Protein AF-0000000075321676 (afdb_homodimer)

InterPro domains:
  IPR012665 Trehalose synthase [TIGR02455] (1-686)
  IPR017853 Glycoside hydrolase superfamily [SSF51445] (53-553)

Sequence (1376 aa):
MTTPDKQYVDWLIEQSMLNAARQRAKLYSGQGRLWQRPFAQARPRDASAIASVWFTAYPASIIPREGGTVLEALGDEALWHALSEIGIQGIHNGPLKTSGGLQGRQRTPSIDGNFDRISFGIDPDLGTDAQLLSLSRIAAAHNAVLIDDVIPSHTGKGADFRLAEMAYEDYPGLYHMVEIREEDWHLLPDIPAGRDAVNLMPDVVDVLKDKHYIVGQLQRVIFFEPGVKETDWSATAIVQGVDGKARRWVYLHYFKEGQPSLNWLDPSFAAQQMIIGDALHAIDVMGARVLRLDANGFLGVERKAEGNAWSESHPLSITGNQLIGGAIRKAGGFSFQELNLTLDDIAAMSHGGADLSYDFISRPAYQHALLTGTTEFLRLMLRQVHAFGIDPASLIHALQNHDELTLELVHFWTLHAHDTYHYQGQTFPGNILREHIREEMYERLAGEHAPYNLKFVTNGVSCTTASIITAALGIRDLDAITEADIQQIQHIHLLLVMFNAMQPGVFALSGWDLVGALPLPADQVQHLMQDGDTRWIHRGAYDLVDLDPEAEFSAGNMPRPRSLYGSLISQLQRPDSFASQLKKILAVRRAYDIAASKQILIPDVQHPGLLIMVHELPAGKGTQITALNFSSESVVETLHLAGIAPGPVVDIINERVEGDLTEEGEFTITLDAYEGLALRVVSAVPAFMTTPDKQYVDWLIEQSMLNAARQRAKLYSGQGRLWQRPFAQARPRDASAIASVWFTAYPASIIPREGGTVLEALGDEALWHALSEIGIQGIHNGPLKTSGGLQGRQRTPSIDGNFDRISFGIDPDLGTDAQLLSLSRIAAAHNAVLIDDVIPSHTGKGADFRLAEMAYEDYPGLYHMVEIREEDWHLLPDIPAGRDAVNLMPDVVDVLKDKHYIVGQLQRVIFFEPGVKETDWSATAIVQGVDGKARRWVYLHYFKEGQPSLNWLDPSFAAQQMIIGDALHAIDVMGARVLRLDANGFLGVERKAEGNAWSESHPLSITGNQLIGGAIRKAGGFSFQELNLTLDDIAAMSHGGADLSYDFISRPAYQHALLTGTTEFLRLMLRQVHAFGIDPASLIHALQNHDELTLELVHFWTLHAHDTYHYQGQTFPGNILREHIREEMYERLAGEHAPYNLKFVTNGVSCTTASIITAALGIRDLDAITEADIQQIQHIHLLLVMFNAMQPGVFALSGWDLVGALPLPADQVQHLMQDGDTRWIHRGAYDLVDLDPEAEFSAGNMPRPRSLYGSLISQLQRPDSFASQLKKILAVRRAYDIAASKQILIPDVQHPGLLIMVHELPAGKGTQITALNFSSESVVETLHLAGIAPGPVVDIINERVEGDLTEEGEFTITLDAYEGLALRVVSAVPAF

Radius of gyration: 34.72 Å; Cα contacts (8 Å, |Δi|>4): 3315; chains: 2; bounding box: 84×102×81 Å

Solvent-accessible surface area (backbone atoms only — not comparable to full-atom values): 68217 Å² total; per-residue (Å²): 124,74,51,59,57,67,67,56,53,52,51,31,50,71,49,12,42,51,51,52,18,58,60,52,27,39,75,53,36,27,44,23,71,63,37,70,31,55,28,63,65,45,45,25,60,65,49,30,68,67,36,33,28,34,38,40,46,54,56,48,17,31,36,26,35,87,92,52,33,43,34,52,44,75,42,29,65,68,48,52,50,50,39,43,67,37,54,42,16,25,38,32,50,44,66,56,36,24,36,10,27,52,59,86,95,39,77,36,75,49,89,62,85,30,72,16,37,35,40,87,46,57,20,72,87,40,37,47,66,68,39,46,49,49,27,48,51,53,33,45,75,60,65,22,44,39,28,38,72,40,56,64,20,38,27,16,39,15,33,51,48,53,38,18,62,21,58,41,73,54,38,21,20,30,31,44,35,24,64,54,56,76,92,54,48,84,70,51,77,81,59,56,90,93,52,74,56,40,57,38,52,63,71,50,39,50,51,38,26,76,70,47,44,41,48,46,52,54,79,66,56,54,83,61,34,90,94,65,28,71,41,44,38,31,33,42,49,84,30,58,11,67,85,46,47,77,38,34,39,38,33,34,18,64,62,52,86,58,25,45,22,34,20,70,82,33,61,67,42,44,31,56,25,26,45,48,28,50,50,48,42,39,37,75,72,57,56,28,45,33,32,36,33,37,52,46,56,53,37,28,74,33,28,48,98,67,77,49,15,48,27,80,81,29,62,50,14,42,45,51,34,28,54,49,27,22,53,37,24,21,73,70,31,40,32,27,29,55,60,86,53,32,61,66,49,52,36,53,35,33,64,19,8,26,24,29,27,50,42,67,62,48,50,51,25,51,52,46,11,45,59,69,27,37,29,62,64,28,51,51,38,55,49,47,38,52,74,56,68,42,56,58,32,29,26,30,34,54,55,57,51,79,56,52,50,58,55,55,57,44,36,22,62,55,92,33,21,77,40,81,41,82,55,94,92,36,79,30,39,19,42,56,47,44,50,52,53,40,51,53,44,48,56,44,52,16,55,88,42,12,59,74,23,40,63,28,78,81,43,26,34,16,42,26,62,50,44,52,46,34,21,50,71,62,47,56,56,78,86,68,64,46,72,68,50,51,53,50,48,46,46,44,51,49,36,53,46,46,62,34,47,70,34,30,8,24,24,32,41,21,63,50,61,66,22,35,25,40,42,32,64,60,79,81,48,43,85,70,29,75,87,52,50,38,40,63,29,40,44,38,19,51,51,59,59,60,55,40,79,81,58,58,48,15,78,56,65,18,50,51,38,62,53,72,57,49,31,54,63,63,18,68,74,30,76,83,27,66,54,33,46,46,22,51,52,43,49,43,31,59,74,55,38,31,37,65,23,42,81,75,47,70,66,89,68,84,58,55,21,48,44,48,44,30,27,41,32,51,96,78,70,34,41,35,36,39,39,37,28,39,20,90,52,65,46,76,48,74,42,76,44,76,95,48,73,38,26,50,26,29,30,64,74,78,71,40,77,69,48,55,34,34,90,81,14,38,37,68,46,77,38,50,51,38,30,64,48,47,32,32,34,52,52,78,75,72,85,128,123,74,50,58,55,67,69,57,53,53,51,32,50,72,48,13,41,51,52,53,18,58,61,51,27,39,74,52,36,27,44,23,70,62,37,69,30,54,29,64,65,44,46,25,60,64,49,30,70,67,36,34,26,35,37,40,46,54,57,48,17,31,36,25,35,88,90,50,33,43,35,53,44,77,43,28,66,69,48,51,51,50,39,43,67,38,55,42,17,26,39,31,49,44,63,56,34,25,35,11,27,51,58,84,92,40,77,38,75,48,89,61,84,30,73,17,37,35,40,89,48,58,21,71,86,41,37,50,66,68,39,44,50,48,26,47,50,53,35,44,75,57,65,21,43,39,28,38,69,40,56,63,20,38,28,16,40,16,32,51,47,52,39,16,63,20,57,41,73,52,37,21,21,28,31,44,33,24,63,54,55,77,92,54,49,83,70,52,75,80,59,57,89,92,51,74,54,40,59,39,52,64,69,48,39,49,52,39,26,76,71,45,45,42,48,44,53,54,79,67,54,56,82,62,33,91,94,64,29,70,41,43,37,32,34,43,48,85,31,58,12,67,84,45,47,77,37,35,39,40,34,33,17,64,61,52,85,60,26,44,22,34,20,69,82,32,62,67,44,44,30,56,25,27,46,45,28,49,50,48,42,39,39,76,71,58,56,27,43,33,32,36,33,38,51,45,54,53,38,28,75,34,29,49,98,66,78,49,14,49,28,80,81,29,63,50,13,42,44,51,35,28,53,48,28,20,52,37,24,22,72,70,30,40,32,27,29,55,61,85,53,32,61,68,48,53,37,54,35,34,66,17,8,26,24,29,28,49,44,70,62,48,50,51,25,53,51,46,12,46,61,68,27,38,29,63,63,28,51,52,39,55,49,47,38,53,73,55,69,43,57,56,32,28,25,31,34,55,56,57,50,78,56,51,50,57,54,55,59,42,38,23,63,56,94,34,20,78,41,83,42,82,54,95,92,37,78,31,39,20,42,54,46,43,50,52,53,41,51,54,43,48,53,45,52,14,56,89,42,12,60,74,23,39,64,27,79,82,42,26,35,16,42,25,62,48,44,51,46,34,21,49,72,62,49,56,55,77,87,69,63,45,73,68,48,49,52,51,48,46,46,45,51,50,35,54,46,48,64,34,47,72,32,32,9,25,24,32,39,21,64,50,60,66,22,34,25,38,41,30,63,59,80,81,50,44,85,70,27,73,87,53,49,40,37,63,30,38,44,39,17,51,52,60,57,58,56,41,80,81,58,58,48,14,79,56,65,19,49,52,38,62,54,74,56,49,30,53,66,62,18,67,73,32,77,86,27,65,53,33,46,47,21,50,54,43,50,44,32,59,75,54,38,31,36,66,21,44,81,75,48,69,66,89,68,84,57,55,20,47,44,48,42,32,27,41,32,50,96,78,70,36,40,37,37,39,41,38,29,39,20,89,54,65,47,76,50,72,42,76,43,75,94,49,73,38,27,50,26,29,29,62,76,78,71,40,76,71,48,54,34,35,88,81,13,39,36,69,46,75,39,51,50,38,30,63,47,47,32,32,34,54,52,80,74,72,87,125

Nearest PDB structures (foldseek):
  4tvu-assembly1_B  TM=8.192E-01  e=1.068E-26  Deinococcus radiodurans R1 = ATCC 13939 = DSM 20539
  8z2q-assembly4_F  TM=8.084E-01  e=9.519E-27  Deinococcus radiodurans R1 = ATCC 13939 = DSM 20539
  8z2r-assembly2_F  TM=8.116E-01  e=3.565E-26  Deinococcus radiodurans R1 = ATCC 13939 = DSM 20539
  8z2u-assembly1_C  TM=8.048E-01  e=1.596E-26  Deinococcus radiodurans R1 = ATCC 13939 = DSM 20539
  8z2s-assembly4_D  TM=8.119E-01  e=1.587E-25  Deinococcus radiodurans R1 = ATCC 13939 = DSM 20539

pLDDT: mean 95.0, std 6.37, range [27.36, 98.88]

Structure (mmCIF, N/CA/C/O backbone):
data_AF-0000000075321676-model_v1
#
loop_
_entity.id
_entity.type
_entity.pdbx_description
1 polymer 'Trehalose synthase'
#
loop_
_atom_site.group_PDB
_atom_site.id
_atom_site.type_symbol
_atom_site.label_atom_id
_atom_site.label_alt_id
_atom_site.label_comp_id
_atom_site.label_asym_id
_atom_site.label_entity_id
_atom_site.label_seq_id
_atom_site.pdbx_PDB_ins_code
_atom_site.Cartn_x
_atom_site.Cartn_y
_atom_site.Cartn_z
_atom_site.occupancy
_atom_site.B_iso_or_equiv
_atom_site.auth_seq_id
_atom_site.auth_comp_id
_atom_site.auth_asym_id
_atom_site.auth_atom_id
_atom_site.pdbx_PDB_model_num
ATOM 1 N N . MET A 1 1 ? -23.312 7.574 -37.938 1 44.06 1 MET A N 1
ATOM 2 C CA . MET A 1 1 ? -22.906 6.441 -37.125 1 44.06 1 MET A CA 1
ATOM 3 C C . MET A 1 1 ? -23.797 6.332 -35.875 1 44.06 1 MET A C 1
ATOM 5 O O . MET A 1 1 ? -23.938 7.293 -35.125 1 44.06 1 MET A O 1
ATOM 9 N N . THR A 1 2 ? -24.734 5.449 -35.812 1 64.38 2 THR A N 1
ATOM 10 C CA . THR A 1 2 ? -25.906 5.352 -34.938 1 64.38 2 THR A CA 1
ATOM 11 C C . THR A 1 2 ? -25.5 4.863 -33.562 1 64.38 2 THR A C 1
ATOM 13 O O . THR A 1 2 ? -24.5 4.16 -33.406 1 64.38 2 THR A O 1
ATOM 16 N N . THR A 1 3 ? -25.938 5.547 -32.469 1 74.38 3 THR A N 1
ATOM 17 C CA . THR A 1 3 ? -25.828 5.156 -31.078 1 74.38 3 THR A CA 1
ATOM 18 C C . THR A 1 3 ? -26.078 3.66 -30.906 1 74.38 3 THR A C 1
ATOM 20 O O . THR A 1 3 ? -27 3.111 -31.516 1 74.38 3 THR A O 1
ATOM 23 N N . PRO A 1 4 ? -25.094 3.006 -30.266 1 84 4 PRO A N 1
ATOM 24 C CA . PRO A 1 4 ? -25.328 1.577 -30.031 1 84 4 PRO A CA 1
ATOM 25 C C . PRO A 1 4 ? -26.703 1.285 -29.453 1 84 4 PRO A C 1
ATOM 27 O O . PRO A 1 4 ? -27.25 2.096 -28.703 1 84 4 PRO A O 1
ATOM 30 N N . ASP A 1 5 ? -27.219 0.165 -29.828 1 90.38 5 ASP A N 1
ATOM 31 C CA . ASP A 1 5 ? -28.531 -0.299 -29.391 1 90.38 5 ASP A CA 1
ATOM 32 C C . ASP A 1 5 ? -28.562 -0.449 -27.859 1 90.38 5 ASP A C 1
ATOM 34 O O . ASP A 1 5 ? -27.688 -1.075 -27.266 1 90.38 5 ASP A O 1
ATOM 38 N N . LYS A 1 6 ? -29.531 0.147 -27.266 1 92.88 6 LYS A N 1
ATOM 39 C CA . LYS A 1 6 ? -29.688 0.126 -25.812 1 92.88 6 LYS A CA 1
ATOM 40 C C . LYS A 1 6 ? -29.781 -1.305 -25.281 1 92.88 6 LYS A C 1
ATOM 42 O O . LYS A 1 6 ? -29.266 -1.613 -24.203 1 92.88 6 LYS A O 1
ATOM 47 N N . GLN A 1 7 ? -30.422 -2.145 -26 1 95.62 7 GLN A N 1
ATOM 48 C CA . GLN A 1 7 ? -30.547 -3.541 -25.594 1 95.62 7 GLN A CA 1
ATOM 49 C C . GLN A 1 7 ? -29.188 -4.238 -25.578 1 95.62 7 GLN A C 1
ATOM 51 O O . GLN A 1 7 ? -28.938 -5.102 -24.734 1 95.62 7 GLN A O 1
ATOM 56 N N . TYR A 1 8 ? -28.391 -3.908 -26.516 1 96.69 8 TYR A N 1
ATOM 57 C CA . TYR A 1 8 ? -27.047 -4.469 -26.578 1 96.69 8 TYR A CA 1
ATOM 58 C C . TYR A 1 8 ? -26.219 -3.996 -25.391 1 96.69 8 TYR A C 1
ATOM 60 O O . TYR A 1 8 ? -25.516 -4.797 -24.766 1 96.69 8 TYR A O 1
ATOM 68 N N . VAL A 1 9 ? -26.266 -2.717 -25.094 1 97.56 9 VAL A N 1
ATOM 69 C CA . VAL A 1 9 ? -25.531 -2.156 -23.984 1 97.56 9 VAL A CA 1
ATOM 70 C C . VAL A 1 9 ? -25.984 -2.803 -22.672 1 97.56 9 VAL A C 1
ATOM 72 O O . VAL A 1 9 ? -25.172 -3.168 -21.828 1 97.56 9 VAL A O 1
ATOM 75 N N . ASP A 1 10 ? -27.297 -2.967 -22.531 1 97.75 10 ASP A N 1
ATOM 76 C CA . ASP A 1 10 ? -27.844 -3.617 -21.344 1 97.75 10 ASP A CA 1
ATOM 77 C C . ASP A 1 10 ? -27.328 -5.055 -21.219 1 97.75 10 ASP A C 1
ATOM 79 O O . ASP A 1 10 ? -27.047 -5.523 -20.109 1 97.75 10 ASP A O 1
ATOM 83 N N . TRP A 1 11 ? -27.328 -5.703 -22.328 1 97.94 11 TRP A N 1
ATOM 84 C CA . TRP A 1 11 ? -26.812 -7.066 -22.344 1 97.94 11 TRP A CA 1
ATOM 85 C C . TRP A 1 11 ? -25.344 -7.098 -21.906 1 97.94 11 TRP A C 1
ATOM 87 O O . TRP A 1 11 ? -24.953 -7.965 -21.125 1 97.94 11 TRP A O 1
ATOM 97 N N . LEU A 1 12 ? -24.5 -6.184 -22.391 1 98.25 12 LEU A N 1
ATOM 98 C CA . LEU A 1 12 ? -23.094 -6.094 -22 1 98.25 12 LEU A CA 1
ATOM 99 C C . LEU A 1 12 ? -22.969 -5.859 -20.5 1 98.25 12 LEU A C 1
ATOM 101 O O . LEU A 1 12 ? -22.109 -6.461 -19.844 1 98.25 12 LEU A O 1
ATOM 105 N N . ILE A 1 13 ? -23.812 -4.977 -19.984 1 98.19 13 ILE A N 1
ATOM 106 C CA . ILE A 1 13 ? -23.781 -4.676 -18.562 1 98.19 13 ILE A CA 1
ATOM 107 C C . ILE A 1 13 ? -24.062 -5.945 -17.766 1 98.19 13 ILE A C 1
ATOM 109 O O . ILE A 1 13 ? -23.375 -6.227 -16.766 1 98.19 13 ILE A O 1
ATOM 113 N N . GLU A 1 14 ? -24.953 -6.73 -18.203 1 97.5 14 GLU A N 1
ATOM 114 C CA . GLU A 1 14 ? -25.328 -7.969 -17.516 1 97.5 14 GLU A CA 1
ATOM 115 C C . GLU A 1 14 ? -24.172 -8.977 -17.547 1 97.5 14 GLU A C 1
ATOM 117 O O . GLU A 1 14 ? -24.016 -9.773 -16.625 1 97.5 14 GLU A O 1
ATOM 122 N N . GLN A 1 15 ? -23.391 -8.891 -18.609 1 97.19 15 GLN A N 1
ATOM 123 C CA . GLN A 1 15 ? -22.281 -9.828 -18.766 1 97.19 15 GLN A CA 1
ATOM 124 C C . GLN A 1 15 ? -21.016 -9.32 -18.078 1 97.19 15 GLN A C 1
ATOM 126 O O . GLN A 1 15 ? -20.047 -10.062 -17.906 1 97.19 15 GLN A O 1
ATOM 131 N N . SER A 1 16 ? -21.062 -8.109 -17.625 1 97.94 16 SER A N 1
ATOM 132 C CA . SER A 1 16 ? -19.875 -7.418 -17.109 1 97.94 16 SER A CA 1
ATOM 133 C C . SER A 1 16 ? -19.438 -7.992 -15.766 1 97.94 16 SER A C 1
ATOM 135 O O . SER A 1 16 ? -20.266 -8.211 -14.883 1 97.94 16 SER A O 1
ATOM 137 N N . MET A 1 17 ? -18.094 -8.219 -15.641 1 98.44 17 MET A N 1
ATOM 138 C CA . MET A 1 17 ? -17.516 -8.664 -14.375 1 98.44 17 MET A CA 1
ATOM 139 C C . MET A 1 17 ? -17.609 -7.566 -13.32 1 98.44 17 MET A C 1
ATOM 141 O O . MET A 1 17 ? -17.891 -7.844 -12.156 1 98.44 17 MET A O 1
ATOM 145 N N . LEU A 1 18 ? -17.359 -6.32 -13.734 1 98.5 18 LEU A N 1
ATOM 146 C CA . LEU A 1 18 ? -17.422 -5.195 -12.812 1 98.5 18 LEU A CA 1
ATOM 147 C C . LEU A 1 18 ? -18.812 -5.07 -12.203 1 98.5 18 LEU A C 1
ATOM 149 O O . LEU A 1 18 ? -18.953 -4.875 -10.992 1 98.5 18 LEU A O 1
ATOM 153 N N . ASN A 1 19 ? -19.844 -5.156 -13.07 1 98.12 19 ASN A N 1
ATOM 154 C CA . ASN A 1 19 ? -21.203 -5.109 -12.555 1 98.12 19 ASN A CA 1
ATOM 155 C C . ASN A 1 19 ? -21.469 -6.246 -11.57 1 98.12 19 ASN A C 1
ATOM 157 O O . ASN A 1 19 ? -22.094 -6.035 -10.531 1 98.12 19 ASN A O 1
ATOM 161 N N . ALA A 1 20 ? -21.031 -7.457 -11.93 1 97.62 20 ALA A N 1
ATOM 162 C CA . ALA A 1 20 ? -21.203 -8.602 -11.031 1 97.62 20 ALA A CA 1
ATOM 163 C C . ALA A 1 20 ? -20.516 -8.352 -9.695 1 97.62 20 ALA A C 1
ATOM 165 O O . ALA A 1 20 ? -21.062 -8.664 -8.641 1 97.62 20 ALA A O 1
ATOM 166 N N . ALA A 1 21 ? -19.328 -7.832 -9.734 1 97.75 21 ALA A N 1
ATOM 167 C CA . ALA A 1 21 ? -18.578 -7.531 -8.523 1 97.75 21 ALA A CA 1
ATOM 168 C C . ALA A 1 21 ? -19.312 -6.516 -7.656 1 97.75 21 ALA A C 1
ATOM 170 O O . ALA A 1 21 ? -19.375 -6.664 -6.434 1 97.75 21 ALA A O 1
ATOM 171 N N . ARG A 1 22 ? -19.844 -5.469 -8.289 1 97.12 22 ARG A N 1
ATOM 172 C CA . ARG A 1 22 ? -20.547 -4.418 -7.566 1 97.12 22 ARG A CA 1
ATOM 173 C C . ARG A 1 22 ? -21.812 -4.969 -6.898 1 97.12 22 ARG A C 1
ATOM 175 O O . ARG A 1 22 ? -22.125 -4.609 -5.762 1 97.12 22 ARG A O 1
ATOM 182 N N . GLN A 1 23 ? -22.484 -5.852 -7.562 1 95.94 23 GLN A N 1
ATOM 183 C CA . GLN A 1 23 ? -23.688 -6.469 -6.988 1 95.94 23 GLN A CA 1
ATOM 184 C C . GLN A 1 23 ? -23.328 -7.352 -5.797 1 95.94 23 GLN A C 1
ATOM 186 O O . GLN A 1 23 ? -24.016 -7.336 -4.777 1 95.94 23 GLN A O 1
ATOM 191 N N . ARG A 1 24 ? -22.281 -7.996 -5.926 1 93.94 24 ARG A N 1
ATOM 192 C CA . ARG A 1 24 ? -21.891 -8.914 -4.863 1 93.94 24 ARG A CA 1
ATOM 193 C C . ARG A 1 24 ? -21.344 -8.156 -3.656 1 93.94 24 ARG A C 1
ATOM 195 O O . ARG A 1 24 ? -21.484 -8.602 -2.518 1 93.94 24 ARG A O 1
ATOM 202 N N . ALA A 1 25 ? -20.688 -7.059 -3.906 1 94.06 25 ALA A N 1
ATOM 203 C CA . ALA A 1 25 ? -20.125 -6.25 -2.828 1 94.06 25 ALA A CA 1
ATOM 204 C C . ALA A 1 25 ? -21.188 -5.891 -1.796 1 94.06 25 ALA A C 1
ATOM 206 O O . ALA A 1 25 ? -20.906 -5.812 -0.599 1 94.06 25 ALA A O 1
ATOM 207 N N . LYS A 1 26 ? -22.406 -5.758 -2.221 1 93.69 26 LYS A N 1
ATOM 208 C CA . LYS A 1 26 ? -23.516 -5.371 -1.355 1 93.69 26 LYS A CA 1
ATOM 209 C C . LYS A 1 26 ? -23.797 -6.441 -0.303 1 93.69 26 LYS A C 1
ATOM 211 O O . LYS A 1 26 ? -24.328 -6.145 0.768 1 93.69 26 LYS A O 1
ATOM 216 N N . LEU A 1 27 ? -23.344 -7.629 -0.611 1 92 27 LEU A N 1
ATOM 217 C CA . LEU A 1 27 ? -23.609 -8.742 0.291 1 92 27 LEU A CA 1
ATOM 218 C C . LEU A 1 27 ? -22.672 -8.703 1.491 1 92 27 LEU A C 1
ATOM 220 O O . LEU A 1 27 ? -22.938 -9.336 2.516 1 92 27 LEU A O 1
ATOM 224 N N . TYR A 1 28 ? -21.641 -7.941 1.372 1 92.75 28 TYR A N 1
ATOM 225 C CA . TYR A 1 28 ? -20.625 -7.934 2.42 1 92.75 28 TYR A CA 1
ATOM 226 C C . TYR A 1 28 ? -20.734 -6.68 3.275 1 92.75 28 TYR A C 1
ATOM 228 O O . TYR A 1 28 ? -20.281 -6.66 4.426 1 92.75 28 TYR A O 1
ATOM 236 N N . SER A 1 29 ? -21.344 -5.613 2.779 1 90.44 29 SER A N 1
ATOM 237 C CA . SER A 1 29 ? -21.406 -4.312 3.438 1 90.44 29 SER A CA 1
ATOM 238 C C . SER A 1 29 ? -22.25 -4.379 4.715 1 90.44 29 SER A C 1
ATOM 240 O O . SER A 1 29 ? -23.375 -4.887 4.703 1 90.44 29 SER A O 1
ATOM 242 N N . GLY A 1 30 ? -21.609 -3.881 5.82 1 91.44 30 GLY A N 1
ATOM 243 C CA . GLY A 1 30 ? -22.328 -3.809 7.086 1 91.44 30 GLY A CA 1
ATOM 244 C C . GLY A 1 30 ? -22.391 -5.141 7.812 1 91.44 30 GLY A C 1
ATOM 245 O O . GLY A 1 30 ? -23.156 -5.293 8.766 1 91.44 30 GLY A O 1
ATOM 246 N N . GLN A 1 31 ? -21.625 -6.074 7.316 1 91.38 31 GLN A N 1
ATOM 247 C CA . GLN A 1 31 ? -21.641 -7.402 7.918 1 91.38 31 GLN A CA 1
ATOM 248 C C . GLN A 1 31 ? -20.344 -7.668 8.688 1 91.38 31 GLN A C 1
ATOM 250 O O . GLN A 1 31 ? -19.281 -7.156 8.328 1 91.38 31 GLN A O 1
ATOM 255 N N . GLY A 1 32 ? -20.484 -8.477 9.727 1 90.94 32 GLY A N 1
ATOM 256 C CA . GLY A 1 32 ? -19.344 -8.773 10.57 1 90.94 32 GLY A CA 1
ATOM 257 C C . GLY A 1 32 ? -18.375 -9.766 9.945 1 90.94 32 GLY A C 1
ATOM 258 O O . GLY A 1 32 ? -17.25 -9.922 10.414 1 90.94 32 GLY A O 1
ATOM 259 N N . ARG A 1 33 ? -18.703 -10.344 8.867 1 88.12 33 ARG A N 1
ATOM 260 C CA . ARG A 1 33 ? -17.969 -11.438 8.234 1 88.12 33 ARG A CA 1
ATOM 261 C C . ARG A 1 33 ? -16.531 -11.016 7.934 1 88.12 33 ARG A C 1
ATOM 263 O O . ARG A 1 33 ? -15.617 -11.836 8.008 1 88.12 33 ARG A O 1
ATOM 270 N N . LEU A 1 34 ? -16.297 -9.773 7.633 1 82.81 34 LEU A N 1
ATOM 271 C CA . LEU A 1 34 ? -14.977 -9.344 7.195 1 82.81 34 LEU A CA 1
ATOM 272 C C . LEU A 1 34 ? -14.148 -8.844 8.383 1 82.81 34 LEU A C 1
ATOM 274 O O . LEU A 1 34 ? -13.023 -8.383 8.203 1 82.81 34 LEU A O 1
ATOM 278 N N . TRP A 1 35 ? -14.633 -9.102 9.609 1 88.31 35 TRP A N 1
ATOM 279 C CA . TRP A 1 35 ? -13.938 -8.609 10.797 1 88.31 35 TRP A CA 1
ATOM 280 C C . TRP A 1 35 ? -13.461 -9.758 11.672 1 88.31 35 TRP A C 1
ATOM 282 O O . TRP A 1 35 ? -13.055 -9.555 12.812 1 88.31 35 TRP A O 1
ATOM 292 N N . GLN A 1 36 ? -13.477 -10.898 11.125 1 91.19 36 GLN A N 1
ATOM 293 C CA . GLN A 1 36 ? -13.289 -12.094 11.945 1 91.19 36 GLN A CA 1
ATOM 294 C C . GLN A 1 36 ? -11.836 -12.555 11.93 1 91.19 36 GLN A C 1
ATOM 296 O O . GLN A 1 36 ? -11.414 -13.328 12.789 1 91.19 36 GLN A O 1
ATOM 301 N N . ARG A 1 37 ? -11.078 -12 10.992 1 93.19 37 ARG A N 1
ATOM 302 C CA . ARG A 1 37 ? -9.742 -12.562 10.805 1 93.19 37 ARG A CA 1
ATOM 303 C C . ARG A 1 37 ? -8.695 -11.461 10.68 1 93.19 37 ARG A C 1
ATOM 305 O O . ARG A 1 37 ? -8.977 -10.391 10.125 1 93.19 37 ARG A O 1
ATOM 312 N N . PRO A 1 38 ? -7.457 -11.742 11.234 1 94.44 38 PRO A N 1
ATOM 313 C CA . PRO A 1 38 ? -6.355 -10.836 10.883 1 94.44 38 PRO A CA 1
ATOM 314 C C . PRO A 1 38 ? -6.035 -10.852 9.391 1 94.44 38 PRO A C 1
ATOM 316 O O . PRO A 1 38 ? -6.215 -11.875 8.727 1 94.44 38 PRO A O 1
ATOM 319 N N . PHE A 1 39 ? -5.543 -9.719 8.891 1 96.38 39 PHE A N 1
ATOM 320 C CA . PHE A 1 39 ? -5.395 -9.719 7.441 1 96.38 39 PHE A CA 1
ATOM 321 C C . PHE A 1 39 ? -4.152 -8.945 7.023 1 96.38 39 PHE A C 1
ATOM 323 O O . PHE A 1 39 ? -3.734 -9.016 5.867 1 96.38 39 PHE A O 1
ATOM 330 N N . ALA A 1 40 ? -3.48 -8.211 7.848 1 95.12 40 ALA A N 1
ATOM 331 C CA . ALA A 1 40 ? -2.438 -7.266 7.453 1 95.12 40 ALA A CA 1
ATOM 332 C C . ALA A 1 40 ? -1.159 -7.996 7.055 1 95.12 40 ALA A C 1
ATOM 334 O O . ALA A 1 40 ? -0.483 -7.605 6.102 1 95.12 40 ALA A O 1
ATOM 335 N N . GLN A 1 41 ? -0.831 -9.07 7.781 1 95 41 GLN A N 1
ATOM 336 C CA . GLN A 1 41 ? 0.439 -9.758 7.578 1 95 41 GLN A CA 1
ATOM 337 C C . GLN A 1 41 ? 0.24 -11.062 6.809 1 95 41 GLN A C 1
ATOM 339 O O . GLN A 1 41 ? -0.74 -11.781 7.027 1 95 41 GLN A O 1
ATOM 344 N N . ALA A 1 42 ? 1.183 -11.312 5.91 1 96.69 42 ALA A N 1
ATOM 345 C CA . ALA A 1 42 ? 1.174 -12.602 5.219 1 96.69 42 ALA A CA 1
ATOM 346 C C . ALA A 1 42 ? 1.439 -13.75 6.188 1 96.69 42 ALA A C 1
ATOM 348 O O . ALA A 1 42 ? 2.115 -13.57 7.203 1 96.69 42 ALA A O 1
ATOM 349 N N . ARG A 1 43 ? 0.916 -14.953 5.887 1 95.88 43 ARG A N 1
ATOM 350 C CA . ARG A 1 43 ? 1.014 -16.109 6.77 1 95.88 43 ARG A CA 1
ATOM 351 C C . ARG A 1 43 ? 1.376 -17.359 5.984 1 95.88 43 ARG A C 1
ATOM 353 O O . ARG A 1 43 ? 0.557 -18.281 5.852 1 95.88 43 ARG A O 1
ATOM 360 N N . PRO A 1 44 ? 2.615 -17.438 5.637 1 97.38 44 PRO A N 1
ATOM 361 C CA . PRO A 1 44 ? 3.021 -18.547 4.773 1 97.38 44 PRO A CA 1
ATOM 362 C C . PRO A 1 44 ? 2.807 -19.922 5.426 1 97.38 44 PRO A C 1
ATOM 364 O O . PRO A 1 44 ? 2.293 -20.828 4.785 1 97.38 44 PRO A O 1
ATOM 367 N N . ARG A 1 45 ? 3.143 -20.109 6.707 1 97.31 45 ARG A N 1
ATOM 368 C CA . ARG A 1 45 ? 3.037 -21.422 7.348 1 97.31 45 ARG A CA 1
ATOM 369 C C . ARG A 1 45 ? 1.581 -21.766 7.641 1 97.31 45 ARG A C 1
ATOM 371 O O . ARG A 1 45 ? 1.21 -22.953 7.648 1 97.31 45 ARG A O 1
ATOM 378 N N . ASP A 1 46 ? 0.718 -20.766 7.809 1 96.38 46 ASP A N 1
ATOM 379 C CA . ASP A 1 46 ? -0.711 -21.047 7.902 1 96.38 46 ASP A CA 1
ATOM 380 C C . ASP A 1 46 ? -1.259 -21.547 6.562 1 96.38 46 ASP A C 1
ATOM 382 O O . ASP A 1 46 ? -2.107 -22.438 6.527 1 96.38 46 ASP A O 1
ATOM 386 N N . ALA A 1 47 ? -0.795 -20.953 5.52 1 97.5 47 ALA A N 1
ATOM 387 C CA . ALA A 1 47 ? -1.229 -21.359 4.184 1 97.5 47 ALA A CA 1
ATOM 388 C C . ALA A 1 47 ? -0.797 -22.797 3.879 1 97.5 47 ALA A C 1
ATOM 390 O O . ALA A 1 47 ? -1.601 -23.609 3.41 1 97.5 47 ALA A O 1
ATOM 391 N N . SER A 1 48 ? 0.509 -23.109 4.16 1 97.38 48 SER A N 1
ATOM 392 C CA . SER A 1 48 ? 1.007 -24.453 3.854 1 97.38 48 SER A CA 1
ATOM 393 C C . SER A 1 48 ? 0.423 -25.484 4.805 1 97.38 48 SER A C 1
ATOM 395 O O . SER A 1 48 ? 0.375 -26.672 4.477 1 97.38 48 SER A O 1
ATOM 397 N N . ALA A 1 49 ? -0.027 -25.062 5.984 1 96.81 49 ALA A N 1
ATOM 398 C CA . ALA A 1 49 ? -0.645 -25.984 6.938 1 96.81 49 ALA A CA 1
ATOM 399 C C . ALA A 1 49 ? -1.973 -26.516 6.402 1 96.81 49 ALA A C 1
ATOM 401 O O . ALA A 1 49 ? -2.381 -27.625 6.73 1 96.81 49 ALA A O 1
ATOM 402 N N . ILE A 1 50 ? -2.545 -25.734 5.512 1 96.31 50 ILE A N 1
ATOM 403 C CA . ILE A 1 50 ? -3.801 -26.172 4.906 1 96.31 50 ILE A CA 1
ATOM 404 C C . ILE A 1 50 ? -3.521 -27.219 3.828 1 96.31 50 ILE A C 1
ATOM 406 O O . ILE A 1 50 ? -4.238 -28.219 3.725 1 96.31 50 ILE A O 1
ATOM 410 N N . ALA A 1 51 ? -2.555 -26.969 3.051 1 97.62 51 ALA A N 1
ATOM 411 C CA . ALA A 1 51 ? -2.121 -27.875 1.987 1 97.62 51 ALA A CA 1
ATOM 412 C C . ALA A 1 51 ? -0.661 -27.625 1.621 1 97.62 51 ALA A C 1
ATOM 414 O O . ALA A 1 51 ? -0.302 -26.531 1.177 1 97.62 51 ALA A O 1
ATOM 415 N N . SER A 1 52 ? 0.129 -28.609 1.791 1 98.06 52 SER A N 1
ATOM 416 C CA . SER A 1 52 ? 1.551 -28.406 1.529 1 98.06 52 SER A CA 1
ATOM 417 C C . SER A 1 52 ? 1.988 -29.156 0.268 1 98.06 52 SER A C 1
ATOM 419 O O . SER A 1 52 ? 3.104 -28.953 -0.217 1 98.06 52 SER A O 1
ATOM 421 N N . VAL A 1 53 ? 1.142 -30.031 -0.261 1 98.81 53 VAL A N 1
ATOM 422 C CA . VAL A 1 53 ? 1.43 -30.75 -1.492 1 98.81 53 VAL A CA 1
ATOM 423 C C . VAL A 1 53 ? 0.3 -30.531 -2.496 1 98.81 53 VAL A C 1
ATOM 425 O O . VAL A 1 53 ? -0.853 -30.875 -2.229 1 98.81 53 VAL A O 1
ATOM 428 N N . TRP A 1 54 ? 0.692 -29.969 -3.676 1 98.75 54 TRP A N 1
ATOM 429 C CA . TRP A 1 54 ? -0.328 -29.578 -4.641 1 98.75 54 TRP A CA 1
ATOM 430 C C . TRP A 1 54 ? -0.176 -30.359 -5.941 1 98.75 54 TRP A C 1
ATOM 432 O O . TRP A 1 54 ? 0.941 -30.688 -6.355 1 98.75 54 TRP A O 1
ATOM 442 N N . PHE A 1 55 ? -1.327 -30.734 -6.453 1 98.06 55 PHE A N 1
ATOM 443 C CA . PHE A 1 55 ? -1.436 -31.141 -7.852 1 98.06 55 PHE A CA 1
ATOM 444 C C . PHE A 1 55 ? -1.854 -29.969 -8.727 1 98.06 55 PHE A C 1
ATOM 446 O O . PHE A 1 55 ? -2.865 -29.312 -8.453 1 98.06 55 PHE A O 1
ATOM 453 N N . THR A 1 56 ? -1.035 -29.641 -9.75 1 97.5 56 THR A N 1
ATOM 454 C CA . THR A 1 56 ? -1.359 -28.547 -10.656 1 97.5 56 THR A CA 1
ATOM 455 C C . THR A 1 56 ? -1.907 -29.078 -11.977 1 97.5 56 THR A C 1
ATOM 457 O O . THR A 1 56 ? -1.172 -29.688 -12.758 1 97.5 56 THR A O 1
ATOM 460 N N . ALA A 1 57 ? -3.115 -28.797 -12.234 1 95.88 57 ALA A N 1
ATOM 461 C CA . ALA A 1 57 ? -3.775 -29.234 -13.461 1 95.88 57 ALA A CA 1
ATOM 462 C C . ALA A 1 57 ? -3.762 -28.125 -14.516 1 95.88 57 ALA A C 1
ATOM 464 O O . ALA A 1 57 ? -3.58 -26.953 -14.195 1 95.88 57 ALA A O 1
ATOM 465 N N . TYR A 1 58 ? -3.832 -28.516 -15.727 1 94.69 58 TYR A N 1
ATOM 466 C CA . TYR A 1 58 ? -4.066 -27.641 -16.859 1 94.69 58 TYR A CA 1
ATOM 467 C C . TYR A 1 58 ? -5.277 -28.109 -17.672 1 94.69 58 TYR A C 1
ATOM 469 O O . TYR A 1 58 ? -5.207 -29.109 -18.391 1 94.69 58 TYR A O 1
ATOM 477 N N . PRO A 1 59 ? -6.316 -27.375 -17.594 1 93.62 59 PRO A N 1
ATOM 478 C CA . PRO A 1 59 ? -7.605 -27.859 -18.109 1 93.62 59 PRO A CA 1
ATOM 479 C C . PRO A 1 59 ? -7.551 -28.266 -19.578 1 93.62 59 PRO A C 1
ATOM 481 O O . PRO A 1 59 ? -8.102 -29.312 -19.953 1 93.62 59 PRO A O 1
ATOM 484 N N . ALA A 1 60 ? -6.883 -27.609 -20.359 1 91.31 60 ALA A N 1
ATOM 485 C CA . ALA A 1 60 ? -6.867 -27.875 -21.781 1 91.31 60 ALA A CA 1
ATOM 486 C C . ALA A 1 60 ? -6.188 -29.219 -22.078 1 91.31 60 ALA A C 1
ATOM 488 O O . ALA A 1 60 ? -6.375 -29.781 -23.156 1 91.31 60 ALA A O 1
ATOM 489 N N . SER A 1 61 ? -5.426 -29.75 -21.125 1 95.62 61 SER A N 1
ATOM 490 C CA . SER A 1 61 ? -4.641 -30.953 -21.359 1 95.62 61 SER A CA 1
ATOM 491 C C . SER A 1 61 ? -5.348 -32.188 -20.812 1 95.62 61 SER A C 1
ATOM 493 O O . SER A 1 61 ? -4.891 -33.312 -21.016 1 95.62 61 SER A O 1
ATOM 495 N N . ILE A 1 62 ? -6.504 -32.062 -20.25 1 96.94 62 ILE A N 1
ATOM 496 C CA . ILE A 1 62 ? -7.164 -33.125 -19.547 1 96.94 62 ILE A CA 1
ATOM 497 C C . ILE A 1 62 ? -7.969 -33.969 -20.531 1 96.94 62 ILE A C 1
ATOM 499 O O . ILE A 1 62 ? -8.719 -33.438 -21.344 1 96.94 62 ILE A O 1
ATOM 503 N N . ILE A 1 63 ? -7.832 -35.25 -20.422 1 97.62 63 ILE A N 1
ATOM 504 C CA . ILE A 1 63 ? -8.648 -36.219 -21.188 1 97.62 63 ILE A CA 1
ATOM 505 C C . ILE A 1 63 ? -9.797 -36.688 -20.312 1 97.62 63 ILE A C 1
ATOM 507 O O . ILE A 1 63 ? -9.586 -37.469 -19.359 1 97.62 63 ILE A O 1
ATOM 511 N N . PRO A 1 64 ? -10.961 -36.25 -20.609 1 97.5 64 PRO A N 1
ATOM 512 C CA . PRO A 1 64 ? -12.117 -36.75 -19.875 1 97.5 64 PRO A CA 1
ATOM 513 C C . PRO A 1 64 ? -12.648 -38.062 -20.453 1 97.5 64 PRO A C 1
ATOM 515 O O . PRO A 1 64 ? -12.148 -38.531 -21.484 1 97.5 64 PRO A O 1
ATOM 518 N N . ARG A 1 65 ? -13.633 -38.688 -19.734 1 96.69 65 ARG A N 1
ATOM 519 C CA . ARG A 1 65 ? -14.359 -39.812 -20.328 1 96.69 65 ARG A CA 1
ATOM 520 C C . ARG A 1 65 ? -15.07 -39.375 -21.609 1 96.69 65 ARG A C 1
ATOM 522 O O . ARG A 1 65 ? -15.32 -38.219 -21.828 1 96.69 65 ARG A O 1
ATOM 529 N N . GLU A 1 66 ? -15.32 -40.438 -22.406 1 94.06 66 GLU A N 1
ATOM 530 C CA . GLU A 1 66 ? -16.062 -40.125 -23.625 1 94.06 66 GLU A CA 1
ATOM 531 C C . GLU A 1 66 ? -17.375 -39.406 -23.312 1 94.06 66 GLU A C 1
ATOM 533 O O . GLU A 1 66 ? -18.188 -39.906 -22.531 1 94.06 66 GLU A O 1
ATOM 538 N N . GLY A 1 67 ? -17.469 -38.25 -23.844 1 92.06 67 GLY A N 1
ATOM 539 C CA . GLY A 1 67 ? -18.672 -37.469 -23.625 1 92.06 67 GLY A CA 1
ATOM 540 C C . GLY A 1 67 ? -18.641 -36.688 -22.328 1 92.06 67 GLY A C 1
ATOM 541 O O . GLY A 1 67 ? -19.578 -35.938 -22.031 1 92.06 67 GLY A O 1
ATOM 542 N N . GLY A 1 68 ? -17.609 -36.844 -21.594 1 95.44 68 GLY A N 1
ATOM 543 C CA . GLY A 1 68 ? -17.516 -36.156 -20.312 1 95.44 68 GLY A CA 1
ATOM 544 C C . GLY A 1 68 ? -16.844 -34.812 -20.422 1 95.44 68 GLY A C 1
ATOM 545 O O . GLY A 1 68 ? -16.422 -34.406 -21.5 1 95.44 68 GLY A O 1
ATOM 546 N N . THR A 1 69 ? -16.828 -34.062 -19.266 1 97.06 69 THR A N 1
ATOM 547 C CA . THR A 1 69 ? -16.219 -32.719 -19.219 1 97.06 69 THR A CA 1
ATOM 548 C C . THR A 1 69 ? -14.914 -32.75 -18.422 1 97.06 69 THR A C 1
ATOM 550 O O . THR A 1 69 ? -14.617 -33.75 -17.75 1 97.06 69 THR A O 1
ATOM 553 N N . VAL A 1 70 ? -14.18 -31.703 -18.562 1 96.94 70 VAL A N 1
ATOM 554 C CA . VAL A 1 70 ? -12.922 -31.547 -17.828 1 96.94 70 VAL A CA 1
ATOM 555 C C . VAL A 1 70 ? -13.188 -31.562 -16.328 1 96.94 70 VAL A C 1
ATOM 557 O O . VAL A 1 70 ? -12.477 -32.219 -15.57 1 96.94 70 VAL A O 1
ATOM 560 N N . LEU A 1 71 ? -14.242 -30.875 -15.867 1 97.25 71 LEU A N 1
ATOM 561 C CA . LEU A 1 71 ? -14.539 -30.781 -14.438 1 97.25 71 LEU A CA 1
ATOM 562 C C . LEU A 1 71 ? -14.969 -32.125 -13.883 1 97.25 71 LEU A C 1
ATOM 564 O O . LEU A 1 71 ? -14.68 -32.469 -12.734 1 97.25 71 LEU A O 1
ATOM 568 N N . GLU A 1 72 ? -15.641 -32.906 -14.703 1 97.06 72 GLU A N 1
ATOM 569 C CA . GLU A 1 72 ? -15.984 -34.25 -14.281 1 97.06 72 GLU A CA 1
ATOM 570 C C . GLU A 1 72 ? -14.734 -35.125 -14.125 1 97.06 72 GLU A C 1
ATOM 572 O O . GLU A 1 72 ? -14.641 -35.906 -13.203 1 97.06 72 GLU A O 1
ATOM 577 N N . ALA A 1 73 ? -13.875 -34.938 -15.062 1 97.69 73 ALA A N 1
ATOM 578 C CA . ALA A 1 73 ? -12.633 -35.719 -15 1 97.69 73 ALA A CA 1
ATOM 579 C C . ALA A 1 73 ? -11.828 -35.344 -13.75 1 97.69 73 ALA A C 1
ATOM 581 O O . ALA A 1 73 ? -11.289 -36.219 -13.078 1 97.69 73 ALA A O 1
ATOM 582 N N . LEU A 1 74 ? -11.742 -34.062 -13.43 1 97.19 74 LEU A N 1
ATOM 583 C CA . LEU A 1 74 ? -10.984 -33.594 -12.273 1 97.19 74 LEU A CA 1
ATOM 584 C C . LEU A 1 74 ? -11.656 -34 -10.969 1 97.19 74 LEU A C 1
ATOM 586 O O . LEU A 1 74 ? -11 -34.094 -9.93 1 97.19 74 LEU A O 1
ATOM 590 N N . GLY A 1 75 ? -12.961 -34.25 -11.039 1 97.06 75 GLY A N 1
ATOM 591 C CA . GLY A 1 75 ? -13.703 -34.688 -9.867 1 97.06 75 GLY A CA 1
ATOM 592 C C . GLY A 1 75 ? -13.906 -36.188 -9.812 1 97.06 75 GLY A C 1
ATOM 593 O O . GLY A 1 75 ? -14.688 -36.688 -9 1 97.06 75 GLY A O 1
ATOM 594 N N . ASP A 1 76 ? -13.234 -36.906 -10.633 1 97.25 76 ASP A N 1
ATOM 595 C CA . ASP A 1 76 ? -13.398 -38.344 -10.727 1 97.25 76 ASP A CA 1
ATOM 596 C C . ASP A 1 76 ? -12.93 -39.031 -9.453 1 97.25 76 ASP A C 1
ATOM 598 O O . ASP A 1 76 ? -11.891 -38.688 -8.898 1 97.25 76 ASP A O 1
ATOM 602 N N . GLU A 1 77 ? -13.617 -40.031 -9.016 1 96.5 77 GLU A N 1
ATOM 603 C CA . GLU A 1 77 ? -13.336 -40.719 -7.758 1 96.5 77 GLU A CA 1
ATOM 604 C C . GLU A 1 77 ? -12.016 -41.469 -7.828 1 96.5 77 GLU A C 1
ATOM 606 O O . GLU A 1 77 ? -11.266 -41.531 -6.848 1 96.5 77 GLU A O 1
ATOM 611 N N . ALA A 1 78 ? -11.781 -42.094 -8.922 1 97.06 78 ALA A N 1
ATOM 612 C CA . ALA A 1 78 ? -10.531 -42.844 -9.07 1 97.06 78 ALA A CA 1
ATOM 613 C C . ALA A 1 78 ? -9.328 -41.906 -9 1 97.06 78 ALA A C 1
ATOM 615 O O . ALA A 1 78 ? -8.289 -42.25 -8.438 1 97.06 78 ALA A O 1
ATOM 616 N N . LEU A 1 79 ? -9.508 -40.812 -9.609 1 97.94 79 LEU A N 1
ATOM 617 C CA . LEU A 1 79 ? -8.43 -39.812 -9.555 1 97.94 79 LEU A CA 1
ATOM 618 C C . LEU A 1 79 ? -8.156 -39.375 -8.117 1 97.94 79 LEU A C 1
ATOM 620 O O . LEU A 1 79 ? -7.008 -39.375 -7.676 1 97.94 79 LEU A O 1
ATOM 624 N N . TRP A 1 80 ? -9.195 -39.062 -7.367 1 97.69 80 TRP A N 1
ATOM 625 C CA . TRP A 1 80 ? -9.023 -38.531 -6.02 1 97.69 80 TRP A CA 1
ATOM 626 C C . TRP A 1 80 ? -8.531 -39.625 -5.066 1 97.69 80 TRP A C 1
ATOM 628 O O . TRP A 1 80 ? -7.785 -39.344 -4.129 1 97.69 80 TRP A O 1
ATOM 638 N N . HIS A 1 81 ? -8.883 -40.875 -5.324 1 97.44 81 HIS A N 1
ATOM 639 C CA . HIS A 1 81 ? -8.289 -41.969 -4.562 1 97.44 81 HIS A CA 1
ATOM 640 C C . HIS A 1 81 ? -6.785 -42.062 -4.785 1 97.44 81 HIS A C 1
ATOM 642 O O . HIS A 1 81 ? -6.02 -42.219 -3.834 1 97.44 81 HIS A O 1
ATOM 648 N N . ALA A 1 82 ? -6.453 -41.938 -6.023 1 98.38 82 ALA A N 1
ATOM 649 C CA . ALA A 1 82 ? -5.035 -42 -6.363 1 98.38 82 ALA A CA 1
ATOM 650 C C . ALA A 1 82 ? -4.281 -40.812 -5.762 1 98.38 82 ALA A C 1
ATOM 652 O O . ALA A 1 82 ? -3.207 -40.969 -5.18 1 98.38 82 ALA A O 1
ATOM 653 N N . LEU A 1 83 ? -4.824 -39.594 -5.941 1 98.44 83 LEU A N 1
ATOM 654 C CA . LEU A 1 83 ? -4.184 -38.406 -5.434 1 98.44 83 LEU A CA 1
ATOM 655 C C . LEU A 1 83 ? -4.047 -38.469 -3.916 1 98.44 83 LEU A C 1
ATOM 657 O O . LEU A 1 83 ? -3 -38.094 -3.371 1 98.44 83 LEU A O 1
ATOM 661 N N . SER A 1 84 ? -5.066 -38.938 -3.291 1 97.62 84 SER A N 1
ATOM 662 C CA . SER A 1 84 ? -5.039 -39.062 -1.837 1 97.62 84 SER A CA 1
ATOM 663 C C . SER A 1 84 ? -3.992 -40.062 -1.39 1 97.62 84 SER A C 1
ATOM 665 O O . SER A 1 84 ? -3.275 -39.844 -0.413 1 97.62 84 SER A O 1
ATOM 667 N N . GLU A 1 85 ? -3.986 -41.125 -2.094 1 97.88 85 GLU A N 1
ATOM 668 C CA . GLU A 1 85 ? -3.004 -42.156 -1.773 1 97.88 85 GLU A CA 1
ATOM 669 C C . GLU A 1 85 ? -1.58 -41.625 -1.9 1 97.88 85 GLU A C 1
ATOM 671 O O . GLU A 1 85 ? -0.713 -41.969 -1.089 1 97.88 85 GLU A O 1
ATOM 676 N N . ILE A 1 86 ? -1.328 -40.844 -2.826 1 98.31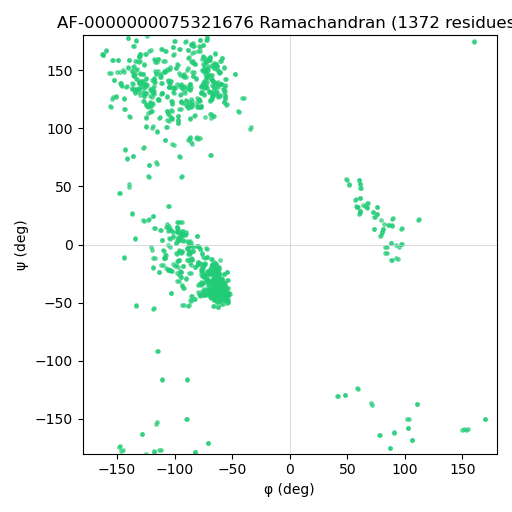 86 ILE A N 1
ATOM 677 C CA . ILE A 1 86 ? -0.01 -40.281 -3.08 1 98.31 86 ILE A CA 1
ATOM 678 C C . ILE A 1 86 ? 0.317 -39.25 -2.008 1 98.31 86 ILE A C 1
ATOM 680 O O . ILE A 1 86 ? 1.486 -39.031 -1.677 1 98.31 86 ILE A O 1
ATOM 684 N N . GLY A 1 87 ? -0.688 -38.562 -1.486 1 98.19 87 GLY A N 1
ATOM 685 C CA . GLY A 1 87 ? -0.491 -37.594 -0.432 1 98.19 87 GLY A CA 1
ATOM 686 C C . GLY A 1 87 ? -0.751 -36.156 -0.886 1 98.19 87 GLY A C 1
ATOM 687 O O . GLY A 1 87 ? -0.28 -35.219 -0.261 1 98.19 87 GLY A O 1
ATOM 688 N N . ILE A 1 88 ? -1.501 -35.969 -1.94 1 98.19 88 ILE A N 1
ATOM 689 C CA . ILE A 1 88 ? -1.837 -34.656 -2.459 1 98.19 88 ILE A CA 1
ATOM 690 C C . ILE A 1 88 ? -2.924 -34.031 -1.593 1 98.19 88 ILE A C 1
ATOM 692 O O . ILE A 1 88 ? -3.908 -34.688 -1.245 1 98.19 88 ILE A O 1
ATOM 696 N N . GLN A 1 89 ? -2.74 -32.719 -1.271 1 98.19 89 GLN A N 1
ATOM 697 C CA . GLN A 1 89 ? -3.639 -32.062 -0.339 1 98.19 89 GLN A CA 1
ATOM 698 C C . GLN A 1 89 ? -4.332 -30.859 -1.003 1 98.19 89 GLN A C 1
ATOM 700 O O . GLN A 1 89 ? -5.16 -30.188 -0.38 1 98.19 89 GLN A O 1
ATOM 705 N N . GLY A 1 90 ? -4.02 -30.562 -2.207 1 97.75 90 GLY A N 1
ATOM 706 C CA . GLY A 1 90 ? -4.625 -29.453 -2.93 1 97.75 90 GLY A CA 1
ATOM 707 C C . GLY A 1 90 ? -4.551 -29.609 -4.438 1 97.75 90 GLY A C 1
ATOM 708 O O . GLY A 1 90 ? -3.576 -30.156 -4.961 1 97.75 90 GLY A O 1
ATOM 709 N N . ILE A 1 91 ? -5.516 -29.125 -5.109 1 97.75 91 ILE A N 1
ATOM 710 C CA . ILE A 1 91 ? -5.52 -29.125 -6.566 1 97.75 91 ILE A CA 1
ATOM 711 C C . ILE A 1 91 ? -5.605 -27.703 -7.094 1 97.75 91 ILE A C 1
ATOM 713 O O . ILE A 1 91 ? -6.559 -26.984 -6.793 1 97.75 91 ILE A O 1
ATOM 717 N N . HIS A 1 92 ? -4.613 -27.297 -7.738 1 97.38 92 HIS A N 1
ATOM 718 C CA . HIS A 1 92 ? -4.672 -26.047 -8.516 1 97.38 92 HIS A CA 1
ATOM 719 C C . HIS A 1 92 ? -5.207 -26.312 -9.914 1 97.38 92 HIS A C 1
ATOM 721 O O . HIS A 1 92 ? -4.48 -26.797 -10.789 1 97.38 92 HIS A O 1
ATOM 727 N N . ASN A 1 93 ? -6.387 -25.891 -10.18 1 92.94 93 ASN A N 1
ATOM 728 C CA . ASN A 1 93 ? -7.137 -26.297 -11.367 1 92.94 93 ASN A CA 1
ATOM 729 C C . ASN A 1 93 ? -6.684 -25.516 -12.602 1 92.94 93 ASN A C 1
ATOM 731 O O . ASN A 1 93 ? -6.961 -25.922 -13.727 1 92.94 93 ASN A O 1
ATOM 735 N N . GLY A 1 94 ? -5.957 -24.422 -12.398 1 89.81 94 GLY A N 1
ATOM 736 C CA . GLY A 1 94 ? -5.734 -23.516 -13.523 1 89.81 94 GLY A CA 1
ATOM 737 C C . GLY A 1 94 ? -6.93 -22.641 -13.82 1 89.81 94 GLY A C 1
ATOM 738 O O . GLY A 1 94 ? -7.828 -22.5 -12.992 1 89.81 94 GLY A O 1
ATOM 739 N N . PRO A 1 95 ? -6.93 -22.047 -15.016 1 90.75 95 PRO A N 1
ATOM 740 C CA . PRO A 1 95 ? -8.023 -21.109 -15.312 1 90.75 95 PRO A CA 1
ATOM 741 C C . PRO A 1 95 ? -9.305 -21.828 -15.734 1 90.75 95 PRO A C 1
ATOM 743 O O . PRO A 1 95 ? -9.336 -22.5 -16.766 1 90.75 95 PRO A O 1
ATOM 746 N N . LEU A 1 96 ? -10.352 -21.672 -15.047 1 93.69 96 LEU A N 1
ATOM 747 C CA . LEU A 1 96 ? -11.602 -22.391 -15.289 1 93.69 96 LEU A CA 1
ATOM 748 C C . LEU A 1 96 ? -12.68 -21.438 -15.797 1 93.69 96 LEU A C 1
ATOM 750 O O . LEU A 1 96 ? -13.695 -21.875 -16.344 1 93.69 96 LEU A O 1
ATOM 754 N N . LYS A 1 97 ? -12.477 -20.156 -15.609 1 95.06 97 LYS A N 1
ATOM 755 C CA . LYS A 1 97 ? -13.523 -19.188 -15.914 1 95.06 97 LYS A CA 1
ATOM 756 C C . LYS A 1 97 ? -13.508 -18.797 -17.391 1 95.06 97 LYS A C 1
ATOM 758 O O . LYS A 1 97 ? -12.477 -18.922 -18.062 1 95.06 97 LYS A O 1
ATOM 763 N N . THR A 1 98 ? -14.68 -18.328 -17.844 1 96 98 THR A N 1
ATOM 764 C CA . THR A 1 98 ? -14.82 -17.953 -19.25 1 96 98 THR A CA 1
ATOM 765 C C . THR A 1 98 ? -13.805 -16.891 -19.625 1 96 98 THR A C 1
ATOM 767 O O . THR A 1 98 ? -13.641 -15.898 -18.906 1 96 98 THR A O 1
ATOM 770 N N . SER A 1 99 ? -13.141 -17.125 -20.812 1 95.5 99 SER A N 1
ATOM 771 C CA . SER A 1 99 ? -12.078 -16.234 -21.266 1 95.5 99 SER A CA 1
ATOM 772 C C . SER A 1 99 ? -12.211 -15.93 -22.75 1 95.5 99 SER A C 1
ATOM 774 O O . SER A 1 99 ? -13.047 -16.516 -23.438 1 95.5 99 SER A O 1
ATOM 776 N N . GLY A 1 100 ? -11.438 -15 -23.25 1 95.88 100 GLY A N 1
ATOM 777 C CA . GLY A 1 100 ? -11.484 -14.555 -24.625 1 95.88 100 GLY A CA 1
ATOM 778 C C . GLY A 1 100 ? -12.023 -13.148 -24.781 1 95.88 100 GLY A C 1
ATOM 779 O O . GLY A 1 100 ? -11.578 -12.227 -24.094 1 95.88 100 GLY A O 1
ATOM 780 N N . GLY A 1 101 ? -12.883 -12.984 -25.797 1 96.19 101 GLY A N 1
ATOM 781 C CA . GLY A 1 101 ? -13.484 -11.695 -26.062 1 96.19 101 GLY A CA 1
ATOM 782 C C . GLY A 1 101 ? -14.891 -11.805 -26.625 1 96.19 101 GLY A C 1
ATOM 783 O O . GLY A 1 101 ? -15.523 -12.859 -26.547 1 96.19 101 GLY A O 1
ATOM 784 N N . LEU A 1 102 ? -15.375 -10.609 -27 1 96.5 102 LEU A N 1
ATOM 785 C CA . LEU A 1 102 ? -16.703 -10.547 -27.609 1 96.5 102 LEU A CA 1
ATOM 786 C C . LEU A 1 102 ? -16.656 -9.797 -28.938 1 96.5 102 LEU A C 1
ATOM 788 O O . LEU A 1 102 ? -15.977 -8.773 -29.047 1 96.5 102 LEU A O 1
ATOM 792 N N . GLN A 1 103 ? -17.234 -10.367 -29.969 1 94.38 103 GLN A N 1
ATOM 793 C CA . GLN A 1 103 ? -17.625 -9.695 -31.203 1 94.38 103 GLN A CA 1
ATOM 794 C C . GLN A 1 103 ? -19.141 -9.68 -31.359 1 94.38 103 GLN A C 1
ATOM 796 O O . GLN A 1 103 ? -19.75 -10.688 -31.719 1 94.38 103 GLN A O 1
ATOM 801 N N . GLY A 1 104 ? -19.609 -8.477 -31.188 1 92.88 104 GLY A N 1
ATOM 802 C CA . GLY A 1 104 ? -21.047 -8.469 -30.969 1 92.88 104 GLY A CA 1
ATOM 803 C C . GLY A 1 104 ? -21.469 -9.273 -29.75 1 92.88 104 GLY A C 1
ATOM 804 O O . GLY A 1 104 ? -20.953 -9.055 -28.656 1 92.88 104 GLY A O 1
ATOM 805 N N . ARG A 1 105 ? -22.375 -10.25 -29.938 1 95.5 105 ARG A N 1
ATOM 806 C CA . ARG A 1 105 ? -22.812 -11.109 -28.844 1 95.5 105 ARG A CA 1
ATOM 807 C C . ARG A 1 105 ? -22.125 -12.461 -28.891 1 95.5 105 ARG A C 1
ATOM 809 O O . ARG A 1 105 ? -22.438 -13.359 -28.109 1 95.5 105 ARG A O 1
ATOM 816 N N . GLN A 1 106 ? -21.156 -12.555 -29.797 1 95.31 106 GLN A N 1
ATOM 817 C CA . GLN A 1 106 ? -20.469 -13.828 -29.984 1 95.31 106 GLN A CA 1
ATOM 818 C C . GLN A 1 106 ? -19.125 -13.852 -29.281 1 95.31 106 GLN A C 1
ATOM 820 O O . GLN A 1 106 ? -18.328 -12.906 -29.406 1 95.31 106 GLN A O 1
ATOM 825 N N . ARG A 1 107 ? -18.906 -14.93 -28.625 1 94.88 107 ARG A N 1
ATOM 826 C CA . ARG A 1 107 ? -17.641 -15.109 -27.938 1 94.88 107 ARG A CA 1
ATOM 827 C C . ARG A 1 107 ? -16.516 -15.406 -28.922 1 94.88 107 ARG A C 1
ATOM 829 O O . ARG A 1 107 ? -16.719 -16.125 -29.906 1 94.88 107 ARG A O 1
ATOM 836 N N . THR A 1 108 ? -15.359 -14.82 -28.641 1 93.19 108 THR A N 1
ATOM 837 C CA . THR A 1 108 ? -14.156 -15.156 -29.391 1 93.19 108 THR A CA 1
ATOM 838 C C . THR A 1 108 ? -13.211 -16 -28.531 1 93.19 108 THR A C 1
ATOM 840 O O . THR A 1 108 ? -13.234 -15.906 -27.297 1 93.19 108 THR A O 1
ATOM 843 N N . PRO A 1 109 ? -12.406 -16.859 -29.109 1 88.38 109 PRO A N 1
ATOM 844 C CA . PRO A 1 109 ? -11.562 -17.797 -28.344 1 88.38 109 PRO A CA 1
ATOM 845 C C . PRO A 1 109 ? -10.5 -17.078 -27.516 1 88.38 109 PRO A C 1
ATOM 847 O O . PRO A 1 109 ? -10.109 -15.961 -27.844 1 88.38 109 PRO A O 1
ATOM 850 N N . SER A 1 110 ? -10.094 -17.781 -26.484 1 90.62 110 SER A N 1
ATOM 851 C CA . SER A 1 110 ? -8.977 -17.297 -25.672 1 90.62 110 SER A CA 1
ATOM 852 C C . SER A 1 110 ? -7.699 -17.188 -26.5 1 90.62 110 SER A C 1
ATOM 854 O O . SER A 1 110 ? -7.465 -18 -27.406 1 90.62 110 SER A O 1
ATOM 856 N N . ILE A 1 111 ? -6.852 -16.25 -26.188 1 84.19 111 ILE A N 1
ATOM 857 C CA . ILE A 1 111 ? -5.633 -16.031 -26.938 1 84.19 111 ILE A CA 1
ATOM 858 C C . ILE A 1 111 ? -4.418 -16.453 -26.125 1 84.19 111 ILE A C 1
ATOM 860 O O . ILE A 1 111 ? -3.285 -16.406 -26.609 1 84.19 111 ILE A O 1
ATOM 864 N N . ASP A 1 112 ? -4.586 -16.828 -24.906 1 84 112 ASP A N 1
ATOM 865 C CA . ASP A 1 112 ? -3.463 -17.141 -24.031 1 84 112 ASP A CA 1
ATOM 866 C C . ASP A 1 112 ? -3.842 -18.234 -23.016 1 84 112 ASP A C 1
ATOM 868 O O . ASP A 1 112 ? -3.535 -18.125 -21.828 1 84 112 ASP A O 1
ATOM 872 N N . GLY A 1 113 ? -4.477 -19.219 -23.453 1 80.56 113 GLY A N 1
ATOM 873 C CA . GLY A 1 113 ? -4.754 -20.391 -22.641 1 80.56 113 GLY A CA 1
ATOM 874 C C . GLY A 1 113 ? -5.715 -20.109 -21.5 1 80.56 113 GLY A C 1
ATOM 875 O O . GLY A 1 113 ? -5.508 -20.578 -20.375 1 80.56 113 GLY A O 1
ATOM 876 N N . ASN A 1 114 ? -6.672 -19.203 -21.609 1 86.06 114 ASN A N 1
ATOM 877 C CA . ASN A 1 114 ? -7.77 -18.891 -20.703 1 86.06 114 ASN A CA 1
ATOM 878 C C . ASN A 1 114 ? -7.344 -17.906 -19.625 1 86.06 114 ASN A C 1
ATOM 880 O O . ASN A 1 114 ? -8.047 -17.734 -18.625 1 86.06 114 ASN A O 1
ATOM 884 N N . PHE A 1 115 ? -6.219 -17.219 -19.844 1 90.38 115 PHE A N 1
ATOM 885 C CA . PHE A 1 115 ? -5.785 -16.219 -18.891 1 90.38 115 PHE A CA 1
ATOM 886 C C . PHE A 1 115 ? -6.219 -14.82 -19.344 1 90.38 115 PHE A C 1
ATOM 888 O O . PHE A 1 115 ? -5.605 -13.82 -18.969 1 90.38 115 PHE A O 1
ATOM 895 N N . ASP A 1 116 ? -7.176 -14.688 -20.203 1 95.56 116 ASP A N 1
ATOM 896 C CA . ASP A 1 116 ? -7.883 -13.477 -20.609 1 95.56 116 ASP A CA 1
ATOM 897 C C . ASP A 1 116 ? -9.359 -13.562 -20.234 1 95.56 116 ASP A C 1
ATOM 899 O O . ASP A 1 116 ? -10.234 -13.484 -21.109 1 95.56 116 ASP A O 1
ATOM 903 N N . ARG A 1 117 ? -9.539 -13.484 -19 1 96.12 117 ARG A N 1
ATOM 904 C CA . ARG A 1 117 ? -10.836 -13.742 -18.375 1 96.12 117 ARG A CA 1
ATOM 905 C C . ARG A 1 117 ? -11.852 -12.664 -18.75 1 96.12 117 ARG A C 1
ATOM 907 O O . ARG A 1 117 ? -11.523 -11.477 -18.766 1 96.12 117 ARG A O 1
ATOM 914 N N . ILE A 1 118 ? -13.195 -13.109 -18.984 1 98 118 ILE A N 1
ATOM 915 C CA . ILE A 1 118 ? -14.219 -12.125 -19.328 1 98 118 ILE A CA 1
ATOM 916 C C . ILE A 1 118 ? -15.477 -12.391 -18.516 1 98 118 ILE A C 1
ATOM 918 O O . ILE A 1 118 ? -16.516 -11.758 -18.719 1 98 118 ILE A O 1
ATOM 922 N N . SER A 1 119 ? -15.367 -13.383 -17.562 1 96.62 119 SER A N 1
ATOM 923 C CA . SER A 1 119 ? -16.516 -13.711 -16.703 1 96.62 119 SER A CA 1
ATOM 924 C C . SER A 1 119 ? -16.062 -14.32 -15.391 1 96.62 119 SER A C 1
ATOM 926 O O . SER A 1 119 ? -14.961 -14.875 -15.297 1 96.62 119 SER A O 1
ATOM 928 N N . PHE A 1 120 ? -16.984 -14.227 -14.375 1 95 120 PHE A N 1
ATOM 929 C CA . PHE A 1 120 ? -16.75 -14.945 -13.125 1 95 120 PHE A CA 1
ATOM 930 C C . PHE A 1 120 ? -17.234 -16.391 -13.227 1 95 120 PHE A C 1
ATOM 932 O O . PHE A 1 120 ? -16.922 -17.219 -12.375 1 95 120 PHE A O 1
ATOM 939 N N . GLY A 1 121 ? -17.984 -16.672 -14.234 1 93.75 121 GLY A N 1
ATOM 940 C CA . GLY A 1 121 ? -18.562 -18 -14.391 1 93.75 121 GLY A CA 1
ATOM 941 C C . GLY A 1 121 ? -17.609 -18.984 -15.031 1 93.75 121 GLY A C 1
ATOM 942 O O . GLY A 1 121 ? -16.672 -18.594 -15.719 1 93.75 121 GLY A O 1
ATOM 943 N N . ILE A 1 122 ? -17.969 -20.219 -14.922 1 94.81 122 ILE A N 1
ATOM 944 C CA . ILE A 1 122 ? -17.172 -21.297 -15.469 1 94.81 122 ILE A CA 1
ATOM 945 C C . ILE A 1 122 ? -17.297 -21.328 -17 1 94.81 122 ILE A C 1
ATOM 947 O O . ILE A 1 122 ? -18.375 -21.094 -17.531 1 94.81 122 ILE A O 1
ATOM 951 N N . ASP A 1 123 ? -16.188 -21.5 -17.641 1 94.44 123 ASP A N 1
ATOM 952 C CA . ASP A 1 123 ? -16.234 -21.734 -19.078 1 94.44 123 ASP A CA 1
ATOM 953 C C . ASP A 1 123 ? -17.094 -22.953 -19.422 1 94.44 123 ASP A C 1
ATOM 955 O O . ASP A 1 123 ? -16.797 -24.062 -18.984 1 94.44 123 ASP A O 1
ATOM 959 N N . PRO A 1 124 ? -18.078 -22.734 -20.219 1 93.44 124 PRO A N 1
ATOM 960 C CA . PRO A 1 124 ? -19 -23.844 -20.516 1 93.44 124 PRO A CA 1
ATOM 961 C C . PRO A 1 124 ? -18.312 -25 -21.25 1 93.44 124 PRO A C 1
ATOM 963 O O . PRO A 1 124 ? -18.812 -26.125 -21.234 1 93.44 124 PRO A O 1
ATOM 966 N N . ASP A 1 125 ? -17.234 -24.734 -21.844 1 92.12 125 ASP A N 1
ATOM 967 C CA . ASP A 1 125 ? -16.484 -25.781 -22.531 1 92.12 125 ASP A CA 1
ATOM 968 C C . ASP A 1 125 ? -15.781 -26.703 -21.547 1 92.12 125 ASP A C 1
ATOM 970 O O . ASP A 1 125 ? -15.359 -27.797 -21.906 1 92.12 125 ASP A O 1
ATOM 974 N N . LEU A 1 126 ? -15.656 -26.25 -20.328 1 94.62 126 LEU A N 1
ATOM 975 C CA . LEU A 1 126 ? -14.914 -27.016 -19.328 1 94.62 126 LEU A CA 1
ATOM 976 C C . LEU A 1 126 ? -15.867 -27.734 -18.391 1 94.62 126 LEU A C 1
ATOM 978 O O . LEU A 1 126 ? -15.469 -28.672 -17.688 1 94.62 126 LEU A O 1
ATOM 982 N N . GLY A 1 127 ? -17.016 -27.266 -18.297 1 95.81 127 GLY A N 1
ATOM 983 C CA . GLY A 1 127 ? -18.016 -27.859 -17.422 1 95.81 127 GLY A CA 1
ATOM 984 C C . GLY A 1 127 ? -19.016 -26.875 -16.875 1 95.81 127 GLY A C 1
ATOM 985 O O . GLY A 1 127 ? -19.312 -25.859 -17.531 1 95.81 127 GLY A O 1
ATOM 986 N N . THR A 1 128 ? -19.672 -27.266 -15.773 1 95.38 128 THR A N 1
ATOM 987 C CA . THR A 1 128 ? -20.719 -26.453 -15.188 1 95.38 128 THR A CA 1
ATOM 988 C C . THR A 1 128 ? -20.375 -26.078 -13.75 1 95.38 128 THR A C 1
ATOM 990 O O . THR A 1 128 ? -19.484 -26.672 -13.148 1 95.38 128 THR A O 1
ATOM 993 N N . ASP A 1 129 ? -21.156 -25.141 -13.289 1 91.5 129 ASP A N 1
ATOM 994 C CA . ASP A 1 129 ? -21 -24.719 -11.898 1 91.5 129 ASP A CA 1
ATOM 995 C C . ASP A 1 129 ? -21.281 -25.891 -10.945 1 91.5 129 ASP A C 1
ATOM 997 O O . ASP A 1 129 ? -20.609 -26.047 -9.93 1 91.5 129 ASP A O 1
ATOM 1001 N N . ALA A 1 130 ? -22.25 -26.625 -11.281 1 94 130 ALA A N 1
ATOM 1002 C CA . ALA A 1 130 ? -22.594 -27.781 -10.461 1 94 130 ALA A CA 1
ATOM 1003 C C . ALA A 1 130 ? -21.438 -28.781 -10.391 1 94 130 ALA A C 1
ATOM 1005 O O . ALA A 1 130 ? -21.188 -29.375 -9.352 1 94 130 ALA A O 1
ATOM 1006 N N . GLN A 1 131 ? -20.812 -28.969 -11.5 1 95.75 131 GLN A N 1
ATOM 1007 C CA . GLN A 1 131 ? -19.672 -29.875 -11.555 1 95.75 131 GLN A CA 1
ATOM 1008 C C . GLN A 1 131 ? -18.5 -29.344 -10.727 1 95.75 131 GLN A C 1
ATOM 1010 O O . GLN A 1 131 ? -17.766 -30.125 -10.109 1 95.75 131 GLN A O 1
ATOM 1015 N N . LEU A 1 132 ? -18.344 -28.062 -10.75 1 95.19 132 LEU A N 1
ATOM 1016 C CA . LEU A 1 132 ? -17.297 -27.469 -9.906 1 95.19 132 LEU A CA 1
ATOM 1017 C C . LEU A 1 132 ? -17.609 -27.688 -8.43 1 95.19 132 LEU A C 1
ATOM 1019 O O . LEU A 1 132 ? -16.703 -27.984 -7.648 1 95.19 132 LEU A O 1
ATOM 1023 N N . LEU A 1 133 ? -18.797 -27.5 -8.07 1 92.75 133 LEU A N 1
ATOM 1024 C CA . LEU A 1 133 ? -19.188 -27.734 -6.684 1 92.75 133 LEU A CA 1
ATOM 1025 C C . LEU A 1 133 ? -18.969 -29.188 -6.297 1 92.75 133 LEU A C 1
ATOM 1027 O O . LEU A 1 133 ? -18.547 -29.484 -5.176 1 92.75 133 LEU A O 1
ATOM 1031 N N . SER A 1 134 ? -19.281 -30.016 -7.203 1 95.12 134 SER A N 1
ATOM 1032 C CA . SER A 1 134 ? -19.016 -31.438 -6.973 1 95.12 134 SER A CA 1
ATOM 1033 C C . SER A 1 134 ? -17.531 -31.703 -6.773 1 95.12 134 SER A C 1
ATOM 1035 O O . SER A 1 134 ? -17.156 -32.5 -5.922 1 95.12 134 SER A O 1
ATOM 1037 N N . LEU A 1 135 ? -16.766 -31.109 -7.598 1 96.12 135 LEU A N 1
ATOM 1038 C CA . LEU A 1 135 ? -15.32 -31.234 -7.453 1 96.12 135 LEU A CA 1
ATOM 1039 C C . LEU A 1 135 ? -14.867 -30.75 -6.074 1 96.12 135 LEU A C 1
ATOM 1041 O O . LEU A 1 135 ? -14.047 -31.406 -5.43 1 96.12 135 LEU A O 1
ATOM 1045 N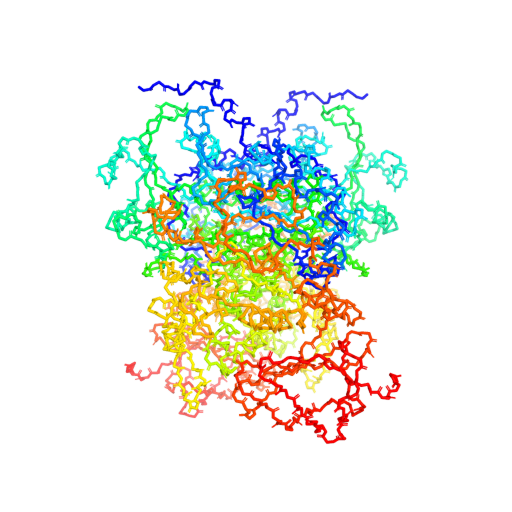 N . SER A 1 136 ? -15.398 -29.672 -5.652 1 93.75 136 SER A N 1
ATOM 1046 C CA . SER A 1 136 ? -15.062 -29.125 -4.34 1 93.75 136 SER A CA 1
ATOM 1047 C C . SER A 1 136 ? -15.43 -30.094 -3.223 1 93.75 136 SER A C 1
ATOM 1049 O O . SER A 1 136 ? -14.68 -30.25 -2.262 1 93.75 136 SER A O 1
ATOM 1051 N N . ARG A 1 137 ? -16.516 -30.719 -3.303 1 94.62 137 ARG A N 1
ATOM 1052 C CA . ARG A 1 137 ? -16.984 -31.672 -2.303 1 94.62 137 ARG A CA 1
ATOM 1053 C C . ARG A 1 137 ? -16.094 -32.906 -2.262 1 94.62 137 ARG A C 1
ATOM 1055 O O . ARG A 1 137 ? -15.75 -33.406 -1.183 1 94.62 137 ARG A O 1
ATOM 1062 N N . ILE A 1 138 ? -15.773 -33.406 -3.393 1 96.12 138 ILE A N 1
ATOM 1063 C CA . ILE A 1 138 ? -14.945 -34.594 -3.457 1 96.12 138 ILE A CA 1
ATOM 1064 C C . ILE A 1 138 ? -13.562 -34.281 -2.891 1 96.12 138 ILE A C 1
ATOM 1066 O O . ILE A 1 138 ? -12.984 -35.125 -2.176 1 96.12 138 ILE A O 1
ATOM 1070 N N . ALA A 1 139 ? -13.023 -33.125 -3.301 1 96.06 139 ALA A N 1
ATOM 1071 C CA . ALA A 1 139 ? -11.734 -32.75 -2.74 1 96.06 139 ALA A CA 1
ATOM 1072 C C . ALA A 1 139 ? -11.789 -32.688 -1.216 1 96.06 139 ALA A C 1
ATOM 1074 O O . ALA A 1 139 ? -10.898 -33.188 -0.536 1 96.06 139 ALA A O 1
ATOM 1075 N N . ALA A 1 140 ?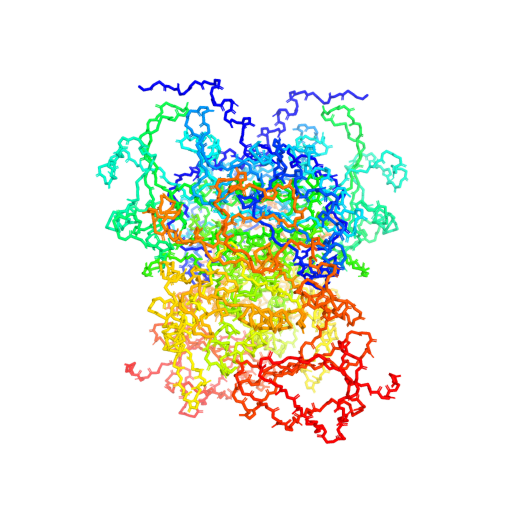 -12.875 -32.125 -0.677 1 94.88 140 ALA A N 1
ATOM 1076 C CA . ALA A 1 140 ? -13.039 -32 0.768 1 94.88 140 ALA A CA 1
ATOM 1077 C C . ALA A 1 140 ? -13.141 -33.375 1.427 1 94.88 140 ALA A C 1
ATOM 1079 O O . ALA A 1 140 ? -12.617 -33.594 2.521 1 94.88 140 ALA A O 1
ATOM 1080 N N . ALA A 1 141 ? -13.805 -34.219 0.796 1 96.44 141 ALA A N 1
ATOM 1081 C CA . ALA A 1 141 ? -13.961 -35.594 1.306 1 96.44 141 ALA A CA 1
ATOM 1082 C C . ALA A 1 141 ? -12.609 -36.281 1.424 1 96.44 141 ALA A C 1
ATOM 1084 O O . ALA A 1 141 ? -12.43 -37.188 2.254 1 96.44 141 ALA A O 1
ATOM 1085 N N . HIS A 1 142 ? -11.711 -35.875 0.667 1 96.81 142 HIS A N 1
ATOM 1086 C CA . HIS A 1 142 ? -10.367 -36.438 0.703 1 96.81 142 HIS A CA 1
ATOM 1087 C C . HIS A 1 142 ? -9.406 -35.531 1.452 1 96.81 142 HIS A C 1
ATOM 1089 O O . HIS A 1 142 ? -8.188 -35.625 1.299 1 96.81 142 HIS A O 1
ATOM 1095 N N . ASN A 1 143 ? -9.953 -34.5 2.146 1 95.44 143 ASN A N 1
ATOM 1096 C CA . ASN A 1 143 ? -9.195 -33.562 2.965 1 95.44 143 ASN A CA 1
ATOM 1097 C C . ASN A 1 143 ? -8.25 -32.719 2.115 1 95.44 143 ASN A C 1
ATOM 1099 O O . ASN A 1 143 ? -7.109 -32.469 2.506 1 95.44 143 ASN A O 1
ATOM 1103 N N . ALA A 1 144 ? -8.695 -32.438 0.922 1 97.56 144 ALA A N 1
ATOM 1104 C CA . ALA A 1 144 ? -7.934 -31.578 0.02 1 97.56 144 ALA A CA 1
ATOM 1105 C C . ALA A 1 144 ? -8.68 -30.281 -0.262 1 97.56 144 ALA A C 1
ATOM 1107 O O . ALA A 1 144 ? -9.891 -30.203 -0.063 1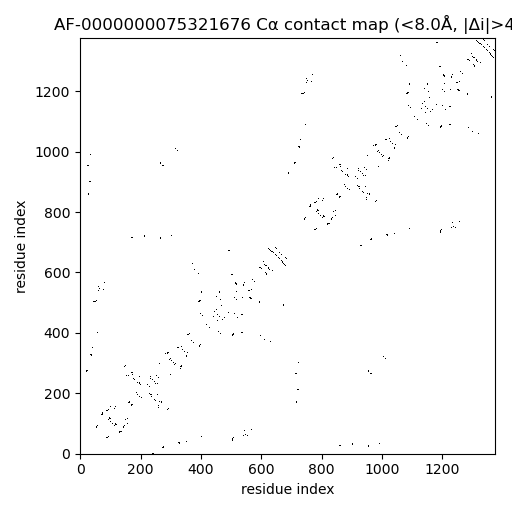 97.56 144 ALA A O 1
ATOM 1108 N N . VAL A 1 145 ? -7.926 -29.281 -0.703 1 97.38 145 VAL A N 1
ATOM 1109 C CA . VAL A 1 145 ? -8.547 -27.984 -0.95 1 97.38 145 VAL A CA 1
ATOM 1110 C C . VAL A 1 145 ? -8.43 -27.625 -2.43 1 97.38 145 VAL A C 1
ATOM 1112 O O . VAL A 1 145 ? -7.566 -28.156 -3.135 1 97.38 145 VAL A O 1
ATOM 1115 N N . LEU A 1 146 ? -9.312 -26.719 -2.834 1 97.25 146 LEU A N 1
ATOM 1116 C CA . LEU A 1 146 ? -9.266 -26.172 -4.188 1 97.25 146 LEU A CA 1
ATOM 1117 C C . LEU A 1 146 ? -8.453 -24.875 -4.23 1 97.25 146 LEU A C 1
ATOM 1119 O O . LEU A 1 146 ? -8.578 -24.047 -3.336 1 97.25 146 LEU A O 1
ATOM 1123 N N . ILE A 1 147 ? -7.629 -24.812 -5.207 1 97.69 147 ILE A N 1
ATOM 1124 C CA . ILE A 1 147 ? -6.836 -23.625 -5.488 1 97.69 147 ILE A CA 1
ATOM 1125 C C . ILE A 1 147 ? -7.262 -23.016 -6.824 1 97.69 147 ILE A C 1
ATOM 1127 O O . ILE A 1 147 ? -7.316 -23.719 -7.84 1 97.69 147 ILE A O 1
ATOM 1131 N N . ASP A 1 148 ? -7.633 -21.703 -6.82 1 95.75 148 ASP A N 1
ATOM 1132 C CA . ASP A 1 148 ? -8.133 -21.016 -8.016 1 95.75 148 ASP A CA 1
ATOM 1133 C C . ASP A 1 148 ? -7.219 -19.859 -8.406 1 95.75 148 ASP A C 1
ATOM 1135 O O . ASP A 1 148 ? -6.164 -19.656 -7.805 1 95.75 148 ASP A O 1
ATOM 1139 N N . ASP A 1 149 ? -7.668 -19.188 -9.461 1 95.44 149 ASP A N 1
ATOM 1140 C CA . ASP A 1 149 ? -6.852 -18.109 -10.016 1 95.44 149 ASP A CA 1
ATOM 1141 C C . ASP A 1 149 ? -7.574 -16.781 -9.922 1 95.44 149 ASP A C 1
ATOM 1143 O O . ASP A 1 149 ? -8.789 -16.703 -10.094 1 95.44 149 ASP A O 1
ATOM 1147 N N . VAL A 1 150 ? -6.797 -15.75 -9.648 1 96.31 150 VAL A N 1
ATOM 1148 C CA . VAL A 1 150 ? -7.168 -14.352 -9.828 1 96.31 150 VAL A CA 1
ATOM 1149 C C . VAL A 1 150 ? -6.121 -13.648 -10.68 1 96.31 150 VAL A C 1
ATOM 1151 O O . VAL A 1 150 ? -4.922 -13.883 -10.531 1 96.31 150 VAL A O 1
ATOM 1154 N N . ILE A 1 151 ? -6.598 -12.875 -11.633 1 97 151 ILE A N 1
ATOM 1155 C CA . ILE A 1 151 ? -5.695 -12.164 -12.531 1 97 151 ILE A CA 1
ATOM 1156 C C . ILE A 1 151 ? -5.84 -10.664 -12.328 1 97 151 ILE A C 1
ATOM 1158 O O . ILE A 1 151 ? -6.664 -10.016 -12.984 1 97 151 ILE A O 1
ATOM 1162 N N . PRO A 1 152 ? -4.992 -10.07 -11.562 1 97.38 152 PRO A N 1
ATOM 1163 C CA . PRO A 1 152 ? -5.156 -8.672 -11.172 1 97.38 152 PRO A CA 1
ATOM 1164 C C . PRO A 1 152 ? -4.789 -7.699 -12.289 1 97.38 152 PRO A C 1
ATOM 1166 O O . PRO A 1 152 ? -5.23 -6.547 -12.281 1 97.38 152 PRO A O 1
ATOM 1169 N N . SER A 1 153 ? -4.051 -8.086 -13.266 1 97.06 153 SER A N 1
ATOM 1170 C CA . SER A 1 153 ? -3.373 -7.137 -14.141 1 97.06 153 SER A CA 1
ATOM 1171 C C . SER A 1 153 ? -4.199 -6.852 -15.391 1 97.06 153 SER A C 1
ATOM 1173 O O . SER A 1 153 ? -4.031 -5.809 -16.031 1 97.06 153 SER A O 1
ATOM 1175 N N . HIS A 1 154 ? -5.023 -7.84 -15.812 1 97.88 154 HIS A N 1
ATOM 1176 C CA . HIS A 1 154 ? -5.672 -7.672 -17.109 1 97.88 154 HIS A CA 1
ATOM 1177 C C . HIS A 1 154 ? -6.91 -8.555 -17.219 1 97.88 154 HIS A C 1
ATOM 1179 O O . HIS A 1 154 ? -7.129 -9.43 -16.375 1 97.88 154 HIS A O 1
ATOM 1185 N N . THR A 1 155 ? -7.676 -8.32 -18.172 1 98.12 155 THR A N 1
ATOM 1186 C CA . THR A 1 155 ? -8.828 -9.141 -18.547 1 98.12 155 THR A CA 1
ATOM 1187 C C . THR A 1 155 ? -8.727 -9.562 -20 1 98.12 155 THR A C 1
ATOM 1189 O O . THR A 1 155 ? -7.703 -9.336 -20.656 1 98.12 155 THR A O 1
ATOM 1192 N N . GLY A 1 156 ? -9.719 -10.305 -20.438 1 98.06 156 GLY A N 1
ATOM 1193 C CA . GLY A 1 156 ? -9.977 -10.398 -21.859 1 98.06 156 GLY A CA 1
ATOM 1194 C C . GLY A 1 156 ? -10.797 -9.242 -22.406 1 98.06 156 GLY A C 1
ATOM 1195 O O . GLY A 1 156 ? -11.117 -8.305 -21.656 1 98.06 156 GLY A O 1
ATOM 1196 N N . LYS A 1 157 ? -11.078 -9.328 -23.719 1 98.06 157 LYS A N 1
ATOM 1197 C CA . LYS A 1 157 ? -11.844 -8.258 -24.359 1 98.06 157 LYS A CA 1
ATOM 1198 C C . LYS A 1 157 ? -13.336 -8.602 -24.391 1 98.06 157 LYS A C 1
ATOM 1200 O O . LYS A 1 157 ? -13.945 -8.617 -25.469 1 98.06 157 LYS A O 1
ATOM 1205 N N . GLY A 1 158 ? -13.82 -8.805 -23.188 1 98.31 158 GLY A N 1
ATOM 1206 C CA . GLY A 1 158 ? -15.234 -9.133 -23.016 1 98.31 158 GLY A CA 1
ATOM 1207 C C . GLY A 1 158 ? -16.109 -7.906 -22.844 1 98.31 158 GLY A C 1
ATOM 1208 O O . GLY A 1 158 ? -15.836 -6.855 -23.438 1 98.31 158 GLY A O 1
ATOM 1209 N N . ALA A 1 159 ? -17.172 -8.039 -22.125 1 98.69 159 ALA A N 1
ATOM 1210 C CA . ALA A 1 159 ? -18.188 -7 -21.938 1 98.69 159 ALA A CA 1
ATOM 1211 C C . ALA A 1 159 ? -17.578 -5.75 -21.312 1 98.69 159 ALA A C 1
ATOM 1213 O O . ALA A 1 159 ? -17.922 -4.629 -21.703 1 98.69 159 ALA A O 1
ATOM 1214 N N . ASP A 1 160 ? -16.734 -5.934 -20.359 1 98.81 160 ASP A N 1
ATOM 1215 C CA . ASP A 1 160 ? -16.141 -4.797 -19.672 1 98.81 160 ASP A CA 1
ATOM 1216 C C . ASP A 1 160 ? -15.336 -3.93 -20.641 1 98.81 160 ASP A C 1
ATOM 1218 O O . ASP A 1 160 ? -15.445 -2.703 -20.625 1 98.81 160 ASP A O 1
ATOM 1222 N N . PHE A 1 161 ? -14.516 -4.504 -21.469 1 98.62 161 PHE A N 1
ATOM 1223 C CA . PHE A 1 161 ? -13.719 -3.746 -22.422 1 98.62 161 PHE A CA 1
ATOM 1224 C C . PHE A 1 161 ? -14.602 -3.092 -23.484 1 98.62 161 PHE A C 1
ATOM 1226 O O . PHE A 1 161 ? -14.359 -1.953 -23.891 1 98.62 161 PHE A O 1
ATOM 1233 N N . ARG A 1 162 ? -15.625 -3.869 -23.922 1 98.44 162 ARG A N 1
ATOM 1234 C CA . ARG A 1 162 ? -16.547 -3.307 -24.906 1 98.44 162 ARG A CA 1
ATOM 1235 C C . ARG A 1 162 ? -17.266 -2.08 -24.359 1 98.44 162 ARG A C 1
ATOM 1237 O O . ARG A 1 162 ? -17.391 -1.067 -25.047 1 98.44 162 ARG A O 1
ATOM 1244 N N . LEU A 1 163 ? -17.719 -2.191 -23.125 1 98.5 163 LEU A N 1
ATOM 1245 C CA . LEU A 1 163 ? -18.344 -1.047 -22.469 1 98.5 163 LEU A CA 1
ATOM 1246 C C . LEU A 1 163 ? -17.359 0.115 -22.344 1 98.5 163 LEU A C 1
ATOM 1248 O O . LEU A 1 163 ? -17.734 1.271 -22.562 1 98.5 163 LEU A O 1
ATOM 1252 N N . ALA A 1 164 ? -16.141 -0.15 -22.031 1 98.44 164 ALA A N 1
ATOM 1253 C CA . ALA A 1 164 ? -15.109 0.879 -21.906 1 98.44 164 ALA A CA 1
ATOM 1254 C C . ALA A 1 164 ? -14.891 1.592 -23.25 1 98.44 164 ALA A C 1
ATOM 1256 O O . ALA A 1 164 ? -14.82 2.822 -23.297 1 98.44 164 ALA A O 1
ATOM 1257 N N . GLU A 1 165 ? -14.789 0.814 -24.328 1 97.19 165 GLU A N 1
ATOM 1258 C CA . GLU A 1 165 ? -14.547 1.398 -25.641 1 97.19 165 GLU A CA 1
ATOM 1259 C C . GLU A 1 165 ? -15.711 2.281 -26.078 1 97.19 165 GLU A C 1
ATOM 1261 O O . GLU A 1 165 ? -15.523 3.258 -26.797 1 97.19 165 GLU A O 1
ATOM 1266 N N . MET A 1 166 ? -16.875 1.959 -25.562 1 97.69 166 MET A N 1
ATOM 1267 C CA . MET A 1 166 ? -18.062 2.73 -25.906 1 97.69 166 MET A CA 1
ATOM 1268 C C . MET A 1 166 ? -18.234 3.916 -24.969 1 97.69 166 MET A C 1
ATOM 1270 O O . MET A 1 166 ? -19.234 4.633 -25.047 1 97.69 166 MET A O 1
ATOM 1274 N N . ALA A 1 167 ? -17.297 4.082 -24.047 1 97.06 167 ALA A N 1
ATOM 1275 C CA . ALA A 1 167 ? -17.297 5.18 -23.078 1 97.06 167 ALA A CA 1
ATOM 1276 C C . ALA A 1 167 ? -18.547 5.137 -22.188 1 97.06 167 ALA A C 1
ATOM 1278 O O . ALA A 1 167 ? -19.156 6.168 -21.938 1 97.06 167 ALA A O 1
ATOM 1279 N N . TYR A 1 168 ? -18.891 3.965 -21.828 1 97.12 168 TYR A N 1
ATOM 1280 C CA . TYR A 1 168 ? -20.047 3.834 -20.922 1 97.12 168 TYR A CA 1
ATOM 1281 C C . TYR A 1 168 ? -19.641 4.137 -19.484 1 97.12 168 TYR A C 1
ATOM 1283 O O . TYR A 1 168 ? -18.828 3.418 -18.891 1 97.12 168 TYR A O 1
ATOM 1291 N N . GLU A 1 169 ? -20.219 5.152 -18.891 1 95.44 169 GLU A N 1
ATOM 1292 C CA . GLU A 1 169 ? -20.016 5.52 -17.5 1 95.44 169 GLU A CA 1
ATOM 1293 C C . GLU A 1 169 ? -18.531 5.547 -17.141 1 95.44 169 GLU A C 1
ATOM 1295 O O . GLU A 1 169 ? -17.734 6.18 -17.844 1 95.44 169 GLU A O 1
ATOM 1300 N N . ASP A 1 170 ? -18.156 4.883 -16.078 1 94.19 170 ASP A N 1
ATOM 1301 C CA . ASP A 1 170 ? -16.766 4.961 -15.625 1 94.19 170 ASP A CA 1
ATOM 1302 C C . ASP A 1 170 ? -15.961 3.754 -16.109 1 94.19 170 ASP A C 1
ATOM 1304 O O . ASP A 1 170 ? -14.844 3.518 -15.648 1 94.19 170 ASP A O 1
ATOM 1308 N N . TYR A 1 171 ? -16.453 2.947 -17.094 1 97.81 171 TYR A N 1
ATOM 1309 C CA . TYR A 1 171 ? -15.805 1.725 -17.562 1 97.81 171 TYR A CA 1
ATOM 1310 C C . TYR A 1 171 ? -14.453 2.029 -18.203 1 97.81 171 TYR A C 1
ATOM 1312 O O . TYR A 1 171 ? -13.516 1.241 -18.094 1 97.81 171 TYR A O 1
ATOM 1320 N N . PRO A 1 172 ? -14.312 3.168 -18.906 1 97.25 172 PRO A N 1
ATOM 1321 C CA . PRO A 1 172 ? -12.969 3.459 -19.406 1 97.25 172 PRO A CA 1
ATOM 1322 C C . PRO A 1 172 ? -11.922 3.518 -18.297 1 97.25 172 PRO A C 1
ATOM 1324 O O . PRO A 1 172 ? -10.742 3.223 -18.531 1 97.25 172 PRO A O 1
ATOM 1327 N N . GLY A 1 173 ? -12.344 3.811 -17.094 1 96.56 173 GLY A N 1
ATOM 1328 C CA . GLY A 1 173 ? -11.445 3.9 -15.953 1 96.56 173 GLY A CA 1
ATOM 1329 C C . GLY A 1 173 ? -10.922 2.551 -15.492 1 96.56 173 GLY A C 1
ATOM 1330 O O . GLY A 1 173 ? -9.953 2.477 -14.734 1 96.56 173 GLY A O 1
ATOM 1331 N N . LEU A 1 174 ? -11.5 1.497 -16.016 1 97.81 174 LEU A N 1
ATOM 1332 C CA . LEU A 1 174 ? -11.109 0.13 -15.688 1 97.81 174 LEU A CA 1
ATOM 1333 C C . LEU A 1 174 ? -9.734 -0.19 -16.266 1 97.81 174 LEU A C 1
ATOM 1335 O O . LEU A 1 174 ? -9.008 -1.026 -15.719 1 97.81 174 LEU A O 1
ATOM 1339 N N . TYR A 1 175 ? -9.383 0.507 -17.312 1 98.06 175 TYR A N 1
ATOM 1340 C CA . TYR A 1 175 ? -8.195 0.114 -18.062 1 98.06 175 TYR A CA 1
ATOM 1341 C C . TYR A 1 175 ? -7.23 1.283 -18.219 1 98.06 175 TYR A C 1
ATOM 1343 O O . TYR A 1 175 ? -7.633 2.445 -18.125 1 98.06 175 TYR A O 1
ATOM 1351 N N . HIS A 1 176 ? -5.953 0.957 -18.391 1 97.25 176 HIS A N 1
ATOM 1352 C CA . HIS A 1 176 ? -5.004 1.933 -18.922 1 97.25 176 HIS A CA 1
ATOM 1353 C C . HIS A 1 176 ? -5.297 2.254 -20.375 1 97.25 176 HIS A C 1
ATOM 1355 O O . HIS A 1 176 ? -4.586 1.794 -21.281 1 97.25 176 HIS A O 1
ATOM 1361 N N . MET A 1 177 ? -6.289 3.037 -20.594 1 97.31 177 MET A N 1
ATOM 1362 C CA . MET A 1 177 ? -6.695 3.408 -21.938 1 97.31 177 MET A CA 1
ATOM 1363 C C . MET A 1 177 ? -6.984 4.902 -22.031 1 97.31 177 MET A C 1
ATOM 1365 O O . MET A 1 177 ? -7.445 5.512 -21.062 1 97.31 177 MET A O 1
ATOM 1369 N N . VAL A 1 178 ? -6.703 5.48 -23.141 1 97.62 178 VAL A N 1
ATOM 1370 C CA . VAL A 1 178 ? -6.875 6.914 -23.344 1 97.62 178 VAL A CA 1
ATOM 1371 C C . VAL A 1 178 ? -7.543 7.172 -24.688 1 97.62 178 VAL A C 1
ATOM 1373 O O . VAL A 1 178 ? -7.16 6.582 -25.703 1 97.62 178 VAL A O 1
ATOM 1376 N N . GLU A 1 179 ? -8.531 8.023 -24.672 1 97.62 179 GLU A N 1
ATOM 1377 C CA . GLU A 1 179 ? -9.164 8.469 -25.906 1 97.62 179 GLU A CA 1
ATOM 1378 C C . GLU A 1 179 ? -8.266 9.453 -26.656 1 97.62 179 GLU A C 1
ATOM 1380 O O . GLU A 1 179 ? -7.762 10.414 -26.062 1 97.62 179 GLU A O 1
ATOM 1385 N N . ILE A 1 180 ? -8.078 9.164 -27.891 1 98 180 ILE A N 1
ATOM 1386 C CA . ILE A 1 180 ? -7.27 10.055 -28.719 1 98 180 ILE A CA 1
ATOM 1387 C C . ILE A 1 180 ? -8.18 11.031 -29.453 1 98 180 ILE A C 1
ATOM 1389 O O . ILE A 1 180 ? -9.188 10.633 -30.047 1 98 180 ILE A O 1
ATOM 1393 N N . ARG A 1 181 ? -7.855 12.266 -29.547 1 96.81 181 ARG A N 1
ATOM 1394 C CA . ARG A 1 181 ? -8.648 13.289 -30.219 1 96.81 181 ARG A CA 1
ATOM 1395 C C . ARG A 1 181 ? -8.672 13.055 -31.734 1 96.81 181 ARG A C 1
ATOM 1397 O O . ARG A 1 181 ? -7.676 12.633 -32.312 1 96.81 181 ARG A O 1
ATOM 1404 N N . GLU A 1 182 ? -9.781 13.383 -32.281 1 96.88 182 GLU A N 1
ATOM 1405 C CA . GLU A 1 182 ? -9.977 13.133 -33.719 1 96.88 182 GLU A CA 1
ATOM 1406 C C . GLU A 1 182 ? -8.883 13.797 -34.531 1 96.88 182 GLU A C 1
ATOM 1408 O O . GLU A 1 182 ? -8.43 13.234 -35.531 1 96.88 182 GLU A O 1
ATOM 1413 N N . GLU A 1 183 ? -8.445 14.906 -34.125 1 97.5 183 GLU A N 1
ATOM 1414 C CA . GLU A 1 183 ? -7.418 15.648 -34.844 1 97.5 183 GLU A CA 1
ATOM 1415 C C . GLU A 1 183 ? -6.098 14.891 -34.875 1 97.5 183 GLU A C 1
ATOM 1417 O O . GLU A 1 183 ? -5.238 15.148 -35.719 1 97.5 183 GLU A O 1
ATOM 1422 N N . ASP A 1 184 ? -5.941 13.891 -34 1 98.06 184 ASP A N 1
ATOM 1423 C CA . ASP A 1 184 ? -4.688 13.148 -33.906 1 98.06 184 ASP A CA 1
ATOM 1424 C C . ASP A 1 184 ? -4.859 11.711 -34.375 1 98.06 184 ASP A C 1
ATOM 1426 O O . ASP A 1 184 ? -3.943 10.891 -34.25 1 98.06 184 ASP A O 1
ATOM 1430 N N . TRP A 1 185 ? -6 11.383 -35.031 1 97.75 185 TRP A N 1
ATOM 1431 C CA . TRP A 1 185 ? -6.258 10.031 -35.531 1 97.75 185 TRP A CA 1
ATOM 1432 C C . TRP A 1 185 ? -5.266 9.641 -36.594 1 97.75 185 TRP A C 1
ATOM 1434 O O . TRP A 1 185 ? -5 8.453 -36.812 1 97.75 185 TRP A O 1
ATOM 1444 N N . HIS A 1 186 ? -4.766 10.625 -37.281 1 97.19 186 HIS A N 1
ATOM 1445 C CA . HIS A 1 186 ? -3.828 10.352 -38.375 1 97.19 186 HIS A CA 1
ATOM 1446 C C . HIS A 1 186 ? -2.539 9.734 -37.844 1 97.19 186 HIS A C 1
ATOM 1448 O O . HIS A 1 186 ? -1.778 9.133 -38.594 1 97.19 186 HIS A O 1
ATOM 1454 N N . LEU A 1 187 ? -2.277 9.852 -36.531 1 97.62 187 LEU A N 1
ATOM 1455 C CA . LEU A 1 187 ? -1.094 9.266 -35.906 1 97.62 187 LEU A CA 1
ATOM 1456 C C . LEU A 1 187 ? -1.271 7.762 -35.719 1 97.62 187 LEU A C 1
ATOM 1458 O O . LEU A 1 187 ? -0.29 7.035 -35.531 1 97.62 187 LEU A O 1
ATOM 1462 N N . LEU A 1 188 ? -2.514 7.297 -35.688 1 98 188 LEU A N 1
ATOM 1463 C CA . LEU A 1 188 ? -2.822 5.91 -35.375 1 98 188 LEU A CA 1
ATOM 1464 C C . LEU A 1 188 ? -2.893 5.062 -36.625 1 98 188 LEU A C 1
ATOM 1466 O O . LEU A 1 188 ? -3.338 5.535 -37.688 1 98 188 LEU A O 1
ATOM 1470 N N . PRO A 1 189 ? -2.5 3.838 -36.5 1 96.12 189 PRO A N 1
ATOM 1471 C CA . PRO A 1 189 ? -2.582 2.963 -37.688 1 96.12 189 PRO A CA 1
ATOM 1472 C C . PRO A 1 189 ? -4.016 2.562 -38 1 96.12 189 PRO A C 1
ATOM 1474 O O . PRO A 1 189 ? -4.875 2.531 -37.125 1 96.12 189 PRO A O 1
ATOM 1477 N N . ASP A 1 190 ? -4.133 2.188 -39.312 1 93.81 190 ASP A N 1
ATOM 1478 C CA . ASP A 1 190 ? -5.391 1.567 -39.719 1 93.81 190 ASP A CA 1
ATOM 1479 C C . ASP A 1 190 ? -5.496 0.14 -39.188 1 93.81 190 ASP A C 1
ATOM 1481 O O . ASP A 1 190 ? -4.484 -0.556 -39.062 1 93.81 190 ASP A O 1
ATOM 1485 N N . ILE A 1 191 ? -6.703 -0.174 -38.906 1 93.69 191 ILE A N 1
ATOM 1486 C CA . ILE A 1 191 ? -6.938 -1.531 -38.438 1 93.69 191 ILE A CA 1
ATOM 1487 C C . ILE A 1 191 ? -7.332 -2.434 -39.594 1 93.69 191 ILE A C 1
ATOM 1489 O O . ILE A 1 191 ? -8.383 -2.23 -40.219 1 93.69 191 ILE A O 1
ATOM 1493 N N . PRO A 1 192 ? -6.504 -3.383 -39.844 1 91.38 192 PRO A N 1
ATOM 1494 C CA . PRO A 1 192 ? -6.863 -4.293 -40.938 1 91.38 192 PRO A CA 1
ATOM 1495 C C . PRO A 1 192 ? -8.195 -5.004 -40.719 1 91.38 192 PRO A C 1
ATOM 1497 O O . PRO A 1 192 ? -8.609 -5.18 -39.562 1 91.38 192 PRO A O 1
ATOM 1500 N N . ALA A 1 193 ? -8.766 -5.504 -41.812 1 88.56 193 ALA A N 1
ATOM 1501 C CA . ALA A 1 193 ? -10.039 -6.223 -41.719 1 88.56 193 ALA A CA 1
ATOM 1502 C C . ALA A 1 193 ? -9.898 -7.488 -40.875 1 88.56 193 ALA A C 1
ATOM 1504 O O . ALA A 1 193 ? -8.938 -8.242 -41.031 1 88.56 193 ALA A O 1
ATOM 1505 N N . GLY A 1 194 ? -10.805 -7.59 -40 1 84.06 194 GLY A N 1
ATOM 1506 C CA . GLY A 1 194 ? -10.805 -8.789 -39.188 1 84.06 194 GLY A CA 1
ATOM 1507 C C . GLY A 1 194 ? -10.047 -8.617 -37.875 1 84.06 194 GLY A C 1
ATOM 1508 O O . GLY A 1 194 ? -10.148 -9.461 -36.969 1 84.06 194 GLY A O 1
ATOM 1509 N N . ARG A 1 195 ? -9.336 -7.527 -37.844 1 88.81 195 ARG A N 1
ATOM 1510 C CA . ARG A 1 195 ? -8.586 -7.289 -36.594 1 88.81 195 ARG A CA 1
ATOM 1511 C C . ARG A 1 195 ? -9.328 -6.324 -35.688 1 88.81 195 ARG A C 1
ATOM 1513 O O . ARG A 1 195 ? -10.109 -5.488 -36.156 1 88.8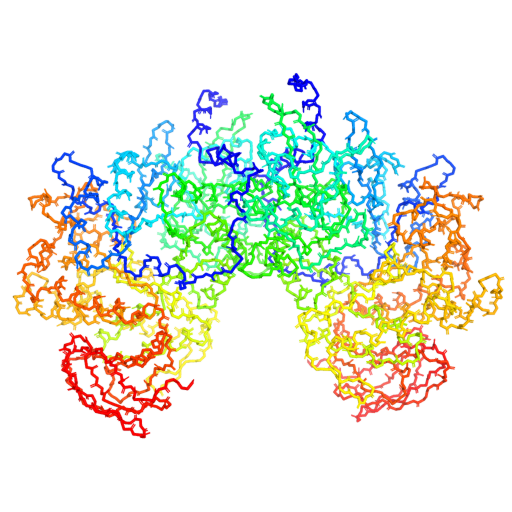1 195 ARG A O 1
ATOM 1520 N N . ASP A 1 196 ? -9.039 -6.547 -34.438 1 90.94 196 ASP A N 1
ATOM 1521 C CA . ASP A 1 196 ? -9.695 -5.766 -33.375 1 90.94 196 ASP A CA 1
ATOM 1522 C C . ASP A 1 196 ? -8.82 -4.602 -32.938 1 90.94 196 ASP A C 1
ATOM 1524 O O . ASP A 1 196 ? -9.32 -3.619 -32.375 1 90.94 196 ASP A O 1
ATOM 1528 N N . ALA A 1 197 ? -7.551 -4.711 -33.094 1 94.94 197 ALA A N 1
ATOM 1529 C CA . ALA A 1 197 ? -6.559 -3.723 -32.656 1 94.94 197 ALA A CA 1
ATOM 1530 C C . ALA A 1 197 ? -5.223 -3.953 -33.375 1 94.94 197 ALA A C 1
ATOM 1532 O O . ALA A 1 197 ? -5.004 -5.004 -33.969 1 94.94 197 ALA A O 1
ATOM 1533 N N . VAL A 1 198 ? -4.387 -2.957 -33.312 1 95.88 198 VAL A N 1
ATOM 1534 C CA . VAL A 1 198 ? -3.061 -3.039 -33.938 1 95.88 198 VAL A CA 1
ATOM 1535 C C . VAL A 1 198 ? -2.023 -2.439 -32.969 1 95.88 198 VAL A C 1
ATOM 1537 O O . VAL A 1 198 ? -2.268 -1.404 -32.344 1 95.88 198 VAL A O 1
ATOM 1540 N N . ASN A 1 199 ? -0.905 -3.162 -32.812 1 96.5 199 ASN A N 1
ATOM 1541 C CA . ASN A 1 199 ? 0.186 -2.684 -31.953 1 96.5 199 ASN A CA 1
ATOM 1542 C C . ASN A 1 199 ? 0.811 -1.41 -32.531 1 96.5 199 ASN A C 1
ATOM 1544 O O . ASN A 1 199 ? 0.976 -1.278 -33.75 1 96.5 199 ASN A O 1
ATOM 1548 N N . LEU A 1 200 ? 1.121 -0.495 -31.703 1 97.69 200 LEU A N 1
ATOM 1549 C CA . LEU A 1 200 ? 1.74 0.758 -32.125 1 97.69 200 LEU A CA 1
ATOM 1550 C C . LEU A 1 200 ? 3.25 0.598 -32.25 1 97.69 200 LEU A C 1
ATOM 1552 O O . LEU A 1 200 ? 3.871 -0.16 -31.5 1 97.69 200 LEU A O 1
ATOM 1556 N N . MET A 1 201 ? 3.785 1.362 -33.188 1 96.44 201 MET A N 1
ATOM 1557 C CA . MET A 1 201 ? 5.234 1.421 -33.344 1 96.44 201 MET A CA 1
ATOM 1558 C C . MET A 1 201 ? 5.848 2.391 -32.344 1 96.44 201 MET A C 1
ATOM 1560 O O . MET A 1 201 ? 5.188 3.33 -31.906 1 96.44 201 MET A O 1
ATOM 1564 N N . PRO A 1 202 ? 7.121 2.199 -32 1 96.56 202 PRO A N 1
ATOM 1565 C CA . PRO A 1 202 ? 7.777 3.027 -30.984 1 96.56 202 PRO A CA 1
ATOM 1566 C C . PRO A 1 202 ? 7.691 4.52 -31.297 1 96.56 202 PRO A C 1
ATOM 1568 O O . PRO A 1 202 ? 7.48 5.332 -30.391 1 96.56 202 PRO A O 1
ATOM 1571 N N . ASP A 1 203 ? 7.836 4.906 -32.531 1 96.62 203 ASP A N 1
ATOM 1572 C CA . ASP A 1 203 ? 7.816 6.32 -32.906 1 96.62 203 ASP A CA 1
ATOM 1573 C C . ASP A 1 203 ? 6.453 6.945 -32.594 1 96.62 203 ASP A C 1
ATOM 1575 O O . ASP A 1 203 ? 6.371 8.102 -32.188 1 96.62 203 ASP A O 1
ATOM 1579 N N . VAL A 1 204 ? 5.422 6.18 -32.844 1 97.75 204 VAL A N 1
ATOM 1580 C CA . VAL A 1 204 ? 4.07 6.664 -32.562 1 97.75 204 VAL A CA 1
ATOM 1581 C C . VAL A 1 204 ? 3.869 6.828 -31.062 1 97.75 204 VAL A C 1
ATOM 1583 O O . VAL A 1 204 ? 3.281 7.816 -30.609 1 97.75 204 VAL A O 1
ATOM 1586 N N . VAL A 1 205 ? 4.32 5.875 -30.281 1 97.88 205 VAL A N 1
ATOM 1587 C CA . VAL A 1 205 ? 4.199 5.93 -28.828 1 97.88 205 VAL A CA 1
ATOM 1588 C C . VAL A 1 205 ? 4.91 7.172 -28.281 1 97.88 205 VAL A C 1
ATOM 1590 O O . VAL A 1 205 ? 4.406 7.844 -27.391 1 97.88 205 VAL A O 1
ATOM 1593 N N . ASP A 1 206 ? 6.043 7.508 -28.859 1 97.06 206 ASP A N 1
ATOM 1594 C CA . ASP A 1 206 ? 6.797 8.688 -28.438 1 97.06 206 ASP A CA 1
ATOM 1595 C C . ASP A 1 206 ? 6.016 9.969 -28.719 1 97.06 206 ASP A C 1
ATOM 1597 O O . ASP A 1 206 ? 6 10.883 -27.891 1 97.06 206 ASP A O 1
ATOM 1601 N N . VAL A 1 207 ? 5.398 10.055 -29.875 1 97.94 207 VAL A N 1
ATOM 1602 C CA . VAL A 1 207 ? 4.617 11.234 -30.234 1 97.94 207 VAL A CA 1
ATOM 1603 C C . VAL A 1 207 ? 3.426 11.375 -29.297 1 97.94 207 VAL A C 1
ATOM 1605 O O . VAL A 1 207 ? 3.104 12.484 -28.859 1 97.94 207 VAL A O 1
ATOM 1608 N N . LEU A 1 208 ? 2.738 10.281 -29 1 97.5 208 LEU A N 1
ATOM 1609 C CA . LEU A 1 208 ? 1.582 10.32 -28.109 1 97.5 208 LEU A CA 1
ATOM 1610 C C . LEU A 1 208 ? 1.993 10.727 -26.703 1 97.5 208 LEU A C 1
ATOM 1612 O O . LEU A 1 208 ? 1.235 11.398 -26 1 97.5 208 LEU A O 1
ATOM 1616 N N . LYS A 1 209 ? 3.152 10.258 -26.234 1 96.31 209 LYS A N 1
ATOM 1617 C CA . LYS A 1 209 ? 3.695 10.695 -24.953 1 96.31 209 LYS A CA 1
ATOM 1618 C C . LYS A 1 209 ? 3.922 12.203 -24.938 1 96.31 209 LYS A C 1
ATOM 1620 O O . LYS A 1 209 ? 3.527 12.883 -23.984 1 96.31 209 LYS A O 1
ATOM 1625 N N . ASP A 1 210 ? 4.527 12.773 -25.984 1 95 210 ASP A N 1
ATOM 1626 C CA . ASP A 1 210 ? 4.84 14.195 -26.094 1 95 210 ASP A CA 1
ATOM 1627 C C . ASP A 1 210 ? 3.564 15.039 -26.094 1 95 210 ASP A C 1
ATOM 1629 O O . ASP A 1 210 ? 3.559 16.156 -25.578 1 95 210 ASP A O 1
ATOM 1633 N N . LYS A 1 211 ? 2.551 14.414 -26.672 1 95.94 211 LYS A N 1
ATOM 1634 C CA . LYS A 1 211 ? 1.271 15.117 -26.719 1 95.94 211 LYS A CA 1
ATOM 1635 C C . LYS A 1 211 ? 0.486 14.914 -25.422 1 95.94 211 LYS A C 1
ATOM 1637 O O . LYS A 1 211 ? -0.662 15.352 -25.312 1 95.94 211 LYS A O 1
ATOM 1642 N N . HIS A 1 212 ? 0.996 14.148 -24.438 1 93.44 212 HIS A N 1
ATOM 1643 C CA . HIS A 1 212 ? 0.495 13.984 -23.078 1 93.44 212 HIS A CA 1
ATOM 1644 C C . HIS A 1 212 ? -0.74 13.086 -23.062 1 93.44 212 HIS A C 1
ATOM 1646 O O . HIS A 1 212 ? -1.666 13.328 -22.281 1 93.44 212 HIS A O 1
ATOM 1652 N N . TYR A 1 213 ? -0.744 12.125 -24.016 1 96.25 213 TYR A N 1
ATOM 1653 C CA . TYR A 1 213 ? -1.821 11.141 -24 1 96.25 213 TYR A CA 1
ATOM 1654 C C . TYR A 1 213 ? -1.484 9.977 -23.078 1 96.25 213 TYR A C 1
ATOM 1656 O O . TYR A 1 213 ? -2.309 9.57 -22.25 1 96.25 213 TYR A O 1
ATOM 1664 N N . ILE A 1 214 ? -0.275 9.422 -23.234 1 96.69 214 ILE A N 1
ATOM 1665 C CA . ILE A 1 214 ? 0.104 8.211 -22.5 1 96.69 214 ILE A CA 1
ATOM 1666 C C . ILE A 1 214 ? 1.492 8.391 -21.891 1 96.69 214 ILE A C 1
ATOM 1668 O O . ILE A 1 214 ? 2.164 9.398 -22.141 1 96.69 214 ILE A O 1
ATOM 1672 N N . VAL A 1 215 ? 1.99 7.441 -21.109 1 96.5 215 VAL A N 1
ATOM 1673 C CA . VAL A 1 215 ? 3.213 7.57 -20.312 1 96.5 215 VAL A CA 1
ATOM 1674 C C . VAL A 1 215 ? 4.426 7.293 -21.203 1 96.5 215 VAL A C 1
ATOM 1676 O O . VAL A 1 215 ? 5.555 7.637 -20.844 1 96.5 215 VAL A O 1
ATOM 1679 N N . GLY A 1 216 ? 4.25 6.605 -22.391 1 96.25 216 GLY A N 1
ATOM 1680 C CA . GLY A 1 216 ? 5.359 6.293 -23.281 1 96.25 216 GLY A CA 1
ATOM 1681 C C . GLY A 1 216 ? 5.762 4.832 -23.25 1 96.25 216 GLY A C 1
ATOM 1682 O O . GLY A 1 216 ? 4.996 3.982 -22.781 1 96.25 216 GLY A O 1
ATOM 1683 N N . GLN A 1 217 ? 6.898 4.512 -23.828 1 96.44 217 GLN A N 1
ATOM 1684 C CA . GLN A 1 217 ? 7.418 3.15 -23.891 1 96.44 217 GLN A CA 1
ATOM 1685 C C . GLN A 1 217 ? 7.832 2.662 -22.5 1 96.44 217 GLN A C 1
ATOM 1687 O O . GLN A 1 217 ? 8.375 3.432 -21.703 1 96.44 217 GLN A O 1
ATOM 1692 N N . LEU A 1 218 ? 7.57 1.425 -22.281 1 94.12 218 LEU A N 1
ATOM 1693 C CA . LEU A 1 218 ? 7.938 0.839 -21 1 94.12 218 LEU A CA 1
ATOM 1694 C C . LEU A 1 218 ? 9.375 0.344 -21.016 1 94.12 218 LEU A C 1
ATOM 1696 O O . LEU A 1 218 ? 10.023 0.335 -22.062 1 94.12 218 LEU A O 1
ATOM 1700 N N . GLN A 1 219 ? 9.852 -0.052 -19.859 1 84.81 219 GLN A N 1
ATOM 1701 C CA . GLN A 1 219 ? 11.227 -0.507 -19.672 1 84.81 219 GLN A CA 1
ATOM 1702 C C . GLN A 1 219 ? 11.508 -1.746 -20.516 1 84.81 219 GLN A C 1
ATOM 1704 O O . GLN A 1 219 ? 12.625 -1.928 -21 1 84.81 219 GLN A O 1
ATOM 1709 N N . ARG A 1 220 ? 10.547 -2.529 -20.531 1 83.31 220 ARG A N 1
ATOM 1710 C CA . ARG A 1 220 ? 10.672 -3.766 -21.281 1 83.31 220 ARG A CA 1
ATOM 1711 C C . ARG A 1 220 ? 9.352 -4.148 -21.938 1 83.31 220 ARG A C 1
ATOM 1713 O O . ARG A 1 220 ? 8.281 -3.805 -21.438 1 83.31 220 ARG A O 1
ATOM 1720 N N . VAL A 1 221 ? 9.484 -4.793 -23.094 1 88.25 221 VAL A N 1
ATOM 1721 C CA . VAL A 1 221 ? 8.328 -5.32 -23.812 1 88.25 221 VAL A CA 1
ATOM 1722 C C . VAL A 1 221 ? 8.266 -6.84 -23.656 1 88.25 221 VAL A C 1
ATOM 1724 O O . VAL A 1 221 ? 9.047 -7.566 -24.281 1 88.25 221 VAL A O 1
ATOM 1727 N N . ILE A 1 222 ? 7.352 -7.27 -22.875 1 83.81 222 ILE A N 1
ATOM 1728 C CA . ILE A 1 222 ? 7.145 -8.703 -22.703 1 83.81 222 ILE A CA 1
ATOM 1729 C C . ILE A 1 222 ? 6.559 -9.305 -23.969 1 83.81 222 ILE A C 1
ATOM 1731 O O . ILE A 1 222 ? 5.625 -8.75 -24.562 1 83.81 222 ILE A O 1
ATOM 1735 N N . PHE A 1 223 ? 7.105 -10.406 -24.453 1 81.44 223 PHE A N 1
ATOM 1736 C CA . PHE A 1 223 ? 6.727 -11.094 -25.688 1 81.44 223 PHE A CA 1
ATOM 1737 C C . PHE A 1 223 ? 7.059 -10.25 -26.906 1 81.44 223 PHE A C 1
ATOM 1739 O O . PHE A 1 223 ? 6.266 -10.172 -27.844 1 81.44 223 PHE A O 1
ATOM 1746 N N . PHE A 1 224 ? 8.125 -9.539 -26.859 1 85.69 224 PHE A N 1
ATOM 1747 C CA . PHE A 1 224 ? 8.578 -8.727 -27.984 1 85.69 224 PHE A CA 1
ATOM 1748 C C . PHE A 1 224 ? 8.75 -9.586 -29.234 1 85.69 224 PHE A C 1
ATOM 1750 O O . PHE A 1 224 ? 9.406 -10.625 -29.188 1 85.69 224 PHE A O 1
ATOM 1757 N N . GLU A 1 225 ? 8.172 -9.188 -30.281 1 82 225 GLU A N 1
ATOM 1758 C CA . GLU A 1 225 ? 8.297 -9.781 -31.609 1 82 225 GLU A CA 1
ATOM 1759 C C . GLU A 1 225 ? 8.281 -8.719 -32.688 1 82 225 GLU A C 1
ATOM 1761 O O . GLU A 1 225 ? 7.27 -8.039 -32.906 1 82 225 GLU A O 1
ATOM 1766 N N . PRO A 1 226 ? 9.445 -8.656 -33.406 1 84.5 226 PRO A N 1
ATOM 1767 C CA . PRO A 1 226 ? 9.5 -7.617 -34.438 1 84.5 226 PRO A CA 1
ATOM 1768 C C . PRO A 1 226 ? 8.359 -7.719 -35.469 1 84.5 226 PRO A C 1
ATOM 1770 O O . PRO A 1 226 ? 8.086 -8.805 -35.969 1 84.5 226 PRO A O 1
ATOM 1773 N N . GLY A 1 227 ? 7.766 -6.68 -35.688 1 82.25 227 GLY A N 1
ATOM 1774 C CA . GLY A 1 227 ? 6.699 -6.613 -36.688 1 82.25 227 GLY A CA 1
ATOM 1775 C C . GLY A 1 227 ? 5.355 -7.055 -36.125 1 82.25 227 GLY A C 1
ATOM 1776 O O . GLY A 1 227 ? 4.328 -6.895 -36.812 1 82.25 227 GLY A O 1
ATOM 1777 N N . VAL A 1 228 ? 5.324 -7.566 -34.938 1 82.88 228 VAL A N 1
ATOM 1778 C CA . VAL A 1 228 ? 4.09 -8.055 -34.344 1 82.88 228 VAL A CA 1
ATOM 1779 C C . VAL A 1 228 ? 3.777 -7.242 -33.062 1 82.88 228 VAL A C 1
ATOM 1781 O O . VAL A 1 228 ? 2.727 -6.605 -33 1 82.88 228 VAL A O 1
ATOM 1784 N N . LYS A 1 229 ? 4.645 -7.176 -32.156 1 90.81 229 LYS A N 1
ATOM 1785 C CA . LYS A 1 229 ? 4.551 -6.398 -30.938 1 90.81 229 LYS A CA 1
ATOM 1786 C C . LYS A 1 229 ? 5.875 -5.723 -30.609 1 90.81 229 LYS A C 1
ATOM 1788 O O . LYS A 1 229 ? 6.816 -6.375 -30.156 1 90.81 229 LYS A O 1
ATOM 1793 N N . GLU A 1 230 ? 5.855 -4.484 -30.75 1 92.94 230 GLU A N 1
ATOM 1794 C CA . GLU A 1 230 ? 7.105 -3.758 -30.547 1 92.94 230 GLU A CA 1
ATOM 1795 C C . GLU A 1 230 ? 6.996 -2.781 -29.375 1 92.94 230 GLU A C 1
ATOM 1797 O O . GLU A 1 230 ? 8.008 -2.238 -28.922 1 92.94 230 GLU A O 1
ATOM 1802 N N . THR A 1 231 ? 5.828 -2.584 -28.938 1 95.94 231 THR A N 1
ATOM 1803 C CA . THR A 1 231 ? 5.547 -1.807 -27.734 1 95.94 231 THR A CA 1
ATOM 1804 C C . THR A 1 231 ? 4.434 -2.457 -26.922 1 95.94 231 THR A C 1
ATOM 1806 O O . THR A 1 231 ? 3.871 -3.477 -27.328 1 95.94 231 THR A O 1
ATOM 1809 N N . ASP A 1 232 ? 4.145 -1.87 -25.812 1 96.69 232 ASP A N 1
ATOM 1810 C CA . ASP A 1 232 ? 3.096 -2.418 -24.953 1 96.69 232 ASP A CA 1
ATOM 1811 C C . ASP A 1 232 ? 1.768 -1.7 -25.188 1 96.69 232 ASP A C 1
ATOM 1813 O O . ASP A 1 232 ? 0.846 -1.816 -24.375 1 96.69 232 ASP A O 1
ATOM 1817 N N . TRP A 1 233 ? 1.686 -0.917 -26.281 1 97.88 233 TRP A N 1
ATOM 1818 C CA . TRP A 1 233 ? 0.491 -0.128 -26.562 1 97.88 233 TRP A CA 1
ATOM 1819 C C . TRP A 1 233 ? -0.147 -0.557 -27.875 1 97.88 233 TRP A C 1
ATOM 1821 O O . TRP A 1 233 ? 0.555 -0.838 -28.859 1 97.88 233 TRP A O 1
ATOM 1831 N N . SER A 1 234 ? -1.451 -0.581 -27.938 1 98.12 234 SER A N 1
ATOM 1832 C CA . SER A 1 234 ? -2.205 -0.855 -29.156 1 98.12 234 SER A CA 1
ATOM 1833 C C . SER A 1 234 ? -3.342 0.144 -29.328 1 98.12 234 SER A C 1
ATOM 1835 O O . SER A 1 234 ? -3.764 0.795 -28.375 1 98.12 234 SER A O 1
ATOM 1837 N N . ALA A 1 235 ? -3.781 0.292 -30.547 1 98.31 235 ALA A N 1
ATOM 1838 C CA . ALA A 1 235 ? -4.879 1.192 -30.891 1 98.31 235 ALA A CA 1
ATOM 1839 C C . ALA A 1 235 ? -6.105 0.411 -31.344 1 98.31 235 ALA A C 1
ATOM 1841 O O . ALA A 1 235 ? -5.984 -0.598 -32.062 1 98.31 235 ALA A O 1
ATOM 1842 N N . THR A 1 236 ? -7.215 0.897 -31 1 97.62 236 THR A N 1
ATOM 1843 C CA . THR A 1 236 ? -8.469 0.291 -31.438 1 97.62 236 THR A CA 1
ATOM 1844 C C . THR A 1 236 ? -8.914 0.873 -32.781 1 97.62 236 THR A C 1
ATOM 1846 O O . THR A 1 236 ? -8.367 1.881 -33.219 1 97.62 236 THR A O 1
ATOM 1849 N N . ALA A 1 237 ? -9.922 0.196 -33.406 1 95.69 237 ALA A N 1
ATOM 1850 C CA . ALA A 1 237 ? -10.648 0.794 -34.531 1 95.69 237 ALA A CA 1
ATOM 1851 C C . ALA A 1 237 ? -11.562 1.915 -34.062 1 95.69 237 ALA A C 1
ATOM 1853 O O . ALA A 1 237 ? -11.578 2.256 -32.875 1 95.69 237 ALA A O 1
ATOM 1854 N N . ILE A 1 238 ? -12.234 2.559 -35.031 1 95.62 238 ILE A N 1
ATOM 1855 C CA . ILE A 1 238 ? -13.234 3.551 -34.656 1 95.62 238 ILE A CA 1
ATOM 1856 C C . ILE A 1 238 ? -14.414 2.863 -33.969 1 95.62 238 ILE A C 1
ATOM 1858 O O . ILE A 1 238 ? -14.961 1.891 -34.5 1 95.62 238 ILE A O 1
ATOM 1862 N N . VAL A 1 239 ? -14.719 3.318 -32.812 1 95.5 239 VAL A N 1
ATOM 1863 C CA . VAL A 1 239 ? -15.82 2.77 -32.031 1 95.5 239 VAL A CA 1
ATOM 1864 C C . VAL A 1 239 ? -16.875 3.854 -31.781 1 95.5 239 VAL A C 1
ATOM 1866 O O . VAL A 1 239 ? -16.531 4.98 -31.422 1 95.5 239 VAL A O 1
ATOM 1869 N N . GLN A 1 240 ? -18.094 3.529 -31.953 1 95.75 240 GLN A N 1
ATOM 1870 C CA . GLN A 1 240 ? -19.172 4.461 -31.656 1 95.75 240 GLN A CA 1
ATOM 1871 C C . GLN A 1 240 ? -19.547 4.398 -30.172 1 95.75 240 GLN A C 1
ATOM 1873 O O . GLN A 1 240 ? -19.922 3.338 -29.672 1 95.75 240 GLN A O 1
ATOM 1878 N N . GLY A 1 241 ? -19.484 5.48 -29.516 1 96.44 241 GLY A N 1
ATOM 1879 C CA . GLY A 1 241 ? -19.812 5.539 -28.109 1 96.44 241 GLY A CA 1
ATOM 1880 C C . GLY A 1 241 ? -21.297 5.535 -27.828 1 96.44 241 GLY A C 1
ATOM 1881 O O . GLY A 1 241 ? -22.109 5.766 -28.734 1 96.44 241 GLY A O 1
ATOM 1882 N N . VAL A 1 242 ? -21.656 5.312 -26.578 1 96.62 242 VAL A N 1
ATOM 1883 C CA . VAL A 1 242 ? -23.047 5.316 -26.172 1 96.62 242 VAL A CA 1
ATOM 1884 C C . VAL A 1 242 ? -23.609 6.734 -26.266 1 96.62 242 VAL A C 1
ATOM 1886 O O . VAL A 1 242 ? -24.828 6.922 -26.328 1 96.62 242 VAL A O 1
ATOM 1889 N N . ASP A 1 243 ? -22.766 7.66 -26.281 1 93.88 243 ASP A N 1
ATOM 1890 C CA . ASP A 1 243 ? -23.156 9.062 -26.406 1 93.88 243 ASP A CA 1
ATOM 1891 C C . ASP A 1 243 ? -23.234 9.477 -27.875 1 93.88 243 ASP A C 1
ATOM 1893 O O . ASP A 1 243 ? -23.484 10.648 -28.188 1 93.88 243 ASP A O 1
ATOM 1897 N N . GLY A 1 244 ? -22.922 8.648 -28.812 1 94.38 244 GLY A N 1
ATOM 1898 C CA . GLY A 1 244 ? -22.984 8.93 -30.25 1 94.38 244 GLY A CA 1
ATOM 1899 C C . GLY A 1 244 ? -21.688 9.445 -30.828 1 94.38 244 GLY A C 1
ATOM 1900 O O . GLY A 1 244 ? -21.578 9.641 -32.031 1 94.38 244 GLY A O 1
ATOM 1901 N N . LYS A 1 245 ? -20.75 9.578 -30.031 1 95.69 245 LYS A N 1
ATOM 1902 C CA . LYS A 1 245 ? -19.469 10.094 -30.5 1 95.69 245 LYS A CA 1
ATOM 1903 C C . LYS A 1 245 ? -18.562 8.961 -30.969 1 95.69 245 LYS A C 1
ATOM 1905 O O . LYS A 1 245 ? -18.469 7.918 -30.328 1 95.69 245 LYS A O 1
ATOM 1910 N N . ALA A 1 246 ? -17.938 9.18 -32.125 1 96.62 246 ALA A N 1
ATOM 1911 C CA . ALA A 1 246 ? -16.922 8.25 -32.625 1 96.62 246 ALA A CA 1
ATOM 1912 C C . ALA A 1 246 ? -15.602 8.438 -31.859 1 96.62 246 ALA A C 1
ATOM 1914 O O . ALA A 1 246 ? -15.195 9.57 -31.578 1 96.62 246 ALA A O 1
ATOM 1915 N N . ARG A 1 247 ? -14.969 7.25 -31.516 1 96.75 247 ARG A N 1
ATOM 1916 C CA . ARG A 1 247 ? -13.758 7.32 -30.719 1 96.75 247 ARG A CA 1
ATOM 1917 C C . ARG A 1 247 ? -12.727 6.305 -31.188 1 96.75 247 ARG A C 1
ATOM 1919 O O . ARG A 1 247 ? -13.078 5.27 -31.75 1 96.75 247 ARG A O 1
ATOM 1926 N N . ARG A 1 248 ? -11.516 6.645 -30.969 1 97.75 248 ARG A N 1
ATOM 1927 C CA . ARG A 1 248 ? -10.398 5.699 -31.016 1 97.75 248 ARG A CA 1
ATOM 1928 C C . ARG A 1 248 ? -9.602 5.73 -29.719 1 97.75 248 ARG A C 1
ATOM 1930 O O . ARG A 1 248 ? -9.422 6.793 -29.109 1 97.75 248 ARG A O 1
ATOM 1937 N N . TRP A 1 249 ? -9.258 4.555 -29.312 1 98.19 249 TRP A N 1
ATOM 1938 C CA . TRP A 1 249 ? -8.555 4.418 -28.047 1 98.19 249 TRP A CA 1
ATOM 1939 C C . TRP A 1 249 ? -7.152 3.857 -28.25 1 98.19 249 TRP A C 1
ATOM 1941 O O . TRP A 1 249 ? -6.914 3.104 -29.203 1 98.19 249 TRP A O 1
ATOM 1951 N N . VAL A 1 250 ? -6.254 4.266 -27.438 1 98.38 250 VAL A N 1
ATOM 1952 C CA . VAL A 1 250 ? -4.977 3.596 -27.219 1 98.38 250 VAL A CA 1
ATOM 1953 C C . VAL A 1 250 ? -4.938 2.982 -25.828 1 98.38 250 VAL A C 1
ATOM 1955 O O . VAL A 1 250 ? -5.328 3.629 -24.844 1 98.38 250 VAL A O 1
ATOM 1958 N N . TYR A 1 251 ? -4.574 1.721 -25.688 1 98.31 251 TYR A N 1
ATOM 1959 C CA . TYR A 1 251 ? -4.605 1.063 -24.391 1 98.31 251 TYR A CA 1
ATOM 1960 C C . TYR A 1 251 ? -3.346 0.237 -24.172 1 98.31 251 TYR A C 1
ATOM 1962 O O . TYR A 1 251 ? -2.691 -0.181 -25.125 1 98.31 251 TYR A O 1
ATOM 1970 N N . LEU A 1 252 ? -2.988 0.057 -22.938 1 97.81 252 LEU A N 1
ATOM 1971 C CA . LEU A 1 252 ? -1.809 -0.682 -22.5 1 97.81 252 LEU A CA 1
ATOM 1972 C C . LEU A 1 252 ? -2.115 -2.17 -22.375 1 97.81 252 LEU A C 1
ATOM 1974 O O . LEU A 1 252 ? -3.195 -2.549 -21.906 1 97.81 252 LEU A O 1
ATOM 1978 N N . HIS A 1 253 ? -1.227 -3.021 -22.812 1 96.88 253 HIS A N 1
ATOM 1979 C CA . HIS A 1 253 ? -1.229 -4.453 -22.531 1 96.88 253 HIS A CA 1
ATOM 1980 C C . HIS A 1 253 ? 0.192 -4.984 -22.375 1 96.88 253 HIS A C 1
ATOM 1982 O O . HIS A 1 253 ? 1.005 -4.891 -23.297 1 96.88 253 HIS A O 1
ATOM 1988 N N . TYR A 1 254 ? 0.494 -5.625 -21.297 1 93.56 254 TYR A N 1
ATOM 1989 C CA . TYR A 1 254 ? 1.835 -6.125 -21.016 1 93.56 254 TYR A CA 1
ATOM 1990 C C . TYR A 1 254 ? 2.123 -7.387 -21.812 1 93.56 254 TYR A C 1
ATOM 1992 O O . TYR A 1 254 ? 3.256 -7.613 -22.25 1 93.56 254 TYR A O 1
ATOM 2000 N N . PHE A 1 255 ? 1.084 -8.133 -22.031 1 90.94 255 PHE A N 1
ATOM 2001 C CA . PHE A 1 255 ? 1.23 -9.406 -22.719 1 90.94 255 PHE A CA 1
ATOM 2002 C C . PHE A 1 255 ? 0.599 -9.359 -24.109 1 90.94 255 PHE A C 1
ATOM 2004 O O . PHE A 1 255 ? 1.006 -8.562 -24.953 1 90.94 255 PHE A O 1
ATOM 2011 N N . LYS A 1 256 ? -0.396 -10.102 -24.359 1 89.62 256 LYS A N 1
ATOM 2012 C CA . LYS A 1 256 ? -1.005 -10.086 -25.688 1 89.62 256 LYS A CA 1
ATOM 2013 C C . LYS A 1 256 ? -2.039 -8.969 -25.812 1 89.62 256 LYS A C 1
ATOM 2015 O O . LYS A 1 256 ? -2.572 -8.5 -24.797 1 89.62 256 LYS A O 1
ATOM 2020 N N . GLU A 1 257 ? -2.324 -8.555 -27.062 1 91.81 257 GLU A N 1
ATOM 2021 C CA . GLU A 1 257 ? -3.197 -7.406 -27.297 1 91.81 257 GLU A CA 1
ATOM 2022 C C . GLU A 1 257 ? -4.613 -7.68 -26.797 1 91.81 257 GLU A C 1
ATOM 2024 O O . GLU A 1 257 ? -5.375 -6.75 -26.531 1 91.81 257 GLU A O 1
ATOM 2029 N N . GLY A 1 258 ? -4.973 -8.953 -26.688 1 94.38 258 GLY A N 1
ATOM 2030 C CA . GLY A 1 258 ? -6.281 -9.32 -26.172 1 94.38 258 GLY A CA 1
ATOM 2031 C C . GLY A 1 258 ? -6.363 -9.281 -24.656 1 94.38 258 GLY A C 1
ATOM 2032 O O . GLY A 1 258 ? -7.398 -9.625 -24.078 1 94.38 258 GLY A O 1
ATOM 2033 N N . GLN A 1 259 ? -5.309 -8.781 -23.969 1 96.75 259 GLN A N 1
ATOM 2034 C CA . GLN A 1 259 ? -5.234 -8.711 -22.516 1 96.75 259 GLN A CA 1
ATOM 2035 C C . GLN A 1 259 ? -5.012 -7.27 -22.047 1 96.75 259 GLN A C 1
ATOM 2037 O O . GLN A 1 259 ? -3.98 -6.961 -21.453 1 96.75 259 GLN A O 1
ATOM 2042 N N . PRO A 1 260 ? -6.074 -6.414 -22.25 1 98.06 260 PRO A N 1
ATOM 2043 C CA . PRO A 1 260 ? -5.91 -5.027 -21.812 1 98.06 260 PRO A CA 1
ATOM 2044 C C . PRO A 1 260 ? -5.629 -4.906 -20.312 1 98.06 260 PRO A C 1
ATOM 2046 O O . PRO A 1 260 ? -6.246 -5.605 -19.516 1 98.06 260 PRO A O 1
ATOM 2049 N N . SER A 1 261 ? -4.695 -4.016 -19.984 1 97.94 261 SER A N 1
ATOM 2050 C CA . SER A 1 261 ? -4.211 -3.881 -18.609 1 97.94 261 SER A CA 1
ATOM 2051 C C . SER A 1 261 ? -5.156 -3.033 -17.781 1 97.94 261 SER A C 1
ATOM 2053 O O . SER A 1 261 ? -5.688 -2.027 -18.25 1 97.94 261 SER A O 1
ATOM 2055 N N . LEU A 1 262 ? -5.324 -3.387 -16.547 1 98.25 262 LEU A N 1
ATOM 2056 C CA . LEU A 1 262 ? -6.211 -2.707 -15.602 1 98.25 262 LEU A CA 1
ATOM 2057 C C . LEU A 1 262 ? -5.512 -1.516 -14.961 1 98.25 262 LEU A C 1
ATOM 2059 O O . LEU A 1 262 ? -4.297 -1.544 -14.75 1 98.25 262 LEU A O 1
ATOM 2063 N N . ASN A 1 263 ? -6.309 -0.482 -14.719 1 97.5 263 ASN A N 1
ATOM 2064 C CA . ASN A 1 263 ? -5.836 0.751 -14.102 1 97.5 263 ASN A CA 1
ATOM 2065 C C . ASN A 1 263 ? -6.109 0.767 -12.602 1 97.5 263 ASN A C 1
ATOM 2067 O O . ASN A 1 263 ? -7.242 1.009 -12.172 1 97.5 263 ASN A O 1
ATOM 2071 N N . TRP A 1 264 ? -5.059 0.682 -11.781 1 97.31 264 TRP A N 1
ATOM 2072 C CA . TRP A 1 264 ? -5.207 0.457 -10.344 1 97.31 264 TRP A CA 1
ATOM 2073 C C . TRP A 1 264 ? -5.184 1.777 -9.586 1 97.31 264 TRP A C 1
ATOM 2075 O O . TRP A 1 264 ? -5.156 1.788 -8.352 1 97.31 264 TRP A O 1
ATOM 2085 N N . LEU A 1 265 ? -5.125 2.863 -10.242 1 96.06 265 LEU A N 1
ATOM 2086 C CA . LEU A 1 265 ? -5.262 4.137 -9.547 1 96.06 265 LEU A CA 1
ATOM 2087 C C . LEU A 1 265 ? -6.117 5.109 -10.352 1 96.06 265 LEU A C 1
ATOM 2089 O O . LEU A 1 265 ? -5.707 6.246 -10.594 1 96.06 265 LEU A O 1
ATOM 2093 N N . ASP A 1 266 ? -7.23 4.676 -10.781 1 96.69 266 ASP A N 1
ATOM 2094 C CA . ASP A 1 266 ? -8.328 5.488 -11.297 1 96.69 266 ASP A CA 1
ATOM 2095 C C . ASP A 1 266 ? -9.281 5.895 -10.18 1 96.69 266 ASP A C 1
ATOM 2097 O O . ASP A 1 266 ? -9.539 5.113 -9.266 1 96.69 266 ASP A O 1
ATOM 2101 N N . PRO A 1 267 ? -9.836 7.086 -10.227 1 96.5 267 PRO A N 1
ATOM 2102 C CA . PRO A 1 267 ? -10.711 7.531 -9.133 1 96.5 267 PRO A CA 1
ATOM 2103 C C . PRO A 1 267 ? -11.945 6.652 -8.977 1 96.5 267 PRO A C 1
ATOM 2105 O O . PRO A 1 267 ? -12.586 6.672 -7.918 1 96.5 267 PRO A O 1
ATOM 2108 N N . SER A 1 268 ? -12.32 5.883 -9.984 1 96.56 268 SER A N 1
ATOM 2109 C CA . SER A 1 268 ? -13.484 5.008 -9.898 1 96.56 268 SER A CA 1
ATOM 2110 C C . SER A 1 268 ? -13.188 3.777 -9.047 1 96.56 268 SER A C 1
ATOM 2112 O O . SER A 1 268 ? -14.109 3.117 -8.562 1 96.56 268 SER A O 1
ATOM 2114 N N . PHE A 1 269 ? -11.906 3.35 -8.984 1 97.31 269 PHE A N 1
ATOM 2115 C CA . PHE A 1 269 ? -11.453 2.143 -8.297 1 97.31 269 PHE A CA 1
ATOM 2116 C C . PHE A 1 269 ? -12.141 0.908 -8.867 1 97.31 269 PHE A C 1
ATOM 2118 O O . PHE A 1 269 ? -12.43 -0.04 -8.133 1 97.31 269 PHE A O 1
ATOM 2125 N N . ALA A 1 270 ? -12.422 1.003 -10.156 1 97.69 270 ALA A N 1
ATOM 2126 C CA . ALA A 1 270 ? -13.133 -0.083 -10.82 1 97.69 270 ALA A CA 1
ATOM 2127 C C . ALA A 1 270 ? -12.297 -1.355 -10.852 1 97.69 270 ALA A C 1
ATOM 2129 O O . ALA A 1 270 ? -12.812 -2.457 -10.664 1 97.69 270 ALA A O 1
ATOM 2130 N N . ALA A 1 271 ? -11 -1.236 -11.078 1 97.94 271 ALA A N 1
ATOM 2131 C CA . ALA A 1 271 ? -10.125 -2.4 -11.148 1 97.94 271 ALA A CA 1
ATOM 2132 C C . ALA A 1 271 ? -10.094 -3.148 -9.82 1 97.94 271 ALA A C 1
ATOM 2134 O O . ALA A 1 271 ? -10.203 -4.375 -9.789 1 97.94 271 ALA A O 1
ATOM 2135 N N . GLN A 1 272 ? -9.945 -2.398 -8.695 1 97.88 272 GLN A N 1
ATOM 2136 C CA . GLN A 1 272 ? -9.906 -2.994 -7.363 1 97.88 272 GLN A CA 1
ATOM 2137 C C . GLN A 1 272 ? -11.219 -3.703 -7.043 1 97.88 272 GLN A C 1
ATOM 2139 O O . GLN A 1 272 ? -11.219 -4.816 -6.512 1 97.88 272 GLN A O 1
ATOM 2144 N N . GLN A 1 273 ? -12.336 -3 -7.41 1 97.88 273 GLN A N 1
ATOM 2145 C CA . GLN A 1 273 ? -13.641 -3.6 -7.176 1 97.88 273 GLN A CA 1
ATOM 2146 C C . GLN A 1 273 ? -13.789 -4.922 -7.926 1 97.88 273 GLN A C 1
ATOM 2148 O O . GLN A 1 273 ? -14.227 -5.918 -7.355 1 97.88 273 GLN A O 1
ATOM 2153 N N . MET A 1 274 ? -13.375 -4.918 -9.156 1 98.38 274 MET A N 1
ATOM 2154 C CA . MET A 1 274 ? -13.531 -6.098 -10 1 98.38 274 MET A CA 1
ATOM 2155 C C . MET A 1 274 ? -12.664 -7.246 -9.5 1 98.38 274 MET A C 1
ATOM 2157 O O . MET A 1 274 ? -13.133 -8.375 -9.375 1 98.38 274 MET A O 1
ATOM 2161 N N . ILE A 1 275 ? -11.43 -7.027 -9.18 1 98.25 275 ILE A N 1
ATOM 2162 C CA . ILE A 1 275 ? -10.469 -8.07 -8.836 1 98.25 275 ILE A CA 1
ATOM 2163 C C . ILE A 1 275 ? -10.789 -8.625 -7.449 1 98.25 275 ILE A C 1
ATOM 2165 O O . ILE A 1 275 ? -10.742 -9.836 -7.23 1 98.25 275 ILE A O 1
ATOM 2169 N N . ILE A 1 276 ? -11.102 -7.758 -6.477 1 97.75 276 ILE A N 1
ATOM 2170 C CA . ILE A 1 276 ? -11.461 -8.234 -5.145 1 97.75 276 ILE A CA 1
ATOM 2171 C C . ILE A 1 276 ? -12.805 -8.961 -5.203 1 97.75 276 ILE A C 1
ATOM 2173 O O . ILE A 1 276 ? -13.008 -9.961 -4.516 1 97.75 276 ILE A O 1
ATOM 2177 N N . GLY A 1 277 ? -13.758 -8.422 -6.055 1 97.62 277 GLY A N 1
ATOM 2178 C CA . GLY A 1 277 ? -14.984 -9.164 -6.293 1 97.62 277 GLY A CA 1
ATOM 2179 C C . GLY A 1 277 ? -14.742 -10.562 -6.832 1 97.62 277 GLY A C 1
ATOM 2180 O O . GLY A 1 277 ? -15.406 -11.516 -6.426 1 97.62 277 GLY A O 1
ATOM 2181 N N . ASP A 1 278 ? -13.82 -10.672 -7.742 1 97.56 278 ASP A N 1
ATOM 2182 C CA . ASP A 1 278 ? -13.438 -11.969 -8.297 1 97.56 278 ASP A CA 1
ATOM 2183 C C . ASP A 1 278 ? -12.891 -12.898 -7.211 1 97.56 278 ASP A C 1
ATOM 2185 O O . ASP A 1 278 ? -13.258 -14.07 -7.145 1 97.56 278 ASP A O 1
ATOM 2189 N N . ALA A 1 279 ? -12.016 -12.391 -6.383 1 97.44 279 ALA A N 1
ATOM 2190 C CA . ALA A 1 279 ? -11.438 -13.172 -5.293 1 97.44 279 ALA A CA 1
ATOM 2191 C C . ALA A 1 279 ? -12.516 -13.672 -4.34 1 97.44 279 ALA A C 1
ATOM 2193 O O . ALA A 1 279 ? -12.516 -14.844 -3.945 1 97.44 279 ALA A O 1
ATOM 2194 N N . LEU A 1 280 ? -13.445 -12.773 -3.988 1 96.88 280 LEU A N 1
ATOM 2195 C CA . LEU A 1 280 ? -14.516 -13.148 -3.076 1 96.88 280 LEU A CA 1
ATOM 2196 C C . LEU A 1 280 ? -15.438 -14.188 -3.717 1 96.88 280 LEU A C 1
ATOM 2198 O O . LEU A 1 280 ? -15.914 -15.102 -3.039 1 96.88 280 LEU A O 1
ATOM 2202 N N . HIS A 1 281 ? -15.672 -14.016 -5.023 1 96.38 281 HIS A N 1
ATOM 2203 C CA . HIS A 1 281 ? -16.438 -15.016 -5.742 1 96.38 281 HIS A CA 1
ATOM 2204 C C . HIS A 1 281 ? -15.758 -16.375 -5.699 1 96.38 281 HIS A C 1
ATOM 2206 O O . HIS A 1 281 ? -16.406 -17.406 -5.469 1 96.38 281 HIS A O 1
ATOM 2212 N N . ALA A 1 282 ? -14.492 -16.438 -5.918 1 95.88 282 ALA A N 1
ATOM 2213 C CA . ALA A 1 282 ? -13.727 -17.688 -5.91 1 95.88 282 ALA A CA 1
ATOM 2214 C C . ALA A 1 282 ? -13.789 -18.359 -4.543 1 95.88 282 ALA A C 1
ATOM 2216 O O . ALA A 1 282 ? -13.898 -19.578 -4.453 1 95.88 282 ALA A O 1
ATOM 2217 N N . ILE A 1 283 ? -13.766 -17.594 -3.471 1 95.62 283 ILE A N 1
ATOM 2218 C CA . ILE A 1 283 ? -13.719 -18.141 -2.121 1 95.62 283 ILE A CA 1
ATOM 2219 C C . ILE A 1 283 ? -15.125 -18.516 -1.668 1 95.62 283 ILE A C 1
ATOM 2221 O O . ILE A 1 283 ? -15.367 -19.656 -1.259 1 95.62 283 ILE A O 1
ATOM 2225 N N . ASP A 1 284 ? -16.094 -17.656 -1.861 1 94 284 ASP A N 1
ATOM 2226 C CA . ASP A 1 284 ? -17.406 -17.812 -1.236 1 94 284 ASP A CA 1
ATOM 2227 C C . ASP A 1 284 ? -18.344 -18.625 -2.127 1 94 284 ASP A C 1
ATOM 2229 O O . ASP A 1 284 ? -19.266 -19.281 -1.635 1 94 284 ASP A O 1
ATOM 2233 N N . VAL A 1 285 ? -18.125 -18.531 -3.441 1 92.75 285 VAL A N 1
ATOM 2234 C CA . VAL A 1 285 ? -19.047 -19.203 -4.352 1 92.75 285 VAL A CA 1
ATOM 2235 C C . VAL A 1 285 ? -18.422 -20.484 -4.883 1 92.75 285 VAL A C 1
ATOM 2237 O O . VAL A 1 285 ? -19.047 -21.547 -4.875 1 92.75 285 VAL A O 1
ATOM 2240 N N . MET A 1 286 ? -17.141 -20.422 -5.223 1 92.69 286 MET A N 1
ATOM 2241 C CA . MET A 1 286 ? -16.5 -21.562 -5.859 1 92.69 286 MET A CA 1
ATOM 2242 C C . MET A 1 286 ? -15.844 -22.469 -4.82 1 92.69 286 MET A C 1
ATOM 2244 O O . MET A 1 286 ? -15.5 -23.609 -5.117 1 92.69 286 MET A O 1
ATOM 2248 N N . GLY A 1 287 ? -15.609 -21.984 -3.652 1 93.19 287 GLY A N 1
ATOM 2249 C CA . GLY A 1 287 ? -15.117 -22.828 -2.566 1 93.19 287 GLY A CA 1
ATOM 2250 C C . GLY A 1 287 ? -13.602 -22.922 -2.523 1 93.19 287 GLY A C 1
ATOM 2251 O O . GLY A 1 287 ? -13.055 -23.797 -1.844 1 93.19 287 GLY A O 1
ATOM 2252 N N . ALA A 1 288 ? -12.906 -22.047 -3.191 1 96.12 288 ALA A N 1
ATOM 2253 C CA . ALA A 1 288 ? -11.445 -22.062 -3.178 1 96.12 288 ALA A CA 1
ATOM 2254 C C . ALA A 1 288 ? -10.906 -21.625 -1.822 1 96.12 288 ALA A C 1
ATOM 2256 O O . ALA A 1 288 ? -11.508 -20.766 -1.156 1 96.12 288 ALA A O 1
ATOM 2257 N N . ARG A 1 289 ? -9.734 -22.156 -1.469 1 97.19 289 ARG A N 1
ATOM 2258 C CA . ARG A 1 289 ? -9.102 -21.781 -0.21 1 97.19 289 ARG A CA 1
ATOM 2259 C C . ARG A 1 289 ? -7.809 -21.016 -0.457 1 97.19 289 ARG A C 1
ATOM 2261 O O . ARG A 1 289 ? -7.32 -20.312 0.427 1 97.19 289 ARG A O 1
ATOM 2268 N N . VAL A 1 290 ? -7.211 -21.188 -1.564 1 98.12 290 VAL A N 1
ATOM 2269 C CA . VAL A 1 290 ? -6.004 -20.484 -1.974 1 98.12 290 VAL A CA 1
ATOM 2270 C C . VAL A 1 290 ? -6.188 -19.922 -3.379 1 98.12 290 VAL A C 1
ATOM 2272 O O . VAL A 1 290 ? -6.836 -20.531 -4.227 1 98.12 290 VAL A O 1
ATOM 2275 N N . LEU A 1 291 ? -5.691 -18.719 -3.586 1 98 291 LEU A N 1
ATOM 2276 C CA . LEU A 1 291 ? -5.844 -18.062 -4.883 1 98 291 LEU A CA 1
ATOM 2277 C C . LEU A 1 291 ? -4.484 -17.656 -5.449 1 98 291 LEU A C 1
ATOM 2279 O O . LEU A 1 291 ? -3.67 -17.047 -4.746 1 98 291 LEU A O 1
ATOM 2283 N N . ARG A 1 292 ? -4.23 -17.984 -6.648 1 97.81 292 ARG A N 1
ATOM 2284 C CA . ARG A 1 292 ? -3.059 -17.5 -7.371 1 97.81 292 ARG A CA 1
ATOM 2285 C C . ARG A 1 292 ? -3.254 -16.062 -7.836 1 97.81 292 ARG A C 1
ATOM 2287 O O . ARG A 1 292 ? -4.312 -15.711 -8.367 1 97.81 292 ARG A O 1
ATOM 2294 N N . LEU A 1 293 ? -2.312 -15.242 -7.598 1 97 293 LEU A N 1
ATOM 2295 C CA . LEU A 1 293 ? -2.244 -13.906 -8.188 1 97 293 LEU A CA 1
ATOM 2296 C C . LEU A 1 293 ? -1.34 -13.906 -9.414 1 97 293 LEU A C 1
ATOM 2298 O O . LEU A 1 293 ? -0.116 -13.82 -9.289 1 97 293 LEU A O 1
ATOM 2302 N N . ASP A 1 294 ? -1.956 -13.867 -10.516 1 94.12 294 ASP A N 1
ATOM 2303 C CA . ASP A 1 294 ? -1.222 -13.883 -11.773 1 94.12 294 ASP A CA 1
ATOM 2304 C C . ASP A 1 294 ? -0.917 -12.461 -12.25 1 94.12 294 ASP A C 1
ATOM 2306 O O . ASP A 1 294 ? -1.763 -11.57 -12.141 1 94.12 294 ASP A O 1
ATOM 2310 N N . ALA A 1 295 ? 0.284 -12.18 -12.711 1 93 295 ALA A N 1
ATOM 2311 C CA . ALA A 1 295 ? 0.718 -10.914 -13.297 1 93 295 ALA A CA 1
ATOM 2312 C C . ALA A 1 295 ? 0.529 -9.766 -12.312 1 93 295 ALA A C 1
ATOM 2314 O O . ALA A 1 295 ? 0.264 -8.633 -12.719 1 93 295 ALA A O 1
ATOM 2315 N N . ASN A 1 296 ? 0.661 -10.008 -11.016 1 95.19 296 ASN A N 1
ATOM 2316 C CA . ASN A 1 296 ? 0.389 -9.031 -9.969 1 95.19 296 ASN A CA 1
ATOM 2317 C C . ASN A 1 296 ? 1.529 -8.031 -9.82 1 95.19 296 ASN A C 1
ATOM 2319 O O . ASN A 1 296 ? 1.419 -7.062 -9.07 1 95.19 296 ASN A O 1
ATOM 2323 N N . GLY A 1 297 ? 2.607 -8.211 -10.57 1 93.62 297 GLY A N 1
ATOM 2324 C CA . GLY A 1 297 ? 3.725 -7.281 -10.516 1 93.62 297 GLY A CA 1
ATOM 2325 C C . GLY A 1 297 ? 3.574 -6.109 -11.469 1 93.62 297 GLY A C 1
ATOM 2326 O O . GLY A 1 297 ? 4.387 -5.18 -11.453 1 93.62 297 GLY A O 1
ATOM 2327 N N . PHE A 1 298 ? 2.516 -6.047 -12.211 1 93.81 298 PHE A N 1
ATOM 2328 C CA . PHE A 1 298 ? 2.338 -5.043 -13.258 1 93.81 298 PHE A CA 1
ATOM 2329 C C . PHE A 1 298 ? 1.06 -4.246 -13.031 1 93.81 298 PHE A C 1
ATOM 2331 O O . PHE A 1 298 ? 0.194 -4.188 -13.906 1 93.81 298 PHE A O 1
ATOM 2338 N N . LEU A 1 299 ? 0.967 -3.588 -11.859 1 96.31 299 LEU A N 1
ATOM 2339 C CA . LEU A 1 299 ? -0.269 -2.896 -11.516 1 96.31 299 LEU A CA 1
ATOM 2340 C C . LEU A 1 299 ? -0.087 -1.384 -11.602 1 96.31 299 LEU A C 1
ATOM 2342 O O . LEU A 1 299 ? -1.064 -0.634 -11.555 1 96.31 299 LEU A O 1
ATOM 2346 N N . GLY A 1 300 ? 1.142 -0.943 -11.727 1 94.81 300 GLY A N 1
ATOM 2347 C CA . GLY A 1 300 ? 1.392 0.489 -11.773 1 94.81 300 GLY A CA 1
ATOM 2348 C C . GLY A 1 300 ? 2.264 0.903 -12.938 1 94.81 300 GLY A C 1
ATOM 2349 O O . GLY A 1 300 ? 3.152 0.155 -13.352 1 94.81 300 GLY A O 1
ATOM 2350 N N . VAL A 1 301 ? 2 2.084 -13.461 1 95.5 301 VAL A N 1
ATOM 2351 C CA . VAL A 1 301 ? 2.811 2.676 -14.516 1 95.5 301 VAL A CA 1
ATOM 2352 C C . VAL A 1 301 ? 2.859 4.191 -14.344 1 95.5 301 VAL A C 1
ATOM 2354 O O . VAL A 1 301 ? 1.864 4.812 -13.961 1 95.5 301 VAL A O 1
ATOM 2357 N N . GLU A 1 302 ? 4.004 4.773 -14.5 1 95.31 302 GLU A N 1
ATOM 2358 C CA . GLU A 1 302 ? 4.07 6.23 -14.453 1 95.31 302 GLU A CA 1
ATOM 2359 C C . GLU A 1 302 ? 5.188 6.758 -15.352 1 95.31 302 GLU A C 1
ATOM 2361 O O . GLU A 1 302 ? 6.117 6.023 -15.695 1 95.31 302 GLU A O 1
ATOM 2366 N N . ARG A 1 303 ? 5.047 7.969 -15.695 1 93.75 303 ARG A N 1
ATOM 2367 C CA . ARG A 1 303 ? 6.066 8.664 -16.469 1 93.75 303 ARG A CA 1
ATOM 2368 C C . ARG A 1 303 ? 7.293 8.969 -15.609 1 93.75 303 ARG A C 1
ATOM 2370 O O . ARG A 1 303 ? 7.172 9.188 -14.406 1 93.75 303 ARG A O 1
ATOM 2377 N N . LYS A 1 304 ? 8.461 8.898 -16.219 1 89.69 304 LYS A N 1
ATOM 2378 C CA . LYS A 1 304 ? 9.703 9.359 -15.602 1 89.69 304 LYS A CA 1
ATOM 2379 C C . LYS A 1 304 ? 10.203 10.641 -16.266 1 89.69 304 LYS A C 1
ATOM 2381 O O . LYS A 1 304 ? 9.82 10.961 -17.391 1 89.69 304 LYS A O 1
ATOM 2386 N N . ALA A 1 305 ? 11.008 11.344 -15.492 1 81.88 305 ALA A N 1
ATOM 2387 C CA . ALA A 1 305 ? 11.594 12.562 -16.047 1 81.88 305 ALA A CA 1
ATOM 2388 C C . ALA A 1 305 ? 12.477 12.25 -17.25 1 81.88 305 ALA A C 1
ATOM 2390 O O . ALA A 1 305 ? 12.438 12.969 -18.25 1 81.88 305 ALA A O 1
ATOM 2391 N N . GLU A 1 306 ? 13.156 11.117 -17.109 1 85.5 306 GLU A N 1
ATOM 2392 C CA . GLU A 1 306 ? 14.023 10.703 -18.203 1 85.5 306 GLU A CA 1
ATOM 2393 C C . GLU A 1 306 ? 13.883 9.211 -18.484 1 85.5 306 GLU A C 1
ATOM 2395 O O . GLU A 1 306 ? 13.656 8.422 -17.562 1 85.5 306 GLU A O 1
ATOM 2400 N N . GLY A 1 307 ? 13.867 8.922 -19.766 1 87.94 307 GLY A N 1
ATOM 2401 C CA . GLY A 1 307 ? 13.883 7.523 -20.156 1 87.94 307 GLY A CA 1
ATOM 2402 C C . GLY A 1 307 ? 12.492 6.93 -20.297 1 87.94 307 GLY A C 1
ATOM 2403 O O . GLY A 1 307 ? 11.523 7.66 -20.516 1 87.94 307 GLY A O 1
ATOM 2404 N N . ASN A 1 308 ? 12.422 5.629 -20.281 1 92.88 308 ASN A N 1
ATOM 2405 C CA . ASN A 1 308 ? 11.188 4.875 -20.453 1 92.88 308 ASN A CA 1
ATOM 2406 C C . ASN A 1 308 ? 10.312 4.93 -19.203 1 92.88 308 ASN A C 1
ATOM 2408 O O . ASN A 1 308 ? 10.82 5.176 -18.109 1 92.88 308 ASN A O 1
ATOM 2412 N N . ALA A 1 309 ? 9.023 4.754 -19.406 1 95.31 309 ALA A N 1
ATOM 2413 C CA . ALA A 1 309 ? 8.07 4.738 -18.297 1 95.31 309 ALA A CA 1
ATOM 2414 C C . ALA A 1 309 ? 8.383 3.617 -17.312 1 95.31 309 ALA A C 1
ATOM 2416 O O . ALA A 1 309 ? 8.945 2.59 -17.703 1 95.31 309 ALA A O 1
ATOM 2417 N N . TRP A 1 310 ? 8.062 3.895 -16.047 1 93.44 310 TRP A N 1
ATOM 2418 C CA . TRP A 1 310 ? 8.344 2.977 -14.953 1 93.44 310 TRP A CA 1
ATOM 2419 C C . TRP A 1 310 ? 7.141 2.084 -14.664 1 93.44 310 TRP A C 1
ATOM 2421 O O . TRP A 1 310 ? 6.043 2.58 -14.391 1 93.44 310 TRP A O 1
ATOM 2431 N N . SER A 1 311 ? 7.301 0.73 -14.734 1 92.44 311 SER A N 1
ATOM 2432 C CA . SER A 1 311 ? 6.23 -0.201 -14.391 1 92.44 311 SER A CA 1
ATOM 2433 C C . SER A 1 311 ? 6.734 -1.314 -13.484 1 92.44 311 SER A C 1
ATOM 2435 O O . SER A 1 311 ? 6.199 -1.521 -12.391 1 92.44 311 SER A O 1
ATOM 2437 N N . GLU A 1 312 ? 7.812 -2.018 -13.852 1 87.69 312 GLU A N 1
ATOM 2438 C CA . GLU A 1 312 ? 8.367 -3.105 -13.055 1 87.69 312 GLU A CA 1
ATOM 2439 C C . GLU A 1 312 ? 8.883 -2.598 -11.711 1 87.69 312 GLU A C 1
ATOM 2441 O O . GLU A 1 312 ? 9.586 -1.587 -11.648 1 87.69 312 GLU A O 1
ATOM 2446 N N . SER A 1 313 ? 8.516 -3.207 -10.695 1 87.69 313 SER A N 1
ATOM 2447 C CA . SER A 1 313 ? 8.914 -2.865 -9.328 1 87.69 313 SER A CA 1
ATOM 2448 C C . SER A 1 313 ? 8.219 -1.593 -8.859 1 87.69 313 SER A C 1
ATOM 2450 O O . SER A 1 313 ? 8.68 -0.944 -7.914 1 87.69 313 SER A O 1
ATOM 2452 N N . HIS A 1 314 ? 7.215 -1.184 -9.609 1 93.19 314 HIS A N 1
ATOM 2453 C CA . HIS A 1 314 ? 6.488 0.023 -9.227 1 93.19 314 HIS A CA 1
ATOM 2454 C C . HIS A 1 314 ? 5.801 -0.153 -7.875 1 93.19 314 HIS A C 1
ATOM 2456 O O . HIS A 1 314 ? 5.156 -1.174 -7.633 1 93.19 314 HIS A O 1
ATOM 2462 N N . PRO A 1 315 ? 5.781 0.826 -6.965 1 94.5 315 PRO A N 1
ATOM 2463 C CA . PRO A 1 315 ? 5.207 0.716 -5.625 1 94.5 315 PRO A CA 1
ATOM 2464 C C . PRO A 1 315 ? 3.705 0.435 -5.645 1 94.5 315 PRO A C 1
ATOM 2466 O O . PRO A 1 315 ? 3.174 -0.173 -4.711 1 94.5 315 PRO A O 1
ATOM 2469 N N . LEU A 1 316 ? 3.035 0.824 -6.68 1 96.44 316 LEU A N 1
ATOM 2470 C CA . LEU A 1 316 ? 1.598 0.588 -6.754 1 96.44 316 LEU A CA 1
ATOM 2471 C C . LEU A 1 316 ? 1.294 -0.906 -6.797 1 96.44 316 LEU A C 1
ATOM 2473 O O . LEU A 1 316 ? 0.247 -1.345 -6.316 1 96.44 316 LEU A O 1
ATOM 2477 N N . SER A 1 317 ? 2.225 -1.688 -7.34 1 96.12 317 SER A N 1
ATOM 2478 C CA . SER A 1 317 ? 2.033 -3.135 -7.324 1 96.12 317 SER A CA 1
ATOM 2479 C C . SER A 1 317 ? 2.08 -3.686 -5.902 1 96.12 317 SER A C 1
ATOM 2481 O O . SER A 1 317 ? 1.334 -4.605 -5.562 1 96.12 317 SER A O 1
ATOM 2483 N N . ILE A 1 318 ? 2.969 -3.158 -5.098 1 95 318 ILE A N 1
ATOM 2484 C CA . ILE A 1 318 ? 3.047 -3.568 -3.699 1 95 318 ILE A CA 1
ATOM 2485 C C . ILE A 1 318 ? 1.745 -3.219 -2.984 1 95 318 ILE A C 1
ATOM 2487 O O . ILE A 1 318 ? 1.156 -4.062 -2.305 1 95 318 ILE A O 1
ATOM 2491 N N . THR A 1 319 ? 1.31 -2.004 -3.211 1 96.12 319 THR A N 1
ATOM 2492 C CA . THR A 1 319 ? 0.081 -1.525 -2.588 1 96.12 319 THR A CA 1
ATOM 2493 C C . THR A 1 319 ? -1.113 -2.365 -3.031 1 96.12 319 THR A C 1
ATOM 2495 O O . THR A 1 319 ? -1.93 -2.777 -2.205 1 96.12 319 THR A O 1
ATOM 2498 N N . GLY A 1 320 ? -1.22 -2.564 -4.312 1 96.81 320 GLY A N 1
ATOM 2499 C CA . GLY A 1 320 ? -2.303 -3.383 -4.836 1 96.81 320 GLY A CA 1
ATOM 2500 C C . GLY A 1 320 ? -2.303 -4.797 -4.281 1 96.81 320 GLY A C 1
ATOM 2501 O O . GLY A 1 320 ? -3.357 -5.328 -3.93 1 96.81 320 GLY A O 1
ATOM 2502 N N . ASN A 1 321 ? -1.18 -5.383 -4.211 1 96.81 321 ASN A N 1
ATOM 2503 C CA . ASN A 1 321 ? -1.066 -6.746 -3.703 1 96.81 321 ASN A CA 1
ATOM 2504 C C . ASN A 1 321 ? -1.455 -6.828 -2.23 1 96.81 321 ASN A C 1
ATOM 2506 O O . ASN A 1 321 ? -1.995 -7.84 -1.781 1 96.81 321 ASN A O 1
ATOM 2510 N N . GLN A 1 322 ? -1.125 -5.801 -1.451 1 97.06 322 GLN A N 1
ATOM 2511 C CA . GLN A 1 322 ? -1.504 -5.781 -0.042 1 97.06 322 GLN A CA 1
ATOM 2512 C C . GLN A 1 322 ? -3.02 -5.691 0.119 1 97.06 322 GLN A C 1
ATOM 2514 O O . GLN A 1 322 ? -3.592 -6.316 1.013 1 97.06 322 GLN A O 1
ATOM 2519 N N . LEU A 1 323 ? -3.666 -4.953 -0.732 1 97.5 323 LEU A N 1
ATOM 2520 C CA . LEU A 1 323 ? -5.121 -4.871 -0.711 1 97.5 323 LEU A CA 1
ATOM 2521 C C . LEU A 1 323 ? -5.746 -6.215 -1.069 1 97.5 323 LEU A C 1
ATOM 2523 O O . LEU A 1 323 ? -6.668 -6.676 -0.389 1 97.5 323 LEU A O 1
ATOM 2527 N N . ILE A 1 324 ? -5.23 -6.848 -2.109 1 97.81 324 ILE A N 1
ATOM 2528 C CA . ILE A 1 324 ? -5.777 -8.117 -2.572 1 97.81 324 ILE A CA 1
ATOM 2529 C C . ILE A 1 324 ? -5.543 -9.195 -1.514 1 97.81 324 ILE A C 1
ATOM 2531 O O . ILE A 1 324 ? -6.48 -9.891 -1.112 1 97.81 324 ILE A O 1
ATOM 2535 N N . GLY A 1 325 ? -4.25 -9.32 -1.088 1 97.69 325 GLY A N 1
ATOM 2536 C CA . GLY A 1 325 ? -3.926 -10.312 -0.073 1 97.69 325 GLY A CA 1
ATOM 2537 C C . GLY A 1 325 ? -4.723 -10.133 1.205 1 97.69 325 GLY A C 1
ATOM 2538 O O . GLY A 1 325 ? -5.195 -11.117 1.787 1 97.69 325 GLY A O 1
ATOM 2539 N N . GLY A 1 326 ? -4.859 -8.852 1.673 1 97.19 326 GLY A N 1
ATOM 2540 C CA . GLY A 1 326 ? -5.648 -8.57 2.861 1 97.19 326 GLY A CA 1
ATOM 2541 C C . GLY A 1 326 ? -7.102 -8.984 2.721 1 97.19 326 GLY A C 1
ATOM 2542 O O . GLY A 1 326 ? -7.672 -9.586 3.629 1 97.19 326 GLY A O 1
ATOM 2543 N N . ALA A 1 327 ? -7.738 -8.641 1.576 1 97.25 327 ALA A N 1
ATOM 2544 C CA . ALA A 1 327 ? -9.133 -8.992 1.339 1 97.25 327 ALA A CA 1
ATOM 2545 C C . ALA A 1 327 ? -9.328 -10.5 1.329 1 97.25 327 ALA A C 1
ATOM 2547 O O . ALA A 1 327 ? -10.32 -11.016 1.851 1 97.25 327 ALA A O 1
ATOM 2548 N N . ILE A 1 328 ? -8.406 -11.203 0.742 1 97.62 328 ILE A N 1
ATOM 2549 C CA . ILE A 1 328 ? -8.477 -12.656 0.66 1 97.62 328 ILE A CA 1
ATOM 2550 C C . ILE A 1 328 ? -8.375 -13.258 2.061 1 97.62 328 ILE A C 1
ATOM 2552 O O . ILE A 1 328 ? -9.148 -14.148 2.414 1 97.62 328 ILE A O 1
ATOM 2556 N N . ARG A 1 329 ? -7.473 -12.789 2.912 1 97.06 329 ARG A N 1
ATOM 2557 C CA . ARG A 1 329 ? -7.34 -13.281 4.277 1 97.06 329 ARG A CA 1
ATOM 2558 C C . ARG A 1 329 ? -8.586 -12.961 5.098 1 97.06 329 ARG A C 1
ATOM 2560 O O . ARG A 1 329 ? -9.039 -13.781 5.898 1 97.06 329 ARG A O 1
ATOM 2567 N N . LYS A 1 330 ? -9.156 -11.734 4.859 1 95.38 330 LYS A N 1
ATOM 2568 C CA . LYS A 1 330 ? -10.406 -11.398 5.531 1 95.38 330 LYS A CA 1
ATOM 2569 C C . LYS A 1 330 ? -11.492 -12.414 5.203 1 95.38 330 LYS A C 1
ATOM 2571 O O . LYS A 1 330 ? -12.344 -12.719 6.047 1 95.38 330 LYS A O 1
ATOM 2576 N N . ALA A 1 331 ? -11.453 -12.922 3.984 1 95.44 331 ALA A N 1
ATOM 2577 C CA . ALA A 1 331 ? -12.477 -13.844 3.518 1 95.44 331 ALA A CA 1
ATOM 2578 C C . ALA A 1 331 ? -12.172 -15.273 3.955 1 95.44 331 ALA A C 1
ATOM 2580 O O . ALA A 1 331 ? -12.969 -16.188 3.723 1 95.44 331 ALA A O 1
ATOM 2581 N N . GLY A 1 332 ? -11.023 -15.508 4.562 1 95.19 332 GLY A N 1
ATOM 2582 C CA . GLY A 1 332 ? -10.695 -16.812 5.105 1 95.19 332 GLY A CA 1
ATOM 2583 C C . GLY A 1 332 ? -9.836 -17.641 4.168 1 95.19 332 GLY A C 1
ATOM 2584 O O . GLY A 1 332 ? -9.711 -18.859 4.348 1 95.19 332 GLY A O 1
ATOM 2585 N N . GLY A 1 333 ? -9.242 -16.984 3.111 1 96.94 333 GLY A N 1
ATOM 2586 C CA . GLY A 1 333 ? -8.359 -17.688 2.188 1 96.94 333 GLY A CA 1
ATOM 2587 C C . GLY A 1 333 ? -6.918 -17.219 2.275 1 96.94 333 GLY A C 1
ATOM 2588 O O . GLY A 1 333 ? -6.566 -16.422 3.152 1 96.94 333 GLY A O 1
ATOM 2589 N N . PHE A 1 334 ? -6.051 -17.75 1.44 1 98.31 334 PHE A N 1
ATOM 2590 C CA . PHE A 1 334 ? -4.66 -17.344 1.266 1 98.31 334 PHE A CA 1
ATOM 2591 C C . PHE A 1 334 ? -4.336 -17.141 -0.209 1 98.31 334 PHE A C 1
ATOM 2593 O O . PHE A 1 334 ? -5.125 -17.516 -1.081 1 98.31 334 PHE A O 1
ATOM 2600 N N . SER A 1 335 ? -3.299 -16.453 -0.46 1 98.5 335 SER A N 1
ATOM 2601 C CA . SER A 1 335 ? -2.928 -16.203 -1.85 1 98.5 335 SER A CA 1
ATOM 2602 C C . SER A 1 335 ? -1.457 -16.531 -2.094 1 98.5 335 SER A C 1
ATOM 2604 O O . SER A 1 335 ? -0.669 -16.609 -1.149 1 98.5 335 SER A O 1
ATOM 2606 N N . PHE A 1 336 ? -1.118 -16.781 -3.316 1 98.12 336 PHE A N 1
ATOM 2607 C CA . PHE A 1 336 ? 0.276 -16.906 -3.725 1 98.12 336 PHE A CA 1
ATOM 2608 C C . PHE A 1 336 ? 0.519 -16.188 -5.047 1 98.12 336 PHE A C 1
ATOM 2610 O O . PHE A 1 336 ? -0.397 -16.047 -5.859 1 98.12 336 PHE A O 1
ATOM 2617 N N . GLN A 1 337 ? 1.718 -15.695 -5.195 1 97.19 337 GLN A N 1
ATOM 2618 C CA . GLN A 1 337 ? 2.039 -14.906 -6.379 1 97.19 337 GLN A CA 1
ATOM 2619 C C . GLN A 1 337 ? 2.9 -15.703 -7.355 1 97.19 337 GLN A C 1
ATOM 2621 O O . GLN A 1 337 ? 3.744 -16.5 -6.941 1 97.19 337 GLN A O 1
ATOM 2626 N N . GLU A 1 338 ? 2.615 -15.508 -8.586 1 93.5 338 GLU A N 1
ATOM 2627 C CA . GLU A 1 338 ? 3.512 -15.898 -9.664 1 93.5 338 GLU A CA 1
ATOM 2628 C C . GLU A 1 338 ? 4.27 -14.688 -10.211 1 93.5 338 GLU A C 1
ATOM 2630 O O . GLU A 1 338 ? 3.85 -14.078 -11.203 1 93.5 338 GLU A O 1
ATOM 2635 N N . LEU A 1 339 ? 5.32 -14.422 -9.594 1 89.94 339 LEU A N 1
ATOM 2636 C CA . LEU A 1 339 ? 6.055 -13.18 -9.797 1 89.94 339 LEU A CA 1
ATOM 2637 C C . LEU A 1 339 ? 7.508 -13.461 -10.164 1 89.94 339 LEU A C 1
ATOM 2639 O O . LEU A 1 339 ? 8.336 -13.734 -9.289 1 89.94 339 LEU A O 1
ATOM 2643 N N . ASN A 1 340 ? 7.797 -13.344 -11.406 1 90 340 ASN A N 1
ATOM 2644 C CA . ASN A 1 340 ? 9.172 -13.484 -11.859 1 90 340 ASN A CA 1
ATOM 2645 C C . ASN A 1 340 ? 9.859 -12.125 -11.992 1 90 340 ASN A C 1
ATOM 2647 O O . ASN A 1 340 ? 10.031 -11.617 -13.094 1 90 340 ASN A O 1
ATOM 2651 N N . LEU A 1 341 ? 10.227 -11.57 -10.867 1 89.75 341 LEU A N 1
ATOM 2652 C CA . LEU A 1 341 ? 10.953 -10.305 -10.758 1 89.75 341 LEU A CA 1
ATOM 2653 C C . LEU A 1 341 ? 12.188 -10.469 -9.875 1 89.75 341 LEU A C 1
ATOM 2655 O O . LEU A 1 341 ? 12.758 -11.555 -9.781 1 89.75 341 LEU A O 1
ATOM 2659 N N . THR A 1 342 ? 12.742 -9.367 -9.406 1 93.31 342 THR A N 1
ATOM 2660 C CA . THR A 1 342 ? 13.93 -9.445 -8.555 1 93.31 342 THR A CA 1
ATOM 2661 C C . THR A 1 342 ? 13.57 -10.031 -7.188 1 93.31 342 THR A C 1
ATOM 2663 O O . THR A 1 342 ? 12.406 -10.039 -6.793 1 93.31 342 THR A O 1
ATOM 2666 N N . LEU A 1 343 ? 14.609 -10.523 -6.527 1 96.12 343 LEU A N 1
ATOM 2667 C CA . LEU A 1 343 ? 14.391 -11.055 -5.184 1 96.12 343 LEU A CA 1
ATOM 2668 C C . LEU A 1 343 ? 13.883 -9.969 -4.246 1 96.12 343 LEU A C 1
ATOM 2670 O O . LEU A 1 343 ? 13.102 -10.25 -3.336 1 96.12 343 LEU A O 1
ATOM 2674 N N . ASP A 1 344 ? 14.273 -8.703 -4.516 1 94.44 344 ASP A N 1
ATOM 2675 C CA . ASP A 1 344 ? 13.734 -7.555 -3.797 1 94.44 344 ASP A CA 1
ATOM 2676 C C . ASP A 1 344 ? 12.219 -7.473 -3.936 1 94.44 344 ASP A C 1
ATOM 2678 O O . ASP A 1 344 ? 11.508 -7.293 -2.945 1 94.44 344 ASP A O 1
ATOM 2682 N N . ASP A 1 345 ? 11.797 -7.617 -5.094 1 93.69 345 ASP A N 1
ATOM 2683 C CA . ASP A 1 345 ? 10.375 -7.496 -5.398 1 93.69 345 ASP A CA 1
ATOM 2684 C C . ASP A 1 345 ? 9.586 -8.641 -4.77 1 93.69 345 ASP A C 1
ATOM 2686 O O . ASP A 1 345 ? 8.484 -8.43 -4.258 1 93.69 345 ASP A O 1
ATOM 2690 N N . ILE A 1 346 ? 10.141 -9.82 -4.875 1 94.88 346 ILE A N 1
ATOM 2691 C CA . ILE A 1 346 ? 9.477 -10.977 -4.289 1 94.88 346 ILE A CA 1
ATOM 2692 C C . ILE A 1 346 ? 9.312 -10.773 -2.783 1 94.88 346 ILE A C 1
ATOM 2694 O O . ILE A 1 346 ? 8.234 -11 -2.23 1 94.88 346 ILE A O 1
ATOM 2698 N N . ALA A 1 347 ? 10.406 -10.312 -2.172 1 95.06 347 ALA A N 1
ATOM 2699 C CA . ALA A 1 347 ? 10.367 -10.055 -0.736 1 95.06 347 ALA A CA 1
ATOM 2700 C C . ALA A 1 347 ? 9.367 -8.953 -0.401 1 95.06 347 ALA A C 1
ATOM 2702 O O . ALA A 1 347 ? 8.562 -9.102 0.52 1 95.06 347 ALA A O 1
ATOM 2703 N N . ALA A 1 348 ? 9.398 -7.914 -1.143 1 93.12 348 ALA A N 1
ATOM 2704 C CA . ALA A 1 348 ? 8.547 -6.758 -0.875 1 93.12 348 ALA A CA 1
ATOM 2705 C C . ALA A 1 348 ? 7.074 -7.113 -1.061 1 93.12 348 ALA A C 1
ATOM 2707 O O . ALA A 1 348 ? 6.23 -6.723 -0.25 1 93.12 348 ALA A O 1
ATOM 2708 N N . MET A 1 349 ? 6.723 -7.84 -2.078 1 93.38 349 MET A N 1
ATOM 2709 C CA . MET A 1 349 ? 5.34 -8.172 -2.408 1 93.38 349 MET A CA 1
ATOM 2710 C C . MET A 1 349 ? 4.789 -9.227 -1.452 1 93.38 349 MET A C 1
ATOM 2712 O O . MET A 1 349 ? 3.574 -9.391 -1.337 1 93.38 349 MET A O 1
ATOM 2716 N N . SER A 1 350 ? 5.715 -9.883 -0.779 1 92.62 350 SER A N 1
ATOM 2717 C CA . SER A 1 350 ? 5.293 -10.875 0.202 1 92.62 350 SER A CA 1
ATOM 2718 C C . SER A 1 350 ? 5.016 -10.234 1.557 1 92.62 350 SER A C 1
ATOM 2720 O O . SER A 1 350 ? 4.375 -10.844 2.418 1 92.62 350 SER A O 1
ATOM 2722 N N . HIS A 1 351 ? 5.527 -9.039 1.728 1 90.5 351 HIS A N 1
ATOM 2723 C CA . HIS A 1 351 ? 5.281 -8.344 2.986 1 90.5 351 HIS A CA 1
ATOM 2724 C C . HIS A 1 351 ? 3.885 -7.742 3.02 1 90.5 351 HIS A C 1
ATOM 2726 O O . HIS A 1 351 ? 3.699 -6.574 2.66 1 90.5 351 HIS A O 1
ATOM 2732 N N . GLY A 1 352 ? 2.996 -8.555 3.553 1 91.94 352 GLY A N 1
ATOM 2733 C CA . GLY A 1 352 ? 1.618 -8.102 3.664 1 91.94 352 GLY A CA 1
ATOM 2734 C C . GLY A 1 352 ? 0.793 -8.398 2.424 1 91.94 352 GLY A C 1
ATOM 2735 O O . GLY A 1 352 ? -0.435 -8.289 2.449 1 91.94 352 GLY A O 1
ATOM 2736 N N . GLY A 1 353 ? 1.443 -8.75 1.349 1 95.75 353 GLY A N 1
ATOM 2737 C CA . GLY A 1 353 ? 0.763 -9.117 0.118 1 95.75 353 GLY A CA 1
ATOM 2738 C C . GLY A 1 353 ? 0.444 -10.602 0.035 1 95.75 353 GLY A C 1
ATOM 2739 O O . GLY A 1 353 ? -0.277 -11.133 0.881 1 95.75 353 GLY A O 1
ATOM 2740 N N . ALA A 1 354 ? 1.019 -11.273 -0.926 1 97.62 354 ALA A N 1
ATOM 2741 C CA . ALA A 1 354 ? 0.756 -12.695 -1.107 1 97.62 354 ALA A CA 1
ATOM 2742 C C . ALA A 1 354 ? 1.382 -13.516 0.017 1 97.62 354 ALA A C 1
ATOM 2744 O O . ALA A 1 354 ? 2.482 -13.211 0.48 1 97.62 354 ALA A O 1
ATOM 2745 N N . ASP A 1 355 ? 0.744 -14.602 0.421 1 98.25 355 ASP A N 1
ATOM 2746 C CA . ASP A 1 355 ? 1.234 -15.461 1.489 1 98.25 355 ASP A CA 1
ATOM 2747 C C . ASP A 1 355 ? 2.371 -16.359 0.995 1 98.25 355 ASP A C 1
ATOM 2749 O O . ASP A 1 355 ? 3.277 -16.703 1.758 1 98.25 355 ASP A O 1
ATOM 2753 N N . LEU A 1 356 ? 2.236 -16.734 -0.228 1 98.31 356 LEU A N 1
ATOM 2754 C CA . LEU A 1 356 ? 3.207 -17.625 -0.855 1 98.31 356 LEU A CA 1
ATOM 2755 C C . LEU A 1 356 ? 3.666 -17.062 -2.199 1 98.31 356 LEU A C 1
ATOM 2757 O O . LEU A 1 356 ? 3.047 -16.141 -2.738 1 98.31 356 LEU A O 1
ATOM 2761 N N . SER A 1 357 ? 4.766 -17.609 -2.684 1 97.88 357 SER A N 1
ATOM 2762 C CA . SER A 1 357 ? 5.301 -17.234 -3.99 1 97.88 357 SER A CA 1
ATOM 2763 C C . SER A 1 357 ? 5.863 -18.453 -4.723 1 97.88 357 SER A C 1
ATOM 2765 O O . SER A 1 357 ? 6.531 -19.297 -4.121 1 97.88 357 SER A O 1
ATOM 2767 N N . TYR A 1 358 ? 5.547 -18.516 -5.996 1 97.25 358 TYR A N 1
ATOM 2768 C CA . TYR A 1 358 ? 6.254 -19.516 -6.805 1 97.25 358 TYR A CA 1
ATOM 2769 C C . TYR A 1 358 ? 7.762 -19.312 -6.711 1 97.25 358 TYR A C 1
ATOM 2771 O O . TYR A 1 358 ? 8.25 -18.172 -6.707 1 97.25 358 TYR A O 1
ATOM 2779 N N . ASP A 1 359 ? 8.469 -20.375 -6.684 1 97.06 359 ASP A N 1
ATOM 2780 C CA . ASP A 1 359 ? 9.922 -20.312 -6.551 1 97.06 359 ASP A CA 1
ATOM 2781 C C . ASP A 1 359 ? 10.586 -20.125 -7.91 1 97.06 359 ASP A C 1
ATOM 2783 O O . ASP A 1 359 ? 11.055 -21.078 -8.523 1 97.06 359 ASP A O 1
ATOM 2787 N N . PHE A 1 360 ? 10.719 -18.891 -8.281 1 95 360 PHE A N 1
ATOM 2788 C CA . PHE A 1 360 ? 11.438 -18.547 -9.5 1 95 360 PHE A CA 1
ATOM 2789 C C . PHE A 1 360 ? 12.93 -18.406 -9.227 1 95 360 PHE A C 1
ATOM 2791 O O . PHE A 1 360 ? 13.703 -18.094 -10.133 1 95 360 PHE A O 1
ATOM 2798 N N . ILE A 1 361 ? 13.297 -18.656 -8.039 1 95.44 361 ILE A N 1
ATOM 2799 C CA . ILE A 1 361 ? 14.664 -18.375 -7.613 1 95.44 361 ILE A CA 1
ATOM 2800 C C . ILE A 1 361 ? 15.516 -19.625 -7.793 1 95.44 361 ILE A C 1
ATOM 2802 O O . ILE A 1 361 ? 16.531 -19.594 -8.484 1 95.44 361 ILE A O 1
ATOM 2806 N N . SER A 1 362 ? 15.055 -20.719 -7.254 1 96 362 SER A N 1
ATOM 2807 C CA . SER A 1 362 ? 15.898 -21.906 -7.258 1 96 362 SER A CA 1
ATOM 2808 C C . SER A 1 362 ? 15.547 -22.828 -8.422 1 96 362 SER A C 1
ATOM 2810 O O . SER A 1 362 ? 16.312 -23.734 -8.75 1 96 362 SER A O 1
ATOM 2812 N N . ARG A 1 363 ? 14.453 -22.625 -9.047 1 96.38 363 ARG A N 1
ATOM 2813 C CA . ARG A 1 363 ? 14 -23.547 -10.078 1 96.38 363 ARG A CA 1
ATOM 2814 C C . ARG A 1 363 ? 14.992 -23.594 -11.234 1 96.38 363 ARG A C 1
ATOM 2816 O O . ARG A 1 363 ? 15.477 -24.672 -11.602 1 96.38 363 ARG A O 1
ATOM 2823 N N . PRO A 1 364 ? 15.352 -22.422 -11.844 1 96.38 364 PRO A N 1
ATOM 2824 C CA . PRO A 1 364 ? 16.359 -22.531 -12.906 1 96.38 364 PRO A CA 1
ATOM 2825 C C . PRO A 1 364 ? 17.703 -23.047 -12.398 1 96.38 364 PRO A C 1
ATOM 2827 O O . PRO A 1 364 ? 18.438 -23.703 -13.148 1 96.38 364 PRO A O 1
ATOM 2830 N N . ALA A 1 365 ? 17.969 -22.859 -11.148 1 98.25 365 ALA A N 1
ATOM 2831 C CA . ALA A 1 365 ? 19.266 -23.203 -10.586 1 98.25 365 ALA A CA 1
ATOM 2832 C C . ALA A 1 365 ? 19.422 -24.719 -10.422 1 98.25 365 ALA A C 1
ATOM 2834 O O . ALA A 1 365 ? 20.484 -25.266 -10.664 1 98.25 365 ALA A O 1
ATOM 2835 N N . TYR A 1 366 ? 18.391 -25.375 -9.93 1 98.5 366 TYR A N 1
ATOM 2836 C CA . TYR A 1 366 ? 18.562 -26.812 -9.766 1 98.5 366 TYR A CA 1
ATOM 2837 C C . TYR A 1 366 ? 18.531 -27.516 -11.109 1 98.5 366 TYR A C 1
ATOM 2839 O O . TYR A 1 366 ? 19.125 -28.594 -11.273 1 98.5 366 TYR A O 1
ATOM 2847 N N . GLN A 1 367 ? 17.859 -26.953 -12.094 1 98.19 367 GLN A N 1
ATOM 2848 C CA . GLN A 1 367 ? 17.906 -27.516 -13.445 1 98.19 367 GLN A CA 1
ATOM 2849 C C . GLN A 1 367 ? 19.281 -27.328 -14.07 1 98.19 367 GLN A C 1
ATOM 2851 O O . GLN A 1 367 ? 19.781 -28.203 -14.766 1 98.19 367 GLN A O 1
ATOM 2856 N N . HIS A 1 368 ? 19.812 -26.109 -13.836 1 98.44 368 HIS A N 1
ATOM 2857 C CA . HIS A 1 368 ? 21.188 -25.891 -14.242 1 98.44 368 HIS A CA 1
ATOM 2858 C C . HIS A 1 368 ? 22.125 -26.922 -13.609 1 98.44 368 HIS A C 1
ATOM 2860 O O . HIS A 1 368 ? 23.031 -27.438 -14.273 1 98.44 368 HIS A O 1
ATOM 2866 N N . ALA A 1 369 ? 21.922 -27.203 -12.328 1 98.69 369 ALA A N 1
ATOM 2867 C CA . ALA A 1 369 ? 22.734 -28.203 -11.617 1 98.69 369 ALA A CA 1
ATOM 2868 C C . ALA A 1 369 ? 22.641 -29.562 -12.281 1 98.69 369 ALA A C 1
ATOM 2870 O O . ALA A 1 369 ? 23.641 -30.266 -12.43 1 98.69 369 ALA A O 1
ATOM 2871 N N . LEU A 1 370 ? 21.469 -29.938 -12.648 1 98.5 370 LEU A N 1
ATOM 2872 C CA . LEU A 1 370 ? 21.266 -31.234 -13.289 1 98.5 370 LEU A CA 1
ATOM 2873 C C . LEU A 1 370 ? 21.984 -31.281 -14.633 1 98.5 370 LEU A C 1
ATOM 2875 O O . LEU A 1 370 ? 22.641 -32.281 -14.945 1 98.5 370 LEU A O 1
ATOM 2879 N N . LEU A 1 371 ? 21.891 -30.266 -15.398 1 97.88 371 LEU A N 1
ATOM 2880 C CA . LEU A 1 371 ? 22.406 -30.25 -16.75 1 97.88 371 LEU A CA 1
ATOM 2881 C C . LEU A 1 371 ? 23.938 -30.172 -16.75 1 97.88 371 LEU A C 1
ATOM 2883 O O . LEU A 1 371 ? 24.594 -30.688 -17.656 1 97.88 371 LEU A O 1
ATOM 2887 N N . THR A 1 372 ? 24.531 -29.547 -15.719 1 97.12 372 THR A N 1
ATOM 2888 C CA . THR A 1 372 ? 25.969 -29.297 -15.719 1 97.12 372 THR A CA 1
ATOM 2889 C C . THR A 1 372 ? 26.672 -30.25 -14.75 1 97.12 372 THR A C 1
ATOM 2891 O O . THR A 1 372 ? 27.891 -30.422 -14.828 1 97.12 372 THR A O 1
ATOM 2894 N N . GLY A 1 373 ? 25.938 -30.766 -13.805 1 97.25 373 GLY A N 1
ATOM 2895 C CA . GLY A 1 373 ? 26.531 -31.609 -12.789 1 97.25 373 GLY A CA 1
ATOM 2896 C C . GLY A 1 373 ? 27.203 -30.828 -11.672 1 97.25 373 GLY A C 1
ATOM 2897 O O . GLY A 1 373 ? 27.953 -31.391 -10.875 1 97.25 373 GLY A O 1
ATOM 2898 N N . THR A 1 374 ? 26.922 -29.5 -11.617 1 97.38 374 THR A N 1
ATOM 2899 C CA . THR A 1 374 ? 27.484 -28.656 -10.578 1 97.38 374 THR A CA 1
ATOM 2900 C C . THR A 1 374 ? 26.391 -27.891 -9.844 1 97.38 374 THR A C 1
ATOM 2902 O O . THR A 1 374 ? 25.469 -27.359 -10.469 1 97.38 374 THR A O 1
ATOM 2905 N N . THR A 1 375 ? 26.516 -27.828 -8.492 1 98.44 375 THR A N 1
ATOM 2906 C CA . THR A 1 375 ? 25.453 -27.219 -7.684 1 98.44 375 THR A CA 1
ATOM 2907 C C . THR A 1 375 ? 25.875 -25.844 -7.195 1 98.44 375 THR A C 1
ATOM 2909 O O . THR A 1 375 ? 25.219 -25.25 -6.328 1 98.44 375 THR A O 1
ATOM 2912 N N . GLU A 1 376 ? 26.922 -25.281 -7.703 1 98 376 GLU A N 1
ATOM 2913 C CA . GLU A 1 376 ? 27.438 -24.016 -7.199 1 98 376 GLU A CA 1
ATOM 2914 C C . GLU A 1 376 ? 26.438 -22.891 -7.398 1 98 376 GLU A C 1
ATOM 2916 O O . GLU A 1 376 ? 26.188 -22.094 -6.484 1 98 376 GLU A O 1
ATOM 2921 N N . PHE A 1 377 ? 25.922 -22.781 -8.586 1 98.25 377 PHE A N 1
ATOM 2922 C CA . PHE A 1 377 ? 24.922 -21.734 -8.836 1 98.25 377 PHE A CA 1
ATOM 2923 C C . PHE A 1 377 ? 23.688 -21.953 -7.977 1 98.25 377 PHE A C 1
ATOM 2925 O O . PHE A 1 377 ? 23.078 -21 -7.5 1 98.25 377 PHE A O 1
ATOM 2932 N N . LEU A 1 378 ? 23.328 -23.172 -7.816 1 98.56 378 LEU A N 1
ATOM 2933 C CA . LEU A 1 378 ? 22.172 -23.5 -6.977 1 98.56 378 LEU A CA 1
ATOM 2934 C C . LEU A 1 378 ? 22.406 -23.047 -5.539 1 98.56 378 LEU A C 1
ATOM 2936 O O . LEU A 1 378 ? 21.531 -22.438 -4.922 1 98.56 378 LEU A O 1
ATOM 2940 N N . ARG A 1 379 ? 23.562 -23.297 -4.965 1 98.31 379 ARG A N 1
ATOM 2941 C CA . ARG A 1 379 ? 23.891 -22.828 -3.623 1 98.31 379 ARG A CA 1
ATOM 2942 C C . ARG A 1 379 ? 23.875 -21.312 -3.553 1 98.31 379 ARG A C 1
ATOM 2944 O O . ARG A 1 379 ? 23.422 -20.734 -2.557 1 98.31 379 ARG A O 1
ATOM 2951 N N . LEU A 1 380 ? 24.406 -20.734 -4.602 1 98.06 380 LEU A N 1
ATOM 2952 C CA . LEU A 1 380 ? 24.375 -19.281 -4.664 1 98.06 380 LEU A CA 1
ATOM 2953 C C . LEU A 1 380 ? 22.953 -18.75 -4.562 1 98.06 380 LEU A C 1
ATOM 2955 O O . LEU A 1 380 ? 22.672 -17.859 -3.768 1 98.06 380 LEU A O 1
ATOM 2959 N N . MET A 1 381 ? 22.047 -19.312 -5.32 1 98.25 381 MET A N 1
ATOM 2960 C CA . MET A 1 381 ? 20.656 -18.844 -5.359 1 98.25 381 MET A CA 1
ATOM 2961 C C . MET A 1 381 ? 19.953 -19.125 -4.043 1 98.25 381 MET A C 1
ATOM 2963 O O . MET A 1 381 ? 19.172 -18.297 -3.564 1 98.25 381 MET A O 1
ATOM 2967 N N . LEU A 1 382 ? 20.172 -20.297 -3.463 1 98.38 382 LEU A N 1
ATOM 2968 C CA . LEU A 1 382 ? 19.578 -20.625 -2.172 1 98.38 382 LEU A CA 1
ATOM 2969 C C . LEU A 1 382 ? 20.016 -19.625 -1.103 1 98.38 382 LEU A C 1
ATOM 2971 O O . LEU A 1 382 ? 19.219 -19.219 -0.262 1 98.38 382 LEU A O 1
ATOM 2975 N N . ARG A 1 383 ? 21.25 -19.25 -1.149 1 97.81 383 ARG A N 1
ATOM 2976 C CA . ARG A 1 383 ? 21.766 -18.297 -0.182 1 97.81 383 ARG A CA 1
ATOM 2977 C C . ARG A 1 383 ? 21.203 -16.906 -0.428 1 97.81 383 ARG A C 1
ATOM 2979 O O . ARG A 1 383 ? 20.984 -16.141 0.515 1 97.81 383 ARG A O 1
ATOM 2986 N N . GLN A 1 384 ? 20.984 -16.578 -1.729 1 97 384 GLN A N 1
ATOM 2987 C CA . GLN A 1 384 ? 20.359 -15.297 -2.049 1 97 384 GLN A CA 1
ATOM 2988 C C . GLN A 1 384 ? 18.953 -15.203 -1.454 1 97 384 GLN A C 1
ATOM 2990 O O . GLN A 1 384 ? 18.516 -14.125 -1.059 1 97 384 GLN A O 1
ATOM 2995 N N . VAL A 1 385 ? 18.234 -16.328 -1.399 1 97.19 385 VAL A N 1
ATOM 2996 C CA . VAL A 1 385 ? 16.906 -16.359 -0.788 1 97.19 385 VAL A CA 1
ATOM 2997 C C . VAL A 1 385 ? 16.984 -15.836 0.644 1 97.19 385 VAL A C 1
ATOM 2999 O O . VAL A 1 385 ? 16.188 -15 1.048 1 97.19 385 VAL A O 1
ATOM 3002 N N . HIS A 1 386 ? 17.984 -16.234 1.402 1 96.62 386 HIS A N 1
ATOM 3003 C CA . HIS A 1 386 ? 18.156 -15.828 2.789 1 96.62 386 HIS A CA 1
ATOM 3004 C C . HIS A 1 386 ? 18.688 -14.398 2.877 1 96.62 386 HIS A C 1
ATOM 3006 O O . HIS A 1 386 ? 18.25 -13.625 3.736 1 96.62 386 HIS A O 1
ATOM 3012 N N . ALA A 1 387 ? 19.594 -14.125 1.973 1 96.38 387 ALA A N 1
ATOM 3013 C CA . ALA A 1 387 ? 20.203 -12.797 1.988 1 96.38 387 ALA A CA 1
ATOM 3014 C C . ALA A 1 387 ? 19.141 -11.711 1.788 1 96.38 387 ALA A C 1
ATOM 3016 O O . ALA A 1 387 ? 19.266 -10.617 2.342 1 96.38 387 ALA A O 1
ATOM 3017 N N . PHE A 1 388 ? 18.141 -12.008 1.044 1 96.5 388 PHE A N 1
ATOM 3018 C CA . PHE A 1 388 ? 17.094 -11.023 0.767 1 96.5 388 PHE A CA 1
ATOM 3019 C C . PHE A 1 388 ? 15.914 -11.203 1.708 1 96.5 388 PHE A C 1
ATOM 3021 O O . PHE A 1 388 ? 14.844 -10.641 1.481 1 96.5 388 PHE A O 1
ATOM 3028 N N . GLY A 1 389 ? 16.078 -12.023 2.746 1 95.44 389 GLY A N 1
ATOM 3029 C CA . GLY A 1 389 ? 15.078 -12.164 3.803 1 95.44 389 GLY A CA 1
ATOM 3030 C C . GLY A 1 389 ? 13.852 -12.938 3.365 1 95.44 389 GLY A C 1
ATOM 3031 O O . GLY A 1 389 ? 12.766 -12.758 3.922 1 95.44 389 GLY A O 1
ATOM 3032 N N . ILE A 1 390 ? 13.922 -13.758 2.381 1 96.94 390 ILE A N 1
ATOM 3033 C CA . ILE A 1 390 ? 12.82 -14.609 1.945 1 96.94 390 ILE A CA 1
ATOM 3034 C C . ILE A 1 390 ? 12.836 -15.922 2.727 1 96.94 390 ILE A C 1
ATOM 3036 O O . ILE A 1 390 ? 13.859 -16.609 2.775 1 96.94 390 ILE A O 1
ATOM 3040 N N . ASP A 1 391 ? 11.742 -16.219 3.408 1 96.31 391 ASP A N 1
ATOM 3041 C CA . ASP A 1 391 ? 11.57 -17.484 4.102 1 96.31 391 ASP A CA 1
ATOM 3042 C C . ASP A 1 391 ? 11.227 -18.609 3.123 1 96.31 391 ASP A C 1
ATOM 3044 O O . ASP A 1 391 ? 10.188 -18.562 2.463 1 96.31 391 ASP A O 1
ATOM 3048 N N . PRO A 1 392 ? 12.039 -19.609 3.053 1 97.56 392 PRO A N 1
ATOM 3049 C CA . PRO A 1 392 ? 11.711 -20.688 2.125 1 97.56 392 PRO A CA 1
ATOM 3050 C C . PRO A 1 392 ? 10.312 -21.266 2.357 1 97.56 392 PRO A C 1
ATOM 3052 O O . PRO A 1 392 ? 9.695 -21.797 1.429 1 97.56 392 PRO A O 1
ATOM 3055 N N . ALA A 1 393 ? 9.82 -21.094 3.568 1 98 393 ALA A N 1
ATOM 3056 C CA . ALA A 1 393 ? 8.484 -21.594 3.875 1 98 393 ALA A CA 1
ATOM 3057 C C . ALA A 1 393 ? 7.418 -20.797 3.125 1 98 393 ALA A C 1
ATOM 3059 O O . ALA A 1 393 ? 6.258 -21.219 3.055 1 98 393 ALA A O 1
ATOM 3060 N N . SER A 1 394 ? 7.809 -19.688 2.562 1 98.06 394 SER A N 1
ATOM 3061 C CA . SER A 1 394 ? 6.875 -18.875 1.797 1 98.06 394 SER A CA 1
ATOM 3062 C C . SER A 1 394 ? 6.938 -19.203 0.311 1 98.06 394 SER A C 1
ATOM 3064 O O . SER A 1 394 ? 6.277 -18.562 -0.505 1 98.06 394 SER A O 1
ATOM 3066 N N . LEU A 1 395 ? 7.664 -20.25 -0.071 1 98.38 395 LEU A N 1
ATOM 3067 C CA . LEU A 1 395 ? 7.855 -20.547 -1.485 1 98.38 395 LEU A CA 1
ATOM 3068 C C . LEU A 1 395 ? 7.066 -21.797 -1.889 1 98.38 395 LEU A C 1
ATOM 3070 O O . LEU A 1 395 ? 6.797 -22.656 -1.054 1 98.38 395 LEU A O 1
ATOM 3074 N N . ILE A 1 396 ? 6.645 -21.812 -3.092 1 98.5 396 ILE A N 1
ATOM 3075 C CA . ILE A 1 396 ? 6.082 -23 -3.75 1 98.5 396 ILE A CA 1
ATOM 3076 C C . ILE A 1 396 ? 7.121 -23.609 -4.688 1 98.5 396 ILE A C 1
ATOM 3078 O O . ILE A 1 396 ? 7.445 -23.031 -5.727 1 98.5 396 ILE A O 1
ATOM 3082 N N . HIS A 1 397 ? 7.602 -24.703 -4.281 1 98.5 397 HIS A N 1
ATOM 3083 C CA . HIS A 1 397 ? 8.57 -25.453 -5.082 1 98.5 397 HIS A CA 1
ATOM 3084 C C . HIS A 1 397 ? 7.871 -26.375 -6.074 1 98.5 397 HIS A C 1
ATOM 3086 O O . HIS A 1 397 ? 7.613 -27.531 -5.773 1 98.5 397 HIS A O 1
ATOM 3092 N N . ALA A 1 398 ? 7.668 -25.797 -7.242 1 97.94 398 ALA A N 1
ATOM 3093 C CA . ALA A 1 398 ? 6.902 -26.531 -8.25 1 97.94 398 ALA A CA 1
ATOM 3094 C C . ALA A 1 398 ? 7.824 -27.109 -9.32 1 97.94 398 ALA A C 1
ATOM 3096 O O . ALA A 1 398 ? 8.789 -26.469 -9.734 1 97.94 398 ALA A O 1
ATOM 3097 N N . LEU A 1 399 ? 7.52 -28.328 -9.695 1 97.81 399 LEU A N 1
ATOM 3098 C CA . LEU A 1 399 ? 8.141 -28.844 -10.906 1 97.81 399 LEU A CA 1
ATOM 3099 C C . LEU A 1 399 ? 7.582 -28.172 -12.148 1 97.81 399 LEU A C 1
ATOM 3101 O O . LEU A 1 399 ? 6.984 -27.094 -12.055 1 97.81 399 LEU A O 1
ATOM 3105 N N . GLN A 1 400 ? 7.918 -28.672 -13.32 1 93.12 400 GLN A N 1
ATOM 3106 C CA . GLN A 1 400 ? 7.559 -27.969 -14.547 1 93.12 400 GLN A CA 1
ATOM 3107 C C . GLN A 1 400 ? 6.051 -27.969 -14.766 1 93.12 400 GLN A C 1
ATOM 3109 O O . GLN A 1 400 ? 5.391 -29 -14.555 1 93.12 400 GLN A O 1
ATOM 3114 N N . ASN A 1 401 ? 5.48 -26.781 -15.047 1 91.81 401 ASN A N 1
ATOM 3115 C CA . ASN A 1 401 ? 4.059 -26.625 -15.32 1 91.81 401 ASN A CA 1
ATOM 3116 C C . ASN A 1 401 ? 3.811 -26.156 -16.75 1 91.81 401 ASN A C 1
ATOM 3118 O O . ASN A 1 401 ? 4.566 -26.484 -17.656 1 91.81 401 ASN A O 1
ATOM 3122 N N . HIS A 1 402 ? 2.662 -25.453 -16.953 1 90.12 402 HIS A N 1
ATOM 3123 C CA . HIS A 1 402 ? 2.211 -25.094 -18.297 1 90.12 402 HIS A CA 1
ATOM 3124 C C . HIS A 1 402 ? 3.045 -23.953 -18.859 1 90.12 402 HIS A C 1
ATOM 3126 O O . HIS A 1 402 ? 2.977 -23.656 -20.062 1 90.12 402 HIS A O 1
ATOM 3132 N N . ASP A 1 403 ? 3.846 -23.312 -18.078 1 91.19 403 ASP A N 1
ATOM 3133 C CA . ASP A 1 403 ? 4.719 -22.25 -18.547 1 91.19 403 ASP A CA 1
ATOM 3134 C C . ASP A 1 403 ? 6.113 -22.781 -18.875 1 91.19 403 ASP A C 1
ATOM 3136 O O . ASP A 1 403 ? 6.461 -23.906 -18.484 1 91.19 403 ASP A O 1
ATOM 3140 N N . GLU A 1 404 ? 6.898 -21.969 -19.516 1 92.25 404 GLU A N 1
ATOM 3141 C CA . GLU A 1 404 ? 8.273 -22.328 -19.875 1 92.25 404 GLU A CA 1
ATOM 3142 C C . GLU A 1 404 ? 9.172 -22.328 -18.641 1 92.25 404 GLU A C 1
ATOM 3144 O O . GLU A 1 404 ? 8.82 -21.766 -17.609 1 92.25 404 GLU A O 1
ATOM 3149 N N . LEU A 1 405 ? 10.25 -23.047 -18.719 1 95.06 405 LEU A N 1
ATOM 3150 C CA . LEU A 1 405 ? 11.336 -22.844 -17.781 1 95.06 405 LEU A CA 1
ATOM 3151 C C . LEU A 1 405 ? 11.977 -21.469 -17.984 1 95.06 405 LEU A C 1
ATOM 3153 O O . LEU A 1 405 ? 12.633 -21.234 -19.016 1 95.06 405 LEU A O 1
ATOM 3157 N N . THR A 1 406 ? 11.781 -20.641 -17.078 1 93.5 406 THR A N 1
ATOM 3158 C CA . THR A 1 406 ? 12.25 -19.281 -17.266 1 93.5 406 THR A CA 1
ATOM 3159 C C . THR A 1 406 ? 13.766 -19.203 -17.141 1 93.5 406 THR A C 1
ATOM 3161 O O . THR A 1 406 ? 14.352 -19.859 -16.281 1 93.5 406 THR A O 1
ATOM 3164 N N . LEU A 1 407 ? 14.383 -18.516 -18 1 94.62 407 LEU A N 1
ATOM 3165 C CA . LEU A 1 407 ? 15.812 -18.203 -17.938 1 94.62 407 LEU A CA 1
ATOM 3166 C C . LEU A 1 407 ? 16.047 -16.703 -17.953 1 94.62 407 LEU A C 1
ATOM 3168 O O . LEU A 1 407 ? 17.125 -16.25 -18.344 1 94.62 407 LEU A O 1
ATOM 3172 N N . GLU A 1 408 ? 14.984 -16.047 -17.578 1 91.06 408 GLU A N 1
ATOM 3173 C CA . GLU A 1 408 ? 15.125 -14.586 -17.578 1 91.06 408 GLU A CA 1
ATOM 3174 C C . GLU A 1 408 ? 16.125 -14.125 -16.531 1 91.06 408 GLU A C 1
ATOM 3176 O O . GLU A 1 408 ? 16.922 -13.211 -16.766 1 91.06 408 GLU A O 1
ATOM 3181 N N . LEU A 1 409 ? 16.078 -14.797 -15.344 1 95 409 LEU A N 1
ATOM 3182 C CA . LEU A 1 409 ? 17 -14.43 -14.273 1 95 409 LEU A CA 1
ATOM 3183 C C . LEU A 1 409 ? 16.984 -12.93 -14.031 1 95 409 LEU A C 1
ATOM 3185 O O . LEU A 1 409 ? 18.047 -12.289 -14.031 1 95 409 LEU A O 1
ATOM 3189 N N . VAL A 1 410 ? 15.766 -12.461 -13.766 1 90.81 410 VAL A N 1
ATOM 3190 C CA . VAL A 1 410 ? 15.461 -11.031 -13.742 1 90.81 410 VAL A CA 1
ATOM 3191 C C . VAL A 1 410 ? 16.297 -10.336 -12.672 1 90.81 410 VAL A C 1
ATOM 3193 O O . VAL A 1 410 ? 16.719 -9.188 -12.852 1 90.81 410 VAL A O 1
ATOM 3196 N N . HIS A 1 411 ? 16.562 -10.992 -11.578 1 94.12 411 HIS A N 1
ATOM 3197 C CA . HIS A 1 411 ? 17.344 -10.438 -10.477 1 94.12 411 HIS A CA 1
ATOM 3198 C C . HIS A 1 411 ? 18.688 -9.922 -10.953 1 94.12 411 HIS A C 1
ATOM 3200 O O . HIS A 1 411 ? 19.125 -8.828 -10.562 1 94.12 411 HIS A O 1
ATOM 3206 N N . PHE A 1 412 ? 19.328 -10.57 -11.891 1 95.62 412 PHE A N 1
ATOM 3207 C CA . PHE A 1 412 ? 20.672 -10.281 -12.344 1 95.62 412 PHE A CA 1
ATOM 3208 C C . PHE A 1 412 ? 20.656 -9.359 -13.562 1 95.62 412 PHE A C 1
ATOM 3210 O O . PHE A 1 412 ? 21.703 -8.891 -14.016 1 95.62 412 PHE A O 1
ATOM 3217 N N . TRP A 1 413 ? 19.547 -9.078 -14.078 1 89.69 413 TRP A N 1
ATOM 3218 C CA . TRP A 1 413 ? 19.391 -8.312 -15.312 1 89.69 413 TRP A CA 1
ATOM 3219 C C . TRP A 1 413 ? 19.125 -6.844 -15.016 1 89.69 413 TRP A C 1
ATOM 3221 O O . TRP A 1 413 ? 19.516 -5.965 -15.781 1 89.69 413 TRP A O 1
ATOM 3231 N N . THR A 1 414 ? 18.469 -6.586 -13.922 1 86 414 THR A N 1
ATOM 3232 C CA . THR A 1 414 ? 17.953 -5.242 -13.695 1 86 414 THR A CA 1
ATOM 3233 C C . THR A 1 414 ? 18.641 -4.59 -12.5 1 86 414 THR A C 1
ATOM 3235 O O . THR A 1 414 ? 19.766 -4.105 -12.609 1 86 414 THR A O 1
ATOM 3238 N N . LEU A 1 415 ? 18.062 -4.746 -11.328 1 85.69 415 LEU A N 1
ATOM 3239 C CA . LEU A 1 415 ? 18.5 -3.998 -10.148 1 85.69 415 LEU A CA 1
ATOM 3240 C C . LEU A 1 415 ? 19.906 -4.406 -9.727 1 85.69 415 LEU A C 1
ATOM 3242 O O . LEU A 1 415 ? 20.641 -3.598 -9.172 1 85.69 415 LEU A O 1
ATOM 3246 N N . HIS A 1 416 ? 20.219 -5.652 -10.031 1 94.31 416 HIS A N 1
ATOM 3247 C CA . HIS A 1 416 ? 21.484 -6.156 -9.531 1 94.31 416 HIS A CA 1
ATOM 3248 C C . HIS A 1 416 ? 22.406 -6.559 -10.672 1 94.31 416 HIS A C 1
ATOM 3250 O O . HIS A 1 416 ? 23.234 -7.469 -10.523 1 94.31 416 HIS A O 1
ATOM 3256 N N . ALA A 1 417 ? 22.203 -5.992 -11.797 1 94.75 417 ALA A N 1
ATOM 3257 C CA . ALA A 1 417 ? 23 -6.27 -12.992 1 94.75 417 ALA A CA 1
ATOM 3258 C C . ALA A 1 417 ? 24.469 -5.965 -12.75 1 94.75 417 ALA A C 1
ATOM 3260 O O . ALA A 1 417 ? 25.344 -6.621 -13.312 1 94.75 417 ALA A O 1
ATOM 3261 N N . HIS A 1 418 ? 24.75 -4.984 -11.852 1 95.94 418 HIS A N 1
ATOM 3262 C CA . HIS A 1 418 ? 26.141 -4.535 -11.688 1 95.94 418 HIS A CA 1
ATOM 3263 C C . HIS A 1 418 ? 26.688 -4.945 -10.328 1 95.94 418 HIS A C 1
ATOM 3265 O O . HIS A 1 418 ? 27.828 -4.613 -10 1 95.94 418 HIS A O 1
ATOM 3271 N N . ASP A 1 419 ? 25.938 -5.664 -9.555 1 96.44 419 ASP A N 1
ATOM 3272 C CA . ASP A 1 419 ? 26.453 -6.23 -8.312 1 96.44 419 ASP A CA 1
ATOM 3273 C C . ASP A 1 419 ? 27.453 -7.348 -8.586 1 96.44 419 ASP A C 1
ATOM 3275 O O . ASP A 1 419 ? 27.438 -7.953 -9.656 1 96.44 419 ASP A O 1
ATOM 3279 N N . THR A 1 420 ? 28.234 -7.582 -7.598 1 97.06 420 THR A N 1
ATOM 3280 C CA . THR A 1 420 ? 29.297 -8.562 -7.773 1 97.06 420 THR A CA 1
ATOM 3281 C C . THR A 1 420 ? 28.922 -9.898 -7.141 1 97.06 420 THR A C 1
ATOM 3283 O O . THR A 1 420 ? 28.469 -9.938 -5.992 1 97.06 420 THR A O 1
ATOM 3286 N N . TYR A 1 421 ? 29.188 -11 -7.926 1 97.44 421 TYR A N 1
ATOM 3287 C CA . TYR A 1 421 ? 28.906 -12.352 -7.457 1 97.44 421 TYR A CA 1
ATOM 3288 C C . TYR A 1 421 ? 30.109 -13.266 -7.668 1 97.44 421 TYR A C 1
ATOM 3290 O O . TYR A 1 421 ? 30.812 -13.164 -8.68 1 97.44 421 TYR A O 1
ATOM 3298 N N . HIS A 1 422 ? 30.359 -14.094 -6.684 1 96.25 422 HIS A N 1
ATOM 3299 C CA . HIS A 1 422 ? 31.406 -15.094 -6.785 1 96.25 422 HIS A CA 1
ATOM 3300 C C . HIS A 1 422 ? 30.875 -16.406 -7.355 1 96.25 422 HIS A C 1
ATOM 3302 O O . HIS A 1 422 ? 29.938 -16.984 -6.809 1 96.25 422 HIS A O 1
ATOM 3308 N N . TYR A 1 423 ? 31.516 -16.875 -8.469 1 96.25 423 TYR A N 1
ATOM 3309 C CA . TYR A 1 423 ? 31.094 -18.078 -9.156 1 96.25 423 TYR A CA 1
ATOM 3310 C C . TYR A 1 423 ? 32.25 -18.719 -9.906 1 96.25 423 TYR A C 1
ATOM 3312 O O . TYR A 1 423 ? 32.969 -18.047 -10.656 1 96.25 423 TYR A O 1
ATOM 3320 N N . GLN A 1 424 ? 32.469 -19.984 -9.609 1 94.5 424 GLN A N 1
ATOM 3321 C CA . GLN A 1 424 ? 33.531 -20.781 -10.234 1 94.5 424 GLN A CA 1
ATOM 3322 C C . GLN A 1 424 ? 34.906 -20.125 -10.023 1 94.5 424 GLN A C 1
ATOM 3324 O O . GLN A 1 424 ? 35.688 -20.016 -10.961 1 94.5 424 GLN A O 1
ATOM 3329 N N . GLY A 1 425 ? 35.062 -19.609 -8.875 1 93.56 425 GLY A N 1
ATOM 3330 C CA . GLY A 1 425 ? 36.344 -19.047 -8.469 1 93.56 425 GLY A CA 1
ATOM 3331 C C . GLY A 1 425 ? 36.594 -17.672 -9.039 1 93.56 425 GLY A C 1
ATOM 3332 O O . GLY A 1 425 ? 37.688 -17.109 -8.867 1 93.56 425 GLY A O 1
ATOM 3333 N N . GLN A 1 426 ? 35.562 -17.141 -9.672 1 95.44 426 GLN A N 1
ATOM 3334 C CA . GLN A 1 426 ? 35.688 -15.812 -10.266 1 95.44 426 GLN A CA 1
ATOM 3335 C C . GLN A 1 426 ? 34.594 -14.875 -9.766 1 95.44 426 GLN A C 1
ATOM 3337 O O . GLN A 1 426 ? 33.625 -15.312 -9.109 1 95.44 426 GLN A O 1
ATOM 3342 N N . THR A 1 427 ? 34.875 -13.648 -10.008 1 96.19 427 THR A N 1
ATOM 3343 C CA . THR A 1 427 ? 33.906 -12.625 -9.68 1 96.19 427 THR A CA 1
ATOM 3344 C C . THR A 1 427 ? 33.25 -12.086 -10.945 1 96.19 427 THR A C 1
ATOM 3346 O O . THR A 1 427 ? 33.906 -11.719 -11.898 1 96.19 427 THR A O 1
ATOM 3349 N N . PHE A 1 428 ? 31.906 -12.086 -10.961 1 96.44 428 PHE A N 1
ATOM 3350 C CA . PHE A 1 428 ? 31.141 -11.641 -12.109 1 96.44 428 PHE A CA 1
ATOM 3351 C C . PHE A 1 428 ? 30.156 -10.547 -11.711 1 96.44 428 PHE A C 1
ATOM 3353 O O . PHE A 1 428 ? 29.547 -10.602 -10.641 1 96.44 428 PHE A O 1
ATOM 3360 N N . PRO A 1 429 ? 30.094 -9.539 -12.562 1 97.38 429 PRO A N 1
ATOM 3361 C CA . PRO A 1 429 ? 28.859 -8.742 -12.422 1 97.38 429 PRO A CA 1
ATOM 3362 C C . PRO A 1 429 ? 27.594 -9.547 -12.727 1 97.38 429 PRO A C 1
ATOM 3364 O O . PRO A 1 429 ? 27.641 -10.508 -13.5 1 97.38 429 PRO A O 1
ATOM 3367 N N . GLY A 1 430 ? 26.5 -9.141 -12.156 1 97.75 430 GLY A N 1
ATOM 3368 C CA . GLY A 1 430 ? 25.25 -9.867 -12.281 1 97.75 430 GLY A CA 1
ATOM 3369 C C . GLY A 1 430 ? 24.859 -10.133 -13.719 1 97.75 430 GLY A C 1
ATOM 3370 O O . GLY A 1 430 ? 24.438 -11.242 -14.062 1 97.75 430 GLY A O 1
ATOM 3371 N N . ASN A 1 431 ? 25.031 -9.172 -14.578 1 96.94 431 ASN A N 1
ATOM 3372 C CA . ASN A 1 431 ? 24.594 -9.32 -15.969 1 96.94 431 ASN A CA 1
ATOM 3373 C C . ASN A 1 431 ? 25.453 -10.344 -16.719 1 96.94 431 ASN A C 1
ATOM 3375 O O . ASN A 1 431 ? 24.938 -11.078 -17.562 1 96.94 431 ASN A O 1
ATOM 3379 N N . ILE A 1 432 ? 26.656 -10.406 -16.375 1 97.75 432 ILE A N 1
ATOM 3380 C CA . ILE A 1 432 ? 27.547 -11.359 -17.031 1 97.75 432 ILE A CA 1
ATOM 3381 C C . ILE A 1 432 ? 27.281 -12.766 -16.5 1 97.75 432 ILE A C 1
ATOM 3383 O O . ILE A 1 432 ? 27.281 -13.734 -17.266 1 97.75 432 ILE A O 1
ATOM 3387 N N . LEU A 1 433 ? 27.109 -12.836 -15.234 1 97.94 433 LEU A N 1
ATOM 3388 C CA . LEU A 1 433 ? 26.734 -14.125 -14.656 1 97.94 433 LEU A CA 1
ATOM 3389 C C . LEU A 1 433 ? 25.453 -14.664 -15.305 1 97.94 433 LEU A C 1
ATOM 3391 O O . LEU A 1 433 ? 25.391 -15.844 -15.656 1 97.94 433 LEU A O 1
ATOM 3395 N N . ARG A 1 434 ? 24.484 -13.797 -15.43 1 97.25 434 ARG A N 1
ATOM 3396 C CA . ARG A 1 434 ? 23.219 -14.148 -16.078 1 97.25 434 ARG A CA 1
ATOM 3397 C C . ARG A 1 434 ? 23.469 -14.734 -17.469 1 97.25 434 ARG A C 1
ATOM 3399 O O . ARG A 1 434 ? 22.922 -15.789 -17.797 1 97.25 434 ARG A O 1
ATOM 3406 N N . GLU A 1 435 ? 24.234 -14.117 -18.25 1 97.06 435 GLU A N 1
ATOM 3407 C CA . GLU A 1 435 ? 24.469 -14.562 -19.625 1 97.06 435 GLU A CA 1
ATOM 3408 C C . GLU A 1 435 ? 25.219 -15.891 -19.641 1 97.06 435 GLU A C 1
ATOM 3410 O O . GLU A 1 435 ? 24.969 -16.734 -20.5 1 97.06 435 GLU A O 1
ATOM 3415 N N . HIS A 1 436 ? 26.094 -15.977 -18.75 1 97.38 436 HIS A N 1
ATOM 3416 C CA . HIS A 1 436 ? 26.844 -17.219 -18.641 1 97.38 436 HIS A CA 1
ATOM 3417 C C . HIS A 1 436 ? 25.906 -18.406 -18.359 1 97.38 436 HIS A C 1
ATOM 3419 O O . HIS A 1 436 ? 25.984 -19.438 -19.031 1 97.38 436 HIS A O 1
ATOM 3425 N N . ILE A 1 437 ? 25.094 -18.25 -17.391 1 97.75 437 ILE A N 1
ATOM 3426 C CA . ILE A 1 437 ? 24.156 -19.297 -17 1 97.75 437 ILE A CA 1
ATOM 3427 C C . ILE A 1 437 ? 23.188 -19.578 -18.141 1 97.75 437 ILE A C 1
ATOM 3429 O O . ILE A 1 437 ? 22.922 -20.734 -18.469 1 97.75 437 ILE A O 1
ATOM 3433 N N . ARG A 1 438 ? 22.672 -18.531 -18.734 1 97 438 ARG A N 1
ATOM 3434 C CA . ARG A 1 438 ? 21.719 -18.672 -19.828 1 97 438 ARG A CA 1
ATOM 3435 C C . ARG A 1 438 ? 22.359 -19.438 -21 1 97 438 ARG A C 1
ATOM 3437 O O . ARG A 1 438 ? 21.719 -20.328 -21.578 1 97 438 ARG A O 1
ATOM 3444 N N . GLU A 1 439 ? 23.547 -19.094 -21.312 1 96.31 439 GLU A N 1
ATOM 3445 C CA . GLU A 1 439 ? 24.25 -19.734 -22.422 1 96.31 439 GLU A CA 1
ATOM 3446 C C . GLU A 1 439 ? 24.422 -21.234 -22.156 1 96.31 439 GLU A C 1
ATOM 3448 O O . GLU A 1 439 ? 24.172 -22.047 -23.047 1 96.31 439 GLU A O 1
ATOM 3453 N N . GLU A 1 440 ? 24.797 -21.547 -20.984 1 96.62 440 GLU A N 1
ATOM 3454 C CA . GLU A 1 440 ? 24.953 -22.953 -20.625 1 96.62 440 GLU A CA 1
ATOM 3455 C C . GLU A 1 440 ? 23.625 -23.703 -20.703 1 96.62 440 GLU A C 1
ATOM 3457 O O . GLU A 1 440 ? 23.562 -24.828 -21.219 1 96.62 440 GLU A O 1
ATOM 3462 N N . MET A 1 441 ? 22.641 -23.078 -20.25 1 97.69 441 MET A N 1
ATOM 3463 C CA . MET A 1 441 ? 21.312 -23.703 -20.219 1 97.69 441 MET A CA 1
ATOM 3464 C C . MET A 1 441 ? 20.766 -23.891 -21.625 1 97.69 441 MET A C 1
ATOM 3466 O O . MET A 1 441 ? 20.281 -24.969 -21.969 1 97.69 441 MET A O 1
ATOM 3470 N N . TYR A 1 442 ? 20.875 -22.891 -22.453 1 96.56 442 TYR A N 1
ATOM 3471 C CA . TYR A 1 442 ? 20.375 -23 -23.828 1 96.56 442 TYR A CA 1
ATOM 3472 C C . TYR A 1 442 ? 21.141 -24.047 -24.609 1 96.56 442 TYR A C 1
ATOM 3474 O O . TYR A 1 442 ? 20.547 -24.781 -25.406 1 96.56 442 TYR A O 1
ATOM 3482 N N . GLU A 1 443 ? 22.391 -24.078 -24.375 1 96 443 GLU A N 1
ATOM 3483 C CA . GLU A 1 443 ? 23.234 -25.047 -25.078 1 96 443 GLU A CA 1
ATOM 3484 C C . GLU A 1 443 ? 22.828 -26.469 -24.75 1 96 443 GLU A C 1
ATOM 3486 O O . GLU A 1 443 ? 22.766 -27.328 -25.625 1 96 443 GLU A O 1
ATOM 3491 N N . ARG A 1 444 ? 22.5 -26.734 -23.531 1 96.19 444 ARG A N 1
ATOM 3492 C CA . ARG A 1 444 ? 22.297 -28.094 -23.062 1 96.19 444 ARG A CA 1
ATOM 3493 C C . ARG A 1 444 ? 20.828 -28.484 -23.141 1 96.19 444 ARG A C 1
ATOM 3495 O O . ARG A 1 444 ? 20.5 -29.672 -23.203 1 96.19 444 ARG A O 1
ATOM 3502 N N . LEU A 1 445 ? 19.969 -27.562 -23.125 1 96.69 445 LEU A N 1
ATOM 3503 C CA . LEU A 1 445 ? 18.547 -27.844 -22.953 1 96.69 445 LEU A CA 1
ATOM 3504 C C . LEU A 1 445 ? 17.781 -27.625 -24.266 1 96.69 445 LEU A C 1
ATOM 3506 O O . LEU A 1 445 ? 16.609 -28 -24.375 1 96.69 445 LEU A O 1
ATOM 3510 N N . ALA A 1 446 ? 18.375 -27.094 -25.25 1 95.06 446 ALA A N 1
ATOM 3511 C CA . ALA A 1 446 ? 17.719 -26.859 -26.547 1 95.06 446 ALA A CA 1
ATOM 3512 C C . ALA A 1 446 ? 18.703 -27.016 -27.688 1 95.06 446 ALA A C 1
ATOM 3514 O O . ALA A 1 446 ? 19.844 -27.453 -27.484 1 95.06 446 ALA A O 1
ATOM 3515 N N . GLY A 1 447 ? 18.25 -26.781 -28.859 1 92.38 447 GLY A N 1
ATOM 3516 C CA . GLY A 1 447 ? 19.125 -26.828 -30.031 1 92.38 447 GLY A CA 1
ATOM 3517 C C . GLY A 1 447 ? 19.547 -28.234 -30.406 1 92.38 447 GLY A C 1
ATOM 3518 O O . GLY A 1 447 ? 18.734 -29.156 -30.375 1 92.38 447 GLY A O 1
ATOM 3519 N N . GLU A 1 448 ? 20.812 -28.297 -30.734 1 92.81 448 GLU A N 1
ATOM 3520 C CA . GLU A 1 448 ? 21.359 -29.562 -31.25 1 92.81 448 GLU A CA 1
ATOM 3521 C C . GLU A 1 448 ? 21.328 -30.656 -30.188 1 92.81 448 GLU A C 1
ATOM 3523 O O . GLU A 1 448 ? 21.078 -31.812 -30.5 1 92.81 448 GLU A O 1
ATOM 3528 N N . HIS A 1 449 ? 21.5 -30.312 -28.953 1 92.19 449 HIS A N 1
ATOM 3529 C CA . HIS A 1 449 ? 21.609 -31.281 -27.875 1 92.19 449 HIS A CA 1
ATOM 3530 C C . HIS A 1 449 ? 20.234 -31.812 -27.469 1 92.19 449 HIS A C 1
ATOM 3532 O O . HIS A 1 449 ? 20.109 -32.969 -27.047 1 92.19 449 HIS A O 1
ATOM 3538 N N . ALA A 1 450 ? 19.266 -31.031 -27.531 1 96.75 450 ALA A N 1
ATOM 3539 C CA . ALA A 1 450 ? 17.891 -31.391 -27.156 1 96.75 450 ALA A CA 1
ATOM 3540 C C . ALA A 1 450 ? 16.875 -30.766 -28.109 1 96.75 450 ALA A C 1
ATOM 3542 O O . ALA A 1 450 ? 16.172 -29.828 -27.75 1 96.75 450 ALA A O 1
ATOM 3543 N N . PRO A 1 451 ? 16.812 -31.312 -29.266 1 96.5 451 PRO A N 1
ATOM 3544 C CA . PRO A 1 451 ? 16 -30.672 -30.312 1 96.5 451 PRO A CA 1
ATOM 3545 C C . PRO A 1 451 ? 14.508 -30.703 -30.016 1 96.5 451 PRO A C 1
ATOM 3547 O O . PRO A 1 451 ? 13.734 -29.969 -30.641 1 96.5 451 PRO A O 1
ATOM 3550 N N . TYR A 1 452 ? 14.102 -31.531 -29.125 1 97.56 452 TYR A N 1
ATOM 3551 C CA . TYR A 1 452 ? 12.695 -31.688 -28.781 1 97.56 452 TYR A CA 1
ATOM 3552 C C . TYR A 1 452 ? 12.234 -30.578 -27.844 1 97.56 452 TYR A C 1
ATOM 3554 O O . TYR A 1 452 ? 11.039 -30.422 -27.594 1 97.56 452 TYR A O 1
ATOM 3562 N N . ASN A 1 453 ? 13.109 -29.828 -27.188 1 98 453 ASN A N 1
ATOM 3563 C CA . ASN A 1 453 ? 12.82 -28.609 -26.438 1 98 453 ASN A CA 1
ATOM 3564 C C . ASN A 1 453 ? 12.992 -27.359 -27.312 1 98 453 ASN A C 1
ATOM 3566 O O . ASN A 1 453 ? 13.859 -27.344 -28.188 1 98 453 ASN A O 1
ATOM 3570 N N . LEU A 1 454 ? 12.117 -26.344 -27.062 1 97 454 LEU A N 1
ATOM 3571 C CA . LEU A 1 454 ? 12.18 -25.156 -27.906 1 97 454 LEU A CA 1
ATOM 3572 C C . LEU A 1 454 ? 12.359 -23.906 -27.047 1 97 454 LEU A C 1
ATOM 3574 O O . LEU A 1 454 ? 11.781 -23.797 -25.969 1 97 454 LEU A O 1
ATOM 3578 N N . LYS A 1 455 ? 13.141 -23.016 -27.578 1 93.12 455 LYS A N 1
ATOM 3579 C CA . LYS A 1 455 ? 13.227 -21.703 -26.938 1 93.12 455 LYS A CA 1
ATOM 3580 C C . LYS A 1 455 ? 11.898 -20.953 -27.062 1 93.12 455 LYS A C 1
ATOM 3582 O O . LYS A 1 455 ? 11.227 -21.031 -28.094 1 93.12 455 LYS A O 1
ATOM 3587 N N . PHE A 1 456 ? 11.508 -20.344 -26.031 1 90.5 456 PHE A N 1
ATOM 3588 C CA . PHE A 1 456 ? 10.367 -19.438 -26.047 1 90.5 456 PHE A CA 1
ATOM 3589 C C . PHE A 1 456 ? 10.828 -18 -25.938 1 90.5 456 PHE A C 1
ATOM 3591 O O . PHE A 1 456 ? 11.055 -17.5 -24.828 1 90.5 456 PHE A O 1
ATOM 3598 N N . VAL A 1 457 ? 10.859 -17.328 -27.016 1 80.69 457 VAL A N 1
ATOM 3599 C CA . VAL A 1 457 ? 11.344 -15.945 -27.125 1 80.69 457 VAL A CA 1
ATOM 3600 C C . VAL A 1 457 ? 12.609 -15.773 -26.297 1 80.69 457 VAL A C 1
ATOM 3602 O O . VAL A 1 457 ? 13.531 -16.594 -26.375 1 80.69 457 VAL A O 1
ATOM 3605 N N . THR A 1 458 ? 12.656 -14.727 -25.453 1 78.12 458 THR A N 1
ATOM 3606 C CA . THR A 1 458 ? 13.828 -14.492 -24.625 1 78.12 458 THR A CA 1
ATOM 3607 C C . THR A 1 458 ? 13.555 -14.914 -23.172 1 78.12 458 THR A C 1
ATOM 3609 O O . THR A 1 458 ? 14.43 -14.797 -22.312 1 78.12 458 THR A O 1
ATOM 3612 N N . ASN A 1 459 ? 12.492 -15.625 -22.984 1 84.31 459 ASN A N 1
ATOM 3613 C CA . ASN A 1 459 ? 12.023 -15.875 -21.625 1 84.31 459 ASN A CA 1
ATOM 3614 C C . ASN A 1 459 ? 12.594 -17.188 -21.078 1 84.31 459 ASN A C 1
ATOM 3616 O O . ASN A 1 459 ? 12.812 -17.297 -19.875 1 84.31 459 ASN A O 1
ATOM 3620 N N . GLY A 1 460 ? 12.672 -18.172 -22.031 1 93.12 460 GLY A N 1
ATOM 3621 C CA . GLY A 1 460 ? 13.133 -19.453 -21.5 1 93.12 460 GLY A CA 1
ATOM 3622 C C . GLY A 1 460 ? 12.977 -20.594 -22.5 1 93.12 460 GLY A C 1
ATOM 3623 O O . GLY A 1 460 ? 13.211 -20.406 -23.703 1 93.12 460 GLY A O 1
ATOM 3624 N N . VAL A 1 461 ? 12.781 -21.766 -21.969 1 96.56 461 VAL A N 1
ATOM 3625 C CA . VAL A 1 461 ? 12.727 -22.969 -22.781 1 96.56 461 VAL A CA 1
ATOM 3626 C C . VAL A 1 461 ? 11.438 -23.734 -22.5 1 96.56 461 VAL A C 1
ATOM 3628 O O . VAL A 1 461 ? 11.078 -23.953 -21.328 1 96.56 461 VAL A O 1
ATOM 3631 N N . SER A 1 462 ? 10.727 -24.047 -23.562 1 97.19 462 SER A N 1
ATOM 3632 C CA . SER A 1 462 ? 9.57 -24.922 -23.438 1 97.19 462 SER A CA 1
ATOM 3633 C C . SER A 1 462 ? 9.992 -26.391 -23.312 1 97.19 462 SER A C 1
ATOM 3635 O O . SER A 1 462 ? 10.617 -26.938 -24.234 1 97.19 462 SER A O 1
ATOM 3637 N N . CYS A 1 463 ? 9.648 -26.984 -22.219 1 97.75 463 CYS A N 1
ATOM 3638 C CA . CYS A 1 463 ? 10.094 -28.344 -21.938 1 97.75 463 CYS A CA 1
ATOM 3639 C C . CYS A 1 463 ? 9.242 -28.984 -20.859 1 97.75 463 CYS A C 1
ATOM 3641 O O . CYS A 1 463 ? 8.453 -28.312 -20.203 1 97.75 463 CYS A O 1
ATOM 3643 N N . THR A 1 464 ? 9.266 -30.266 -20.703 1 98.12 464 THR A N 1
ATOM 3644 C CA . THR A 1 464 ? 8.758 -31 -19.562 1 98.12 464 THR A CA 1
ATOM 3645 C C . THR A 1 464 ? 9.906 -31.422 -18.641 1 98.12 464 THR A C 1
ATOM 3647 O O . THR A 1 464 ? 11.07 -31.359 -19.016 1 98.12 464 THR A O 1
ATOM 3650 N N . THR A 1 465 ? 9.562 -31.797 -17.375 1 98.56 465 THR A N 1
ATOM 3651 C CA . THR A 1 465 ? 10.609 -32.281 -16.484 1 98.56 465 THR A CA 1
ATOM 3652 C C . THR A 1 465 ? 11.328 -33.5 -17.094 1 98.56 465 THR A C 1
ATOM 3654 O O . THR A 1 465 ? 12.555 -33.562 -17.031 1 98.56 465 THR A O 1
ATOM 3657 N N . ALA A 1 466 ? 10.617 -34.375 -17.734 1 98.56 466 ALA A N 1
ATOM 3658 C CA . ALA A 1 466 ? 11.203 -35.562 -18.375 1 98.56 466 ALA A CA 1
ATOM 3659 C C . ALA A 1 466 ? 12.18 -35.156 -19.469 1 98.56 466 ALA A C 1
ATOM 3661 O O . ALA A 1 466 ? 13.234 -35.781 -19.625 1 98.56 466 ALA A O 1
ATOM 3662 N N . SER A 1 467 ? 11.805 -34.188 -20.219 1 98.31 467 SER A N 1
ATOM 3663 C CA . SER A 1 467 ? 12.664 -33.812 -21.328 1 98.31 467 SER A CA 1
ATOM 3664 C C . SER A 1 467 ? 13.906 -33.062 -20.859 1 98.31 467 SER A C 1
ATOM 3666 O O . SER A 1 467 ? 14.93 -33.031 -21.531 1 98.31 467 SER A O 1
ATOM 3668 N N . ILE A 1 468 ? 13.828 -32.344 -19.703 1 98.31 468 ILE A N 1
ATOM 3669 C CA . ILE A 1 468 ? 15.039 -31.797 -19.094 1 98.31 468 ILE A CA 1
ATOM 3670 C C . ILE A 1 468 ? 16 -32.938 -18.734 1 98.31 468 ILE A C 1
ATOM 3672 O O . ILE A 1 468 ? 17.203 -32.844 -18.984 1 98.31 468 ILE A O 1
ATOM 3676 N N . ILE A 1 469 ? 15.5 -34 -18.203 1 98.62 469 ILE A N 1
ATOM 3677 C CA . ILE A 1 469 ? 16.297 -35.125 -17.781 1 98.62 469 ILE A CA 1
ATOM 3678 C C . ILE A 1 469 ? 16.906 -35.844 -18.984 1 98.62 469 ILE A C 1
ATOM 3680 O O . ILE A 1 469 ? 18.078 -36.219 -18.969 1 98.62 469 ILE A O 1
ATOM 3684 N N . THR A 1 470 ? 16.094 -36.031 -20.078 1 98.44 470 THR A N 1
ATOM 3685 C CA . THR A 1 470 ? 16.656 -36.656 -21.281 1 98.44 470 THR A CA 1
ATOM 3686 C C . THR A 1 470 ? 17.797 -35.812 -21.844 1 98.44 470 THR A C 1
ATOM 3688 O O . THR A 1 470 ? 18.781 -36.375 -22.344 1 98.44 470 THR A O 1
ATOM 3691 N N . ALA A 1 471 ? 17.625 -34.531 -21.75 1 98.19 471 ALA A N 1
ATOM 3692 C CA . ALA A 1 471 ? 18.719 -33.656 -22.172 1 98.19 471 ALA A CA 1
ATOM 3693 C C . ALA A 1 471 ? 19.953 -33.875 -21.312 1 98.19 471 ALA A C 1
ATOM 3695 O O . ALA A 1 471 ? 21.078 -33.906 -21.828 1 98.19 471 ALA A O 1
ATOM 3696 N N . ALA A 1 472 ? 19.766 -33.969 -20.031 1 97.62 472 ALA A N 1
ATOM 3697 C CA . ALA A 1 472 ? 20.875 -34.156 -19.109 1 97.62 472 ALA A CA 1
ATOM 3698 C C . ALA A 1 472 ? 21.594 -35.5 -19.391 1 97.62 472 ALA A C 1
ATOM 3700 O O . ALA A 1 472 ? 22.812 -35.594 -19.219 1 97.62 472 ALA A O 1
ATOM 3701 N N . LEU A 1 473 ? 20.844 -36.469 -19.844 1 97.12 473 LEU A N 1
ATOM 3702 C CA . LEU A 1 473 ? 21.375 -37.812 -20.094 1 97.12 473 LEU A CA 1
ATOM 3703 C C . LEU A 1 473 ? 21.969 -37.906 -21.5 1 97.12 473 LEU A C 1
ATOM 3705 O O . LEU A 1 473 ? 22.531 -38.938 -21.875 1 97.12 473 LEU A O 1
ATOM 3709 N N . GLY A 1 474 ? 21.797 -36.875 -22.328 1 95.94 474 GLY A N 1
ATOM 3710 C CA . GLY A 1 474 ? 22.328 -36.844 -23.688 1 95.94 474 GLY A CA 1
ATOM 3711 C C . GLY A 1 474 ? 21.484 -37.625 -24.672 1 95.94 474 GLY A C 1
ATOM 3712 O O . GLY A 1 474 ? 21.969 -38.031 -25.734 1 95.94 474 GLY A O 1
ATOM 3713 N N . ILE A 1 475 ? 20.25 -37.844 -24.328 1 97.19 475 ILE A N 1
ATOM 3714 C CA . ILE A 1 475 ? 19.344 -38.531 -25.234 1 97.19 475 ILE A CA 1
ATOM 3715 C C . ILE A 1 475 ? 18.766 -37.531 -26.234 1 97.19 475 ILE A C 1
ATOM 3717 O O . ILE A 1 475 ? 17.891 -36.75 -25.891 1 97.19 475 ILE A O 1
ATOM 3721 N N . ARG A 1 476 ? 19.125 -37.625 -27.422 1 96.25 476 ARG A N 1
ATOM 3722 C CA . ARG A 1 476 ? 18.734 -36.656 -28.438 1 96.25 476 ARG A CA 1
ATOM 3723 C C . ARG A 1 476 ? 17.469 -37.125 -29.172 1 96.25 476 ARG A C 1
ATOM 3725 O O . ARG A 1 476 ? 16.688 -36.281 -29.656 1 96.25 476 ARG A O 1
ATOM 3732 N N . ASP A 1 477 ? 17.391 -38.469 -29.328 1 96.69 477 ASP A N 1
ATOM 3733 C CA . ASP A 1 477 ? 16.25 -39.062 -30 1 96.69 477 ASP A CA 1
ATOM 3734 C C . ASP A 1 477 ? 15.297 -39.688 -29 1 96.69 477 ASP A C 1
ATOM 3736 O O . ASP A 1 477 ? 15.602 -40.781 -28.453 1 96.69 477 ASP A O 1
ATOM 3740 N N . LEU A 1 478 ? 14.18 -39.094 -28.828 1 97.25 478 LEU A N 1
ATOM 3741 C CA . LEU A 1 478 ? 13.242 -39.562 -27.812 1 97.25 478 LEU A CA 1
ATOM 3742 C C . LEU A 1 478 ? 12.656 -40.906 -28.188 1 97.25 478 LEU A C 1
ATOM 3744 O O . LEU A 1 478 ? 12.203 -41.656 -27.312 1 97.25 478 LEU A O 1
ATOM 3748 N N . ASP A 1 479 ? 12.648 -41.281 -29.453 1 95.19 479 ASP A N 1
ATOM 3749 C CA . ASP A 1 479 ? 12.109 -42.531 -29.922 1 95.19 479 ASP A CA 1
ATOM 3750 C C . ASP A 1 479 ? 13.039 -43.688 -29.562 1 95.19 479 ASP A C 1
ATOM 3752 O O . ASP A 1 479 ? 12.633 -44.844 -29.578 1 95.19 479 ASP A O 1
ATOM 3756 N N . ALA A 1 480 ? 14.219 -43.344 -29.25 1 95.31 480 ALA A N 1
ATOM 3757 C CA . ALA A 1 480 ? 15.227 -44.375 -28.969 1 95.31 480 ALA A CA 1
ATOM 3758 C C . ALA A 1 480 ? 15.258 -44.688 -27.469 1 95.31 480 ALA A C 1
ATOM 3760 O O . ALA A 1 480 ? 16.062 -45.531 -27.031 1 95.31 480 ALA A O 1
ATOM 3761 N N . ILE A 1 481 ? 14.438 -44.125 -26.719 1 97.94 481 ILE A N 1
ATOM 3762 C CA . ILE A 1 481 ? 14.414 -44.344 -25.266 1 97.94 481 ILE A CA 1
ATOM 3763 C C . ILE A 1 481 ? 14.117 -45.812 -24.969 1 97.94 481 ILE A C 1
ATOM 3765 O O . ILE A 1 481 ? 13.125 -46.375 -25.453 1 97.94 481 ILE A O 1
ATOM 3769 N N . THR A 1 482 ? 14.945 -46.469 -24.172 1 97.44 482 THR A N 1
ATOM 3770 C CA . THR A 1 482 ? 14.805 -47.875 -23.781 1 97.44 482 THR A CA 1
ATOM 3771 C C . THR A 1 482 ? 14.18 -47.969 -22.391 1 97.44 482 THR A C 1
ATOM 3773 O O . THR A 1 482 ? 13.969 -46.969 -21.719 1 97.44 482 THR A O 1
ATOM 3776 N N . GLU A 1 483 ? 13.93 -49.219 -22.031 1 96.81 483 GLU A N 1
ATOM 3777 C CA . GLU A 1 483 ? 13.414 -49.469 -20.703 1 96.81 483 GLU A CA 1
ATOM 3778 C C . GLU A 1 483 ? 14.422 -49.031 -19.625 1 96.81 483 GLU A C 1
ATOM 3780 O O . GLU A 1 483 ? 14.039 -48.562 -18.562 1 96.81 483 GLU A O 1
ATOM 3785 N N . ALA A 1 484 ? 15.633 -49.281 -19.906 1 97.25 484 ALA A N 1
ATOM 3786 C CA . ALA A 1 484 ? 16.688 -48.875 -18.984 1 97.25 484 ALA A CA 1
ATOM 3787 C C . ALA A 1 484 ? 16.75 -47.375 -18.844 1 97.25 484 ALA A C 1
ATOM 3789 O O . ALA A 1 484 ? 17 -46.844 -17.766 1 97.25 484 ALA A O 1
ATOM 3790 N N . ASP A 1 485 ? 16.562 -46.75 -20 1 98.06 485 ASP A N 1
ATOM 3791 C CA . ASP A 1 485 ? 16.516 -45.281 -19.984 1 98.06 485 ASP A CA 1
ATOM 3792 C C . ASP A 1 485 ? 15.352 -44.781 -19.125 1 98.06 485 ASP A C 1
ATOM 3794 O O . ASP A 1 485 ? 15.492 -43.781 -18.391 1 98.06 485 ASP A O 1
ATOM 3798 N N . ILE A 1 486 ? 14.234 -45.438 -19.266 1 98.5 486 ILE A N 1
ATOM 3799 C CA . ILE A 1 486 ? 13.039 -45.031 -18.531 1 98.5 486 ILE A CA 1
ATOM 3800 C C . ILE A 1 486 ? 13.305 -45.125 -17.031 1 98.5 486 ILE A C 1
ATOM 3802 O O . ILE A 1 486 ? 12.922 -44.25 -16.266 1 98.5 486 ILE A O 1
ATOM 3806 N N . GLN A 1 487 ? 13.977 -46.156 -16.625 1 97.81 487 GLN A N 1
ATOM 3807 C CA . GLN A 1 487 ? 14.312 -46.312 -15.211 1 97.81 487 GLN A CA 1
ATOM 3808 C C . GLN A 1 487 ? 15.25 -45.219 -14.727 1 97.81 487 GLN A C 1
ATOM 3810 O O . GLN A 1 487 ? 15.086 -44.719 -13.617 1 97.81 487 GLN A O 1
ATOM 3815 N N . GLN A 1 488 ? 16.188 -44.875 -15.562 1 98 488 GLN A N 1
ATOM 3816 C CA . GLN A 1 488 ? 17.125 -43.812 -15.211 1 98 488 GLN A CA 1
ATOM 3817 C C . GLN A 1 488 ? 16.422 -42.469 -15.148 1 98 488 GLN A C 1
ATOM 3819 O O . GLN A 1 488 ? 16.688 -41.656 -14.25 1 98 488 GLN A O 1
ATOM 3824 N N . ILE A 1 489 ? 15.57 -42.219 -16.125 1 98.75 489 ILE A N 1
ATOM 3825 C CA . ILE A 1 489 ? 14.805 -41 -16.156 1 98.75 489 ILE A CA 1
ATOM 3826 C C . ILE A 1 489 ? 13.945 -40.875 -14.891 1 98.75 489 ILE A C 1
ATOM 3828 O O . ILE A 1 489 ? 13.906 -39.812 -14.25 1 98.75 489 ILE A O 1
ATOM 3832 N N . GLN A 1 490 ? 13.289 -41.938 -14.531 1 98.69 490 GLN A N 1
ATOM 3833 C CA . GLN A 1 490 ? 12.469 -41.969 -13.328 1 98.69 490 GLN A CA 1
ATOM 3834 C C . GLN A 1 490 ? 13.297 -41.688 -12.086 1 98.69 490 GLN A C 1
ATOM 3836 O O . GLN A 1 490 ? 12.875 -40.938 -11.203 1 98.69 490 GLN A O 1
ATOM 3841 N N . HIS A 1 491 ? 14.445 -42.281 -12.062 1 98.44 491 HIS A N 1
ATOM 3842 C CA . HIS A 1 491 ? 15.344 -42.125 -10.93 1 98.44 491 HIS A CA 1
ATOM 3843 C C . HIS A 1 491 ? 15.75 -40.656 -10.758 1 98.44 491 HIS A C 1
ATOM 3845 O O . HIS A 1 491 ? 15.703 -40.125 -9.641 1 98.44 491 HIS A O 1
ATOM 3851 N N . ILE A 1 492 ? 16.094 -40 -11.773 1 98.81 492 ILE A N 1
ATOM 3852 C CA . ILE A 1 492 ? 16.516 -38.594 -11.734 1 98.81 492 ILE A CA 1
ATOM 3853 C C . ILE A 1 492 ? 15.32 -37.719 -11.438 1 98.81 492 ILE A C 1
ATOM 3855 O O . ILE A 1 492 ? 15.445 -36.719 -10.734 1 98.81 492 ILE A O 1
ATOM 3859 N N . HIS A 1 493 ? 14.156 -38.094 -12.031 1 98.88 493 HIS A N 1
ATOM 3860 C CA . HIS A 1 493 ? 12.922 -37.344 -11.734 1 98.88 493 HIS A CA 1
ATOM 3861 C C . HIS A 1 493 ? 12.633 -37.344 -10.234 1 98.88 493 HIS A C 1
ATOM 3863 O O . HIS A 1 493 ? 12.234 -36.312 -9.68 1 98.88 493 HIS A O 1
ATOM 3869 N N . LEU A 1 494 ? 12.859 -38.438 -9.562 1 98.69 494 LEU A N 1
ATOM 3870 C CA . LEU A 1 494 ? 12.648 -38.531 -8.125 1 98.69 494 LEU A CA 1
ATOM 3871 C C . LEU A 1 494 ? 13.68 -37.719 -7.363 1 98.69 494 LEU A C 1
ATOM 3873 O O . LEU A 1 494 ? 13.383 -37.156 -6.301 1 98.69 494 LEU A O 1
ATOM 3877 N N . LEU A 1 495 ? 14.883 -37.594 -7.898 1 98.75 495 LEU A N 1
ATOM 3878 C CA . LEU A 1 495 ? 15.875 -36.688 -7.312 1 98.75 495 LEU A CA 1
ATOM 3879 C C . LEU A 1 495 ? 15.359 -35.25 -7.293 1 98.75 495 LEU A C 1
ATOM 3881 O O . LEU A 1 495 ? 15.5 -34.562 -6.285 1 98.75 495 LEU A O 1
ATOM 3885 N N . LEU A 1 496 ? 14.789 -34.844 -8.406 1 98.75 496 LEU A N 1
ATOM 3886 C CA . LEU A 1 496 ? 14.242 -33.5 -8.492 1 98.75 496 LEU A CA 1
ATOM 3887 C C . LEU A 1 496 ? 13.062 -33.344 -7.551 1 98.75 496 LEU A C 1
ATOM 3889 O O . LEU A 1 496 ? 12.883 -32.281 -6.961 1 98.75 496 LEU A O 1
ATOM 3893 N N . VAL A 1 497 ? 12.25 -34.375 -7.43 1 98.81 497 VAL A N 1
ATOM 3894 C CA . VAL A 1 497 ? 11.164 -34.375 -6.453 1 98.81 497 VAL A CA 1
ATOM 3895 C C . VAL A 1 497 ? 11.734 -34.156 -5.051 1 98.81 497 VAL A C 1
ATOM 3897 O O . VAL A 1 497 ? 11.219 -33.344 -4.277 1 98.81 497 VAL A O 1
ATOM 3900 N N . MET A 1 498 ? 12.758 -34.875 -4.723 1 98.69 498 MET A N 1
ATOM 3901 C CA . MET A 1 498 ? 13.344 -34.781 -3.387 1 98.69 498 MET A CA 1
ATOM 3902 C C . MET A 1 498 ? 13.867 -33.375 -3.105 1 98.69 498 MET A C 1
ATOM 3904 O O . MET A 1 498 ? 13.656 -32.844 -2.018 1 98.69 498 MET A O 1
ATOM 3908 N N . PHE A 1 499 ? 14.555 -32.812 -4.074 1 98.56 499 PHE A N 1
ATOM 3909 C CA . PHE A 1 499 ? 15.031 -31.453 -3.881 1 98.56 499 PHE A CA 1
ATOM 3910 C C . PHE A 1 499 ? 13.883 -30.516 -3.508 1 98.56 499 PHE A C 1
ATOM 3912 O O . PHE A 1 499 ? 14 -29.734 -2.57 1 98.56 499 PHE A O 1
ATOM 3919 N N . ASN A 1 500 ? 12.797 -30.594 -4.211 1 98.75 500 ASN A N 1
ATOM 3920 C CA . ASN A 1 500 ? 11.688 -29.656 -4.051 1 98.75 500 ASN A CA 1
ATOM 3921 C C . ASN A 1 500 ? 10.82 -30.016 -2.846 1 98.75 500 ASN A C 1
ATOM 3923 O O . ASN A 1 500 ? 10.422 -29.141 -2.08 1 98.75 500 ASN A O 1
ATOM 3927 N N . ALA A 1 501 ? 10.555 -31.281 -2.621 1 98.69 501 ALA A N 1
ATOM 3928 C CA . ALA A 1 501 ? 9.641 -31.734 -1.583 1 98.69 501 ALA A CA 1
ATOM 3929 C C . ALA A 1 501 ? 10.289 -31.656 -0.203 1 98.69 501 ALA A C 1
ATOM 3931 O O . ALA A 1 501 ? 9.594 -31.562 0.811 1 98.69 501 ALA A O 1
ATOM 3932 N N . MET A 1 502 ? 11.594 -31.719 -0.138 1 98.5 502 MET A N 1
ATOM 3933 C CA . MET A 1 502 ? 12.273 -31.719 1.156 1 98.5 502 MET A CA 1
ATOM 3934 C C . MET A 1 502 ? 12.68 -30.297 1.563 1 98.5 502 MET A C 1
ATOM 3936 O O . MET A 1 502 ? 13.57 -30.125 2.391 1 98.5 502 MET A O 1
ATOM 3940 N N . GLN A 1 503 ? 12.078 -29.328 0.982 1 98.31 503 GLN A N 1
ATOM 3941 C CA . GLN A 1 503 ? 12.227 -27.938 1.396 1 98.31 503 GLN A CA 1
ATOM 3942 C C . GLN A 1 503 ? 10.992 -27.469 2.166 1 98.31 503 GLN A C 1
ATOM 3944 O O . GLN A 1 503 ? 9.898 -27.984 1.975 1 98.31 503 GLN A O 1
ATOM 3949 N N . PRO A 1 504 ? 11.195 -26.438 3.115 1 98.38 504 PRO A N 1
ATOM 3950 C CA . PRO A 1 504 ? 10.016 -25.797 3.705 1 98.38 504 PRO A CA 1
ATOM 3951 C C . PRO A 1 504 ? 9.094 -25.188 2.656 1 98.38 504 PRO A C 1
ATOM 3953 O O . PRO A 1 504 ? 9.555 -24.797 1.58 1 98.38 504 PRO A O 1
ATOM 3956 N N . GLY A 1 505 ? 7.801 -25.078 2.949 1 98.56 505 GLY A N 1
ATOM 3957 C CA . GLY A 1 505 ? 6.848 -24.5 2.018 1 98.56 505 GLY A CA 1
ATOM 3958 C C . GLY A 1 505 ? 6.012 -25.531 1.291 1 98.56 505 GLY A C 1
ATOM 3959 O O . GLY A 1 505 ? 5.695 -26.594 1.852 1 98.56 505 GLY A O 1
ATOM 3960 N N . VAL A 1 506 ? 5.625 -25.156 0.08 1 98.81 506 VAL A N 1
ATOM 3961 C CA . VAL A 1 506 ? 4.695 -26 -0.661 1 98.81 506 VAL A CA 1
ATOM 3962 C C . VAL A 1 506 ? 5.441 -26.75 -1.77 1 98.81 506 VAL A C 1
ATOM 3964 O O . VAL A 1 506 ? 6.34 -26.188 -2.402 1 98.81 506 VAL A O 1
ATOM 3967 N N . PHE A 1 507 ? 5.145 -28.047 -1.913 1 98.69 507 PHE A N 1
ATOM 3968 C CA . PHE A 1 507 ? 5.586 -28.828 -3.061 1 98.69 507 PHE A CA 1
ATOM 3969 C C . PHE A 1 507 ? 4.457 -29 -4.07 1 98.69 507 PHE A C 1
ATOM 3971 O O . PHE A 1 507 ? 3.33 -29.344 -3.697 1 98.69 507 PHE A O 1
ATOM 3978 N N . ALA A 1 508 ? 4.785 -28.719 -5.344 1 98.69 508 ALA A N 1
ATOM 3979 C CA . ALA A 1 508 ? 3.75 -28.859 -6.367 1 98.69 508 ALA A CA 1
ATOM 3980 C C . ALA A 1 508 ? 4.277 -29.609 -7.582 1 98.69 508 ALA A C 1
ATOM 3982 O O . ALA A 1 508 ? 5.441 -29.469 -7.957 1 98.69 508 ALA A O 1
ATOM 3983 N N . LEU A 1 509 ? 3.445 -30.438 -8.172 1 97.94 509 LEU A N 1
ATOM 3984 C CA . LEU A 1 509 ? 3.814 -31.141 -9.391 1 97.94 509 LEU A CA 1
ATOM 3985 C C . LEU A 1 509 ? 2.641 -31.188 -10.367 1 97.94 509 LEU A C 1
ATOM 3987 O O . LEU A 1 509 ? 1.481 -31.141 -9.945 1 97.94 509 LEU A O 1
ATOM 3991 N N . SER A 1 510 ? 2.881 -31.391 -11.617 1 98 510 SER A N 1
ATOM 3992 C CA . SER A 1 510 ? 1.887 -31.359 -12.688 1 98 510 SER A CA 1
ATOM 3993 C C . SER A 1 510 ? 1.474 -32.781 -13.102 1 98 510 SER A C 1
ATOM 3995 O O . SER A 1 510 ? 2.072 -33.75 -12.664 1 98 510 SER A O 1
ATOM 3997 N N . GLY A 1 511 ? 0.402 -32.781 -13.93 1 97.88 511 GLY A N 1
ATOM 3998 C CA . GLY A 1 511 ? 0.026 -34.062 -14.516 1 97.88 511 GLY A CA 1
ATOM 3999 C C . GLY A 1 511 ? 1.097 -34.625 -15.422 1 97.88 511 GLY A C 1
ATOM 4000 O O . GLY A 1 511 ? 1.26 -35.844 -15.5 1 97.88 511 GLY A O 1
ATOM 4001 N N . TRP A 1 512 ? 1.804 -33.781 -16.047 1 98.56 512 TRP A N 1
ATOM 4002 C CA . TRP A 1 512 ? 2.898 -34.219 -16.922 1 98.56 512 TRP A CA 1
ATOM 4003 C C . TRP A 1 512 ? 4 -34.875 -16.109 1 98.56 512 TRP A C 1
ATOM 4005 O O . TRP A 1 512 ? 4.629 -35.844 -16.578 1 98.56 512 TRP A O 1
ATOM 4015 N N . ASP A 1 513 ? 4.23 -34.406 -14.922 1 98.69 513 ASP A N 1
ATOM 4016 C CA . ASP A 1 513 ? 5.191 -35.031 -14.023 1 98.69 513 ASP A CA 1
ATOM 4017 C C . ASP A 1 513 ? 4.73 -36.438 -13.625 1 98.69 513 ASP A C 1
ATOM 4019 O O . ASP A 1 513 ? 5.523 -37.375 -13.617 1 98.69 513 ASP A O 1
ATOM 4023 N N . LEU A 1 514 ? 3.516 -36.531 -13.297 1 98.69 514 LEU A N 1
ATOM 4024 C CA . LEU A 1 514 ? 2.973 -37.781 -12.742 1 98.69 514 LEU A CA 1
ATOM 4025 C C . LEU A 1 514 ? 3.027 -38.906 -13.773 1 98.69 514 LEU A C 1
ATOM 4027 O O . LEU A 1 514 ? 3.189 -40.062 -13.414 1 98.69 514 LEU A O 1
ATOM 4031 N N . VAL A 1 515 ? 2.91 -38.531 -15.055 1 98.31 515 VAL A N 1
ATOM 4032 C CA . VAL A 1 515 ? 2.895 -39.594 -16.062 1 98.31 515 VAL A CA 1
ATOM 4033 C C . VAL A 1 515 ? 4.238 -39.625 -16.797 1 98.31 515 VAL A C 1
ATOM 4035 O O . VAL A 1 515 ? 4.457 -40.469 -17.672 1 98.31 515 VAL A O 1
ATOM 4038 N N . GLY A 1 516 ? 5.16 -38.781 -16.484 1 98.5 516 GLY A N 1
ATOM 4039 C CA . GLY A 1 516 ? 6.43 -38.688 -17.188 1 98.5 516 GLY A CA 1
ATOM 4040 C C . GLY A 1 516 ? 6.27 -38.344 -18.656 1 98.5 516 GLY A C 1
ATOM 4041 O O . GLY A 1 516 ? 6.812 -39.031 -19.531 1 98.5 516 GLY A O 1
ATOM 4042 N N . ALA A 1 517 ? 5.527 -37.281 -18.922 1 98.56 517 ALA A N 1
ATOM 4043 C CA . ALA A 1 517 ? 5.203 -36.906 -20.297 1 98.56 517 ALA A CA 1
ATOM 4044 C C . ALA A 1 517 ? 6.406 -36.25 -20.984 1 98.56 517 ALA A C 1
ATOM 4046 O O . ALA A 1 517 ? 7.129 -35.469 -20.375 1 98.56 517 ALA A O 1
ATOM 4047 N N . LEU A 1 518 ? 6.625 -36.656 -22.203 1 98.5 518 LEU A N 1
ATOM 4048 C CA . LEU A 1 518 ? 7.574 -35.969 -23.094 1 98.5 518 LEU A CA 1
ATOM 4049 C C . LEU A 1 518 ? 6.902 -34.844 -23.844 1 98.5 518 LEU A C 1
ATOM 4051 O O . LEU A 1 518 ? 5.672 -34.719 -23.859 1 98.5 518 LEU A O 1
ATOM 4055 N N . PRO A 1 519 ? 7.688 -33.906 -24.391 1 98.25 519 PRO A N 1
ATOM 4056 C CA . PRO A 1 519 ? 7.059 -32.844 -25.203 1 98.25 519 PRO A CA 1
ATOM 4057 C C . PRO A 1 519 ? 6.434 -33.406 -26.484 1 98.25 519 PRO A C 1
ATOM 4059 O O . PRO A 1 519 ? 6.812 -34.5 -26.938 1 98.25 519 PRO A O 1
ATOM 4062 N N . LEU A 1 520 ? 5.484 -32.688 -26.984 1 98.12 520 LEU A N 1
ATOM 4063 C CA . LEU A 1 520 ? 4.918 -33 -28.281 1 98.12 520 LEU A CA 1
ATOM 4064 C C . LEU A 1 520 ? 5.898 -32.656 -29.406 1 98.12 520 LEU A C 1
ATOM 4066 O O . LEU A 1 520 ? 6.633 -31.672 -29.297 1 98.12 520 LEU A O 1
ATOM 4070 N N . PRO A 1 521 ? 5.875 -33.531 -30.438 1 96.75 521 PRO A N 1
ATOM 4071 C CA . PRO A 1 521 ? 6.555 -33.031 -31.641 1 96.75 521 PRO A CA 1
ATOM 4072 C C . PRO A 1 521 ? 6.008 -31.703 -32.125 1 96.75 521 PRO A C 1
ATOM 4074 O O . PRO A 1 521 ? 4.789 -31.5 -32.188 1 96.75 521 PRO A O 1
ATOM 4077 N N . ALA A 1 522 ? 6.914 -30.812 -32.5 1 95.69 522 ALA A N 1
ATOM 4078 C CA . ALA A 1 522 ? 6.543 -29.438 -32.844 1 95.69 522 ALA A CA 1
ATOM 4079 C C . ALA A 1 522 ? 5.527 -29.438 -34 1 95.69 522 ALA A C 1
ATOM 4081 O O . ALA A 1 522 ? 4.652 -28.562 -34.031 1 95.69 522 ALA A O 1
ATOM 4082 N N . ASP A 1 523 ? 5.586 -30.359 -34.906 1 95.75 523 ASP A N 1
ATOM 4083 C CA . ASP A 1 523 ? 4.73 -30.406 -36.062 1 95.75 523 ASP A CA 1
ATOM 4084 C C . ASP A 1 523 ? 3.271 -30.656 -35.688 1 95.75 523 ASP A C 1
ATOM 4086 O O . ASP A 1 523 ? 2.357 -30.203 -36.375 1 95.75 523 ASP A O 1
ATOM 4090 N N . GLN A 1 524 ? 3.049 -31.266 -34.562 1 96.19 524 GLN A N 1
ATOM 4091 C CA . GLN A 1 524 ? 1.694 -31.594 -34.125 1 96.19 524 GLN A CA 1
ATOM 4092 C C . GLN A 1 524 ? 0.974 -30.359 -33.594 1 96.19 524 GLN A C 1
ATOM 4094 O O . GLN A 1 524 ? -0.257 -30.328 -33.562 1 96.19 524 GLN A O 1
ATOM 4099 N N . VAL A 1 525 ? 1.753 -29.375 -33.188 1 95.69 525 VAL A N 1
ATOM 4100 C CA . VAL A 1 525 ? 1.121 -28.203 -32.594 1 95.69 525 VAL A CA 1
ATOM 4101 C C . VAL A 1 525 ? 1.625 -26.938 -33.312 1 95.69 525 VAL A C 1
ATOM 4103 O O . VAL A 1 525 ? 1.609 -25.859 -32.75 1 95.69 525 VAL A O 1
ATOM 4106 N N . GLN A 1 526 ? 2.139 -27.031 -34.5 1 94.69 526 GLN A N 1
ATOM 4107 C CA . GLN A 1 526 ? 2.693 -25.922 -35.25 1 94.69 526 GLN A CA 1
ATOM 4108 C C . GLN A 1 526 ? 1.659 -24.812 -35.438 1 94.69 526 GLN A C 1
ATOM 4110 O O . GLN A 1 526 ? 1.998 -23.641 -35.406 1 94.69 526 GLN A O 1
ATOM 4115 N N . HIS A 1 527 ? 0.452 -25.188 -35.656 1 89.19 527 HIS A N 1
ATOM 4116 C CA . HIS A 1 527 ? -0.622 -24.234 -35.906 1 89.19 527 HIS A CA 1
ATOM 4117 C C . HIS A 1 527 ? -0.875 -23.359 -34.688 1 89.19 527 HIS A C 1
ATOM 4119 O O . HIS A 1 527 ? -1.392 -22.25 -34.812 1 89.19 527 HIS A O 1
ATOM 4125 N N . LEU A 1 528 ? -0.499 -23.812 -33.5 1 87.69 528 LEU A N 1
ATOM 4126 C CA . LEU A 1 528 ? -0.694 -23.062 -32.281 1 87.69 528 LEU A CA 1
ATOM 4127 C C . LEU A 1 528 ? 0.501 -22.156 -32 1 87.69 528 LEU A C 1
ATOM 4129 O O . LEU A 1 528 ? 0.413 -21.234 -31.188 1 87.69 528 LEU A O 1
ATOM 4133 N N . MET A 1 529 ? 1.57 -22.344 -32.656 1 89 529 MET A N 1
ATOM 4134 C CA . MET A 1 529 ? 2.816 -21.656 -32.344 1 89 529 MET A CA 1
ATOM 4135 C C . MET A 1 529 ? 3.117 -20.562 -33.344 1 89 529 MET A C 1
ATOM 4137 O O . MET A 1 529 ? 4.254 -20.094 -33.438 1 89 529 MET A O 1
ATOM 4141 N N . GLN A 1 530 ? 2.123 -20.156 -34.125 1 80.38 530 GLN A N 1
ATOM 4142 C CA . GLN A 1 530 ? 2.316 -19.219 -35.219 1 80.38 530 GLN A CA 1
ATOM 4143 C C . GLN A 1 530 ? 2.783 -17.859 -34.688 1 80.38 530 GLN A C 1
ATOM 4145 O O . GLN A 1 530 ? 3.492 -17.141 -35.375 1 80.38 530 GLN A O 1
ATOM 4150 N N . ASP A 1 531 ? 2.441 -17.531 -33.5 1 77 531 ASP A N 1
ATOM 4151 C CA . ASP A 1 531 ? 2.832 -16.234 -32.938 1 77 531 ASP A CA 1
ATOM 4152 C C . ASP A 1 531 ? 4.129 -16.359 -32.125 1 77 531 ASP A C 1
ATOM 4154 O O . ASP A 1 531 ? 4.492 -15.445 -31.391 1 77 531 ASP A O 1
ATOM 4158 N N . GLY A 1 532 ? 4.77 -17.531 -32.188 1 81.19 532 GLY A N 1
ATOM 4159 C CA . GLY A 1 532 ? 6.051 -17.703 -31.5 1 81.19 532 GLY A CA 1
ATOM 4160 C C . GLY A 1 532 ? 5.922 -18.359 -30.141 1 81.19 532 GLY A C 1
ATOM 4161 O O . GLY A 1 532 ? 6.926 -18.594 -29.469 1 81.19 532 GLY A O 1
ATOM 4162 N N . ASP A 1 533 ? 4.73 -18.703 -29.75 1 88.31 533 ASP A N 1
ATOM 4163 C CA . ASP A 1 533 ? 4.512 -19.328 -28.453 1 88.31 533 ASP A CA 1
ATOM 4164 C C . ASP A 1 533 ? 4.816 -20.828 -28.5 1 88.31 533 ASP A C 1
ATOM 4166 O O . ASP A 1 533 ? 3.922 -21.641 -28.75 1 88.31 533 ASP A O 1
ATOM 4170 N N . THR A 1 534 ? 6.035 -21.172 -28.188 1 93.38 534 THR A N 1
ATOM 4171 C CA . THR A 1 534 ? 6.469 -22.547 -28.297 1 93.38 534 THR A CA 1
ATOM 4172 C C . THR A 1 534 ? 6.004 -23.359 -27.078 1 93.38 534 THR A C 1
ATOM 4174 O O . THR A 1 534 ? 6.188 -24.578 -27.031 1 93.38 534 THR A O 1
ATOM 4177 N N . ARG A 1 535 ? 5.367 -22.781 -26.188 1 94.12 535 ARG A N 1
ATOM 4178 C CA . ARG A 1 535 ? 4.949 -23.469 -24.969 1 94.12 535 ARG A CA 1
ATOM 4179 C C . ARG A 1 535 ? 3.934 -24.562 -25.266 1 94.12 535 ARG A C 1
ATOM 4181 O O . ARG A 1 535 ? 3.738 -25.469 -24.453 1 94.12 535 ARG A O 1
ATOM 4188 N N . TRP A 1 536 ? 3.412 -24.578 -26.281 1 93.88 536 TRP A N 1
ATOM 4189 C CA . TRP A 1 536 ? 2.395 -25.547 -26.656 1 93.88 536 TRP A CA 1
ATOM 4190 C C . TRP A 1 536 ? 2.992 -26.953 -26.75 1 93.88 536 TRP A C 1
ATOM 4192 O O . TRP A 1 536 ? 2.279 -27.953 -26.609 1 93.88 536 TRP A O 1
ATOM 4202 N N . ILE A 1 537 ? 4.273 -27.094 -26.906 1 97.12 537 ILE A N 1
ATOM 4203 C CA . ILE A 1 537 ? 4.891 -28.391 -27.078 1 97.12 537 ILE A CA 1
ATOM 4204 C C . ILE A 1 537 ? 4.867 -29.172 -25.766 1 97.12 537 ILE A C 1
ATOM 4206 O O . ILE A 1 537 ? 4.988 -30.391 -25.75 1 97.12 537 ILE A O 1
ATOM 4210 N N . HIS A 1 538 ? 4.824 -28.453 -24.656 1 97.12 538 HIS A N 1
ATOM 4211 C CA . HIS A 1 538 ? 4.848 -29.188 -23.391 1 97.12 538 HIS A CA 1
ATOM 4212 C C . HIS A 1 538 ? 3.479 -29.172 -22.719 1 97.12 538 HIS A C 1
ATOM 4214 O O . HIS A 1 538 ? 3.371 -29.422 -21.516 1 97.12 538 HIS A O 1
ATOM 4220 N N . ARG A 1 539 ? 2.422 -28.812 -23.453 1 96.06 539 ARG A N 1
ATOM 4221 C CA . ARG A 1 539 ? 1.053 -28.781 -22.953 1 96.06 539 ARG A CA 1
ATOM 4222 C C . ARG A 1 539 ? 0.242 -29.953 -23.5 1 96.06 539 ARG A C 1
ATOM 4224 O O . ARG A 1 539 ? -0.962 -29.828 -23.734 1 96.06 539 ARG A O 1
ATOM 4231 N N . GLY A 1 540 ? 0.886 -31.047 -23.703 1 97.56 540 GLY A N 1
ATOM 4232 C CA . GLY A 1 540 ? 0.229 -32.219 -24.266 1 97.56 540 GLY A CA 1
ATOM 4233 C C . GLY A 1 540 ? -0.843 -32.781 -23.344 1 97.56 540 GLY A C 1
ATOM 4234 O O . GLY A 1 540 ? -0.845 -32.531 -22.141 1 97.56 540 GLY A O 1
ATOM 4235 N N . ALA A 1 541 ? -1.661 -33.625 -23.969 1 98.06 541 ALA A N 1
ATOM 4236 C CA . ALA A 1 541 ? -2.777 -34.219 -23.25 1 98.06 541 ALA A CA 1
ATOM 4237 C C . ALA A 1 541 ? -2.291 -35.312 -22.297 1 98.06 541 ALA A C 1
ATOM 4239 O O . ALA A 1 541 ? -1.291 -36 -22.578 1 98.06 541 ALA A O 1
ATOM 4240 N N . TYR A 1 542 ? -3.006 -35.531 -21.234 1 97.69 542 TYR A N 1
ATOM 4241 C CA . TYR A 1 542 ? -2.689 -36.625 -20.344 1 97.69 542 TYR A CA 1
ATOM 4242 C C . TYR A 1 542 ? -3.943 -37.156 -19.672 1 97.69 542 TYR A C 1
ATOM 4244 O O . TYR A 1 542 ? -4.918 -36.438 -19.484 1 97.69 542 TYR A O 1
ATOM 4252 N N . ASP A 1 543 ? -3.969 -38.406 -19.391 1 97.75 543 ASP A N 1
ATOM 4253 C CA . ASP A 1 543 ? -4.98 -39.156 -18.672 1 97.75 543 ASP A CA 1
ATOM 4254 C C . ASP A 1 543 ? -4.371 -39.875 -17.453 1 97.75 543 ASP A C 1
ATOM 4256 O O . ASP A 1 543 ? -3.611 -40.812 -17.594 1 97.75 543 ASP A O 1
ATOM 4260 N N . LEU A 1 544 ? -4.773 -39.438 -16.281 1 98.06 544 LEU A N 1
ATOM 4261 C CA . LEU A 1 544 ? -4.078 -39.875 -15.078 1 98.06 544 LEU A CA 1
ATOM 4262 C C . LEU A 1 544 ? -4.641 -41.219 -14.578 1 98.06 544 LEU A C 1
ATOM 4264 O O . LEU A 1 544 ? -3.955 -41.938 -13.867 1 98.06 544 LEU A O 1
ATOM 4268 N N . VAL A 1 545 ? -5.926 -41.531 -14.93 1 98.19 545 VAL A N 1
ATOM 4269 C CA . VAL A 1 545 ? -6.543 -42.688 -14.289 1 98.19 545 VAL A CA 1
ATOM 4270 C C . VAL A 1 545 ? -7.312 -43.5 -15.328 1 98.19 545 VAL A C 1
ATOM 4272 O O . VAL A 1 545 ? -8.367 -44.062 -15.031 1 98.19 545 VAL A O 1
ATOM 4275 N N . ASP A 1 546 ? -6.914 -43.406 -16.531 1 97.44 546 ASP A N 1
ATOM 4276 C CA . ASP A 1 546 ? -7.43 -44.219 -17.625 1 97.44 546 ASP A CA 1
ATOM 4277 C C . ASP A 1 546 ? -8.922 -43.969 -17.844 1 97.44 546 ASP A C 1
ATOM 4279 O O . ASP A 1 546 ? -9.711 -44.906 -17.938 1 97.44 546 ASP A O 1
ATOM 4283 N N . LEU A 1 547 ? -9.273 -42.75 -17.906 1 97.88 547 LEU A N 1
ATOM 4284 C CA . LEU A 1 547 ? -10.648 -42.406 -18.188 1 97.88 547 LEU A CA 1
ATOM 4285 C C . LEU A 1 547 ? -11.016 -42.719 -19.641 1 97.88 547 LEU A C 1
ATOM 4287 O O . LEU A 1 547 ? -12.133 -43.156 -19.922 1 97.88 547 LEU A O 1
ATOM 4291 N N . ASP A 1 548 ? -10.086 -42.406 -20.531 1 97.38 548 ASP A N 1
ATOM 4292 C CA . ASP A 1 548 ? -10.203 -42.75 -21.938 1 97.38 548 ASP A CA 1
ATOM 4293 C C . ASP A 1 548 ? -8.844 -43.125 -22.531 1 97.38 548 ASP A C 1
ATOM 4295 O O . ASP A 1 548 ? -8.242 -42.344 -23.266 1 97.38 548 ASP A O 1
ATOM 4299 N N . PRO A 1 549 ? -8.43 -44.312 -22.344 1 94.38 549 PRO A N 1
ATOM 4300 C CA . PRO A 1 549 ? -7.082 -44.75 -22.719 1 94.38 549 PRO A CA 1
ATOM 4301 C C . PRO A 1 549 ? -6.832 -44.656 -24.219 1 94.38 549 PRO A C 1
ATOM 4303 O O . PRO A 1 549 ? -5.684 -44.531 -24.656 1 94.38 549 PRO A O 1
ATOM 4306 N N . GLU A 1 550 ? -7.867 -44.625 -25.062 1 94.5 550 GLU A N 1
ATOM 4307 C CA . GLU A 1 550 ? -7.699 -44.625 -26.516 1 94.5 550 GLU A CA 1
ATOM 4308 C C . GLU A 1 550 ? -7.754 -43.219 -27.094 1 94.5 550 GLU A C 1
ATOM 4310 O O . GLU A 1 550 ? -7.488 -43.031 -28.281 1 94.5 550 GLU A O 1
ATOM 4315 N N . ALA A 1 551 ? -8.055 -42.281 -26.188 1 96.44 551 ALA A N 1
ATOM 4316 C CA . ALA A 1 551 ? -8.172 -40.906 -26.688 1 96.44 551 ALA A CA 1
ATOM 4317 C C . ALA A 1 551 ? -6.828 -40.406 -27.188 1 96.44 551 ALA A C 1
ATOM 4319 O O . ALA A 1 551 ? -5.805 -40.562 -26.516 1 96.44 551 ALA A O 1
ATOM 4320 N N . GLU A 1 552 ? -6.836 -39.781 -28.328 1 96.25 552 GLU A N 1
ATOM 4321 C CA . GLU A 1 552 ? -5.621 -39.219 -28.922 1 96.25 552 GLU A CA 1
ATOM 4322 C C . GLU A 1 552 ? -5.512 -37.719 -28.609 1 96.25 552 GLU A C 1
ATOM 4324 O O . GLU A 1 552 ? -4.43 -37.125 -28.734 1 96.25 552 GLU A O 1
ATOM 4329 N N . PHE A 1 553 ? -6.594 -37.156 -28.266 1 96.81 553 PHE A N 1
ATOM 4330 C CA . PHE A 1 553 ? -6.652 -35.719 -27.984 1 96.81 553 PHE A CA 1
ATOM 4331 C C . PHE A 1 553 ? -7.398 -35.469 -26.672 1 96.81 553 PHE A C 1
ATOM 4333 O O . PHE A 1 553 ? -8.25 -36.25 -26.266 1 96.81 553 PHE A O 1
ATOM 4340 N N . SER A 1 554 ? -7.004 -34.375 -26.031 1 95.81 554 SER A N 1
ATOM 4341 C CA . SER A 1 554 ? -7.73 -33.906 -24.859 1 95.81 554 SER A CA 1
ATOM 4342 C C . SER A 1 554 ? -9.008 -33.188 -25.234 1 95.81 554 SER A C 1
ATOM 4344 O O . SER A 1 554 ? -9.281 -32.969 -26.422 1 95.81 554 SER A O 1
ATOM 4346 N N . ALA A 1 555 ? -9.758 -32.812 -24.172 1 90.75 555 ALA A N 1
ATOM 4347 C CA . ALA A 1 555 ? -10.945 -31.984 -24.375 1 90.75 555 ALA A CA 1
ATOM 4348 C C . ALA A 1 555 ? -10.594 -30.656 -25.031 1 90.75 555 ALA A C 1
ATOM 4350 O O . ALA A 1 555 ? -11.375 -30.109 -25.812 1 90.75 555 ALA A O 1
ATOM 4351 N N . GLY A 1 556 ? -9.422 -30.188 -24.781 1 89.12 556 GLY A N 1
ATOM 4352 C CA . GLY A 1 556 ? -8.945 -28.953 -25.359 1 89.12 556 GLY A CA 1
ATOM 4353 C C . GLY A 1 556 ? -8.219 -29.141 -26.672 1 89.12 556 GLY A C 1
ATOM 4354 O O . GLY A 1 556 ? -7.492 -28.25 -27.125 1 89.12 556 GLY A O 1
ATOM 4355 N N . ASN A 1 557 ? -8.258 -30.297 -27.188 1 92.06 557 ASN A N 1
ATOM 4356 C CA . ASN A 1 557 ? -7.723 -30.656 -28.5 1 92.06 557 ASN A CA 1
ATOM 4357 C C . ASN A 1 557 ? -6.199 -30.672 -28.5 1 92.06 557 ASN A C 1
ATOM 4359 O O . ASN A 1 557 ? -5.574 -30.328 -29.5 1 92.06 557 ASN A O 1
ATOM 4363 N N . MET A 1 558 ? -5.688 -30.922 -27.406 1 95.69 558 MET A N 1
ATOM 4364 C CA . MET A 1 558 ? -4.246 -31.141 -27.344 1 95.69 558 MET A CA 1
ATOM 4365 C C . MET A 1 558 ? -3.904 -32.594 -27.641 1 95.69 558 MET A C 1
ATOM 4367 O O . MET A 1 558 ? -4.566 -33.5 -27.141 1 95.69 558 MET A O 1
ATOM 4371 N N . PRO A 1 559 ? -2.91 -32.781 -28.453 1 98 559 PRO A N 1
ATOM 4372 C CA . PRO A 1 559 ? -2.51 -34.156 -28.719 1 98 559 PRO A CA 1
ATOM 4373 C C . PRO A 1 559 ? -1.903 -34.844 -27.484 1 98 559 PRO A C 1
ATOM 4375 O O . PRO A 1 559 ? -1.381 -34.188 -26.594 1 98 559 PRO A O 1
ATOM 4378 N N . ARG A 1 560 ? -2.02 -36.125 -27.516 1 97.75 560 ARG A N 1
ATOM 4379 C CA . ARG A 1 560 ? -1.43 -36.938 -26.438 1 97.75 560 ARG A CA 1
ATOM 4380 C C . ARG A 1 560 ? 0.04 -37.219 -26.719 1 97.75 560 ARG A C 1
ATOM 4382 O O . ARG A 1 560 ? 0.373 -37.844 -27.734 1 97.75 560 ARG A O 1
ATOM 4389 N N . PRO A 1 561 ? 0.932 -36.844 -25.906 1 97.62 561 PRO A N 1
ATOM 4390 C CA . PRO A 1 561 ? 2.346 -37.188 -26.078 1 97.62 561 PRO A CA 1
ATOM 4391 C C . PRO A 1 561 ? 2.688 -38.562 -25.531 1 97.62 561 PRO A C 1
ATOM 4393 O O . PRO A 1 561 ? 1.846 -39.188 -24.891 1 97.62 561 PRO A O 1
ATOM 4396 N N . ARG A 1 562 ? 3.912 -38.969 -25.844 1 97.06 562 ARG A N 1
ATOM 4397 C CA . ARG A 1 562 ? 4.418 -40.156 -25.203 1 97.06 562 ARG A CA 1
ATOM 4398 C C . ARG A 1 562 ? 4.625 -39.938 -23.703 1 97.06 562 ARG A C 1
ATOM 4400 O O . ARG A 1 562 ? 5.227 -38.969 -23.297 1 97.06 562 ARG A O 1
ATOM 4407 N N . SER A 1 563 ? 4.078 -40.844 -22.891 1 96.81 563 SER A N 1
ATOM 4408 C CA . SER A 1 563 ? 4.262 -40.844 -21.438 1 96.81 563 SER A CA 1
ATOM 4409 C C . SER A 1 563 ? 5.098 -42.031 -20.984 1 96.81 563 SER A C 1
ATOM 4411 O O . SER A 1 563 ? 4.875 -43.156 -21.438 1 96.81 563 SER A O 1
ATOM 4413 N N . LEU A 1 564 ? 5.965 -41.844 -20.094 1 98.5 564 LEU A N 1
ATOM 4414 C CA . LEU A 1 564 ? 6.965 -42.844 -19.766 1 98.5 564 LEU A CA 1
ATOM 4415 C C . LEU A 1 564 ? 6.52 -43.688 -18.594 1 98.5 564 LEU A C 1
ATOM 4417 O O . LEU A 1 564 ? 6.984 -44.812 -18.422 1 98.5 564 LEU A O 1
ATOM 4421 N N . TYR A 1 565 ? 5.617 -43.219 -17.734 1 98.38 565 TYR A N 1
ATOM 4422 C CA . TYR A 1 565 ? 5.395 -43.875 -16.453 1 98.38 565 TYR A CA 1
ATOM 4423 C C . TYR A 1 565 ? 4.074 -44.625 -16.438 1 98.38 565 TYR A C 1
ATOM 4425 O O . TYR A 1 565 ? 3.846 -45.5 -15.586 1 98.38 565 TYR A O 1
ATOM 4433 N N . GLY A 1 566 ? 3.166 -44.281 -17.312 1 95.81 566 GLY A N 1
ATOM 4434 C CA . GLY A 1 566 ? 1.84 -44.875 -17.312 1 95.81 566 GLY A CA 1
ATOM 4435 C C . GLY A 1 566 ? 0.863 -44.156 -16.406 1 95.81 566 GLY A C 1
ATOM 4436 O O . GLY A 1 566 ? 1.194 -43.094 -15.836 1 95.81 566 GLY A O 1
ATOM 4437 N N . SER A 1 567 ? -0.346 -44.719 -16.281 1 97.38 567 SER A N 1
ATOM 4438 C CA . SER A 1 567 ? -1.396 -44.094 -15.469 1 97.38 567 SER A CA 1
ATOM 4439 C C . SER A 1 567 ? -1.125 -44.312 -13.977 1 97.38 567 SER A C 1
ATOM 4441 O O . SER A 1 567 ? -0.344 -45.188 -13.594 1 97.38 567 SER A O 1
ATOM 4443 N N . LEU A 1 568 ? -1.74 -43.469 -13.156 1 98.5 568 LEU A N 1
ATOM 4444 C CA . LEU A 1 568 ? -1.562 -43.594 -11.711 1 98.5 568 LEU A CA 1
ATOM 4445 C C . LEU A 1 568 ? -2.119 -44.906 -11.195 1 98.5 568 LEU A C 1
ATOM 4447 O O . LEU A 1 568 ? -1.59 -45.469 -10.242 1 98.5 568 LEU A O 1
ATOM 4451 N N . ILE A 1 569 ? -3.131 -45.438 -11.859 1 97 569 ILE A N 1
ATOM 4452 C CA . ILE A 1 569 ? -3.74 -46.688 -11.469 1 97 569 ILE A CA 1
ATOM 4453 C C . ILE A 1 569 ? -2.73 -47.844 -11.633 1 97 569 ILE A C 1
ATOM 4455 O O . ILE A 1 569 ? -2.562 -48.656 -10.734 1 97 569 ILE A O 1
ATOM 4459 N N . SER A 1 570 ? -2.119 -47.812 -12.68 1 97.44 570 SER A N 1
ATOM 4460 C CA . SER A 1 570 ? -1.121 -48.844 -12.961 1 97.44 570 SER A CA 1
ATOM 4461 C C . SER A 1 570 ? 0.119 -48.656 -12.086 1 97.44 570 SER A C 1
ATOM 4463 O O . SER A 1 570 ? 0.674 -49.625 -11.57 1 97.44 570 SER A O 1
ATOM 4465 N N . GLN A 1 571 ? 0.533 -47.438 -11.93 1 98.5 571 GLN A N 1
ATOM 4466 C CA . GLN A 1 571 ? 1.757 -47.156 -11.188 1 98.5 571 GLN A CA 1
ATOM 4467 C C . GLN A 1 571 ? 1.624 -47.562 -9.727 1 98.5 571 GLN A C 1
ATOM 4469 O O . GLN A 1 571 ? 2.551 -48.125 -9.141 1 98.5 571 GLN A O 1
ATOM 4474 N N . LEU A 1 572 ? 0.493 -47.281 -9.133 1 98.38 572 LEU A N 1
ATOM 4475 C CA . LEU A 1 572 ? 0.313 -47.469 -7.699 1 98.38 572 LEU A CA 1
ATOM 4476 C C . LEU A 1 572 ? 0.222 -48.969 -7.355 1 98.38 572 LEU A C 1
ATOM 4478 O O . LEU A 1 572 ? 0.296 -49.344 -6.184 1 98.38 572 LEU A O 1
ATOM 4482 N N . GLN A 1 573 ? 0.251 -49.812 -8.445 1 97.75 573 GLN A N 1
ATOM 4483 C CA . GLN A 1 573 ? 0.297 -51.25 -8.242 1 97.75 573 GLN A CA 1
ATOM 4484 C C . GLN A 1 573 ? 1.734 -51.781 -8.258 1 97.75 573 GLN A C 1
ATOM 4486 O O . GLN A 1 573 ? 1.991 -52.938 -7.906 1 97.75 573 GLN A O 1
ATOM 4491 N N . ARG A 1 574 ? 2.641 -50.906 -8.578 1 97.88 574 ARG A N 1
ATOM 4492 C CA . ARG A 1 574 ? 4.051 -51.281 -8.672 1 97.88 574 ARG A CA 1
ATOM 4493 C C . ARG A 1 574 ? 4.891 -50.469 -7.676 1 97.88 574 ARG A C 1
ATOM 4495 O O . ARG A 1 574 ? 5.047 -49.25 -7.816 1 97.88 574 ARG A O 1
ATOM 4502 N N . PRO A 1 575 ? 5.551 -51.125 -6.836 1 96.19 575 PRO A N 1
ATOM 4503 C CA . PRO A 1 575 ? 6.27 -50.406 -5.777 1 96.19 575 PRO A CA 1
ATOM 4504 C C . PRO A 1 575 ? 7.461 -49.594 -6.305 1 96.19 575 PRO A C 1
ATOM 4506 O O . PRO A 1 575 ? 7.891 -48.625 -5.668 1 96.19 575 PRO A O 1
ATOM 4509 N N . ASP A 1 576 ? 7.938 -49.938 -7.426 1 96.44 576 ASP A N 1
ATOM 4510 C CA . ASP A 1 576 ? 9.125 -49.281 -7.961 1 96.44 576 ASP A CA 1
ATOM 4511 C C . ASP A 1 576 ? 8.758 -48.188 -8.945 1 96.44 576 ASP A C 1
ATOM 4513 O O . ASP A 1 576 ? 9.633 -47.562 -9.531 1 96.44 576 ASP A O 1
ATOM 4517 N N . SER A 1 577 ? 7.453 -47.938 -9.047 1 98.38 577 SER A N 1
ATOM 4518 C CA . SER A 1 577 ? 7.012 -46.906 -9.977 1 98.38 577 SER A CA 1
ATOM 4519 C C . SER A 1 577 ? 7.293 -45.5 -9.43 1 98.38 577 SER A C 1
ATOM 4521 O O . SER A 1 577 ? 7.594 -45.344 -8.25 1 98.38 577 SER A O 1
ATOM 4523 N N . PHE A 1 578 ? 7.301 -44.531 -10.305 1 98.5 578 PHE A N 1
ATOM 4524 C CA . PHE A 1 578 ? 7.48 -43.156 -9.922 1 98.5 578 PHE A CA 1
ATOM 4525 C C . PHE A 1 578 ? 6.477 -42.75 -8.844 1 98.5 578 PHE A C 1
ATOM 4527 O O . PHE A 1 578 ? 6.852 -42.188 -7.816 1 98.5 578 PHE A O 1
ATOM 4534 N N . ALA A 1 579 ? 5.156 -43.031 -9.039 1 98.81 579 ALA A N 1
ATOM 4535 C CA . ALA A 1 579 ? 4.078 -42.625 -8.141 1 98.81 579 ALA A CA 1
ATOM 4536 C C . ALA A 1 579 ? 4.23 -43.25 -6.766 1 98.81 579 ALA A C 1
ATOM 4538 O O . ALA A 1 579 ? 3.994 -42.625 -5.742 1 98.81 579 ALA A O 1
ATOM 4539 N N . SER A 1 580 ? 4.598 -44.5 -6.785 1 98.5 580 SER A N 1
ATOM 4540 C CA . SER A 1 580 ? 4.758 -45.219 -5.516 1 98.5 580 SER A CA 1
ATOM 4541 C C . SER A 1 580 ? 5.949 -44.656 -4.73 1 98.5 580 SER A C 1
ATOM 4543 O O . SER A 1 580 ? 5.895 -44.562 -3.504 1 98.5 580 SER A O 1
ATOM 4545 N N . GLN A 1 581 ? 7.008 -44.406 -5.414 1 98.19 581 GLN A N 1
ATOM 4546 C CA . GLN A 1 581 ? 8.172 -43.812 -4.746 1 98.19 581 GLN A CA 1
ATOM 4547 C C . GLN A 1 581 ? 7.883 -42.375 -4.289 1 98.19 581 GLN A C 1
ATOM 4549 O O . GLN A 1 581 ? 8.336 -41.969 -3.223 1 98.19 581 GLN A O 1
ATOM 4554 N N . LEU A 1 582 ? 7.203 -41.656 -5.105 1 98.75 582 LEU A N 1
ATOM 4555 C CA . LEU A 1 582 ? 6.738 -40.344 -4.727 1 98.75 582 LEU A CA 1
ATOM 4556 C C . LEU A 1 582 ? 5.93 -40.406 -3.434 1 98.75 582 LEU A C 1
ATOM 4558 O O . LEU A 1 582 ? 6.133 -39.562 -2.533 1 98.75 582 LEU A O 1
ATOM 4562 N N . LYS A 1 583 ? 5.023 -41.312 -3.369 1 98.5 583 LYS A N 1
ATOM 4563 C CA . LYS A 1 583 ? 4.184 -41.531 -2.193 1 98.5 583 LYS A CA 1
ATOM 4564 C C . LYS A 1 583 ? 5.035 -41.688 -0.936 1 98.5 583 LYS A C 1
ATOM 4566 O O . LYS A 1 583 ? 4.734 -41.125 0.104 1 98.5 583 LYS A O 1
ATOM 4571 N N . LYS A 1 584 ? 6.082 -42.406 -1.051 1 97.88 584 LYS A N 1
ATOM 4572 C CA . LYS A 1 584 ? 6.969 -42.656 0.086 1 97.88 584 LYS A CA 1
ATOM 4573 C C . LYS A 1 584 ? 7.648 -41.344 0.525 1 97.88 584 LYS A C 1
ATOM 4575 O O . LYS A 1 584 ? 7.746 -41.062 1.722 1 97.88 584 LYS A O 1
ATOM 4580 N N . ILE A 1 585 ? 8.109 -40.625 -0.395 1 98.44 585 ILE A N 1
ATOM 4581 C CA . ILE A 1 585 ? 8.789 -39.344 -0.115 1 98.44 585 ILE A CA 1
ATOM 4582 C C . ILE A 1 585 ? 7.816 -38.406 0.569 1 98.44 585 ILE A C 1
ATOM 4584 O O . ILE A 1 585 ? 8.164 -37.75 1.567 1 98.44 585 ILE A O 1
ATOM 4588 N N . LEU A 1 586 ? 6.605 -38.312 0.062 1 98.62 586 LEU A N 1
ATOM 4589 C CA . LEU A 1 586 ? 5.625 -37.375 0.574 1 98.62 586 LEU A CA 1
ATOM 4590 C C . LEU A 1 586 ? 5.117 -37.812 1.945 1 98.62 586 LEU A C 1
ATOM 4592 O O . LEU A 1 586 ? 4.777 -36.969 2.779 1 98.62 586 LEU A O 1
ATOM 4596 N N . ALA A 1 587 ? 5.074 -39.094 2.18 1 97.94 587 ALA A N 1
ATOM 4597 C CA . ALA A 1 587 ? 4.715 -39.562 3.508 1 97.94 587 ALA A CA 1
ATOM 4598 C C . ALA A 1 587 ? 5.719 -39.094 4.559 1 97.94 587 ALA A C 1
ATOM 4600 O O . ALA A 1 587 ? 5.332 -38.719 5.668 1 97.94 587 ALA A O 1
ATOM 4601 N N . VAL A 1 588 ? 6.941 -39.156 4.188 1 97.5 588 VAL A N 1
ATOM 4602 C CA . VAL A 1 588 ? 8 -38.688 5.078 1 97.5 588 VAL A CA 1
ATOM 4603 C C . VAL A 1 588 ? 7.883 -37.188 5.277 1 97.5 588 VAL A C 1
ATOM 4605 O O . VAL A 1 588 ? 8.023 -36.688 6.395 1 97.5 588 VAL A O 1
ATOM 4608 N N . ARG A 1 589 ? 7.648 -36.469 4.219 1 98.25 589 ARG A N 1
ATOM 4609 C CA . ARG A 1 589 ? 7.457 -35.031 4.289 1 98.25 589 ARG A CA 1
ATOM 4610 C C . ARG A 1 589 ? 6.363 -34.656 5.289 1 98.25 589 ARG A C 1
ATOM 4612 O O . ARG A 1 589 ? 6.527 -33.75 6.094 1 98.25 589 ARG A O 1
ATOM 4619 N N . ARG A 1 590 ? 5.293 -35.375 5.25 1 97.25 590 ARG A N 1
ATOM 4620 C CA . ARG A 1 590 ? 4.156 -35.156 6.137 1 97.25 590 ARG A CA 1
ATOM 4621 C C . ARG A 1 590 ? 4.5 -35.531 7.574 1 97.25 590 ARG A C 1
ATOM 4623 O O . ARG A 1 590 ? 4.215 -34.781 8.508 1 97.25 590 ARG A O 1
ATOM 4630 N N . ALA A 1 591 ? 5.121 -36.656 7.707 1 96.44 591 ALA A N 1
ATOM 4631 C CA . ALA A 1 591 ? 5.41 -37.188 9.031 1 96.44 591 ALA A CA 1
ATOM 4632 C C . ALA A 1 591 ? 6.332 -36.281 9.82 1 96.44 591 ALA A C 1
ATOM 4634 O O . ALA A 1 591 ? 6.207 -36.156 11.039 1 96.44 591 ALA A O 1
ATOM 4635 N N . TYR A 1 592 ? 7.234 -35.656 9.141 1 96.69 592 TYR A N 1
ATOM 4636 C CA . TYR A 1 592 ? 8.219 -34.812 9.828 1 96.69 592 TYR A CA 1
ATOM 4637 C C . TYR A 1 592 ? 7.906 -33.344 9.648 1 96.69 592 TYR A C 1
ATOM 4639 O O . TYR A 1 592 ? 8.695 -32.469 10.047 1 96.69 592 TYR A O 1
ATOM 4647 N N . ASP A 1 593 ? 6.777 -33 9.023 1 97.44 593 ASP A N 1
ATOM 4648 C CA . ASP A 1 593 ? 6.297 -31.625 8.82 1 97.44 593 ASP A CA 1
ATOM 4649 C C . ASP A 1 593 ? 7.383 -30.75 8.211 1 97.44 593 ASP A C 1
ATOM 4651 O O . ASP A 1 593 ? 7.695 -29.688 8.734 1 97.44 593 ASP A O 1
ATOM 4655 N N . ILE A 1 594 ? 7.945 -31.266 7.102 1 98.25 594 ILE A N 1
ATOM 4656 C CA . ILE A 1 594 ? 9.031 -30.578 6.426 1 98.25 594 ILE A CA 1
ATOM 4657 C C . ILE A 1 594 ? 8.555 -29.203 5.953 1 98.25 594 ILE A C 1
ATOM 4659 O O . ILE A 1 594 ? 9.32 -28.234 5.961 1 98.25 594 ILE A O 1
ATOM 4663 N N . ALA A 1 595 ? 7.262 -29.078 5.621 1 98.44 595 ALA A N 1
ATOM 4664 C CA . ALA A 1 595 ? 6.688 -27.828 5.109 1 98.44 595 ALA A CA 1
ATOM 4665 C C . ALA A 1 595 ? 6.875 -26.688 6.109 1 98.44 595 ALA A C 1
ATOM 4667 O O . ALA A 1 595 ? 7.074 -25.547 5.715 1 98.44 595 ALA A O 1
ATOM 4668 N N . ALA A 1 596 ? 6.844 -26.984 7.391 1 98.19 596 ALA A N 1
ATOM 4669 C CA . ALA A 1 596 ? 6.883 -25.969 8.445 1 98.19 596 ALA A CA 1
ATOM 4670 C C . ALA A 1 596 ? 8.297 -25.797 8.984 1 98.19 596 ALA A C 1
ATOM 4672 O O . ALA A 1 596 ? 8.531 -24.984 9.891 1 98.19 596 ALA A O 1
ATOM 4673 N N . SER A 1 597 ? 9.281 -26.469 8.422 1 98.31 597 SER A N 1
ATOM 4674 C CA . SER A 1 597 ? 10.641 -26.453 8.945 1 98.31 597 SER A CA 1
ATOM 4675 C C . SER A 1 597 ? 11.344 -25.141 8.609 1 98.31 597 SER A C 1
ATOM 4677 O O . SER A 1 597 ? 10.773 -24.281 7.922 1 98.31 597 SER A O 1
ATOM 4679 N N . LYS A 1 598 ? 12.523 -24.969 9.203 1 97.75 598 LYS A N 1
ATOM 4680 C CA . LYS A 1 598 ? 13.344 -23.781 8.977 1 97.75 598 LYS A CA 1
ATOM 4681 C C . LYS A 1 598 ? 14.711 -24.156 8.406 1 97.75 598 LYS A C 1
ATOM 4683 O O . LYS A 1 598 ? 15.438 -24.969 9.008 1 97.75 598 LYS A O 1
ATOM 4688 N N . GLN A 1 599 ? 14.992 -23.672 7.25 1 97.75 599 GLN A N 1
ATOM 4689 C CA . GLN A 1 599 ? 16.328 -23.922 6.703 1 97.75 599 GLN A CA 1
ATOM 4690 C C . GLN A 1 599 ? 17.391 -23.156 7.48 1 97.75 599 GLN A C 1
ATOM 4692 O O . GLN A 1 599 ? 17.344 -21.922 7.562 1 97.75 599 GLN A O 1
ATOM 4697 N N . ILE A 1 600 ? 18.391 -23.812 8 1 96 600 ILE A N 1
ATOM 4698 C CA . ILE A 1 600 ? 19.312 -23.141 8.914 1 96 600 ILE A CA 1
ATOM 4699 C C . ILE A 1 600 ? 20.734 -23.156 8.328 1 96 600 ILE A C 1
ATOM 4701 O O . ILE A 1 600 ? 21.594 -22.391 8.75 1 96 600 ILE A O 1
ATOM 4705 N N . LEU A 1 601 ? 20.953 -24.094 7.359 1 96 601 LEU A N 1
ATOM 4706 C CA . LEU A 1 601 ? 22.312 -24.172 6.836 1 96 601 LEU A CA 1
ATOM 4707 C C . LEU A 1 601 ? 22.312 -24.703 5.406 1 96 601 LEU A C 1
ATOM 4709 O O . LEU A 1 601 ? 21.547 -25.609 5.07 1 96 601 LEU A O 1
ATOM 4713 N N . ILE A 1 602 ? 23.188 -24.156 4.535 1 97.31 602 ILE A N 1
ATOM 4714 C CA . ILE A 1 602 ? 23.578 -24.641 3.221 1 97.31 602 ILE A CA 1
ATOM 4715 C C . ILE A 1 602 ? 25.109 -24.734 3.137 1 97.31 602 ILE A C 1
ATOM 4717 O O . ILE A 1 602 ? 25.75 -23.828 2.604 1 97.31 602 ILE A O 1
ATOM 4721 N N . PRO A 1 603 ? 25.641 -25.781 3.607 1 96 603 PRO A N 1
ATOM 4722 C CA . PRO A 1 603 ? 27.094 -25.828 3.742 1 96 603 PRO A CA 1
ATOM 4723 C C . PRO A 1 603 ? 27.812 -25.922 2.395 1 96 603 PRO A C 1
ATOM 4725 O O . PRO A 1 603 ? 27.234 -26.359 1.407 1 96 603 PRO A O 1
ATOM 4728 N N . ASP A 1 604 ? 29.094 -25.547 2.443 1 94.44 604 ASP A N 1
ATOM 4729 C CA . ASP A 1 604 ? 29.953 -25.797 1.299 1 94.44 604 ASP A CA 1
ATOM 4730 C C . ASP A 1 604 ? 30.297 -27.281 1.194 1 94.44 604 ASP A C 1
ATOM 4732 O O . ASP A 1 604 ? 30.281 -28 2.197 1 94.44 604 ASP A O 1
ATOM 4736 N N . VAL A 1 605 ? 30.5 -27.656 0.013 1 96.19 605 VAL A N 1
ATOM 4737 C CA . VAL A 1 605 ? 30.844 -29.062 -0.252 1 96.19 605 VAL A CA 1
ATOM 4738 C C . VAL A 1 605 ? 32.062 -29.125 -1.149 1 96.19 605 VAL A C 1
ATOM 4740 O O . VAL A 1 605 ? 32.438 -28.125 -1.774 1 96.19 605 VAL A O 1
ATOM 4743 N N . GLN A 1 606 ? 32.688 -30.25 -1.171 1 95.94 606 GLN A N 1
ATOM 4744 C CA . GLN A 1 606 ? 33.875 -30.453 -2.008 1 95.94 606 GLN A CA 1
ATOM 4745 C C . GLN A 1 606 ? 33.469 -30.938 -3.404 1 95.94 606 GLN A C 1
ATOM 4747 O O . GLN A 1 606 ? 33.969 -30.391 -4.406 1 95.94 606 GLN A O 1
ATOM 4752 N N . HIS A 1 607 ? 32.688 -31.984 -3.424 1 97.06 607 HIS A N 1
ATOM 4753 C CA . HIS A 1 607 ? 32.25 -32.469 -4.727 1 97.06 607 HIS A CA 1
ATOM 4754 C C . HIS A 1 607 ? 31.297 -31.5 -5.406 1 97.06 607 HIS A C 1
ATOM 4756 O O . HIS A 1 607 ? 30.281 -31.125 -4.828 1 97.06 607 HIS A O 1
ATOM 4762 N N . PRO A 1 608 ? 31.531 -31.172 -6.645 1 96.75 608 PRO A N 1
ATOM 4763 C CA . PRO A 1 608 ? 30.734 -30.125 -7.301 1 96.75 608 PRO A CA 1
ATOM 4764 C C . PRO A 1 608 ? 29.266 -30.516 -7.469 1 96.75 608 PRO A C 1
ATOM 4766 O O . PRO A 1 608 ? 28.391 -29.656 -7.508 1 96.75 608 PRO A O 1
ATOM 4769 N N . GLY A 1 609 ? 28.953 -31.75 -7.559 1 98.12 609 GLY A N 1
ATOM 4770 C CA . GLY A 1 609 ? 27.609 -32.188 -7.828 1 98.12 609 GLY A CA 1
ATOM 4771 C C . GLY A 1 609 ? 26.766 -32.375 -6.57 1 98.12 609 GLY A C 1
ATOM 4772 O O . GLY A 1 609 ? 25.562 -32.594 -6.648 1 98.12 609 GLY A O 1
ATOM 4773 N N . LEU A 1 610 ? 27.359 -32.188 -5.375 1 98.56 610 LEU A N 1
ATOM 4774 C CA . LEU A 1 610 ? 26.688 -32.469 -4.105 1 98.56 610 LEU A CA 1
ATOM 4775 C C . LEU A 1 610 ? 25.984 -31.219 -3.578 1 98.56 610 LEU A C 1
ATOM 4777 O O . LEU A 1 610 ? 26.547 -30.109 -3.631 1 98.56 610 LEU A O 1
ATOM 4781 N N . LEU A 1 611 ? 24.75 -31.297 -3.168 1 98.81 611 LEU A N 1
ATOM 4782 C CA . LEU A 1 611 ? 24.016 -30.266 -2.438 1 98.81 611 LEU A CA 1
ATOM 4783 C C . LEU A 1 611 ? 23.578 -30.781 -1.072 1 98.81 611 LEU A C 1
ATOM 4785 O O . LEU A 1 611 ? 23.047 -31.891 -0.966 1 98.81 611 LEU A O 1
ATOM 4789 N N . ILE A 1 612 ? 23.828 -30.016 -0.073 1 98.19 612 ILE A N 1
ATOM 4790 C CA . ILE A 1 612 ? 23.375 -30.312 1.281 1 98.19 612 ILE A CA 1
ATOM 4791 C C . ILE A 1 612 ? 22.469 -29.188 1.785 1 98.19 612 ILE A C 1
ATOM 4793 O O . ILE A 1 612 ? 22.828 -28.016 1.704 1 98.19 612 ILE A O 1
ATOM 4797 N N . MET A 1 613 ? 21.312 -29.484 2.244 1 98.38 613 MET A N 1
ATOM 4798 C CA . MET A 1 613 ? 20.406 -28.562 2.92 1 98.38 613 MET A CA 1
ATOM 4799 C C . MET A 1 613 ? 20.094 -29.047 4.332 1 98.38 613 MET A C 1
ATOM 4801 O O . MET A 1 613 ? 19.797 -30.219 4.539 1 98.38 613 MET A O 1
ATOM 4805 N N . VAL A 1 614 ? 20.156 -28.188 5.297 1 97.81 614 VAL A N 1
ATOM 4806 C CA . VAL A 1 614 ? 19.906 -28.531 6.691 1 97.81 614 VAL A CA 1
ATOM 4807 C C . VAL A 1 614 ? 18.703 -27.75 7.211 1 97.81 614 VAL A C 1
ATOM 4809 O O . VAL A 1 614 ? 18.672 -26.516 7.102 1 97.81 614 VAL A O 1
ATOM 4812 N N . HIS A 1 615 ? 17.781 -28.438 7.816 1 98 615 HIS A N 1
ATOM 4813 C CA . HIS A 1 615 ? 16.562 -27.828 8.312 1 98 615 HIS A CA 1
ATOM 4814 C C . HIS A 1 615 ? 16.328 -28.188 9.781 1 98 615 HIS A C 1
ATOM 4816 O O . HIS A 1 615 ? 16.641 -29.297 10.211 1 98 615 HIS A O 1
ATOM 4822 N N . GLU A 1 616 ? 15.852 -27.203 10.547 1 96.94 616 GLU A N 1
ATOM 4823 C CA . GLU A 1 616 ? 15.297 -27.469 11.875 1 96.94 616 GLU A CA 1
ATOM 4824 C C . GLU A 1 616 ? 13.828 -27.859 11.797 1 96.94 616 GLU A C 1
ATOM 4826 O O . GLU A 1 616 ? 13 -27.094 11.297 1 96.94 616 GLU A O 1
ATOM 4831 N N . LEU A 1 617 ? 13.547 -29.078 12.273 1 96.75 617 LEU A N 1
ATOM 4832 C CA . LEU A 1 617 ? 12.172 -29.578 12.219 1 96.75 617 LEU A CA 1
ATOM 4833 C C . LEU A 1 617 ? 11.32 -28.922 13.305 1 96.75 617 LEU A C 1
ATOM 4835 O O . LEU A 1 617 ? 11.844 -28.516 14.344 1 96.75 617 LEU A O 1
ATOM 4839 N N . PRO A 1 618 ? 10.07 -28.781 13.039 1 95.44 618 PRO A N 1
ATOM 4840 C CA . PRO A 1 618 ? 9.203 -28.156 14.039 1 95.44 618 PRO A CA 1
ATOM 4841 C C . PRO A 1 618 ? 9 -29.047 15.266 1 95.44 618 PRO A C 1
ATOM 4843 O O . PRO A 1 618 ? 9.289 -30.25 15.227 1 95.44 618 PRO A O 1
ATOM 4846 N N . ALA A 1 619 ? 8.555 -28.422 16.422 1 92.06 619 ALA A N 1
ATOM 4847 C CA . ALA A 1 619 ? 8.133 -29.078 17.641 1 92.06 619 ALA A CA 1
ATOM 4848 C C . ALA A 1 619 ? 9.273 -29.906 18.234 1 92.06 619 ALA A C 1
ATOM 4850 O O . ALA A 1 619 ? 9.039 -30.969 18.812 1 92.06 619 ALA A O 1
ATOM 4851 N N . GLY A 1 620 ? 10.492 -29.578 18 1 86.69 620 GLY A N 1
ATOM 4852 C CA . GLY A 1 620 ? 11.641 -30.219 18.625 1 86.69 620 GLY A CA 1
ATOM 4853 C C . GLY A 1 620 ? 11.945 -31.594 18.047 1 86.69 620 GLY A C 1
ATOM 4854 O O . GLY A 1 620 ? 12.531 -32.438 18.73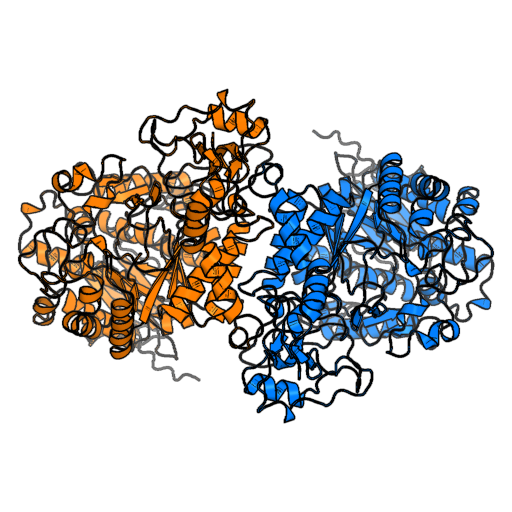4 1 86.69 620 GLY A O 1
ATOM 4855 N N . LYS A 1 621 ? 11.578 -31.875 16.766 1 89.62 621 LYS A N 1
ATOM 4856 C CA . LYS A 1 621 ? 11.789 -33.188 16.141 1 89.62 621 LYS A CA 1
ATOM 4857 C C . LYS A 1 621 ? 13.234 -33.344 15.688 1 89.62 621 LYS A C 1
ATOM 4859 O O . LYS A 1 621 ? 13.609 -34.375 15.164 1 89.62 621 LYS A O 1
ATOM 4864 N N . GLY A 1 622 ? 13.984 -32.312 15.891 1 91.62 622 GLY A N 1
ATOM 4865 C CA . GLY A 1 622 ? 15.406 -32.438 15.578 1 91.62 622 GLY A CA 1
ATOM 4866 C C . GLY A 1 622 ? 15.797 -31.766 14.273 1 91.62 622 GLY A C 1
ATOM 4867 O O . GLY A 1 622 ? 15.172 -30.781 13.859 1 91.62 622 GLY A O 1
ATOM 4868 N N . THR A 1 623 ? 16.922 -32.25 13.75 1 96.31 623 THR A N 1
ATOM 4869 C CA . THR A 1 623 ? 17.5 -31.656 12.547 1 96.31 623 THR A CA 1
ATOM 4870 C C . THR A 1 623 ? 17.391 -32.594 11.359 1 96.31 623 THR A C 1
ATOM 4872 O O . THR A 1 623 ? 17.656 -33.812 11.484 1 96.31 623 THR A O 1
ATOM 4875 N N . GLN A 1 624 ? 16.906 -32.094 10.281 1 97.62 624 GLN A N 1
ATOM 4876 C CA . GLN A 1 624 ? 16.797 -32.844 9.031 1 97.62 624 GLN A CA 1
ATOM 4877 C C . GLN A 1 624 ? 17.859 -32.406 8.031 1 97.62 624 GLN A C 1
ATOM 4879 O O . GLN A 1 624 ? 18.125 -31.219 7.883 1 97.62 624 GLN A O 1
ATOM 4884 N N . ILE A 1 625 ? 18.531 -33.344 7.344 1 97.56 625 ILE A N 1
ATOM 4885 C CA . ILE A 1 625 ? 19.547 -33.094 6.336 1 97.56 625 ILE A CA 1
ATOM 4886 C C . ILE A 1 625 ? 19.141 -33.719 5.008 1 97.56 625 ILE A C 1
ATOM 4888 O O . ILE A 1 625 ? 18.828 -34.938 4.945 1 97.56 625 ILE A O 1
ATOM 4892 N N . THR A 1 626 ? 19.047 -32.969 3.99 1 98.5 626 THR A N 1
ATOM 4893 C CA . THR A 1 626 ? 18.859 -33.5 2.637 1 98.5 626 THR A CA 1
ATOM 4894 C C . THR A 1 626 ? 20.172 -33.469 1.857 1 98.5 626 THR A C 1
ATOM 4896 O O . THR A 1 626 ? 20.812 -32.406 1.75 1 98.5 626 THR A O 1
ATOM 4899 N N . ALA A 1 627 ? 20.594 -34.562 1.41 1 98.44 627 ALA A N 1
ATOM 4900 C CA . ALA A 1 627 ? 21.797 -34.688 0.586 1 98.44 627 ALA A CA 1
ATOM 4901 C C . ALA A 1 627 ? 21.438 -35.156 -0.82 1 98.44 627 ALA A C 1
ATOM 4903 O O . ALA A 1 627 ? 20.797 -36.219 -0.989 1 98.44 627 ALA A O 1
ATOM 4904 N N . LEU A 1 628 ? 21.844 -34.438 -1.829 1 98.81 628 LEU A N 1
ATOM 4905 C CA . LEU A 1 628 ? 21.484 -34.75 -3.209 1 98.81 628 LEU A CA 1
ATOM 4906 C C . LEU A 1 628 ? 22.719 -34.688 -4.109 1 98.81 628 LEU A C 1
ATOM 4908 O O . LEU A 1 628 ? 23.516 -33.75 -4.027 1 98.81 628 LEU A O 1
ATOM 4912 N N . ASN A 1 629 ? 22.891 -35.656 -4.93 1 98.81 629 ASN A N 1
ATOM 4913 C CA . ASN A 1 629 ? 23.953 -35.719 -5.922 1 98.81 629 ASN A CA 1
ATOM 4914 C C . ASN A 1 629 ? 23.438 -35.469 -7.328 1 98.81 629 ASN A C 1
ATOM 4916 O O . ASN A 1 629 ? 22.75 -36.312 -7.91 1 98.81 629 ASN A O 1
ATOM 4920 N N . PHE A 1 630 ? 23.812 -34.344 -7.949 1 98.75 630 PHE A N 1
ATOM 4921 C CA . PHE A 1 630 ? 23.328 -33.938 -9.266 1 98.75 630 PHE A CA 1
ATOM 4922 C C . PHE A 1 630 ? 24.266 -34.406 -10.359 1 98.75 630 PHE A C 1
ATOM 4924 O O . PHE A 1 630 ? 24.094 -34.062 -11.531 1 98.75 630 PHE A O 1
ATOM 4931 N N . SER A 1 631 ? 25.266 -35.25 -10 1 97.94 631 SER A N 1
ATOM 4932 C CA . SER A 1 631 ? 26.266 -35.688 -10.984 1 97.94 631 SER A CA 1
ATOM 4933 C C . SER A 1 631 ? 26.109 -37.156 -11.312 1 97.94 631 SER A C 1
ATOM 4935 O O . SER A 1 631 ? 25.406 -37.906 -10.617 1 97.94 631 SER A O 1
ATOM 4937 N N . SER A 1 632 ? 26.797 -37.594 -12.352 1 96.94 632 SER A N 1
ATOM 4938 C CA . SER A 1 632 ? 26.766 -38.969 -12.805 1 96.94 632 SER A CA 1
ATOM 4939 C C . SER A 1 632 ? 27.844 -39.812 -12.125 1 96.94 632 SER A C 1
ATOM 4941 O O . SER A 1 632 ? 28.062 -40.969 -12.484 1 96.94 632 SER A O 1
ATOM 4943 N N . GLU A 1 633 ? 28.469 -39.156 -11.102 1 96.69 633 GLU A N 1
ATOM 4944 C CA . GLU A 1 633 ? 29.531 -39.844 -10.359 1 96.69 633 GLU A CA 1
ATOM 4945 C C . GLU A 1 633 ? 29.125 -40.094 -8.906 1 96.69 633 GLU A C 1
ATOM 4947 O O . GLU A 1 633 ? 28.359 -39.312 -8.336 1 96.69 633 GLU A O 1
ATOM 4952 N N . SER A 1 634 ? 29.641 -41.156 -8.375 1 97.5 634 SER A N 1
ATOM 4953 C CA . SER A 1 634 ? 29.406 -41.375 -6.945 1 97.5 634 SER A CA 1
ATOM 4954 C C . SER A 1 634 ? 30.203 -40.375 -6.102 1 97.5 634 SER A C 1
ATOM 4956 O O . SER A 1 634 ? 31.266 -39.938 -6.512 1 97.5 634 SER A O 1
ATOM 4958 N N . VAL A 1 635 ? 29.688 -40.125 -4.93 1 97.38 635 VAL A N 1
ATOM 4959 C CA . VAL A 1 635 ? 30.297 -39.125 -4.059 1 97.38 635 VAL A CA 1
ATOM 4960 C C . VAL A 1 635 ? 30.469 -39.719 -2.654 1 97.38 635 VAL A C 1
ATOM 4962 O O . VAL A 1 635 ? 29.578 -40.406 -2.141 1 97.38 635 VAL A O 1
ATOM 4965 N N . VAL A 1 636 ? 31.625 -39.594 -2.088 1 97.31 636 VAL A N 1
ATOM 4966 C CA . VAL A 1 636 ? 31.891 -39.781 -0.668 1 97.31 636 VAL A CA 1
ATOM 4967 C C . VAL A 1 636 ? 32.531 -38.531 -0.079 1 97.31 636 VAL A C 1
ATOM 4969 O O . VAL A 1 636 ? 33.562 -38.062 -0.558 1 97.31 636 VAL A O 1
ATOM 4972 N N . GLU A 1 637 ? 31.875 -37.969 0.84 1 97.31 637 GLU A N 1
ATOM 4973 C CA . GLU A 1 637 ? 32.375 -36.719 1.396 1 97.31 637 GLU A CA 1
ATOM 4974 C C . GLU A 1 637 ? 32.031 -36.594 2.879 1 97.31 637 GLU A C 1
ATOM 4976 O O . GLU A 1 637 ? 30.938 -37 3.309 1 97.31 637 GLU A O 1
ATOM 4981 N N . THR A 1 638 ? 32.969 -36.094 3.715 1 96.81 638 THR A N 1
ATOM 4982 C CA . THR A 1 638 ? 32.719 -35.812 5.121 1 96.81 638 THR A CA 1
ATOM 4983 C C . THR A 1 638 ? 32.219 -34.375 5.297 1 96.81 638 THR A C 1
ATOM 4985 O O . THR A 1 638 ? 32.906 -33.406 4.934 1 96.81 638 THR A O 1
ATOM 4988 N N . LEU A 1 639 ? 31.047 -34.312 5.832 1 95.44 639 LEU A N 1
ATOM 4989 C CA . LEU A 1 639 ? 30.406 -33 6.059 1 95.44 639 LEU A CA 1
ATOM 4990 C C . LEU A 1 639 ? 30.797 -32.438 7.418 1 95.44 639 LEU A C 1
ATOM 4992 O O . LEU A 1 639 ? 31.125 -33.188 8.336 1 95.44 639 LEU A O 1
ATOM 4996 N N . HIS A 1 640 ? 30.797 -31.141 7.496 1 93.5 640 HIS A N 1
ATOM 4997 C CA . HIS A 1 640 ? 31 -30.422 8.75 1 93.5 640 HIS A CA 1
ATOM 4998 C C . HIS A 1 640 ? 29.797 -29.562 9.086 1 93.5 640 HIS A C 1
ATOM 5000 O O . HIS A 1 640 ? 29.672 -28.438 8.586 1 93.5 640 HIS A O 1
ATOM 5006 N N . LEU A 1 641 ? 29.016 -30.078 9.961 1 93.81 641 LEU A N 1
ATOM 5007 C CA . LEU A 1 641 ? 27.781 -29.406 10.312 1 93.81 641 LEU A CA 1
ATOM 5008 C C . LEU A 1 641 ? 27.859 -28.797 11.703 1 93.81 641 LEU A C 1
ATOM 5010 O O . LEU A 1 641 ? 27.406 -29.391 12.688 1 93.81 641 LEU A O 1
ATOM 5014 N N . ALA A 1 642 ? 28.312 -27.547 11.742 1 85.88 642 ALA A N 1
ATOM 5015 C CA . ALA A 1 642 ? 28.516 -26.859 13.008 1 85.88 642 ALA A CA 1
ATOM 5016 C C . ALA A 1 642 ? 27.188 -26.484 13.664 1 85.88 642 ALA A C 1
ATOM 5018 O O . ALA A 1 642 ? 26.25 -26.094 12.977 1 85.88 642 ALA A O 1
ATOM 5019 N N . GLY A 1 643 ? 27.156 -26.641 14.938 1 86.94 643 GLY A N 1
ATOM 5020 C CA . GLY A 1 643 ? 26.016 -26.141 15.68 1 86.94 643 GLY A CA 1
ATOM 5021 C C . GLY A 1 643 ? 24.875 -27.141 15.773 1 86.94 643 GLY A C 1
ATOM 5022 O O . GLY A 1 643 ? 23.812 -26.844 16.312 1 86.94 643 GLY A O 1
ATOM 5023 N N . ILE A 1 644 ? 25.047 -28.344 15.203 1 91.94 644 ILE A N 1
ATOM 5024 C CA . ILE A 1 644 ? 24.016 -29.375 15.258 1 91.94 644 ILE A CA 1
ATOM 5025 C C . ILE A 1 644 ? 24.359 -30.406 16.328 1 91.94 644 ILE A C 1
ATOM 5027 O O . ILE A 1 644 ? 25.5 -30.844 16.438 1 91.94 644 ILE A O 1
ATOM 5031 N N . ALA A 1 645 ? 23.406 -30.781 17.125 1 91.06 645 ALA A N 1
ATOM 5032 C CA . ALA A 1 645 ? 23.609 -31.75 18.188 1 91.06 645 ALA A CA 1
ATOM 5033 C C . ALA A 1 645 ? 24 -33.125 17.609 1 91.06 645 ALA A C 1
ATOM 5035 O O . ALA A 1 645 ? 23.422 -33.562 16.609 1 91.06 645 ALA A O 1
ATOM 5036 N N . PRO A 1 646 ? 24.984 -33.75 18.219 1 93.12 646 PRO A N 1
ATOM 5037 C CA . PRO A 1 646 ? 25.422 -35.031 17.703 1 93.12 646 PRO A CA 1
ATOM 5038 C C . PRO A 1 646 ? 24.391 -36.156 17.938 1 93.12 646 PRO A C 1
ATOM 5040 O O . PRO A 1 646 ? 23.516 -36 18.812 1 93.12 646 PRO A O 1
ATOM 5043 N N . GLY A 1 647 ? 24.484 -37.25 17.172 1 93.88 647 GLY A N 1
ATOM 5044 C CA . GLY A 1 647 ? 23.609 -38.406 17.312 1 93.88 647 GLY A CA 1
ATOM 5045 C C . GLY A 1 647 ? 23.578 -39.281 16.078 1 93.88 647 GLY A C 1
ATOM 5046 O O . GLY A 1 647 ? 24.281 -39 15.094 1 93.88 647 GLY A O 1
ATOM 5047 N N . PRO A 1 648 ? 22.859 -40.406 16.234 1 94.62 648 PRO A N 1
ATOM 5048 C CA . PRO A 1 648 ? 22.688 -41.25 15.047 1 94.62 648 PRO A CA 1
ATOM 5049 C C . PRO A 1 648 ? 21.984 -40.531 13.898 1 94.62 648 PRO A C 1
ATOM 5051 O O . PRO A 1 648 ? 21.062 -39.75 14.133 1 94.62 648 PRO A O 1
ATOM 5054 N N . VAL A 1 649 ? 22.516 -40.781 12.734 1 96.5 649 VAL A N 1
ATOM 5055 C CA . VAL A 1 649 ? 21.922 -40.219 11.516 1 96.5 649 VAL A CA 1
ATOM 5056 C C . VAL A 1 649 ? 21.141 -41.312 10.789 1 96.5 649 VAL A C 1
ATOM 5058 O O . VAL A 1 649 ? 21.688 -42.375 10.445 1 96.5 649 VAL A O 1
ATOM 5061 N N . VAL A 1 650 ? 19.844 -41.031 10.555 1 96.25 650 VAL A N 1
ATOM 5062 C CA . VAL A 1 650 ? 18.953 -42.062 9.992 1 96.25 650 VAL A CA 1
ATOM 5063 C C . VAL A 1 650 ? 18.391 -41.562 8.656 1 96.25 650 VAL A C 1
ATOM 5065 O O . VAL A 1 650 ? 18.047 -40.375 8.516 1 96.25 650 VAL A O 1
ATOM 5068 N N . ASP A 1 651 ? 18.453 -42.406 7.68 1 97 651 ASP A N 1
ATOM 5069 C CA . ASP A 1 651 ? 17.703 -42.188 6.453 1 97 651 ASP A CA 1
ATOM 5070 C C . ASP A 1 651 ? 16.203 -42.344 6.691 1 97 651 ASP A C 1
ATOM 5072 O O . ASP A 1 651 ? 15.719 -43.469 6.879 1 97 651 ASP A O 1
ATOM 5076 N N . ILE A 1 652 ? 15.508 -41.344 6.598 1 96.12 652 ILE A N 1
ATOM 5077 C CA . ILE A 1 652 ? 14.133 -41.344 7.074 1 96.12 652 ILE A CA 1
ATOM 5078 C C . ILE A 1 652 ? 13.211 -41.875 5.973 1 96.12 652 ILE A C 1
ATOM 5080 O O . ILE A 1 652 ? 12.055 -42.219 6.23 1 96.12 652 ILE A O 1
ATOM 5084 N N . ILE A 1 653 ? 13.648 -42 4.785 1 95.31 653 ILE A N 1
ATOM 5085 C CA . ILE A 1 653 ? 12.844 -42.594 3.723 1 95.31 653 ILE A CA 1
ATOM 5086 C C . ILE A 1 653 ? 12.984 -44.094 3.756 1 95.31 653 ILE A C 1
ATOM 5088 O O . ILE A 1 653 ? 11.984 -44.812 3.701 1 95.31 653 ILE A O 1
ATOM 5092 N N . ASN A 1 654 ? 14.219 -44.562 3.924 1 93.56 654 ASN A N 1
ATOM 5093 C CA . ASN A 1 654 ? 14.477 -46 3.889 1 93.56 654 ASN A CA 1
ATOM 5094 C C . ASN A 1 654 ? 14.578 -46.594 5.293 1 93.56 654 ASN A C 1
ATOM 5096 O O . ASN A 1 654 ? 14.711 -47.781 5.457 1 93.56 654 ASN A O 1
ATOM 5100 N N . GLU A 1 655 ? 14.578 -45.875 6.258 1 92.38 655 GLU A N 1
ATOM 5101 C CA . GLU A 1 655 ? 14.602 -46.281 7.656 1 92.38 655 GLU A CA 1
ATOM 5102 C C . GLU A 1 655 ? 15.852 -47.094 7.973 1 92.38 655 GLU A C 1
ATOM 5104 O O . GLU A 1 655 ? 15.758 -48.188 8.508 1 92.38 655 GLU A O 1
ATOM 5109 N N . ARG A 1 656 ? 16.938 -46.5 7.676 1 94.44 656 ARG A N 1
ATOM 5110 C CA . ARG A 1 656 ? 18.219 -47.125 7.934 1 94.44 656 ARG A CA 1
ATOM 5111 C C . ARG A 1 656 ? 19.219 -46.156 8.578 1 94.44 656 ARG A C 1
ATOM 5113 O O . ARG A 1 656 ? 19.219 -44.969 8.242 1 94.44 656 ARG A O 1
ATOM 5120 N N . VAL A 1 657 ? 20.031 -46.719 9.398 1 94 657 VAL A N 1
ATOM 5121 C CA . VAL A 1 657 ? 21.062 -45.906 10.023 1 94 657 VAL A CA 1
ATOM 5122 C C . VAL A 1 657 ? 22.234 -45.719 9.047 1 94 657 VAL A C 1
ATOM 5124 O O . VAL A 1 657 ? 22.75 -46.688 8.492 1 94 657 VAL A O 1
ATOM 5127 N N . GLU A 1 658 ? 22.562 -44.531 8.828 1 94.25 658 GLU A N 1
ATOM 5128 C CA . GLU A 1 658 ? 23.609 -44.219 7.871 1 94.25 658 GLU A CA 1
ATOM 5129 C C . GLU A 1 658 ? 24.938 -43.906 8.578 1 94.25 658 GLU A C 1
ATOM 5131 O O . GLU A 1 658 ? 26 -43.969 7.957 1 94.25 658 GLU A O 1
ATOM 5136 N N . GLY A 1 659 ? 24.844 -43.625 9.859 1 93.69 659 GLY A N 1
ATOM 5137 C CA . GLY A 1 659 ? 26.031 -43.281 10.633 1 93.69 659 GLY A CA 1
ATOM 5138 C C . GLY A 1 659 ? 25.75 -42.406 11.828 1 93.69 659 GLY A C 1
ATOM 5139 O O . GLY A 1 659 ? 24.641 -42.438 12.383 1 93.69 659 GLY A O 1
ATOM 5140 N N . ASP A 1 660 ? 26.844 -41.719 12.289 1 94.56 660 ASP A N 1
ATOM 5141 C CA . ASP A 1 660 ? 26.734 -40.812 13.438 1 94.56 660 ASP A CA 1
ATOM 5142 C C . ASP A 1 660 ? 27.344 -39.469 13.125 1 94.56 660 ASP A C 1
ATOM 5144 O O . ASP A 1 660 ? 28.391 -39.375 12.484 1 94.56 660 ASP A O 1
ATOM 5148 N N . LEU A 1 661 ? 26.562 -38.5 13.523 1 95.38 661 LEU A N 1
ATOM 5149 C CA . LEU A 1 661 ? 27.156 -37.188 13.578 1 95.38 661 LEU A CA 1
ATOM 5150 C C . LEU A 1 661 ? 28.016 -37 14.836 1 95.38 661 LEU A C 1
ATOM 5152 O O . LEU A 1 661 ? 27.516 -37.188 15.953 1 95.38 661 LEU A O 1
ATOM 5156 N N . THR A 1 662 ? 29.219 -36.656 14.68 1 94.75 662 THR A N 1
ATOM 5157 C CA . THR A 1 662 ? 30.141 -36.594 15.805 1 94.75 662 THR A CA 1
ATOM 5158 C C . THR A 1 662 ? 29.922 -35.312 16.609 1 94.75 662 THR A C 1
ATOM 5160 O O . THR A 1 662 ? 29.156 -34.438 16.188 1 94.75 662 THR A O 1
ATOM 5163 N N . GLU A 1 663 ? 30.547 -35.188 17.766 1 92.81 663 GLU A N 1
ATOM 5164 C CA . GLU A 1 663 ? 30.5 -34 18.609 1 92.81 663 GLU A CA 1
ATOM 5165 C C . GLU A 1 663 ? 31.078 -32.781 17.891 1 92.81 663 GLU A C 1
ATOM 5167 O O . GLU A 1 663 ? 30.656 -31.656 18.141 1 92.81 663 GLU A O 1
ATOM 5172 N N . GLU A 1 664 ? 31.953 -33.062 16.953 1 93.06 664 GLU A N 1
ATOM 5173 C CA . GLU A 1 664 ? 32.594 -31.984 16.203 1 93.06 664 GLU A CA 1
ATOM 5174 C C . GLU A 1 664 ? 31.766 -31.578 15 1 93.06 664 GLU A C 1
ATOM 5176 O O . GLU A 1 664 ? 32.125 -30.641 14.273 1 93.06 664 GLU A O 1
ATOM 5181 N N . GLY A 1 665 ? 30.672 -32.344 14.75 1 93.31 665 GLY A N 1
ATOM 5182 C CA . GLY A 1 665 ? 29.781 -32 13.648 1 93.31 665 GLY A CA 1
ATOM 5183 C C . GLY A 1 665 ? 30.188 -32.656 12.344 1 93.31 665 GLY A C 1
ATOM 5184 O O . GLY A 1 665 ? 29.844 -32.188 11.266 1 93.31 665 GLY A O 1
ATOM 5185 N N . GLU A 1 666 ? 30.938 -33.781 12.445 1 95.56 666 GLU A N 1
ATOM 5186 C CA . GLU A 1 666 ? 31.391 -34.469 11.242 1 95.56 666 GLU A CA 1
ATOM 5187 C C . GLU A 1 666 ? 30.484 -35.625 10.906 1 95.56 666 GLU A C 1
ATOM 5189 O O . GLU A 1 666 ? 30.062 -36.375 11.797 1 95.56 666 GLU A O 1
ATOM 5194 N N . PHE A 1 667 ? 30.172 -35.812 9.68 1 96.25 667 PHE A N 1
ATOM 5195 C CA . PHE A 1 667 ? 29.359 -36.906 9.164 1 96.25 667 PHE A CA 1
ATOM 5196 C C . PHE A 1 667 ? 29.75 -37.25 7.727 1 96.25 667 PHE A C 1
ATOM 5198 O O . PHE A 1 667 ? 29.766 -36.344 6.867 1 96.25 667 PHE A O 1
ATOM 5205 N N . THR A 1 668 ? 30.047 -38.469 7.422 1 96.62 668 THR A N 1
ATOM 5206 C CA . THR A 1 668 ? 30.438 -38.875 6.074 1 96.62 668 THR A CA 1
ATOM 5207 C C . THR A 1 668 ? 29.234 -39.406 5.301 1 96.62 668 THR A C 1
ATOM 5209 O O . THR A 1 668 ? 28.531 -40.312 5.77 1 96.62 668 THR A O 1
ATOM 5212 N N . ILE A 1 669 ? 29.062 -38.875 4.152 1 96.06 669 ILE A N 1
ATOM 5213 C CA . ILE A 1 669 ? 27.938 -39.312 3.33 1 96.06 669 ILE A CA 1
ATOM 5214 C C . ILE A 1 669 ? 28.453 -40.062 2.1 1 96.06 669 ILE A C 1
ATOM 5216 O O . ILE A 1 669 ? 29.547 -39.75 1.612 1 96.06 669 ILE A O 1
ATOM 5220 N N . THR A 1 670 ? 27.734 -41 1.676 1 96.25 670 THR A N 1
ATOM 5221 C CA . THR A 1 670 ? 27.969 -41.719 0.445 1 96.25 670 THR A CA 1
ATOM 5222 C C . THR A 1 670 ? 26.719 -41.719 -0.437 1 96.25 670 THR A C 1
ATOM 5224 O O . THR A 1 670 ? 25.656 -42.156 -0.008 1 96.25 670 THR A O 1
ATOM 5227 N N . LEU A 1 671 ? 26.875 -41.219 -1.656 1 97.94 671 LEU A N 1
ATOM 5228 C CA . LEU A 1 671 ? 25.766 -41.188 -2.605 1 97.94 671 LEU A CA 1
ATOM 5229 C C . LEU A 1 671 ? 26.188 -41.719 -3.963 1 97.94 671 LEU A C 1
ATOM 5231 O O . LEU A 1 671 ? 27.281 -41.406 -4.449 1 97.94 671 LEU A O 1
ATOM 5235 N N . ASP A 1 672 ? 25.391 -42.562 -4.543 1 97.75 672 ASP A N 1
ATOM 5236 C CA . ASP A 1 672 ? 25.578 -42.969 -5.938 1 97.75 672 ASP A CA 1
ATOM 5237 C C . ASP A 1 672 ? 25.188 -41.844 -6.887 1 97.75 672 ASP A C 1
ATOM 5239 O O . ASP A 1 672 ? 24.734 -40.781 -6.445 1 97.75 672 ASP A O 1
ATOM 5243 N N . ALA A 1 673 ? 25.422 -42.125 -8.219 1 98 673 ALA A N 1
ATOM 5244 C CA . ALA A 1 673 ? 25.031 -41.156 -9.234 1 98 673 ALA A CA 1
ATOM 5245 C C . ALA A 1 673 ? 23.547 -40.812 -9.148 1 98 673 ALA A C 1
ATOM 5247 O O . ALA A 1 673 ? 22.703 -41.719 -9.125 1 98 673 ALA A O 1
ATOM 5248 N N . TYR A 1 674 ? 23.25 -39.5 -9.039 1 98.5 674 TYR A N 1
ATOM 5249 C CA . TYR A 1 674 ? 21.875 -38.969 -9.047 1 98.5 674 TYR A CA 1
ATOM 5250 C C . TYR A 1 674 ? 21.078 -39.531 -7.871 1 98.5 674 TYR A C 1
ATOM 5252 O O . TYR A 1 674 ? 19.859 -39.719 -7.977 1 98.5 674 TYR A O 1
ATOM 5260 N N . GLU A 1 675 ? 21.766 -39.844 -6.785 1 97.81 675 GLU A N 1
ATOM 5261 C CA . GLU A 1 675 ? 21.078 -40.344 -5.598 1 97.81 675 GLU A CA 1
ATOM 5262 C C . GLU A 1 675 ? 20.812 -39.188 -4.605 1 97.81 675 GLU A C 1
ATOM 5264 O O . GLU A 1 675 ? 21.531 -38.219 -4.566 1 97.81 675 GLU A O 1
ATOM 5269 N N . GLY A 1 676 ? 19.703 -39.312 -3.889 1 97.75 676 GLY A N 1
ATOM 5270 C CA . GLY A 1 676 ? 19.359 -38.406 -2.797 1 97.75 676 GLY A CA 1
ATOM 5271 C C . GLY A 1 676 ? 19.031 -39.156 -1.51 1 97.75 676 GLY A C 1
ATOM 5272 O O . GLY A 1 676 ? 18.469 -40.25 -1.54 1 97.75 676 GLY A O 1
ATOM 5273 N N . LEU A 1 677 ? 19.375 -38.531 -0.403 1 97.56 677 LEU A N 1
ATOM 5274 C CA . LEU A 1 677 ? 19.016 -39.062 0.917 1 97.56 677 LEU A CA 1
ATOM 5275 C C . LEU A 1 677 ? 18.344 -37.969 1.761 1 97.56 677 LEU A C 1
ATOM 5277 O O . LEU A 1 677 ? 18.719 -36.812 1.688 1 97.56 677 LEU A O 1
ATOM 5281 N N . ALA A 1 678 ? 17.328 -38.375 2.449 1 98.19 678 ALA A N 1
ATOM 5282 C CA . ALA A 1 678 ? 16.734 -37.562 3.512 1 98.19 678 ALA A CA 1
ATOM 5283 C C . ALA A 1 678 ? 17.094 -38.125 4.887 1 98.19 678 ALA A C 1
ATOM 5285 O O . ALA A 1 678 ? 16.656 -39.219 5.25 1 98.19 678 ALA A O 1
ATOM 5286 N N . LEU A 1 679 ? 17.859 -37.312 5.613 1 97.69 679 LEU A N 1
ATOM 5287 C CA . LEU A 1 679 ? 18.422 -37.781 6.863 1 97.69 679 LEU A CA 1
ATOM 5288 C C . LEU A 1 679 ? 17.875 -37 8.055 1 97.69 679 LEU A C 1
ATOM 5290 O O . LEU A 1 679 ? 17.391 -35.875 7.891 1 97.69 679 LEU A O 1
ATOM 5294 N N . ARG A 1 680 ? 17.922 -37.594 9.211 1 96.94 680 ARG A N 1
ATOM 5295 C CA . ARG A 1 680 ? 17.578 -36.969 10.477 1 96.94 680 ARG A CA 1
ATOM 5296 C C . ARG A 1 680 ? 18.609 -37.281 11.555 1 96.94 680 ARG A C 1
ATOM 5298 O O . ARG A 1 680 ? 19.031 -38.438 11.68 1 96.94 680 ARG A O 1
ATOM 5305 N N . VAL A 1 681 ? 19.031 -36.281 12.18 1 95.5 681 VAL A N 1
ATOM 5306 C CA . VAL A 1 681 ? 19.875 -36.5 13.344 1 95.5 681 VAL A CA 1
ATOM 5307 C C . VAL A 1 681 ? 19.016 -36.656 14.594 1 95.5 681 VAL A C 1
ATOM 5309 O O . VAL A 1 681 ? 18.266 -35.75 14.969 1 95.5 681 VAL A O 1
ATOM 5312 N N . VAL A 1 682 ? 19.109 -37.844 15.211 1 87.81 682 VAL A N 1
ATOM 5313 C CA . VAL A 1 682 ? 18.328 -38.125 16.406 1 87.81 682 VAL A CA 1
ATOM 5314 C C . VAL A 1 682 ? 19.094 -37.656 17.641 1 87.81 682 VAL A C 1
ATOM 5316 O O . VAL A 1 682 ? 20.141 -38.188 17.984 1 87.81 682 VAL A O 1
ATOM 5319 N N . SER A 1 683 ? 18.859 -36.375 18.062 1 74.81 683 SER A N 1
ATOM 5320 C CA . SER A 1 683 ? 19.594 -35.844 19.203 1 74.81 683 SER A CA 1
ATOM 5321 C C . SER A 1 683 ? 19.016 -36.375 20.516 1 74.81 683 SER A C 1
ATOM 5323 O O . SER A 1 683 ? 17.797 -36.562 20.625 1 74.81 683 SER A O 1
ATOM 5325 N N . ALA A 1 684 ? 19.734 -37.031 21.438 1 56.72 684 ALA A N 1
ATOM 5326 C CA . ALA A 1 684 ? 19.359 -37.406 22.797 1 56.72 684 ALA A CA 1
ATOM 5327 C C . ALA A 1 684 ? 19.062 -36.188 23.656 1 56.72 684 ALA A C 1
ATOM 5329 O O . ALA A 1 684 ? 18.75 -36.312 24.844 1 56.72 684 ALA A O 1
ATOM 5330 N N . VAL A 1 685 ? 19.422 -35 23.5 1 47.88 685 VAL A N 1
ATOM 5331 C CA . VAL A 1 685 ? 19.281 -34 24.562 1 47.88 685 VAL A CA 1
ATOM 5332 C C . VAL A 1 685 ? 17.797 -33.719 24.797 1 47.88 685 VAL A C 1
ATOM 5334 O O . VAL A 1 685 ? 17.078 -33.312 23.875 1 47.88 685 VAL A O 1
ATOM 5337 N N . PRO A 1 686 ? 17.141 -34.156 25.953 1 36.47 686 PRO A N 1
ATOM 5338 C CA . PRO A 1 686 ? 15.836 -33.656 26.406 1 36.47 686 PRO A CA 1
ATOM 5339 C C . PRO A 1 686 ? 15.711 -32.156 26.312 1 36.47 686 PRO A C 1
ATOM 5341 O O . PRO A 1 686 ? 16.703 -31.438 26.484 1 36.47 686 PRO A O 1
ATOM 5344 N N . ALA A 1 687 ? 14.805 -31.609 25.422 1 39.34 687 ALA A N 1
ATOM 5345 C CA . ALA A 1 687 ? 14.461 -30.203 25.656 1 39.34 687 ALA A CA 1
ATOM 5346 C C . ALA A 1 687 ? 14.453 -29.875 27.141 1 39.34 687 ALA A C 1
ATOM 5348 O O . ALA A 1 687 ? 13.75 -30.531 27.922 1 39.34 687 ALA A O 1
ATOM 5349 N N . PHE A 1 688 ? 15.5 -29.219 27.797 1 27.36 688 PHE A N 1
ATOM 5350 C CA . PHE A 1 688 ? 15.203 -28.469 29.016 1 27.36 688 PHE A CA 1
ATOM 5351 C C . PHE A 1 688 ? 14.172 -27.375 28.75 1 27.36 688 PHE A C 1
ATOM 5353 O O . PHE A 1 688 ? 14.203 -26.734 27.688 1 27.36 688 PHE A O 1
ATOM 5360 N N . MET B 1 1 ? -43.812 -0.087 10.906 1 43.81 1 MET B N 1
ATOM 5361 C CA . MET B 1 1 ? -42.719 0.842 10.68 1 43.81 1 MET B CA 1
ATOM 5362 C C . MET B 1 1 ? -42.469 1.041 9.188 1 43.81 1 MET B C 1
ATOM 5364 O O . MET B 1 1 ? -42.25 0.074 8.461 1 43.81 1 MET B O 1
ATOM 5368 N N . THR B 1 2 ? -42.906 2.096 8.578 1 64.25 2 THR B N 1
ATOM 5369 C CA . THR B 1 2 ? -43.125 2.371 7.16 1 64.25 2 THR B CA 1
ATOM 5370 C C . THR B 1 2 ? -41.781 2.664 6.465 1 64.25 2 THR B C 1
ATOM 5372 O O . THR B 1 2 ? -40.844 3.137 7.098 1 64.25 2 THR B O 1
ATOM 5375 N N . THR B 1 3 ? -41.5 2 5.324 1 74.31 3 THR B N 1
ATOM 5376 C CA . THR B 1 3 ? -40.375 2.252 4.418 1 74.31 3 THR B CA 1
ATOM 5377 C C . THR B 1 3 ? -40.156 3.75 4.238 1 74.31 3 THR B C 1
ATOM 5379 O O . THR B 1 3 ? -41.094 4.516 4.09 1 74.31 3 THR B O 1
ATOM 5382 N N . PRO B 1 4 ? -38.875 4.152 4.5 1 83.94 4 PRO B N 1
ATOM 5383 C CA . PRO B 1 4 ? -38.594 5.578 4.293 1 83.94 4 PRO B CA 1
ATOM 5384 C C . PRO B 1 4 ? -39.125 6.09 2.957 1 83.94 4 PRO B C 1
ATOM 5386 O O . PRO B 1 4 ? -39.156 5.344 1.974 1 83.94 4 PRO B O 1
ATOM 5389 N N . ASP B 1 5 ? -39.531 7.316 2.967 1 90.31 5 ASP B N 1
ATOM 5390 C CA . ASP B 1 5 ? -40.062 7.988 1.785 1 90.31 5 ASP B CA 1
ATOM 5391 C C . ASP B 1 5 ? -39 8.023 0.663 1 90.31 5 ASP B C 1
ATOM 5393 O O . ASP B 1 5 ? -37.875 8.414 0.883 1 90.31 5 ASP B O 1
ATOM 5397 N N . LYS B 1 6 ? -39.406 7.582 -0.475 1 92.88 6 LYS B N 1
ATOM 5398 C CA . LYS B 1 6 ? -38.5 7.52 -1.635 1 92.88 6 LYS B CA 1
ATOM 5399 C C . LYS B 1 6 ? -37.938 8.898 -1.965 1 92.88 6 LYS B C 1
ATOM 5401 O O . LYS B 1 6 ? -36.781 9.016 -2.371 1 92.88 6 LYS B O 1
ATOM 5406 N N . GLN B 1 7 ? -38.719 9.898 -1.816 1 95.56 7 GLN B N 1
ATOM 5407 C CA . GLN B 1 7 ? -38.25 11.258 -2.086 1 95.56 7 GLN B CA 1
ATOM 5408 C C . GLN B 1 7 ? -37.156 11.68 -1.113 1 95.56 7 GLN B C 1
ATOM 5410 O O . GLN B 1 7 ? -36.25 12.406 -1.484 1 95.56 7 GLN B O 1
ATOM 5415 N N . TYR B 1 8 ? -37.312 11.258 0.083 1 96.69 8 TYR B N 1
ATOM 5416 C CA . TYR B 1 8 ? -36.281 11.547 1.086 1 96.69 8 TYR B CA 1
ATOM 5417 C C . TYR B 1 8 ? -34.969 10.836 0.758 1 96.69 8 TYR B C 1
ATOM 5419 O O . TYR B 1 8 ? -33.906 11.43 0.833 1 96.69 8 TYR B O 1
ATOM 5427 N N . VAL B 1 9 ? -35.062 9.57 0.398 1 97.5 9 VAL B N 1
ATOM 5428 C CA . VAL B 1 9 ? -33.875 8.789 0.048 1 97.5 9 VAL B CA 1
ATOM 5429 C C . VAL B 1 9 ? -33.188 9.406 -1.166 1 97.5 9 VAL B C 1
ATOM 5431 O O . VAL B 1 9 ? -31.969 9.539 -1.192 1 97.5 9 VAL B O 1
ATOM 5434 N N . ASP B 1 10 ? -33.969 9.812 -2.148 1 97.75 10 ASP B N 1
ATOM 5435 C CA . ASP B 1 10 ? -33.438 10.461 -3.336 1 97.75 10 ASP B CA 1
ATOM 5436 C C . ASP B 1 10 ? -32.719 11.758 -2.971 1 97.75 10 ASP B C 1
ATOM 5438 O O . ASP B 1 10 ? -31.656 12.07 -3.537 1 97.75 10 ASP B O 1
ATOM 5442 N N . TRP B 1 11 ? -33.344 12.484 -2.109 1 97.94 11 TRP B N 1
ATOM 5443 C CA . TRP B 1 11 ? -32.719 13.719 -1.643 1 97.94 11 TRP B CA 1
ATOM 5444 C C . TRP B 1 11 ? -31.391 13.43 -0.958 1 97.94 11 TRP B C 1
ATOM 5446 O O . TRP B 1 11 ? -30.406 14.141 -1.179 1 97.94 11 TRP B O 1
ATOM 5456 N N . LEU B 1 12 ? -31.297 12.406 -0.102 1 98.25 12 LEU B N 1
ATOM 5457 C CA . LEU B 1 12 ? -30.047 12.016 0.564 1 98.25 12 LEU B CA 1
ATOM 5458 C C . LEU B 1 12 ? -28.984 11.648 -0.454 1 98.25 12 LEU B C 1
ATOM 5460 O O . LEU B 1 12 ? -27.812 12.016 -0.299 1 98.25 12 LEU B O 1
ATOM 5464 N N . ILE B 1 13 ? -29.406 10.906 -1.468 1 98.25 13 ILE B N 1
ATOM 5465 C CA . ILE B 1 13 ? -28.469 10.492 -2.51 1 98.25 13 ILE B CA 1
ATOM 5466 C C . ILE B 1 13 ? -27.875 11.727 -3.186 1 98.25 13 ILE B C 1
ATOM 5468 O O . ILE B 1 13 ? -26.672 11.797 -3.422 1 98.25 13 ILE B O 1
ATOM 5472 N N . GLU B 1 14 ? -28.641 12.711 -3.418 1 97.5 14 GLU B N 1
ATOM 5473 C CA . GLU B 1 14 ? -28.203 13.938 -4.066 1 97.5 14 GLU B CA 1
ATOM 5474 C C . GLU B 1 14 ? -27.219 14.703 -3.182 1 97.5 14 GLU B C 1
ATOM 5476 O O . GLU B 1 14 ? -26.328 15.383 -3.684 1 97.5 14 GLU B O 1
ATOM 5481 N N . GLN B 1 15 ? -27.391 14.547 -1.878 1 97.19 15 GLN B N 1
ATOM 5482 C CA . GLN B 1 15 ? -26.547 15.258 -0.929 1 97.19 15 GLN B CA 1
ATOM 5483 C C . GLN B 1 15 ? -25.281 14.461 -0.612 1 97.19 15 GLN B C 1
ATOM 5485 O O . GLN B 1 15 ? -24.344 14.992 -0.016 1 97.19 15 GLN B O 1
ATOM 5490 N N . SER B 1 16 ? -25.234 13.258 -1.07 1 97.94 16 SER B N 1
ATOM 5491 C CA . SER B 1 16 ? -24.188 12.312 -0.679 1 97.94 16 SER B CA 1
ATOM 5492 C C . SER B 1 16 ? -22.859 12.68 -1.312 1 97.94 16 SER B C 1
ATOM 5494 O O . SER B 1 16 ? -22.781 12.992 -2.502 1 97.94 16 SER B O 1
ATOM 5496 N N . MET B 1 17 ? -21.766 12.633 -0.475 1 98.44 17 MET B N 1
ATOM 5497 C CA . MET B 1 17 ? -20.406 12.844 -0.968 1 98.44 17 MET B CA 1
ATOM 5498 C C . MET B 1 17 ? -19.984 11.711 -1.886 1 98.44 17 MET B C 1
ATOM 5500 O O . MET B 1 17 ? -19.328 11.945 -2.908 1 98.44 17 MET B O 1
ATOM 5504 N N . LEU B 1 18 ? -20.328 10.477 -1.509 1 98.5 18 LEU B N 1
ATOM 5505 C CA . LEU B 1 18 ? -19.969 9.312 -2.312 1 98.5 18 LEU B CA 1
ATOM 5506 C C . LEU B 1 18 ? -20.562 9.422 -3.715 1 98.5 18 LEU B C 1
ATOM 5508 O O . LEU B 1 18 ? -19.859 9.156 -4.703 1 98.5 18 LEU B O 1
ATOM 5512 N N . ASN B 1 19 ? -21.859 9.773 -3.771 1 98.12 19 ASN B N 1
ATOM 5513 C CA . ASN B 1 19 ? -22.469 9.953 -5.082 1 98.12 19 ASN B CA 1
ATOM 5514 C C . ASN B 1 19 ? -21.766 11.039 -5.891 1 98.12 19 ASN B C 1
ATOM 5516 O O . ASN B 1 19 ? -21.531 10.867 -7.09 1 98.12 19 ASN B O 1
ATOM 5520 N N . ALA B 1 20 ? -21.469 12.164 -5.25 1 97.56 20 ALA B N 1
ATOM 5521 C CA . ALA B 1 20 ? -20.766 13.242 -5.926 1 97.56 20 ALA B CA 1
ATOM 5522 C C . ALA B 1 20 ? -19.406 12.758 -6.453 1 97.56 20 ALA B C 1
ATOM 5524 O O . ALA B 1 20 ? -19.016 13.094 -7.574 1 97.56 20 ALA B O 1
ATOM 5525 N N . ALA B 1 21 ? -18.703 12.023 -5.652 1 97.75 21 ALA B N 1
ATOM 5526 C CA . ALA B 1 21 ? -17.406 11.484 -6.039 1 97.75 21 ALA B CA 1
ATOM 5527 C C . ALA B 1 21 ? -17.531 10.562 -7.254 1 97.75 21 ALA B C 1
ATOM 5529 O O . ALA B 1 21 ? -16.703 10.625 -8.172 1 97.75 21 ALA B O 1
ATOM 5530 N N . ARG B 1 22 ? -18.531 9.695 -7.238 1 97.12 22 ARG B N 1
ATOM 5531 C CA . ARG B 1 22 ? -18.75 8.75 -8.328 1 97.12 22 ARG B CA 1
ATOM 5532 C C . ARG B 1 22 ? -19.078 9.477 -9.633 1 97.12 22 ARG B C 1
ATOM 5534 O O . ARG B 1 22 ? -18.594 9.094 -10.695 1 97.12 22 ARG B O 1
ATOM 5541 N N . GLN B 1 23 ? -19.844 10.531 -9.547 1 95.94 23 GLN B N 1
ATOM 5542 C CA . GLN B 1 23 ? -20.172 11.32 -10.727 1 95.94 23 GLN B CA 1
ATOM 5543 C C . GLN B 1 23 ? -18.938 12.016 -11.281 1 95.94 23 GLN B C 1
ATOM 5545 O O . GLN B 1 23 ? -18.734 12.055 -12.5 1 95.94 23 GLN B O 1
ATOM 5550 N N . ARG B 1 24 ? -18.156 12.453 -10.422 1 93.88 24 ARG B N 1
ATOM 5551 C CA . ARG B 1 24 ? -16.969 13.195 -10.859 1 93.88 24 ARG B CA 1
ATOM 5552 C C . ARG B 1 24 ? -15.914 12.25 -11.422 1 93.88 24 ARG B C 1
ATOM 5554 O O . ARG B 1 24 ? -15.148 12.625 -12.32 1 93.88 24 ARG B O 1
ATOM 5561 N N . ALA B 1 25 ? -15.844 11.07 -10.883 1 94.12 25 ALA B N 1
ATOM 5562 C CA . ALA B 1 25 ? -14.867 10.086 -11.344 1 94.12 25 ALA B CA 1
ATOM 5563 C C . ALA B 1 25 ? -14.984 9.867 -12.852 1 94.12 25 ALA B C 1
ATOM 5565 O O . ALA B 1 25 ? -13.984 9.633 -13.531 1 94.12 25 ALA B O 1
ATOM 5566 N N . LYS B 1 26 ? -16.156 10.008 -13.383 1 93.75 26 LYS B N 1
ATOM 5567 C CA . LYS B 1 26 ? -16.422 9.781 -14.805 1 93.75 26 LYS B CA 1
ATOM 5568 C C . LYS B 1 26 ? -15.695 10.797 -15.672 1 93.75 26 LYS B C 1
ATOM 5570 O O . LYS B 1 26 ? -15.398 10.531 -16.844 1 93.75 26 LYS B O 1
ATOM 5575 N N . LEU B 1 27 ? -15.352 11.891 -15.055 1 92.12 27 LEU B N 1
ATOM 5576 C CA . LEU B 1 27 ? -14.703 12.969 -15.797 1 92.12 27 LEU B CA 1
ATOM 5577 C C . LEU B 1 27 ? -13.227 12.656 -16.031 1 92.12 27 LEU B C 1
ATOM 5579 O O . LEU B 1 27 ? -12.594 13.242 -16.906 1 92.12 27 LEU B O 1
ATOM 5583 N N . TYR B 1 28 ? -12.727 11.719 -15.289 1 92.88 28 TYR B N 1
ATOM 5584 C CA . TYR B 1 28 ? -11.297 11.438 -15.359 1 92.88 28 TYR B CA 1
ATOM 5585 C C . TYR B 1 28 ? -11.031 10.164 -16.156 1 92.88 28 TYR B C 1
ATOM 5587 O O . TYR B 1 28 ? -9.938 9.984 -16.703 1 92.88 28 TYR B O 1
ATOM 5595 N N . SER B 1 29 ? -12 9.273 -16.297 1 90.69 29 SER B N 1
ATOM 5596 C CA . SER B 1 29 ? -11.844 7.965 -16.906 1 90.69 29 SER B CA 1
ATOM 5597 C C . SER B 1 29 ? -11.555 8.086 -18.406 1 90.69 29 SER B C 1
ATOM 5599 O O . SER B 1 29 ? -12.266 8.797 -19.125 1 90.69 29 SER B O 1
ATOM 5601 N N . GLY B 1 30 ? -10.453 7.395 -18.812 1 91.69 30 GLY B N 1
ATOM 5602 C CA . GLY B 1 30 ? -10.117 7.359 -20.234 1 91.69 30 GLY B CA 1
ATOM 5603 C C . GLY B 1 30 ? -9.414 8.617 -20.703 1 91.69 30 GLY B C 1
ATOM 5604 O O . GLY B 1 30 ? -9.266 8.836 -21.906 1 91.69 30 GLY B O 1
ATOM 5605 N N . GLN B 1 31 ? -9.023 9.43 -19.75 1 91.56 31 GLN B N 1
ATOM 5606 C CA . GLN B 1 31 ? -8.367 10.688 -20.109 1 91.56 31 GLN B CA 1
ATOM 5607 C C . GLN B 1 31 ? -6.883 10.641 -19.75 1 91.56 31 GLN B C 1
ATOM 5609 O O . GLN B 1 31 ? -6.48 9.977 -18.797 1 91.56 31 GLN B O 1
ATOM 5614 N N . GLY B 1 32 ? -6.113 11.367 -20.547 1 91.12 32 GLY B N 1
ATOM 5615 C CA . GLY B 1 32 ? -4.672 11.367 -20.359 1 91.12 32 GLY B CA 1
ATOM 5616 C C . GLY B 1 32 ? -4.223 12.211 -19.188 1 91.12 32 GLY B C 1
ATOM 5617 O O . GLY B 1 32 ? -3.08 12.102 -18.734 1 91.12 32 GLY B O 1
ATOM 5618 N N . ARG B 1 33 ? -5.078 12.938 -18.578 1 88.38 33 ARG B N 1
ATOM 5619 C CA . ARG B 1 33 ? -4.77 13.906 -17.547 1 88.38 33 ARG B CA 1
ATOM 5620 C C . ARG B 1 33 ? -4.055 13.25 -16.375 1 88.38 33 ARG B C 1
ATOM 5622 O O . ARG B 1 33 ? -3.197 13.859 -15.734 1 88.38 33 ARG B O 1
ATOM 5629 N N . LEU B 1 34 ? -4.352 12.008 -16.078 1 83.38 34 LEU B N 1
ATOM 5630 C CA . LEU B 1 34 ? -3.805 11.359 -14.898 1 83.38 34 LEU B CA 1
ATOM 5631 C C . LEU B 1 34 ? -2.514 10.617 -15.227 1 83.38 34 LEU B C 1
ATOM 5633 O O . LEU B 1 34 ? -1.94 9.945 -14.367 1 83.38 34 LEU B O 1
ATOM 5637 N N . TRP B 1 35 ? -1.963 10.859 -16.438 1 88.75 35 TRP B N 1
ATOM 5638 C CA . TRP B 1 35 ? -0.765 10.141 -16.859 1 88.75 35 TRP B CA 1
ATOM 5639 C C . TRP B 1 35 ? 0.398 11.102 -17.078 1 88.75 35 TRP B C 1
ATOM 5641 O O . TRP B 1 35 ? 1.43 10.727 -17.641 1 88.75 35 TRP B O 1
ATOM 5651 N N . GLN B 1 36 ? 0.244 12.273 -16.609 1 91.31 36 GLN B N 1
ATOM 5652 C CA . GLN B 1 36 ? 1.169 13.336 -16.984 1 91.31 36 GLN B CA 1
ATOM 5653 C C . GLN B 1 36 ? 2.27 13.508 -15.945 1 91.31 36 GLN B C 1
ATOM 5655 O O . GLN B 1 36 ? 3.303 14.125 -16.219 1 91.31 36 GLN B O 1
ATOM 5660 N N . ARG B 1 37 ? 2.07 12.898 -14.781 1 93.31 37 ARG B N 1
ATOM 5661 C CA . ARG B 1 37 ? 2.992 13.203 -13.695 1 93.31 37 ARG B CA 1
ATOM 5662 C C . ARG B 1 37 ? 3.432 11.938 -12.977 1 93.31 37 ARG B C 1
ATOM 5664 O O . ARG B 1 37 ? 2.654 10.992 -12.844 1 93.31 37 ARG B O 1
ATOM 5671 N N . PRO B 1 38 ? 4.738 11.93 -12.508 1 94.56 38 PRO B N 1
ATOM 5672 C CA . PRO B 1 38 ? 5.102 10.867 -11.57 1 94.56 38 PRO B CA 1
ATOM 5673 C C . PRO B 1 38 ? 4.305 10.93 -10.273 1 94.56 38 PRO B C 1
ATOM 5675 O O . PRO B 1 38 ? 3.922 12.016 -9.828 1 94.56 38 PRO B O 1
ATOM 5678 N N . PHE B 1 39 ? 4.094 9.766 -9.664 1 96.38 39 PHE B N 1
ATOM 5679 C CA . PHE B 1 39 ? 3.203 9.852 -8.508 1 96.38 39 PHE B CA 1
ATOM 5680 C C . PHE B 1 39 ? 3.643 8.883 -7.418 1 96.38 39 PHE B C 1
ATOM 5682 O O . PHE B 1 39 ? 3.168 8.961 -6.281 1 96.38 39 PHE B O 1
ATOM 5689 N N . ALA B 1 40 ? 4.527 7.965 -7.613 1 95.25 40 ALA B N 1
ATOM 5690 C CA . ALA B 1 40 ? 4.805 6.871 -6.684 1 95.25 40 ALA B CA 1
ATOM 5691 C C . ALA B 1 40 ? 5.582 7.367 -5.469 1 95.25 40 ALA B C 1
ATOM 5693 O O . ALA B 1 40 ? 5.332 6.93 -4.344 1 95.25 40 ALA B O 1
ATOM 5694 N N . GLN B 1 41 ? 6.527 8.289 -5.691 1 95.06 41 GLN B N 1
ATOM 5695 C CA . GLN B 1 41 ? 7.418 8.734 -4.621 1 95.06 41 GLN B CA 1
ATOM 5696 C C . GLN B 1 41 ? 7.004 10.109 -4.102 1 95.06 41 GLN B C 1
ATOM 5698 O O . GLN B 1 41 ? 6.602 10.977 -4.875 1 95.06 41 GLN B O 1
ATOM 5703 N N . ALA B 1 42 ? 7.102 10.242 -2.789 1 96.69 42 ALA B N 1
ATOM 5704 C CA . ALA B 1 42 ? 6.871 11.562 -2.195 1 96.69 42 ALA B CA 1
ATOM 5705 C C . ALA B 1 42 ? 7.945 12.555 -2.631 1 96.69 42 ALA B C 1
ATOM 5707 O O . ALA B 1 42 ? 9.078 12.164 -2.928 1 96.69 42 ALA B O 1
ATOM 5708 N N . ARG B 1 43 ? 7.605 13.852 -2.676 1 96 43 ARG B N 1
ATOM 5709 C CA . ARG B 1 43 ? 8.5 14.891 -3.162 1 96 43 ARG B CA 1
ATOM 5710 C C . ARG B 1 43 ? 8.469 16.109 -2.246 1 96 43 ARG B C 1
ATOM 5712 O O . ARG B 1 43 ? 7.98 17.172 -2.637 1 96 43 ARG B O 1
ATOM 5719 N N . PRO B 1 44 ? 9.117 15.977 -1.148 1 97.38 44 PRO B N 1
ATOM 5720 C CA . PRO B 1 44 ? 9.031 17.047 -0.156 1 97.38 44 PRO B CA 1
ATOM 5721 C C . PRO B 1 44 ? 9.594 18.375 -0.671 1 97.38 44 PRO B C 1
ATOM 5723 O O . PRO B 1 44 ? 8.977 19.422 -0.485 1 97.38 44 PRO B O 1
ATOM 5726 N N . ARG B 1 45 ? 10.742 18.422 -1.36 1 97.31 45 ARG B N 1
ATOM 5727 C CA . ARG B 1 45 ? 11.359 19.672 -1.8 1 97.31 45 ARG B CA 1
ATOM 5728 C C . ARG B 1 45 ? 10.602 20.266 -2.977 1 97.31 45 ARG B C 1
ATOM 5730 O O . ARG B 1 45 ? 10.57 21.484 -3.143 1 97.31 45 ARG B O 1
ATOM 5737 N N . ASP B 1 46 ? 9.914 19.422 -3.762 1 96.44 46 ASP B N 1
ATOM 5738 C CA . ASP B 1 46 ? 9.023 19.969 -4.777 1 96.44 46 ASP B CA 1
ATOM 5739 C C . ASP B 1 46 ? 7.82 20.672 -4.141 1 96.44 46 ASP B C 1
ATOM 5741 O O . ASP B 1 46 ? 7.375 21.719 -4.621 1 96.44 46 ASP B O 1
ATOM 5745 N N . ALA B 1 47 ? 7.32 20.094 -3.115 1 97.56 47 ALA B N 1
ATOM 5746 C CA . ALA B 1 47 ? 6.184 20.672 -2.408 1 97.56 47 ALA B CA 1
ATOM 5747 C C . ALA B 1 47 ? 6.559 22.016 -1.778 1 97.56 47 ALA B C 1
ATOM 5749 O O . ALA B 1 47 ? 5.832 23 -1.923 1 97.56 47 ALA B O 1
ATOM 5750 N N . SER B 1 48 ? 7.734 22.047 -1.067 1 97.44 48 SER B N 1
ATOM 5751 C CA . SER B 1 48 ? 8.133 23.281 -0.396 1 97.44 48 SER B CA 1
ATOM 5752 C C . SER B 1 48 ? 8.578 24.344 -1.401 1 97.44 48 SER B C 1
ATOM 5754 O O . SER B 1 48 ? 8.555 25.531 -1.103 1 97.44 48 SER B O 1
ATOM 5756 N N . ALA B 1 49 ? 8.984 23.906 -2.604 1 96.81 49 ALA B N 1
ATOM 5757 C CA . ALA B 1 49 ? 9.375 24.859 -3.641 1 96.81 49 ALA B CA 1
ATOM 5758 C C . ALA B 1 49 ? 8.18 25.688 -4.117 1 96.81 49 ALA B C 1
ATOM 5760 O O . ALA B 1 49 ? 8.336 26.828 -4.543 1 96.81 49 ALA B O 1
ATOM 5761 N N . ILE B 1 50 ? 7.016 25.109 -3.928 1 96.25 50 ILE B N 1
ATOM 5762 C CA . ILE B 1 50 ? 5.801 25.828 -4.312 1 96.25 50 ILE B CA 1
ATOM 5763 C C . ILE B 1 50 ? 5.465 26.875 -3.256 1 96.25 50 ILE B C 1
ATOM 5765 O O . ILE B 1 50 ? 5.078 28 -3.588 1 96.25 50 ILE B O 1
ATOM 5769 N N . ALA B 1 51 ? 5.562 26.5 -2.055 1 97.62 51 ALA B N 1
ATOM 5770 C CA . ALA B 1 51 ? 5.312 27.375 -0.914 1 97.62 51 ALA B CA 1
ATOM 5771 C C . ALA B 1 51 ? 6.047 26.891 0.329 1 97.62 51 ALA B C 1
ATOM 5773 O O . ALA B 1 51 ? 5.785 25.781 0.813 1 97.62 51 ALA B O 1
ATOM 5774 N N . SER B 1 52 ? 6.91 27.688 0.818 1 98.06 52 SER B N 1
ATOM 5775 C CA . SER B 1 52 ? 7.695 27.234 1.963 1 98.06 52 SER B CA 1
ATOM 5776 C C . SER B 1 52 ? 7.289 27.969 3.234 1 98.06 52 SER B C 1
ATOM 5778 O O . SER B 1 52 ? 7.707 27.609 4.332 1 98.06 52 SER B O 1
ATOM 5780 N N . VAL B 1 53 ? 6.5 29.031 3.111 1 98.81 53 VAL B N 1
ATOM 5781 C CA . VAL B 1 53 ? 6.004 29.797 4.258 1 98.81 53 VAL B CA 1
ATOM 5782 C C . VAL B 1 53 ? 4.48 29.875 4.203 1 98.81 53 VAL B C 1
ATOM 5784 O O . VAL B 1 53 ? 3.916 30.422 3.252 1 98.81 53 VAL B O 1
ATOM 5787 N N . TRP B 1 54 ? 3.848 29.328 5.285 1 98.75 54 TRP B N 1
ATOM 5788 C CA . TRP B 1 54 ? 2.393 29.219 5.266 1 98.75 54 TRP B CA 1
ATOM 5789 C C . TRP B 1 54 ? 1.766 30.062 6.375 1 98.75 54 TRP B C 1
ATOM 5791 O O . TRP B 1 54 ? 2.336 30.188 7.461 1 98.75 54 TRP B O 1
ATOM 5801 N N . PHE B 1 55 ? 0.683 30.688 5.996 1 98.06 55 PHE B N 1
ATOM 5802 C CA . PHE B 1 55 ? -0.266 31.219 6.969 1 98.06 55 PHE B CA 1
ATOM 5803 C C . PHE B 1 55 ? -1.387 30.219 7.23 1 98.06 55 PHE B C 1
ATOM 5805 O O . PHE B 1 55 ? -2.041 29.75 6.293 1 98.06 55 PHE B O 1
ATOM 5812 N N . THR B 1 56 ? -1.583 29.828 8.508 1 97.5 56 THR B N 1
ATOM 5813 C CA . THR B 1 56 ? -2.645 28.906 8.859 1 97.5 56 THR B CA 1
ATOM 5814 C C . THR B 1 56 ? -3.822 29.641 9.492 1 97.5 56 THR B C 1
ATOM 5816 O O . THR B 1 56 ? -3.715 30.156 10.609 1 97.5 56 THR B O 1
ATOM 5819 N N . ALA B 1 57 ? -4.906 29.609 8.836 1 95.88 57 ALA B N 1
ATOM 5820 C CA . ALA B 1 57 ? -6.121 30.266 9.32 1 95.88 57 ALA B CA 1
ATOM 5821 C C . ALA B 1 57 ? -7.043 29.266 10.008 1 95.88 57 ALA B C 1
ATOM 5823 O O . ALA B 1 57 ? -6.922 28.047 9.805 1 95.88 57 ALA B O 1
ATOM 5824 N N . TYR B 1 58 ? -7.848 29.75 10.867 1 94.69 58 TYR B N 1
ATOM 5825 C CA . TYR B 1 58 ? -8.961 29.016 11.469 1 94.69 58 TYR B CA 1
ATOM 5826 C C . TYR B 1 58 ? -10.273 29.766 11.273 1 94.69 58 TYR B C 1
ATOM 5828 O O . TYR B 1 58 ? -10.516 30.781 11.922 1 94.69 58 TYR B O 1
ATOM 5836 N N . PRO B 1 59 ? -11.102 29.25 10.461 1 93.62 59 PRO B N 1
ATOM 5837 C CA . PRO B 1 59 ? -12.258 30.016 9.992 1 93.62 59 PRO B CA 1
ATOM 5838 C C . PRO B 1 59 ? -13.141 30.516 11.133 1 93.62 59 PRO B C 1
ATOM 5840 O O . PRO B 1 59 ? -13.586 31.672 11.109 1 93.62 59 PRO B O 1
ATOM 5843 N N . ALA B 1 60 ? -13.32 29.797 12.094 1 91.38 60 ALA B N 1
ATOM 5844 C CA . ALA B 1 60 ? -14.234 30.172 13.172 1 91.38 60 ALA B CA 1
ATOM 5845 C C . ALA B 1 60 ? -13.695 31.375 13.953 1 91.38 60 ALA B C 1
ATOM 5847 O O . ALA B 1 60 ? -14.445 32.062 14.648 1 91.38 60 ALA B O 1
ATOM 5848 N N . SER B 1 61 ? -12.406 31.672 13.82 1 95.62 61 SER B N 1
ATOM 5849 C CA . SER B 1 61 ? -11.773 32.719 14.617 1 95.62 61 SER B CA 1
ATOM 5850 C C . SER B 1 61 ? -11.656 34.031 13.82 1 95.62 61 SER B C 1
ATOM 5852 O O . SER B 1 61 ? -11.258 35.062 14.367 1 95.62 61 SER B O 1
ATOM 5854 N N . ILE B 1 62 ? -12.117 34.062 12.625 1 96.94 62 ILE B N 1
ATOM 5855 C CA . ILE B 1 62 ? -11.891 35.219 11.734 1 96.94 62 ILE B CA 1
ATOM 5856 C C . ILE B 1 62 ? -12.961 36.25 11.969 1 96.94 62 ILE B C 1
ATOM 5858 O O . ILE B 1 62 ? -14.156 35.938 12.016 1 96.94 62 ILE B O 1
ATOM 5862 N N . ILE B 1 63 ? -12.555 37.469 12.086 1 97.56 63 ILE B N 1
ATOM 5863 C CA . ILE B 1 63 ? -13.461 38.625 12.148 1 97.56 63 ILE B CA 1
ATOM 5864 C C . ILE B 1 63 ? -13.586 39.25 10.773 1 97.56 63 ILE B C 1
ATOM 5866 O O . ILE B 1 63 ? -12.641 39.906 10.289 1 97.56 63 ILE B O 1
ATOM 5870 N N . PRO B 1 64 ? -14.688 39.062 10.164 1 97.5 64 PRO B N 1
ATOM 5871 C CA . PRO B 1 64 ? -14.906 39.719 8.883 1 97.5 64 PRO B CA 1
ATOM 5872 C C . PRO B 1 64 ? -15.414 41.156 9.039 1 97.5 64 PRO B C 1
ATOM 5874 O O . PRO B 1 64 ? -15.672 41.594 10.164 1 97.5 64 PRO B O 1
ATOM 5877 N N . ARG B 1 65 ? -15.5 41.875 7.891 1 96.69 65 ARG B N 1
ATOM 5878 C CA . ARG B 1 65 ? -16.188 43.188 7.906 1 96.69 65 ARG B CA 1
ATOM 5879 C C . ARG B 1 65 ? -17.656 43 8.328 1 96.69 65 ARG B C 1
ATOM 5881 O O . ARG B 1 65 ? -18.203 41.906 8.227 1 96.69 65 ARG B O 1
ATOM 5888 N N . GLU B 1 66 ? -18.172 44.156 8.82 1 94.06 66 GLU B N 1
ATOM 5889 C CA . GLU B 1 66 ? -19.578 44.094 9.188 1 94.06 66 GLU B CA 1
ATOM 5890 C C . GLU B 1 66 ? -20.438 43.594 8.016 1 94.06 66 GLU B C 1
ATOM 5892 O O . GLU B 1 66 ? -20.391 44.188 6.93 1 94.06 66 GLU B O 1
ATOM 5897 N N . GLY B 1 67 ? -21.094 42.562 8.242 1 92.06 67 GLY B N 1
ATOM 5898 C CA . GLY B 1 67 ? -21.953 42 7.203 1 92.06 67 GLY B CA 1
ATOM 5899 C C . GLY B 1 67 ? -21.188 41.125 6.211 1 92.06 67 GLY B C 1
ATOM 5900 O O . GLY B 1 67 ? -21.797 40.531 5.301 1 92.06 67 GLY B O 1
ATOM 5901 N N . GLY B 1 68 ? -19.938 41.031 6.391 1 95.44 68 GLY B N 1
ATOM 5902 C CA . GLY B 1 68 ? -19.141 40.219 5.473 1 95.44 68 GLY B CA 1
ATOM 5903 C C . GLY B 1 68 ? -19 38.781 5.902 1 95.44 68 GLY B C 1
ATOM 5904 O O . GLY B 1 68 ? -19.5 38.406 6.957 1 95.44 68 GLY B O 1
ATOM 5905 N N . THR B 1 69 ? -18.359 37.969 5.02 1 97.06 69 THR B N 1
ATOM 5906 C CA . THR B 1 69 ? -18.141 36.531 5.289 1 97.06 69 THR B CA 1
ATOM 5907 C C . THR B 1 69 ? -16.688 36.25 5.605 1 97.06 69 THR B C 1
ATOM 5909 O O . THR B 1 69 ? -15.82 37.125 5.402 1 97.06 69 THR B O 1
ATOM 5912 N N . VAL B 1 70 ? -16.469 35.062 6.125 1 96.94 70 VAL B N 1
ATOM 5913 C CA . VAL B 1 70 ? -15.109 34.625 6.441 1 96.94 70 VAL B CA 1
ATOM 5914 C C . VAL B 1 70 ? -14.273 34.562 5.168 1 96.94 70 VAL B C 1
ATOM 5916 O O . VAL B 1 70 ? -13.125 35.031 5.152 1 96.94 70 VAL B O 1
ATOM 5919 N N . LEU B 1 71 ? -14.828 34.062 4.059 1 97.25 71 LEU B N 1
ATOM 5920 C CA . LEU B 1 71 ? -14.086 33.906 2.811 1 97.25 71 LEU B CA 1
ATOM 5921 C C . LEU B 1 71 ? -13.742 35.281 2.219 1 97.25 71 LEU B C 1
ATOM 5923 O O . LEU B 1 71 ? -12.688 35.469 1.604 1 97.25 71 LEU B O 1
ATOM 5927 N N . GLU B 1 72 ? -14.633 36.219 2.416 1 97.06 72 GLU B N 1
ATOM 5928 C CA . GLU B 1 72 ? -14.32 37.594 1.98 1 97.06 72 GLU B CA 1
ATOM 5929 C C . GLU B 1 72 ? -13.172 38.188 2.787 1 97.06 72 GLU B C 1
ATOM 5931 O O . GLU B 1 72 ? -12.32 38.875 2.24 1 97.06 72 GLU B O 1
ATOM 5936 N N . ALA B 1 73 ? -13.234 37.906 4.043 1 97.69 73 ALA B N 1
ATOM 5937 C CA . ALA B 1 73 ? -12.164 38.406 4.902 1 97.69 73 ALA B CA 1
ATOM 5938 C C . ALA B 1 73 ? -10.812 37.812 4.512 1 97.69 73 ALA B C 1
ATOM 5940 O O . ALA B 1 73 ? -9.805 38.5 4.457 1 97.69 73 ALA B O 1
ATOM 5941 N N . LEU B 1 74 ? -10.781 36.531 4.238 1 97.19 74 LEU B N 1
ATOM 5942 C CA . LEU B 1 74 ? -9.562 35.812 3.879 1 97.19 74 LEU B CA 1
ATOM 5943 C C . LEU B 1 74 ? -9.062 36.25 2.504 1 97.19 74 LEU B C 1
ATOM 5945 O O . LEU B 1 74 ? -7.875 36.125 2.195 1 97.19 74 LEU B O 1
ATOM 5949 N N . GLY B 1 75 ? -9.977 36.75 1.687 1 97 75 GLY B N 1
ATOM 5950 C CA . GLY B 1 75 ? -9.617 37.219 0.36 1 97 75 GLY B CA 1
ATOM 5951 C C . GLY B 1 75 ? -9.43 38.719 0.294 1 97 75 GLY B C 1
ATOM 5952 O O . GLY B 1 75 ? -9.336 39.312 -0.794 1 97 75 GLY B O 1
ATOM 5953 N N . ASP B 1 76 ? -9.383 39.375 1.399 1 97.25 76 ASP B N 1
ATOM 5954 C CA . ASP B 1 76 ? -9.281 40.812 1.463 1 97.25 76 ASP B CA 1
ATOM 5955 C C . ASP B 1 76 ? -7.949 41.312 0.908 1 97.25 76 ASP B C 1
ATOM 5957 O O . ASP B 1 76 ? -6.902 40.719 1.188 1 97.25 76 ASP B O 1
ATOM 5961 N N . GLU B 1 77 ? -7.949 42.375 0.195 1 96.5 77 GLU B N 1
ATOM 5962 C CA . GLU B 1 77 ? -6.758 42.875 -0.473 1 96.5 77 GLU B CA 1
ATOM 5963 C C . GLU B 1 77 ? -5.73 43.375 0.538 1 96.5 77 GLU B C 1
ATOM 5965 O O . GLU B 1 77 ? -4.523 43.219 0.338 1 96.5 77 GLU B O 1
ATOM 5970 N N . ALA B 1 78 ? -6.188 44.031 1.542 1 97.06 78 ALA B N 1
ATOM 5971 C CA . ALA B 1 78 ? -5.262 44.531 2.561 1 97.06 78 ALA B CA 1
ATOM 5972 C C . ALA B 1 78 ? -4.547 43.375 3.256 1 97.06 78 ALA B C 1
ATOM 5974 O O . ALA B 1 78 ? -3.361 43.469 3.58 1 97.06 78 ALA B O 1
ATOM 5975 N N . LEU B 1 79 ? -5.297 42.375 3.5 1 97.94 79 LEU B N 1
ATOM 5976 C CA . LEU B 1 79 ? -4.691 41.188 4.117 1 97.94 79 LEU B CA 1
ATOM 5977 C C . LEU B 1 79 ? -3.607 40.594 3.221 1 97.94 79 LEU B C 1
ATOM 5979 O O . LEU B 1 79 ? -2.498 40.344 3.684 1 97.94 79 LEU B O 1
ATOM 5983 N N . TRP B 1 80 ? -3.898 40.438 1.941 1 97.69 80 TRP B N 1
ATOM 5984 C CA . TRP B 1 80 ? -2.961 39.781 1.035 1 97.69 80 TRP B CA 1
ATOM 5985 C C . TRP B 1 80 ? -1.754 40.656 0.76 1 97.69 80 TRP B C 1
ATOM 5987 O O . TRP B 1 80 ? -0.642 40.188 0.562 1 97.69 80 TRP B O 1
ATOM 5997 N N . HIS B 1 81 ? -1.931 42 0.808 1 97.44 81 HIS B N 1
ATOM 5998 C CA . HIS B 1 81 ? -0.782 42.875 0.741 1 97.44 81 HIS B CA 1
ATOM 5999 C C . HIS B 1 81 ? 0.144 42.688 1.937 1 97.44 81 HIS B C 1
ATOM 6001 O O . HIS B 1 81 ? 1.364 42.625 1.777 1 97.44 81 HIS B O 1
ATOM 6007 N N . ALA B 1 82 ? -0.483 42.594 3.053 1 98.38 82 ALA B N 1
ATOM 6008 C CA . ALA B 1 82 ? 0.3 42.406 4.27 1 98.38 82 ALA B CA 1
ATOM 6009 C C . ALA B 1 82 ? 1.011 41.062 4.254 1 98.38 82 ALA B C 1
ATOM 6011 O O . ALA B 1 82 ? 2.199 40.969 4.574 1 98.38 82 ALA B O 1
ATOM 6012 N N . LEU B 1 83 ? 0.271 40 3.92 1 98.44 83 LEU B N 1
ATOM 6013 C CA . LEU B 1 83 ? 0.833 38.656 3.891 1 98.44 83 LEU B CA 1
ATOM 6014 C C . LEU B 1 83 ? 1.976 38.562 2.885 1 98.44 83 LEU B C 1
ATOM 6016 O O . LEU B 1 83 ? 3.014 37.969 3.17 1 98.44 83 LEU B O 1
ATOM 6020 N N . SER B 1 84 ? 1.766 39.188 1.775 1 97.62 84 SER B N 1
ATOM 6021 C CA . SER B 1 84 ? 2.799 39.188 0.744 1 97.62 84 SER B CA 1
ATOM 6022 C C . SER B 1 84 ? 4.039 39.938 1.208 1 97.62 84 SER B C 1
ATOM 6024 O O . SER B 1 84 ? 5.164 39.5 0.962 1 97.62 84 SER B O 1
ATOM 6026 N N . GLU B 1 85 ? 3.777 41.031 1.804 1 97.88 85 GLU B N 1
ATOM 6027 C CA . GLU B 1 85 ? 4.891 41.812 2.316 1 97.88 85 GLU B CA 1
ATOM 6028 C C . GLU B 1 85 ? 5.703 41.031 3.338 1 97.88 85 GLU B C 1
ATOM 6030 O O . GLU B 1 85 ? 6.934 41.125 3.357 1 97.88 85 GLU B O 1
ATOM 6035 N N . ILE B 1 86 ? 5.102 40.312 4.129 1 98.31 86 ILE B N 1
ATOM 6036 C CA . ILE B 1 86 ? 5.754 39.531 5.168 1 98.31 86 ILE B CA 1
ATOM 6037 C C . ILE B 1 86 ? 6.512 38.344 4.531 1 98.31 86 ILE B C 1
ATOM 6039 O O . ILE B 1 86 ? 7.523 37.906 5.07 1 98.31 86 ILE B O 1
ATOM 6043 N N . GLY B 1 87 ? 6.016 37.844 3.41 1 98.19 87 GLY B N 1
ATOM 6044 C CA . GLY B 1 87 ? 6.684 36.75 2.701 1 98.19 87 GLY B CA 1
ATOM 6045 C C . GLY B 1 87 ? 5.914 35.469 2.746 1 98.19 87 GLY B C 1
ATOM 6046 O O . GLY B 1 87 ? 6.484 34.375 2.529 1 98.19 87 GLY B O 1
ATOM 6047 N N . ILE B 1 88 ? 4.637 35.5 2.994 1 98.19 88 ILE B N 1
ATOM 6048 C CA . ILE B 1 88 ? 3.791 34.312 3.039 1 98.19 88 ILE B CA 1
ATOM 6049 C C . ILE B 1 88 ? 3.496 33.844 1.619 1 98.19 88 ILE B C 1
ATOM 6051 O O . ILE B 1 88 ? 3.168 34.625 0.742 1 98.19 88 ILE B O 1
ATOM 6055 N N . GLN B 1 89 ? 3.592 32.5 1.414 1 98.19 89 GLN B N 1
ATOM 6056 C CA . GLN B 1 89 ? 3.463 31.938 0.074 1 98.19 89 GLN B CA 1
ATOM 6057 C C . GLN B 1 89 ? 2.293 30.969 -0.004 1 98.19 89 GLN B C 1
ATOM 6059 O O . GLN B 1 89 ? 2.006 30.422 -1.069 1 98.19 89 GLN B O 1
ATOM 6064 N N . GLY B 1 90 ? 1.631 30.688 1.06 1 97.75 90 GLY B N 1
ATOM 6065 C CA . GLY B 1 90 ? 0.497 29.781 1.093 1 97.75 90 GLY B CA 1
ATOM 6066 C C . GLY B 1 90 ? -0.446 30.047 2.252 1 97.75 90 GLY B C 1
ATOM 6067 O O . GLY B 1 90 ? -0.01 30.438 3.336 1 97.75 90 GLY B O 1
ATOM 6068 N N . ILE B 1 91 ? -1.686 29.812 2.037 1 97.75 91 ILE B N 1
ATOM 6069 C CA . ILE B 1 91 ? -2.68 29.938 3.098 1 97.75 91 ILE B CA 1
ATOM 6070 C C . ILE B 1 91 ? -3.379 28.609 3.312 1 97.75 91 ILE B C 1
ATOM 6072 O O . ILE B 1 91 ? -3.992 28.062 2.391 1 97.75 91 ILE B O 1
ATOM 6076 N N . HIS B 1 92 ? -3.195 28.062 4.426 1 97.38 92 HIS B N 1
ATOM 6077 C CA . HIS B 1 92 ? -4.004 26.922 4.859 1 97.38 92 HIS B CA 1
ATOM 6078 C C . HIS B 1 92 ? -5.285 27.391 5.539 1 97.38 92 HIS B C 1
ATOM 6080 O O . HIS B 1 92 ? -5.262 27.797 6.703 1 97.38 92 HIS B O 1
ATOM 6086 N N . ASN B 1 93 ? -6.383 27.234 4.902 1 92.88 93 ASN B N 1
ATOM 6087 C CA . ASN B 1 93 ? -7.637 27.875 5.293 1 92.88 93 ASN B CA 1
ATOM 6088 C C . ASN B 1 93 ? -8.312 27.125 6.438 1 92.88 93 ASN B C 1
ATOM 6090 O O . ASN B 1 93 ? -9.203 27.656 7.098 1 92.88 93 ASN B O 1
ATOM 6094 N N . GLY B 1 94 ? -7.875 25.891 6.703 1 89.81 94 GLY B N 1
ATOM 6095 C CA . GLY B 1 94 ? -8.664 25.062 7.598 1 89.81 94 GLY B CA 1
ATOM 6096 C C . GLY B 1 94 ? -9.875 24.453 6.93 1 89.81 94 GLY B C 1
ATOM 6097 O O . GLY B 1 94 ? -9.969 24.422 5.699 1 89.81 94 GLY B O 1
ATOM 6098 N N . PRO B 1 95 ? -10.805 23.969 7.746 1 90.81 95 PRO B N 1
ATOM 6099 C CA . PRO B 1 95 ? -11.953 23.281 7.148 1 90.81 95 PRO B CA 1
ATOM 6100 C C . PRO B 1 95 ? -13.016 24.25 6.629 1 90.81 95 PRO B C 1
ATOM 6102 O O . PRO B 1 95 ? -13.617 25 7.414 1 90.81 95 PRO B O 1
ATOM 6105 N N . LEU B 1 96 ? -13.305 24.266 5.402 1 93.69 96 LEU B N 1
ATOM 6106 C CA . LEU B 1 96 ? -14.219 25.219 4.785 1 93.69 96 LEU B CA 1
ATOM 6107 C C . LEU B 1 96 ? -15.508 24.531 4.344 1 93.69 96 LEU B C 1
ATOM 6109 O O . LEU B 1 96 ? -16.516 25.203 4.086 1 93.69 96 LEU B O 1
ATOM 6113 N N . LYS B 1 97 ? -15.484 23.234 4.242 1 95.12 97 LYS B N 1
ATOM 6114 C CA . LYS B 1 97 ? -16.625 22.5 3.676 1 95.12 97 LYS B CA 1
ATOM 6115 C C . LYS B 1 97 ? -17.688 22.234 4.734 1 95.12 97 LYS B C 1
ATOM 6117 O O . LYS B 1 97 ? -17.391 22.219 5.93 1 95.12 97 LYS B O 1
ATOM 6122 N N . THR B 1 98 ? -18.922 22.047 4.223 1 96.06 98 THR B N 1
ATOM 6123 C CA . THR B 1 98 ? -20.047 21.812 5.121 1 96.06 98 THR B CA 1
ATOM 6124 C C . THR B 1 98 ? -19.797 20.594 6.008 1 96.06 98 THR B C 1
ATOM 6126 O O . THR B 1 98 ? -19.375 19.547 5.52 1 96.06 98 THR B O 1
ATOM 6129 N N . SER B 1 99 ? -20.078 20.781 7.336 1 95.5 99 SER B N 1
ATOM 6130 C CA . SER B 1 99 ? -19.812 19.75 8.328 1 95.5 99 SER B CA 1
ATOM 6131 C C . SER B 1 99 ? -20.984 19.594 9.289 1 95.5 99 SER B C 1
ATOM 6133 O O . SER B 1 99 ? -21.922 20.375 9.266 1 95.5 99 SER B O 1
ATOM 6135 N N . GLY B 1 100 ? -20.953 18.578 10.109 1 95.88 100 GLY B N 1
ATOM 6136 C CA . GLY B 1 100 ? -22.016 18.266 11.047 1 95.88 100 GLY B CA 1
ATOM 6137 C C . GLY B 1 100 ? -22.781 17 10.688 1 95.88 100 GLY B C 1
ATOM 6138 O O . GLY B 1 100 ? -22.172 15.961 10.414 1 95.88 100 GLY B O 1
ATOM 6139 N N . GLY B 1 101 ? -24.109 17.094 10.82 1 96.19 101 GLY B N 1
ATOM 6140 C CA . GLY B 1 101 ? -24.969 15.961 10.516 1 96.19 101 GLY B CA 1
ATOM 6141 C C . GLY B 1 101 ? -26.312 16.375 9.977 1 96.19 101 GLY B C 1
ATOM 6142 O O . GLY B 1 101 ? -26.516 17.531 9.57 1 96.19 101 GLY B O 1
ATOM 6143 N N . LEU B 1 102 ? -27.141 15.336 9.812 1 96.56 102 LEU B N 1
ATOM 6144 C CA . LEU B 1 102 ? -28.5 15.57 9.352 1 96.56 102 LEU B CA 1
ATOM 6145 C C . LEU B 1 102 ? -29.516 14.93 10.297 1 96.56 102 LEU B C 1
ATOM 6147 O O . LEU B 1 102 ? -29.312 13.805 10.758 1 96.56 102 LEU B O 1
ATOM 6151 N N . GLN B 1 103 ? -30.516 15.68 10.703 1 94.38 103 GLN B N 1
ATOM 6152 C CA . GLN B 1 103 ? -31.766 15.195 11.273 1 94.38 103 GLN B CA 1
ATOM 6153 C C . GLN B 1 103 ? -32.938 15.477 10.352 1 94.38 103 GLN B C 1
ATOM 6155 O O . GLN B 1 103 ? -33.438 16.609 10.281 1 94.38 103 GLN B O 1
ATOM 6160 N N . GLY B 1 104 ? -33.406 14.383 9.812 1 92.88 104 GLY B N 1
ATOM 6161 C CA . GLY B 1 104 ? -34.25 14.641 8.672 1 92.88 104 GLY B CA 1
ATOM 6162 C C . GLY B 1 104 ? -33.562 15.414 7.566 1 92.88 104 GLY B C 1
ATOM 6163 O O . GLY B 1 104 ? -32.5 15.016 7.098 1 92.88 104 GLY B O 1
ATOM 6164 N N . ARG B 1 105 ? -34.125 16.562 7.172 1 95.5 105 ARG B N 1
ATOM 6165 C CA . ARG B 1 105 ? -33.531 17.406 6.141 1 95.5 105 ARG B CA 1
ATOM 6166 C C . ARG B 1 105 ? -32.812 18.594 6.762 1 95.5 105 ARG B C 1
ATOM 6168 O O . ARG B 1 105 ? -32.312 19.469 6.047 1 95.5 105 ARG B O 1
ATOM 6175 N N . GLN B 1 106 ? -32.75 18.562 8.078 1 95.25 106 GLN B N 1
ATOM 6176 C CA . GLN B 1 106 ? -32.156 19.703 8.789 1 95.25 106 GLN B CA 1
ATOM 6177 C C . GLN B 1 106 ? -30.703 19.391 9.188 1 95.25 106 GLN B C 1
ATOM 6179 O O . GLN B 1 106 ? -30.422 18.328 9.742 1 95.25 106 GLN B O 1
ATOM 6184 N N . ARG B 1 107 ? -29.906 20.359 8.938 1 94.94 107 ARG B N 1
ATOM 6185 C CA . ARG B 1 107 ? -28.516 20.234 9.312 1 94.94 107 ARG B CA 1
ATOM 6186 C C . ARG B 1 107 ? -28.328 20.391 10.82 1 94.94 107 ARG B C 1
ATOM 6188 O O . ARG B 1 107 ? -29 21.219 11.445 1 94.94 107 ARG B O 1
ATOM 6195 N N . THR B 1 108 ? -27.453 19.562 11.359 1 93.12 108 THR B N 1
ATOM 6196 C CA . THR B 1 108 ? -27.031 19.719 12.75 1 93.12 108 THR B CA 1
ATOM 6197 C C . THR B 1 108 ? -25.609 20.281 12.836 1 93.12 108 THR B C 1
ATOM 6199 O O . THR B 1 108 ? -24.812 20.094 11.914 1 93.12 108 THR B O 1
ATOM 6202 N N . PRO B 1 109 ? -25.266 21.031 13.867 1 88.38 109 PRO B N 1
ATOM 6203 C CA . PRO B 1 109 ? -23.984 21.719 13.961 1 88.38 109 PRO B CA 1
ATOM 6204 C C . PRO B 1 109 ? -22.797 20.75 14.023 1 88.38 109 PRO B C 1
ATOM 6206 O O . PRO B 1 109 ? -22.953 19.594 14.445 1 88.38 109 PRO B O 1
ATOM 6209 N N . SER B 1 110 ? -21.672 21.266 13.602 1 90.62 110 SER B N 1
ATOM 6210 C CA . SER B 1 110 ? -20.422 20.516 13.734 1 90.62 110 SER B CA 1
ATOM 6211 C C . SER B 1 110 ? -20.109 20.234 15.203 1 90.62 110 SER B C 1
ATOM 6213 O O . SER B 1 110 ? -20.391 21.047 16.078 1 90.62 110 SER B O 1
ATOM 6215 N N . ILE B 1 111 ? -19.469 19.125 15.469 1 83.94 111 ILE B N 1
ATOM 6216 C CA . ILE B 1 111 ? -19.172 18.734 16.844 1 83.94 111 ILE B CA 1
ATOM 6217 C C . ILE B 1 111 ? -17.672 18.844 17.094 1 83.94 111 ILE B C 1
ATOM 6219 O O . ILE B 1 111 ? -17.203 18.625 18.219 1 83.94 111 ILE B O 1
ATOM 6223 N N . ASP B 1 112 ? -16.875 19.141 16.141 1 83.5 112 ASP B N 1
ATOM 6224 C CA . ASP B 1 112 ? -15.422 19.156 16.281 1 83.5 112 ASP B CA 1
ATOM 6225 C C . ASP B 1 112 ? -14.797 20.219 15.383 1 83.5 112 ASP B C 1
ATOM 6227 O O . ASP B 1 112 ? -13.797 19.953 14.711 1 83.5 112 ASP B O 1
ATOM 6231 N N . GLY B 1 113 ? -15.344 21.344 15.352 1 80.38 113 GLY B N 1
ATOM 6232 C CA . GLY B 1 113 ? -14.758 22.484 14.656 1 80.38 113 GLY B CA 1
ATOM 6233 C C . GLY B 1 113 ? -14.719 22.312 13.148 1 80.38 113 GLY B C 1
ATOM 6234 O O . GLY B 1 113 ? -13.727 22.641 12.5 1 80.38 113 GLY B O 1
ATOM 6235 N N . ASN B 1 114 ? -15.656 21.609 12.523 1 86.12 114 ASN B N 1
ATOM 6236 C CA . ASN B 1 114 ? -15.875 21.469 11.086 1 86.12 114 ASN B CA 1
ATOM 6237 C C . ASN B 1 114 ? -15.031 20.344 10.5 1 86.12 114 ASN B C 1
ATOM 6239 O O . ASN B 1 114 ? -14.898 20.219 9.281 1 86.12 114 ASN B O 1
ATOM 6243 N N . PHE B 1 115 ? -14.516 19.469 11.367 1 90.31 115 PHE B N 1
ATOM 6244 C CA . PHE B 1 115 ? -13.75 18.328 10.883 1 90.31 115 PHE B CA 1
ATOM 6245 C C . PHE B 1 115 ? -14.633 17.078 10.812 1 90.31 115 PHE B C 1
ATOM 6247 O O . PHE B 1 115 ? -14.141 15.961 10.875 1 90.31 115 PHE B O 1
ATOM 6254 N N . ASP B 1 116 ? -15.922 17.203 10.789 1 95.5 116 ASP B N 1
ATOM 6255 C CA . ASP B 1 116 ? -16.938 16.188 10.508 1 95.5 116 ASP B CA 1
ATOM 6256 C C . ASP B 1 116 ? -17.703 16.516 9.234 1 95.5 116 ASP B C 1
ATOM 6258 O O . ASP B 1 116 ? -18.922 16.688 9.273 1 95.5 116 ASP B O 1
ATOM 6262 N N . ARG B 1 117 ? -17 16.391 8.203 1 96.06 117 ARG B N 1
ATOM 6263 C CA . ARG B 1 117 ? -17.453 16.844 6.895 1 96.06 117 ARG B CA 1
ATOM 6264 C C . ARG B 1 117 ? -18.625 16.016 6.387 1 96.06 117 ARG B C 1
ATOM 6266 O O . ARG B 1 117 ? -18.641 14.797 6.535 1 96.06 117 ARG B O 1
ATOM 6273 N N . ILE B 1 118 ? -19.641 16.719 5.668 1 98 118 ILE B N 1
ATOM 6274 C CA . ILE B 1 118 ? -20.781 15.992 5.141 1 98 118 ILE B CA 1
ATOM 6275 C C . ILE B 1 118 ? -21.062 16.422 3.705 1 98 118 ILE B C 1
ATOM 6277 O O . ILE B 1 118 ? -22.062 16.016 3.104 1 98 118 ILE B O 1
ATOM 6281 N N . SER B 1 119 ? -20.156 17.312 3.168 1 96.62 119 SER B N 1
ATOM 6282 C CA . SER B 1 119 ? -20.312 17.781 1.798 1 96.62 119 SER B CA 1
ATOM 6283 C C . SER B 1 119 ? -18.984 18.188 1.189 1 96.62 119 SER B C 1
ATOM 6285 O O . SER B 1 119 ? -18.031 18.516 1.913 1 96.62 119 SER B O 1
ATOM 6287 N N . PHE B 1 120 ? -18.953 18.203 -0.19 1 95 120 PHE B N 1
ATOM 6288 C CA . PHE B 1 120 ? -17.797 18.766 -0.894 1 95 120 PHE B CA 1
ATOM 6289 C C . PHE B 1 120 ? -17.938 20.266 -1.042 1 95 120 PHE B C 1
ATOM 6291 O O . PHE B 1 120 ? -16.969 20.953 -1.373 1 95 120 PHE B O 1
ATOM 6298 N N . GLY B 1 121 ? -19.094 20.781 -0.78 1 93.75 121 GLY B N 1
ATOM 6299 C CA . GLY B 1 121 ? -19.359 22.188 -0.959 1 93.75 121 GLY B CA 1
ATOM 6300 C C . GLY B 1 121 ? -18.938 23.031 0.235 1 93.75 121 GLY B C 1
ATOM 6301 O O . GLY B 1 121 ? -18.812 22.516 1.348 1 93.75 121 GLY B O 1
ATOM 6302 N N . ILE B 1 122 ? -18.875 24.281 0.013 1 94.81 122 ILE B N 1
ATOM 6303 C CA . ILE B 1 122 ? -18.484 25.234 1.044 1 94.81 122 ILE B CA 1
ATOM 6304 C C . ILE B 1 122 ? -19.609 25.391 2.066 1 94.81 122 ILE B C 1
ATOM 6306 O O . ILE B 1 122 ? -20.781 25.422 1.703 1 94.81 122 ILE B O 1
ATOM 6310 N N . ASP B 1 123 ? -19.234 25.406 3.305 1 94.44 123 ASP B N 1
ATOM 6311 C CA . ASP B 1 123 ? -20.203 25.766 4.344 1 94.44 123 ASP B CA 1
ATOM 6312 C C . ASP B 1 123 ? -20.797 27.141 4.09 1 94.44 123 ASP B C 1
ATOM 6314 O O . ASP B 1 123 ? -20.078 28.141 4.059 1 94.44 123 ASP B O 1
ATOM 6318 N N . PRO B 1 124 ? -22.078 27.188 3.988 1 93.38 124 PRO B N 1
ATOM 6319 C CA . PRO B 1 124 ? -22.719 28.469 3.66 1 93.38 124 PRO B CA 1
ATOM 6320 C C . PRO B 1 124 ? -22.516 29.516 4.746 1 93.38 124 PRO B C 1
ATOM 6322 O O . PRO B 1 124 ? -22.625 30.719 4.48 1 93.38 124 PRO B O 1
ATOM 6325 N N . ASP B 1 125 ? -22.188 29.094 5.887 1 92.19 125 ASP B N 1
ATOM 6326 C CA . ASP B 1 125 ? -21.938 30.031 6.977 1 92.19 125 ASP B CA 1
ATOM 6327 C C . ASP B 1 125 ? -20.594 30.719 6.812 1 92.19 125 ASP B C 1
ATOM 6329 O O . ASP B 1 125 ? -20.328 31.75 7.445 1 92.19 125 ASP B O 1
ATOM 6333 N N . LEU B 1 126 ? -19.75 30.172 5.98 1 94.69 126 LEU B N 1
ATOM 6334 C CA . LEU B 1 126 ? -18.406 30.703 5.82 1 94.69 126 LEU B CA 1
ATOM 6335 C C . LEU B 1 126 ? -18.297 31.516 4.539 1 94.69 126 LEU B C 1
ATOM 6337 O O . LEU B 1 126 ? -17.359 32.281 4.379 1 94.69 126 LEU B O 1
ATOM 6341 N N . GLY B 1 127 ? -19.141 31.266 3.648 1 95.81 127 GLY B N 1
ATOM 6342 C CA . GLY B 1 127 ? -19.125 31.984 2.383 1 95.81 127 GLY B CA 1
ATOM 6343 C C . GLY B 1 127 ? -19.672 31.156 1.229 1 95.81 127 GLY B C 1
ATOM 6344 O O . GLY B 1 127 ? -20.5 30.281 1.426 1 95.81 127 GLY B O 1
ATOM 6345 N N . THR B 1 128 ? -19.281 31.578 0.011 1 95.38 128 THR B N 1
ATOM 6346 C CA . THR B 1 128 ? -19.797 30.938 -1.198 1 95.38 128 THR B CA 1
ATOM 6347 C C . THR B 1 128 ? -18.641 30.391 -2.041 1 95.38 128 THR B C 1
ATOM 6349 O O . THR B 1 128 ? -17.484 30.75 -1.825 1 95.38 128 THR B O 1
ATOM 6352 N N . ASP B 1 129 ? -19.062 29.578 -2.975 1 91.44 129 ASP B N 1
ATOM 6353 C CA . ASP B 1 129 ? -18.078 29.031 -3.912 1 91.44 129 ASP B CA 1
ATOM 6354 C C . ASP B 1 129 ? -17.406 30.156 -4.703 1 91.44 129 ASP B C 1
ATOM 6356 O O . ASP B 1 129 ? -16.203 30.094 -4.977 1 91.44 129 ASP B O 1
ATOM 6360 N N . ALA B 1 130 ? -18.172 31.094 -5.062 1 94 130 ALA B N 1
ATOM 6361 C CA . ALA B 1 130 ? -17.625 32.219 -5.809 1 94 130 ALA B CA 1
ATOM 6362 C C . ALA B 1 130 ? -16.578 32.969 -4.992 1 94 130 ALA B C 1
ATOM 6364 O O . ALA B 1 130 ? -15.57 33.438 -5.539 1 94 130 ALA B O 1
ATOM 6365 N N . GLN B 1 131 ? -16.844 33.125 -3.744 1 95.69 131 GLN B N 1
ATOM 6366 C CA . GLN B 1 131 ? -15.906 33.781 -2.863 1 95.69 131 GLN B CA 1
ATOM 6367 C C . GLN B 1 131 ? -14.625 32.969 -2.707 1 95.69 131 GLN B C 1
ATOM 6369 O O . GLN B 1 131 ? -13.531 33.562 -2.592 1 95.69 131 GLN B O 1
ATOM 6374 N N . LEU B 1 132 ? -14.773 31.703 -2.676 1 95.12 132 LEU B N 1
ATOM 6375 C CA . LEU B 1 132 ? -13.586 30.844 -2.623 1 95.12 132 LEU B CA 1
ATOM 6376 C C . LEU B 1 132 ? -12.75 31.016 -3.887 1 95.12 132 LEU B C 1
ATOM 6378 O O . LEU B 1 132 ? -11.516 31.062 -3.814 1 95.12 132 LEU B O 1
ATOM 6382 N N . LEU B 1 133 ? -13.375 31.031 -4.98 1 92.75 133 LEU B N 1
ATOM 6383 C CA . LEU B 1 133 ? -12.664 31.219 -6.238 1 92.75 133 LEU B CA 1
ATOM 6384 C C . LEU B 1 133 ? -11.961 32.594 -6.254 1 92.75 133 LEU B C 1
ATOM 6386 O O . LEU B 1 133 ? -10.844 32.688 -6.766 1 92.75 133 LEU B O 1
ATOM 6390 N N . SER B 1 134 ? -12.641 33.531 -5.746 1 95.06 134 SER B N 1
ATOM 6391 C CA . SER B 1 134 ? -12.023 34.844 -5.633 1 95.06 134 SER B CA 1
ATOM 6392 C C . SER B 1 134 ? -10.789 34.812 -4.742 1 95.06 134 SER B C 1
ATOM 6394 O O . SER B 1 134 ? -9.781 35.438 -5.039 1 95.06 134 SER B O 1
ATOM 6396 N N . LEU B 1 135 ? -10.922 34.125 -3.662 1 96.12 135 LEU B N 1
ATOM 6397 C CA . LEU B 1 135 ? -9.781 33.969 -2.771 1 96.12 135 LEU B CA 1
ATOM 6398 C C . LEU B 1 135 ? -8.617 33.312 -3.504 1 96.12 135 LEU B C 1
ATOM 6400 O O . LEU B 1 135 ? -7.465 33.719 -3.359 1 96.12 135 LEU B O 1
ATOM 6404 N N . SER B 1 136 ? -8.914 32.312 -4.254 1 93.75 136 SER B N 1
ATOM 6405 C CA . SER B 1 136 ? -7.891 31.594 -5.016 1 93.75 136 SER B CA 1
ATOM 6406 C C . SER B 1 136 ? -7.199 32.531 -6.008 1 93.75 136 SER B C 1
ATOM 6408 O O . SER B 1 136 ? -5.98 32.469 -6.184 1 93.75 136 SER B O 1
ATOM 6410 N N . ARG B 1 137 ? -7.902 33.375 -6.648 1 94.56 137 ARG B N 1
ATOM 6411 C CA . ARG B 1 137 ? -7.363 34.312 -7.625 1 94.56 137 ARG B CA 1
ATOM 6412 C C . ARG B 1 137 ? -6.465 35.344 -6.953 1 94.56 137 ARG B C 1
ATOM 6414 O O . ARG B 1 137 ? -5.395 35.656 -7.465 1 94.56 137 ARG B O 1
ATOM 6421 N N . ILE B 1 138 ? -6.914 35.844 -5.867 1 96.06 138 ILE B N 1
ATOM 6422 C CA . ILE B 1 138 ? -6.141 36.844 -5.164 1 96.06 138 ILE B CA 1
ATOM 6423 C C . ILE B 1 138 ? -4.84 36.25 -4.652 1 96.06 138 ILE B C 1
ATOM 6425 O O . ILE B 1 138 ? -3.783 36.875 -4.715 1 96.06 138 ILE B O 1
ATOM 6429 N N . ALA B 1 139 ? -4.969 35.062 -4.07 1 96.06 139 ALA B N 1
ATOM 6430 C CA . ALA B 1 139 ? -3.752 34.375 -3.631 1 96.06 139 ALA B CA 1
ATOM 6431 C C . ALA B 1 139 ? -2.766 34.219 -4.785 1 96.06 139 ALA B C 1
ATOM 6433 O O . ALA B 1 139 ? -1.572 34.469 -4.629 1 96.06 139 ALA B O 1
ATOM 6434 N N . ALA B 1 140 ? -3.271 33.812 -5.957 1 94.88 140 ALA B N 1
ATOM 6435 C CA . ALA B 1 140 ? -2.432 33.625 -7.137 1 94.88 140 ALA B CA 1
ATOM 6436 C C . ALA B 1 140 ? -1.785 34.938 -7.578 1 94.88 140 ALA B C 1
ATOM 6438 O O . ALA B 1 140 ? -0.625 34.938 -7.996 1 94.88 140 ALA B O 1
ATOM 6439 N N . ALA B 1 141 ? -2.52 35.938 -7.516 1 96.44 141 ALA B N 1
ATOM 6440 C CA . ALA B 1 141 ? -2.018 37.25 -7.887 1 96.44 141 ALA B CA 1
ATOM 6441 C C . ALA B 1 141 ? -0.847 37.688 -6.996 1 96.44 141 ALA B C 1
ATOM 6443 O O . ALA B 1 141 ? 0.017 38.438 -7.414 1 96.44 141 ALA B O 1
ATOM 6444 N N . HIS B 1 142 ? -0.812 37.156 -5.859 1 96.81 142 HIS B N 1
ATOM 6445 C CA . HIS B 1 142 ? 0.271 37.438 -4.926 1 96.81 142 HIS B CA 1
ATOM 6446 C C . HIS B 1 142 ? 1.281 36.312 -4.883 1 96.81 142 HIS B C 1
ATOM 6448 O O . HIS B 1 142 ? 2.057 36.188 -3.93 1 96.81 142 HIS B O 1
ATOM 6454 N N . ASN B 1 143 ? 1.18 35.375 -5.84 1 95.5 143 ASN B N 1
ATOM 6455 C CA . ASN B 1 143 ? 2.084 34.219 -5.992 1 95.5 143 ASN B CA 1
ATOM 6456 C C . ASN B 1 143 ? 2.006 33.281 -4.797 1 95.5 143 ASN B C 1
ATOM 6458 O O . ASN B 1 143 ? 3.031 32.812 -4.32 1 95.5 143 ASN B O 1
ATOM 6462 N N . ALA B 1 144 ? 0.825 33.188 -4.258 1 97.56 144 ALA B N 1
ATOM 6463 C CA . ALA B 1 144 ? 0.583 32.281 -3.148 1 97.56 144 ALA B CA 1
ATOM 6464 C C . ALA B 1 144 ? -0.388 31.172 -3.551 1 97.56 144 ALA B C 1
ATOM 6466 O O . ALA B 1 144 ? -1.125 31.312 -4.527 1 97.56 144 ALA B O 1
ATOM 6467 N N . VAL B 1 145 ? -0.35 30.094 -2.785 1 97.38 145 VAL B N 1
ATOM 6468 C CA . VAL B 1 145 ? -1.211 28.969 -3.131 1 97.38 145 VAL B CA 1
ATOM 6469 C C . VAL B 1 145 ? -2.203 28.703 -1.998 1 97.38 145 VAL B C 1
ATOM 6471 O O . VAL B 1 145 ? -1.969 29.109 -0.856 1 97.38 145 VAL B O 1
ATOM 6474 N N . LEU B 1 146 ? -3.281 28.016 -2.385 1 97.19 146 LEU B N 1
ATOM 6475 C CA . LEU B 1 146 ? -4.277 27.578 -1.409 1 97.19 146 LEU B CA 1
ATOM 6476 C C . LEU B 1 146 ? -3.986 26.156 -0.928 1 97.19 146 LEU B C 1
ATOM 6478 O O . LEU B 1 146 ? -3.625 25.297 -1.725 1 97.19 146 LEU B O 1
ATOM 6482 N N . ILE B 1 147 ? -4.082 26 0.347 1 97.69 147 ILE B N 1
ATOM 6483 C CA . ILE B 1 147 ? -3.941 24.703 1.002 1 97.69 147 ILE B CA 1
ATOM 6484 C C . ILE B 1 147 ? -5.273 24.297 1.634 1 97.69 147 ILE B C 1
ATOM 6486 O O . ILE B 1 147 ? -5.863 25.078 2.395 1 97.69 147 ILE B O 1
ATOM 6490 N N . ASP B 1 148 ? -5.781 23.094 1.269 1 95.69 148 ASP B N 1
ATOM 6491 C CA . ASP B 1 148 ? -7.074 22.625 1.744 1 95.69 148 ASP B CA 1
ATOM 6492 C C . ASP B 1 148 ? -6.926 21.344 2.564 1 95.69 148 ASP B C 1
ATOM 6494 O O . ASP B 1 148 ? -5.805 20.891 2.824 1 95.69 148 ASP B O 1
ATOM 6498 N N . ASP B 1 149 ? -8.086 20.859 2.984 1 95.44 149 ASP B N 1
ATOM 6499 C CA . ASP B 1 149 ? -8.094 19.703 3.857 1 95.44 149 ASP B CA 1
ATOM 6500 C C . ASP B 1 149 ? -8.805 18.516 3.193 1 95.44 149 ASP B C 1
ATOM 6502 O O . ASP B 1 149 ? -9.797 18.703 2.484 1 95.44 149 ASP B O 1
ATOM 6506 N N . VAL B 1 150 ? -8.266 17.344 3.443 1 96.31 150 VAL B N 1
ATOM 6507 C CA . VAL B 1 150 ? -8.922 16.062 3.213 1 96.31 150 VAL B CA 1
ATOM 6508 C C . VAL B 1 150 ? -8.906 15.234 4.496 1 96.31 150 VAL B C 1
ATOM 6510 O O . VAL B 1 150 ? -7.906 15.219 5.219 1 96.31 150 VAL B O 1
ATOM 6513 N N . ILE B 1 151 ? -10.031 14.641 4.805 1 97 151 ILE B N 1
ATOM 6514 C CA . ILE B 1 151 ? -10.148 13.844 6.02 1 97 151 ILE B CA 1
ATOM 6515 C C . ILE B 1 151 ? -10.398 12.383 5.66 1 97 151 ILE B C 1
ATOM 6517 O O . ILE B 1 151 ? -11.555 11.961 5.531 1 97 151 ILE B O 1
ATOM 6521 N N . PRO B 1 152 ? -9.398 11.594 5.633 1 97.44 152 PRO B N 1
ATOM 6522 C CA . PRO B 1 152 ? -9.516 10.219 5.129 1 97.44 152 PRO B CA 1
ATOM 6523 C C . PRO B 1 152 ? -10.211 9.289 6.117 1 97.44 152 PRO B C 1
ATOM 6525 O O . PRO B 1 152 ? -10.742 8.25 5.723 1 97.44 152 PRO B O 1
ATOM 6528 N N . SER B 1 153 ? -10.281 9.602 7.359 1 97 153 SER B N 1
ATOM 6529 C CA . SER B 1 153 ? -10.586 8.609 8.383 1 97 153 SER B CA 1
ATOM 6530 C C . SER B 1 153 ? -12.078 8.586 8.703 1 97 153 SER B C 1
ATOM 6532 O O . SER B 1 153 ? -12.594 7.582 9.195 1 97 153 SER B O 1
ATOM 6534 N N . HIS B 1 154 ? -12.758 9.742 8.523 1 97.94 154 HIS B N 1
ATOM 6535 C CA . HIS B 1 154 ? -14.133 9.805 9.008 1 97.94 154 HIS B CA 1
ATOM 6536 C C . HIS B 1 154 ? -14.906 10.914 8.312 1 97.94 154 HIS B C 1
ATOM 6538 O O . HIS B 1 154 ? -14.32 11.75 7.621 1 97.94 154 HIS B O 1
ATOM 6544 N N . THR B 1 155 ? -16.141 10.898 8.453 1 98.12 155 THR B N 1
ATOM 6545 C CA . THR B 1 155 ? -17.047 11.953 8.008 1 98.12 155 THR B CA 1
ATOM 6546 C C . THR B 1 155 ? -17.891 12.469 9.172 1 98.12 155 THR B C 1
ATOM 6548 O O . THR B 1 155 ? -17.656 12.102 10.328 1 98.12 155 THR B O 1
ATOM 6551 N N . GLY B 1 156 ? -18.734 13.422 8.875 1 98.06 156 GLY B N 1
ATOM 6552 C CA . GLY B 1 156 ? -19.875 13.672 9.75 1 98.06 156 GLY B CA 1
ATOM 6553 C C . GLY B 1 156 ? -21.047 12.75 9.492 1 98.06 156 GLY B C 1
ATOM 6554 O O . GLY B 1 156 ? -20.953 11.844 8.656 1 98.06 156 GLY B O 1
ATOM 6555 N N . LYS B 1 157 ? -22.125 12.984 10.273 1 98.06 157 LYS B N 1
ATOM 6556 C CA . LYS B 1 157 ? -23.312 12.141 10.125 1 98.06 157 LYS B CA 1
ATOM 6557 C C . LYS B 1 157 ? -24.312 12.766 9.164 1 98.06 157 LYS B C 1
ATOM 6559 O O . LYS B 1 157 ? -25.469 12.977 9.516 1 98.06 157 LYS B O 1
ATOM 6564 N N . GLY B 1 158 ? -23.812 12.969 7.969 1 98.31 158 GLY B N 1
ATOM 6565 C CA . GLY B 1 158 ? -24.609 13.547 6.902 1 98.31 158 GLY B CA 1
ATOM 6566 C C . GLY B 1 158 ? -25.359 12.5 6.094 1 98.31 158 GLY B C 1
ATOM 6567 O O . GLY B 1 158 ? -25.781 11.469 6.633 1 98.31 158 GLY B O 1
ATOM 6568 N N . ALA B 1 159 ? -25.578 12.789 4.844 1 98.69 159 ALA B N 1
ATOM 6569 C CA . ALA B 1 159 ? -26.375 11.953 3.949 1 98.69 159 ALA B CA 1
ATOM 6570 C C . ALA B 1 159 ? -25.766 10.562 3.809 1 98.69 159 ALA B C 1
ATOM 6572 O O . ALA B 1 159 ? -26.484 9.562 3.771 1 98.69 159 ALA B O 1
ATOM 6573 N N . ASP B 1 160 ? -24.484 10.5 3.697 1 98.81 160 ASP B N 1
ATOM 6574 C CA . ASP B 1 160 ? -23.812 9.219 3.518 1 98.81 160 ASP B CA 1
ATOM 6575 C C . ASP B 1 160 ? -24.078 8.289 4.703 1 98.81 160 ASP B C 1
ATOM 6577 O O . ASP B 1 160 ? -24.391 7.109 4.516 1 98.81 160 ASP B O 1
ATOM 6581 N N . PHE B 1 161 ? -23.953 8.758 5.91 1 98.62 161 PHE B N 1
ATOM 6582 C CA . PHE B 1 161 ? -24.188 7.938 7.094 1 98.62 161 PHE B CA 1
ATOM 6583 C C . PHE B 1 161 ? -25.656 7.547 7.207 1 98.62 161 PHE B C 1
ATOM 6585 O O . PHE B 1 161 ? -25.984 6.418 7.578 1 98.62 161 PHE B O 1
ATOM 6592 N N . ARG B 1 162 ? -26.531 8.547 6.898 1 98.44 162 ARG B N 1
ATOM 6593 C CA . ARG B 1 162 ? -27.969 8.25 6.945 1 98.44 162 ARG B CA 1
ATOM 6594 C C . ARG B 1 162 ? -28.328 7.145 5.957 1 98.44 162 ARG B C 1
ATOM 6596 O O . ARG B 1 162 ? -29.094 6.234 6.289 1 98.44 162 ARG B O 1
ATOM 6603 N N . LEU B 1 163 ? -27.781 7.238 4.75 1 98.5 163 LEU B N 1
ATOM 6604 C CA . LEU B 1 163 ? -28.016 6.191 3.76 1 98.5 163 LEU B CA 1
ATOM 6605 C C . LEU B 1 163 ? -27.453 4.855 4.246 1 98.5 163 LEU B C 1
ATOM 6607 O O . LEU B 1 163 ? -28.094 3.814 4.059 1 98.5 163 LEU B O 1
ATOM 6611 N N . ALA B 1 164 ? -26.328 4.852 4.875 1 98.44 164 ALA B N 1
ATOM 6612 C CA . ALA B 1 164 ? -25.719 3.635 5.41 1 98.44 164 ALA B CA 1
ATOM 6613 C C . ALA B 1 164 ? -26.609 3 6.473 1 98.44 164 ALA B C 1
ATOM 6615 O O . ALA B 1 164 ? -26.844 1.788 6.457 1 98.44 164 ALA B O 1
ATOM 6616 N N . GLU B 1 165 ? -27.141 3.828 7.383 1 97.19 165 GLU B N 1
ATOM 6617 C CA . GLU B 1 165 ? -27.969 3.311 8.461 1 97.19 165 GLU B CA 1
ATOM 6618 C C . GLU B 1 165 ? -29.266 2.709 7.914 1 97.19 165 GLU B C 1
ATOM 6620 O O . GLU B 1 165 ? -29.812 1.772 8.5 1 97.19 165 GLU B O 1
ATOM 6625 N N . MET B 1 166 ? -29.656 3.205 6.773 1 97.69 166 MET B N 1
ATOM 6626 C CA . MET B 1 166 ? -30.891 2.707 6.16 1 97.69 166 MET B CA 1
ATOM 6627 C C . MET B 1 166 ? -30.594 1.511 5.258 1 97.69 166 MET B C 1
ATOM 6629 O O . MET B 1 166 ? -31.5 1.01 4.578 1 97.69 166 MET B O 1
ATOM 6633 N N . ALA B 1 167 ? -29.344 1.093 5.219 1 97 167 ALA B N 1
ATOM 6634 C CA . ALA B 1 167 ? -28.891 -0.055 4.434 1 97 167 ALA B CA 1
ATOM 6635 C C . ALA B 1 167 ? -29.156 0.161 2.945 1 97 167 ALA B C 1
ATOM 6637 O O . ALA B 1 167 ? -29.609 -0.752 2.25 1 97 167 ALA B O 1
ATOM 6638 N N . TYR B 1 168 ? -28.938 1.345 2.527 1 97.12 168 TYR B N 1
ATOM 6639 C CA . TYR B 1 168 ? -29.094 1.625 1.105 1 97.12 168 TYR B CA 1
ATOM 6640 C C . TYR B 1 168 ? -27.891 1.139 0.312 1 97.12 168 TYR B C 1
ATOM 6642 O O . TYR B 1 168 ? -26.781 1.644 0.489 1 97.12 168 TYR B O 1
ATOM 6650 N N . GLU B 1 169 ? -28.094 0.209 -0.603 1 95.38 169 GLU B N 1
ATOM 6651 C CA . GLU B 1 169 ? -27.062 -0.297 -1.503 1 95.38 169 GLU B CA 1
ATOM 6652 C C . GLU B 1 169 ? -25.797 -0.64 -0.742 1 95.38 169 GLU B C 1
ATOM 6654 O O . GLU B 1 169 ? -25.828 -1.357 0.26 1 95.38 169 GLU B O 1
ATOM 6659 N N . ASP B 1 170 ? -24.656 -0.148 -1.207 1 94.19 170 ASP B N 1
ATOM 6660 C CA . ASP B 1 170 ? -23.391 -0.526 -0.589 1 94.19 170 ASP B CA 1
ATOM 6661 C C . ASP B 1 170 ? -22.922 0.538 0.401 1 94.19 170 ASP B C 1
ATOM 6663 O O . ASP B 1 170 ? -21.781 0.516 0.847 1 94.19 170 ASP B O 1
ATOM 6667 N N . TYR B 1 171 ? -23.766 1.496 0.843 1 97.81 171 TYR B N 1
ATOM 6668 C CA . TYR B 1 171 ? -23.391 2.604 1.717 1 97.81 171 TYR B CA 1
ATOM 6669 C C . TYR B 1 171 ? -22.953 2.094 3.08 1 97.81 171 TYR B C 1
ATOM 6671 O O . TYR B 1 171 ? -22.047 2.672 3.701 1 97.81 171 TYR B O 1
ATOM 6679 N N . PRO B 1 172 ? -23.547 1.013 3.602 1 97.19 172 PRO B N 1
ATOM 6680 C CA . PRO B 1 172 ? -23 0.505 4.859 1 97.19 172 PRO B CA 1
ATOM 6681 C C . PRO B 1 172 ? -21.516 0.157 4.762 1 97.19 172 PRO B C 1
ATOM 6683 O O . PRO B 1 172 ? -20.797 0.238 5.758 1 97.19 172 PRO B O 1
ATOM 6686 N N . GLY B 1 173 ? -21.047 -0.153 3.568 1 96.44 173 GLY B N 1
ATOM 6687 C CA . GLY B 1 173 ? -19.656 -0.505 3.352 1 96.44 173 GLY B CA 1
ATOM 6688 C C . GLY B 1 173 ? -18.719 0.679 3.473 1 96.44 173 GLY B C 1
ATOM 6689 O O . GLY B 1 173 ? -17.5 0.503 3.59 1 96.44 173 GLY B O 1
ATOM 6690 N N . LEU B 1 174 ? -19.266 1.871 3.537 1 97.75 174 LEU B N 1
ATOM 6691 C CA . LEU B 1 174 ? -18.5 3.107 3.674 1 97.75 174 LEU B CA 1
ATOM 6692 C C . LEU B 1 174 ? -17.859 3.199 5.051 1 97.75 174 LEU B C 1
ATOM 6694 O O . LEU B 1 174 ? -16.797 3.818 5.207 1 97.75 174 LEU B O 1
ATOM 6698 N N . TYR B 1 175 ? -18.453 2.531 5.996 1 98 175 TYR B N 1
ATOM 6699 C CA . TYR B 1 175 ? -18.062 2.746 7.383 1 98 175 TYR B CA 1
ATOM 6700 C C . TYR B 1 175 ? -17.703 1.427 8.055 1 98 175 TYR B C 1
ATOM 6702 O O . TYR B 1 175 ? -18.156 0.361 7.629 1 98 175 TYR B O 1
ATOM 6710 N N . HIS B 1 176 ? -16.875 1.511 9.094 1 97.19 176 HIS B N 1
ATOM 6711 C CA . HIS B 1 176 ? -16.75 0.414 10.047 1 97.19 176 HIS B CA 1
ATOM 6712 C C . HIS B 1 176 ? -18.016 0.271 10.875 1 97.19 176 HIS B C 1
ATOM 6714 O O . HIS B 1 176 ? -18.047 0.653 12.047 1 97.19 176 HIS B O 1
ATOM 6720 N N . MET B 1 177 ? -19 -0.294 10.305 1 97.25 177 MET B N 1
ATOM 6721 C CA . MET B 1 177 ? -20.297 -0.469 10.977 1 97.25 177 MET B CA 1
ATOM 6722 C C . MET B 1 177 ? -20.844 -1.866 10.727 1 97.25 177 MET B C 1
ATOM 6724 O O . MET B 1 177 ? -20.625 -2.445 9.664 1 97.25 177 MET B O 1
ATOM 6728 N N . VAL B 1 178 ? -21.516 -2.395 11.68 1 97.5 178 VAL B N 1
ATOM 6729 C CA . VAL B 1 178 ? -22.062 -3.748 11.602 1 97.5 178 VAL B CA 1
ATOM 6730 C C . VAL B 1 178 ? -23.5 -3.764 12.109 1 97.5 178 VAL B C 1
ATOM 6732 O O . VAL B 1 178 ? -23.812 -3.182 13.148 1 97.5 178 VAL B O 1
ATOM 6735 N N . GLU B 1 179 ? -24.344 -4.414 11.352 1 97.62 179 GLU B N 1
ATOM 6736 C CA . GLU B 1 179 ? -25.719 -4.637 11.789 1 97.62 179 GLU B CA 1
ATOM 6737 C C . GLU B 1 179 ? -25.781 -5.711 12.867 1 97.62 179 GLU B C 1
ATOM 6739 O O . GLU B 1 179 ? -25.219 -6.793 12.711 1 97.62 179 GLU B O 1
ATOM 6744 N N . ILE B 1 180 ? -26.438 -5.375 13.914 1 98 180 ILE B N 1
ATOM 6745 C CA . ILE B 1 180 ? -26.609 -6.336 15 1 98 180 ILE B CA 1
ATOM 6746 C C . ILE B 1 180 ? -27.938 -7.062 14.836 1 98 180 ILE B C 1
ATOM 6748 O O . ILE B 1 180 ? -28.984 -6.43 14.617 1 98 180 ILE B O 1
ATOM 6752 N N . ARG B 1 181 ? -28.016 -8.312 15.023 1 96.81 181 ARG B N 1
ATOM 6753 C CA . ARG B 1 181 ? -29.234 -9.109 14.898 1 96.81 181 ARG B CA 1
ATOM 6754 C C . ARG B 1 181 ? -30.234 -8.758 15.992 1 96.81 181 ARG B C 1
ATOM 6756 O O . ARG B 1 181 ? -29.844 -8.492 17.125 1 96.81 181 ARG B O 1
ATOM 6763 N N . GLU B 1 182 ? -31.438 -8.828 15.617 1 96.88 182 GLU B N 1
ATOM 6764 C CA . GLU B 1 182 ? -32.5 -8.445 16.547 1 96.88 182 GLU B CA 1
ATOM 6765 C C . GLU B 1 182 ? -32.438 -9.242 17.844 1 96.88 182 GLU B C 1
ATOM 6767 O O . GLU B 1 182 ? -32.688 -8.703 18.922 1 96.88 182 GLU B O 1
ATOM 6772 N N . GLU B 1 183 ? -32.062 -10.438 17.75 1 97.5 183 GLU B N 1
ATOM 6773 C CA . GLU B 1 183 ? -31.969 -11.305 18.906 1 97.5 183 GLU B CA 1
ATOM 6774 C C . GLU B 1 183 ? -30.906 -10.812 19.891 1 97.5 183 GLU B C 1
ATOM 6776 O O . GLU B 1 183 ? -30.922 -11.18 21.062 1 97.5 183 GLU B O 1
ATOM 6781 N N . ASP B 1 184 ? -30.016 -9.938 19.453 1 98 184 ASP B N 1
ATOM 6782 C CA . ASP B 1 184 ? -28.922 -9.461 20.281 1 98 184 ASP B CA 1
ATOM 6783 C C . ASP B 1 184 ? -29.078 -7.984 20.625 1 98 184 ASP B C 1
ATOM 6785 O O . ASP B 1 184 ? -28.188 -7.371 21.219 1 98 184 ASP B O 1
ATOM 6789 N N . TRP B 1 185 ? -30.281 -7.395 20.359 1 97.69 185 TRP B N 1
ATOM 6790 C CA . TRP B 1 185 ? -30.531 -5.984 20.625 1 97.69 185 TRP B CA 1
ATOM 6791 C C . TRP B 1 185 ? -30.484 -5.711 22.125 1 97.69 185 TRP B C 1
ATOM 6793 O O . TRP B 1 185 ? -30.219 -4.586 22.562 1 97.69 185 TRP B O 1
ATOM 6803 N N . HIS B 1 186 ? -30.766 -6.711 22.875 1 97.19 186 HIS B N 1
ATOM 6804 C CA . HIS B 1 186 ? -30.797 -6.547 24.328 1 97.19 186 HIS B CA 1
ATOM 6805 C C . HIS B 1 186 ? -29.422 -6.227 24.875 1 97.19 186 HIS B C 1
ATOM 6807 O O . HIS B 1 186 ? -29.281 -5.727 26 1 97.19 186 HIS B O 1
ATOM 6813 N N . LEU B 1 187 ? -28.359 -6.504 24.078 1 97.69 187 LEU B N 1
ATOM 6814 C CA . LEU B 1 187 ? -27 -6.203 24.484 1 97.69 187 LEU B CA 1
ATOM 6815 C C . LEU B 1 187 ? -26.703 -4.715 24.344 1 97.69 187 LEU B C 1
ATOM 6817 O O . LEU B 1 187 ? -25.75 -4.207 24.938 1 97.69 187 LEU B O 1
ATOM 6821 N N . LEU B 1 188 ? -27.469 -4.02 23.531 1 98 188 LEU B N 1
ATOM 6822 C CA . LEU B 1 188 ? -27.203 -2.627 23.188 1 98 188 LEU B CA 1
ATOM 6823 C C . LEU B 1 188 ? -27.953 -1.688 24.125 1 98 188 LEU B C 1
ATOM 6825 O O . LEU B 1 188 ? -29.078 -1.987 24.547 1 98 188 LEU B O 1
ATOM 6829 N N . PRO B 1 189 ? -27.359 -0.579 24.406 1 96.12 189 PRO B N 1
ATOM 6830 C CA . PRO B 1 189 ? -28.047 0.382 25.266 1 96.12 189 PRO B CA 1
ATOM 6831 C C . PRO B 1 189 ? -29.203 1.08 24.562 1 96.12 189 PRO B C 1
ATOM 6833 O O . PRO B 1 189 ? -29.203 1.212 23.344 1 96.12 189 PRO B O 1
ATOM 6836 N N . ASP B 1 190 ? -30.094 1.565 25.469 1 93.81 190 ASP B N 1
ATOM 6837 C CA . ASP B 1 190 ? -31.125 2.449 24.938 1 93.81 190 ASP B CA 1
ATOM 6838 C C . ASP B 1 190 ? -30.562 3.822 24.594 1 93.81 190 ASP B C 1
ATOM 6840 O O . ASP B 1 190 ? -29.625 4.297 25.25 1 93.81 190 ASP B O 1
ATOM 6844 N N . ILE B 1 191 ? -31.188 4.352 23.609 1 93.62 191 ILE B N 1
ATOM 6845 C CA . ILE B 1 191 ? -30.75 5.684 23.203 1 93.62 191 ILE B CA 1
ATOM 6846 C C . ILE B 1 191 ? -31.656 6.738 23.859 1 93.62 191 ILE B C 1
ATOM 6848 O O . ILE B 1 191 ? -32.844 6.793 23.578 1 93.62 191 ILE B O 1
ATOM 6852 N N . PRO B 1 192 ? -31.062 7.52 24.672 1 91.31 192 PRO B N 1
ATOM 6853 C CA . PRO B 1 192 ? -31.875 8.562 25.297 1 91.31 192 PRO B CA 1
ATOM 6854 C C . PRO B 1 192 ? -32.531 9.5 24.281 1 91.31 192 PRO B C 1
ATOM 6856 O O . PRO B 1 192 ? -32 9.664 23.172 1 91.31 192 PRO B O 1
A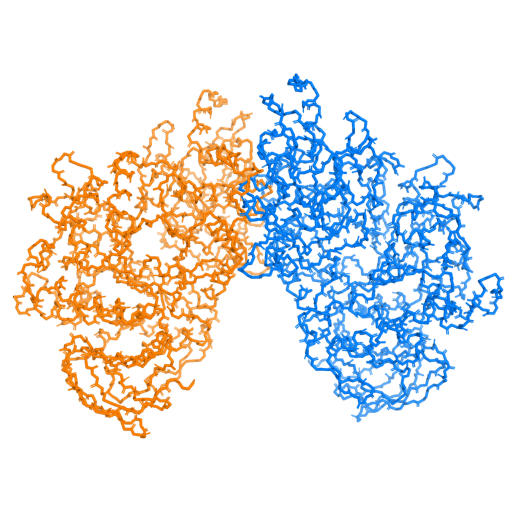TOM 6859 N N . ALA B 1 193 ? -33.562 10.195 24.719 1 88.56 193 ALA B N 1
ATOM 6860 C CA . ALA B 1 193 ? -34.25 11.133 23.844 1 88.56 193 ALA B CA 1
ATOM 6861 C C . ALA B 1 193 ? -33.344 12.273 23.422 1 88.56 193 ALA B C 1
ATOM 6863 O O . ALA B 1 193 ? -32.625 12.844 24.25 1 88.56 193 ALA B O 1
ATOM 6864 N N . GLY B 1 194 ? -33.375 12.492 22.203 1 84.06 194 GLY B N 1
ATOM 6865 C CA . GLY B 1 194 ? -32.562 13.602 21.688 1 84.06 194 GLY B CA 1
ATOM 6866 C C . GLY B 1 194 ? -31.188 13.188 21.234 1 84.06 194 GLY B C 1
ATOM 6867 O O . GLY B 1 194 ? -30.484 13.961 20.594 1 84.06 194 GLY B O 1
ATOM 6868 N N . ARG B 1 195 ? -30.875 11.969 21.594 1 88.81 195 ARG B N 1
ATOM 6869 C CA . ARG B 1 195 ? -29.547 11.5 21.188 1 88.81 195 ARG B CA 1
ATOM 6870 C C . ARG B 1 195 ? -29.625 10.633 19.938 1 88.81 195 ARG B C 1
ATOM 6872 O O . ARG B 1 195 ? -30.656 10 19.688 1 88.81 195 ARG B O 1
ATOM 6879 N N . ASP B 1 196 ? -28.516 10.703 19.25 1 91.06 196 ASP B N 1
ATOM 6880 C CA . ASP B 1 196 ? -28.438 9.992 17.969 1 91.06 196 ASP B CA 1
ATOM 6881 C C . ASP B 1 196 ? -27.734 8.648 18.141 1 91.06 196 ASP B C 1
ATOM 6883 O O . ASP B 1 196 ? -27.891 7.746 17.328 1 91.06 196 ASP B O 1
ATOM 6887 N N . ALA B 1 197 ? -26.922 8.516 19.141 1 95 197 ALA B N 1
ATOM 6888 C CA . ALA B 1 197 ? -26.125 7.32 19.438 1 95 197 ALA B CA 1
ATOM 6889 C C . ALA B 1 197 ? -25.609 7.336 20.875 1 95 197 ALA B C 1
ATOM 6891 O O . ALA B 1 197 ? -25.656 8.375 21.547 1 95 197 ALA B O 1
ATOM 6892 N N . VAL B 1 198 ? -25.172 6.191 21.328 1 95.88 198 VAL B N 1
ATOM 6893 C CA . VAL B 1 198 ? -24.641 6.059 22.672 1 95.88 198 VAL B CA 1
ATOM 6894 C C . VAL B 1 198 ? -23.375 5.203 22.641 1 95.88 198 VAL B C 1
ATOM 6896 O O . VAL B 1 198 ? -23.328 4.188 21.938 1 95.88 198 VAL B O 1
ATOM 6899 N N . ASN B 1 199 ? -22.328 5.664 23.344 1 96.56 199 ASN B N 1
ATOM 6900 C CA . ASN B 1 199 ? -21.078 4.922 23.438 1 96.56 199 ASN B CA 1
ATOM 6901 C C . ASN B 1 199 ? -21.266 3.596 24.172 1 96.56 199 ASN B C 1
ATOM 6903 O O . ASN B 1 199 ? -22 3.529 25.156 1 96.56 199 ASN B O 1
ATOM 6907 N N . LEU B 1 200 ? -20.672 2.59 23.703 1 97.69 200 LEU B N 1
ATOM 6908 C CA . LEU B 1 200 ? -20.766 1.276 24.344 1 97.69 200 LEU B CA 1
ATOM 6909 C C . LEU B 1 200 ? -19.766 1.146 25.484 1 97.69 200 LEU B C 1
ATOM 6911 O O . LEU B 1 200 ? -18.656 1.704 25.406 1 97.69 200 LEU B O 1
ATOM 6915 N N . MET B 1 201 ? -20.172 0.37 26.469 1 96.44 201 MET B N 1
ATOM 6916 C CA . MET B 1 201 ? -19.266 0.04 27.562 1 96.44 201 MET B CA 1
ATOM 6917 C C . MET B 1 201 ? -18.344 -1.103 27.172 1 96.44 201 MET B C 1
ATOM 6919 O O . MET B 1 201 ? -18.688 -1.928 26.328 1 96.44 201 MET B O 1
ATOM 6923 N N . PRO B 1 202 ? -17.172 -1.195 27.797 1 96.62 202 PRO B N 1
ATOM 6924 C CA . PRO B 1 202 ? -16.172 -2.209 27.453 1 96.62 202 PRO B CA 1
ATOM 6925 C C . PRO B 1 202 ? -16.734 -3.629 27.5 1 96.62 202 PRO B C 1
ATOM 6927 O O . PRO B 1 202 ? -16.422 -4.449 26.625 1 96.62 202 PRO B O 1
ATOM 6930 N N . ASP B 1 203 ? -17.547 -3.936 28.469 1 96.69 203 ASP B N 1
ATOM 6931 C CA . ASP B 1 203 ? -18.094 -5.285 28.609 1 96.69 203 ASP B CA 1
ATOM 6932 C C . ASP B 1 203 ? -18.969 -5.652 27.422 1 96.69 203 ASP B C 1
ATOM 6934 O O . ASP B 1 203 ? -18.969 -6.801 26.969 1 96.69 203 ASP B O 1
ATOM 6938 N N . VAL B 1 204 ? -19.703 -4.695 26.953 1 97.81 204 VAL B N 1
ATOM 6939 C CA . VAL B 1 204 ? -20.562 -4.926 25.797 1 97.81 204 VAL B CA 1
ATOM 6940 C C . VAL B 1 204 ? -19.719 -5.16 24.547 1 97.81 204 VAL B C 1
ATOM 6942 O O . VAL B 1 204 ? -20.016 -6.047 23.75 1 97.81 204 VAL B O 1
ATOM 6945 N N . VAL B 1 205 ? -18.672 -4.379 24.359 1 97.88 205 VAL B N 1
ATOM 6946 C CA . VAL B 1 205 ? -17.781 -4.52 23.219 1 97.88 205 VAL B CA 1
ATOM 6947 C C . VAL B 1 205 ? -17.156 -5.914 23.219 1 97.88 205 VAL B C 1
ATOM 6949 O O . VAL B 1 205 ? -17.031 -6.543 22.156 1 97.88 205 VAL B O 1
ATOM 6952 N N . ASP B 1 206 ? -16.812 -6.41 24.375 1 97 206 ASP B N 1
ATOM 6953 C CA . ASP B 1 206 ? -16.234 -7.742 24.484 1 97 206 ASP B CA 1
ATOM 6954 C C . ASP B 1 206 ? -17.219 -8.82 24.062 1 97 206 ASP B C 1
ATOM 6956 O O . ASP B 1 206 ? -16.844 -9.773 23.375 1 97 206 ASP B O 1
ATOM 6960 N N . VAL B 1 207 ? -18.453 -8.703 24.469 1 97.88 207 VAL B N 1
ATOM 6961 C CA . VAL B 1 207 ? -19.484 -9.664 24.109 1 97.88 207 VAL B CA 1
ATOM 6962 C C . VAL B 1 207 ? -19.703 -9.656 22.609 1 97.88 207 VAL B C 1
ATOM 6964 O O . VAL B 1 207 ? -19.859 -10.711 21.984 1 97.88 207 VAL B O 1
ATOM 6967 N N . LEU B 1 208 ? -19.781 -8.477 22.016 1 97.44 208 LEU B N 1
ATOM 6968 C CA . LEU B 1 208 ? -20 -8.352 20.578 1 97.44 208 LEU B CA 1
ATOM 6969 C C . LEU B 1 208 ? -18.828 -8.938 19.797 1 97.44 208 LEU B C 1
ATOM 6971 O O . LEU B 1 208 ? -19.016 -9.508 18.719 1 97.44 208 LEU B O 1
ATOM 6975 N N . LYS B 1 209 ? -17.594 -8.742 20.281 1 96.25 209 LYS B N 1
ATOM 6976 C CA . LYS B 1 209 ? -16.422 -9.375 19.672 1 96.25 209 LYS B CA 1
ATOM 6977 C C . LYS B 1 209 ? -16.547 -10.898 19.703 1 96.25 209 LYS B C 1
ATOM 6979 O O . LYS B 1 209 ? -16.297 -11.562 18.688 1 96.25 209 LYS B O 1
ATOM 6984 N N . ASP B 1 210 ? -16.938 -11.484 20.844 1 94.88 210 ASP B N 1
ATOM 6985 C CA . ASP B 1 210 ? -17.062 -12.93 21.016 1 94.88 210 ASP B CA 1
ATOM 6986 C C . ASP B 1 210 ? -18.125 -13.508 20.078 1 94.88 210 ASP B C 1
ATOM 6988 O O . ASP B 1 210 ? -18 -14.641 19.625 1 94.88 210 ASP B O 1
ATOM 6992 N N . LYS B 1 211 ? -19.109 -12.664 19.859 1 95.81 211 LYS B N 1
ATOM 6993 C CA . LYS B 1 211 ? -20.188 -13.094 18.969 1 95.81 211 LYS B CA 1
ATOM 6994 C C . LYS B 1 211 ? -19.812 -12.844 17.5 1 95.81 211 LYS B C 1
ATOM 6996 O O . LYS B 1 211 ? -20.625 -13.062 16.609 1 95.81 211 LYS B O 1
ATOM 7001 N N . HIS B 1 212 ? -18.641 -12.266 17.203 1 93.25 212 HIS B N 1
ATOM 7002 C CA . HIS B 1 212 ? -18.031 -12.117 15.891 1 93.25 212 HIS B CA 1
ATOM 7003 C C . HIS B 1 212 ? -18.719 -11.008 15.094 1 93.25 212 HIS B C 1
ATOM 7005 O O . HIS B 1 212 ? -18.859 -11.117 13.875 1 93.25 212 HIS B O 1
ATOM 7011 N N . TYR B 1 213 ? -19.188 -9.992 15.859 1 96.12 213 TYR B N 1
ATOM 7012 C CA . TYR B 1 213 ? -19.75 -8.828 15.188 1 96.12 213 TYR B CA 1
ATOM 7013 C C . TYR B 1 213 ? -18.672 -7.824 14.836 1 96.12 213 TYR B C 1
ATOM 7015 O O . TYR B 1 213 ? -18.609 -7.324 13.711 1 96.12 213 TYR B O 1
ATOM 7023 N N . ILE B 1 214 ? -17.797 -7.504 15.812 1 96.62 214 ILE B N 1
ATOM 7024 C CA . ILE B 1 214 ? -16.812 -6.449 15.641 1 96.62 214 ILE B CA 1
ATOM 7025 C C . ILE B 1 214 ? -15.445 -6.938 16.125 1 96.62 214 ILE B C 1
ATOM 7027 O O . ILE B 1 214 ? -15.328 -8.031 16.688 1 96.62 214 ILE B O 1
ATOM 7031 N N . VAL B 1 215 ? -14.375 -6.152 15.969 1 96.44 215 VAL B N 1
ATOM 7032 C CA . VAL B 1 215 ? -13 -6.57 16.219 1 96.44 215 VAL B CA 1
ATOM 7033 C C . VAL B 1 215 ? -12.695 -6.465 17.719 1 96.44 215 VAL B C 1
ATOM 7035 O O . VAL B 1 215 ? -11.711 -7.039 18.203 1 96.44 215 VAL B O 1
ATOM 7038 N N . GLY B 1 216 ? -13.5 -5.664 18.516 1 96.19 216 GLY B N 1
ATOM 7039 C CA . GLY B 1 216 ? -13.266 -5.504 19.938 1 96.19 216 GLY B CA 1
ATOM 7040 C C . GLY B 1 216 ? -12.672 -4.16 20.297 1 96.19 216 GLY B C 1
ATOM 7041 O O . GLY B 1 216 ? -12.734 -3.215 19.5 1 96.19 216 GLY B O 1
ATOM 7042 N N . GLN B 1 217 ? -12.211 -4.016 21.531 1 96.44 217 GLN B N 1
ATOM 7043 C CA . GLN B 1 217 ? -11.617 -2.777 22.031 1 96.44 217 GLN B CA 1
ATOM 7044 C C . GLN B 1 217 ? -10.281 -2.49 21.344 1 96.44 217 GLN B C 1
ATOM 7046 O O . GLN B 1 217 ? -9.508 -3.408 21.062 1 96.44 217 GLN B O 1
ATOM 7051 N N . LEU B 1 218 ? -10.086 -1.253 21.094 1 94.06 218 LEU B N 1
ATOM 7052 C CA . LEU B 1 218 ? -8.836 -0.85 20.453 1 94.06 218 LEU B CA 1
ATOM 7053 C C . LEU B 1 218 ? -7.734 -0.635 21.484 1 94.06 218 LEU B C 1
ATOM 7055 O O . LEU B 1 218 ? -7.996 -0.676 22.703 1 94.06 218 LEU B O 1
ATOM 7059 N N . GLN B 1 219 ? -6.531 -0.418 21 1 84.62 219 GLN B N 1
ATOM 7060 C CA . GLN B 1 219 ? -5.348 -0.25 21.828 1 84.62 219 GLN B CA 1
ATOM 7061 C C . GLN B 1 219 ? -5.488 0.967 22.75 1 84.62 219 GLN B C 1
ATOM 7063 O O . GLN B 1 219 ? -4.988 0.965 23.875 1 84.62 219 GLN B O 1
ATOM 7068 N N . ARG B 1 220 ? -6.035 1.915 22.172 1 83.19 220 ARG B N 1
ATOM 7069 C CA . ARG B 1 220 ? -6.23 3.154 22.922 1 83.19 220 ARG B CA 1
ATOM 7070 C C . ARG B 1 220 ? -7.531 3.836 22.516 1 83.19 220 ARG B C 1
ATOM 7072 O O . ARG B 1 220 ? -8.008 3.664 21.391 1 83.19 220 ARG B O 1
ATOM 7079 N N . VAL B 1 221 ? -8.094 4.539 23.484 1 88.06 221 VAL B N 1
ATOM 7080 C CA . VAL B 1 221 ? -9.297 5.336 23.25 1 88.06 221 VAL B CA 1
ATOM 7081 C C . VAL B 1 221 ? -8.938 6.816 23.219 1 88.06 221 VAL B C 1
ATOM 7083 O O . VAL B 1 221 ? -8.68 7.426 24.25 1 88.06 221 VAL B O 1
ATOM 7086 N N . ILE B 1 222 ? -8.969 7.363 22.062 1 83.38 222 ILE B N 1
ATOM 7087 C CA . ILE B 1 222 ? -8.711 8.789 21.891 1 83.38 222 ILE B CA 1
ATOM 7088 C C . ILE B 1 222 ? -9.883 9.594 22.469 1 83.38 222 ILE B C 1
ATOM 7090 O O . ILE B 1 222 ? -11.047 9.273 22.203 1 83.38 222 ILE B O 1
ATOM 7094 N N . PHE B 1 223 ? -9.609 10.602 23.281 1 81.25 223 PHE B N 1
ATOM 7095 C CA . PHE B 1 223 ? -10.586 11.438 23.953 1 81.25 223 PHE B CA 1
ATOM 7096 C C . PHE B 1 223 ? -11.352 10.633 25 1 81.25 223 PHE B C 1
ATOM 7098 O O . PHE B 1 223 ? -12.562 10.781 25.141 1 81.25 223 PHE B O 1
ATOM 7105 N N . PHE B 1 224 ? -10.68 9.727 25.641 1 85.56 224 PHE B N 1
ATOM 7106 C CA . PHE B 1 224 ? -11.281 8.93 26.703 1 85.56 224 PHE B CA 1
ATOM 7107 C C . PHE B 1 224 ? -11.852 9.82 27.797 1 85.56 224 PHE B C 1
ATOM 7109 O O . PHE B 1 224 ? -11.164 10.711 28.297 1 85.56 224 PHE B O 1
ATOM 7116 N N . GLU B 1 225 ? -13.062 9.625 28.156 1 81.75 225 GLU B N 1
ATOM 7117 C CA . GLU B 1 225 ? -13.766 10.289 29.234 1 81.75 225 GLU B CA 1
ATOM 7118 C C . GLU B 1 225 ? -14.727 9.328 29.938 1 81.75 225 GLU B C 1
ATOM 7120 O O . GLU B 1 225 ? -15.703 8.875 29.344 1 81.75 225 GLU B O 1
ATOM 7125 N N . PRO B 1 226 ? -14.406 9.102 31.25 1 84.31 226 PRO B N 1
ATOM 7126 C CA . PRO B 1 226 ? -15.266 8.148 31.969 1 84.31 226 PRO B CA 1
ATOM 7127 C C . PRO B 1 226 ? -16.734 8.547 31.922 1 84.31 226 PRO B C 1
ATOM 7129 O O . PRO B 1 226 ? -17.078 9.695 32.219 1 84.31 226 PRO B O 1
ATOM 7132 N N . GLY B 1 227 ? -17.516 7.652 31.609 1 82.06 227 GLY B N 1
ATOM 7133 C CA . GLY B 1 227 ? -18.953 7.867 31.594 1 82.06 227 GLY B CA 1
ATOM 7134 C C . GLY B 1 227 ? -19.453 8.516 30.328 1 82.06 227 GLY B C 1
ATOM 7135 O O . GLY B 1 227 ? -20.656 8.609 30.094 1 82.06 227 GLY B O 1
ATOM 7136 N N . VAL B 1 228 ? -18.562 8.938 29.469 1 82.94 228 VAL B N 1
ATOM 7137 C CA . VAL B 1 228 ? -18.938 9.602 28.219 1 82.94 228 VAL B CA 1
ATOM 7138 C C . VAL B 1 228 ? -18.453 8.773 27.031 1 82.94 228 VAL B C 1
ATOM 7140 O O . VAL B 1 228 ? -19.25 8.344 26.203 1 82.94 228 VAL B O 1
ATOM 7143 N N . LYS B 1 229 ? -17.219 8.469 26.969 1 90.81 229 LYS B N 1
ATOM 7144 C CA . LYS B 1 229 ? -16.594 7.641 25.938 1 90.81 229 LYS B CA 1
ATOM 7145 C C . LYS B 1 229 ? -15.562 6.699 26.562 1 90.81 229 LYS B C 1
ATOM 7147 O O . LYS B 1 229 ? -14.469 7.125 26.922 1 90.81 229 LYS B O 1
ATOM 7152 N N . GLU B 1 230 ? -15.906 5.508 26.531 1 93.06 230 GLU B N 1
ATOM 7153 C CA . GLU B 1 230 ? -15.023 4.543 27.188 1 93.06 230 GLU B CA 1
ATOM 7154 C C . GLU B 1 230 ? -14.5 3.516 26.188 1 93.06 230 GLU B C 1
ATOM 7156 O O . GLU B 1 230 ? -13.578 2.756 26.5 1 93.06 230 GLU B O 1
ATOM 7161 N N . THR B 1 231 ? -15.062 3.514 25.062 1 96 231 THR B N 1
ATOM 7162 C CA . THR B 1 231 ? -14.594 2.715 23.922 1 96 231 THR B CA 1
ATOM 7163 C C . THR B 1 231 ? -14.703 3.5 22.625 1 96 231 THR B C 1
ATOM 7165 O O . THR B 1 231 ? -15.172 4.641 22.625 1 96 231 THR B O 1
ATOM 7168 N N . ASP B 1 232 ? -14.266 2.895 21.578 1 96.69 232 ASP B N 1
ATOM 7169 C CA . ASP B 1 232 ? -14.32 3.564 20.281 1 96.69 232 ASP B CA 1
ATOM 7170 C C . ASP B 1 232 ? -15.547 3.129 19.484 1 96.69 232 ASP B C 1
ATOM 7172 O O . ASP B 1 232 ? -15.617 3.344 18.281 1 96.69 232 ASP B O 1
ATOM 7176 N N . TRP B 1 233 ? -16.516 2.475 20.172 1 97.88 233 TRP B N 1
ATOM 7177 C CA . TRP B 1 233 ? -17.703 1.953 19.5 1 97.88 233 TRP B CA 1
ATOM 7178 C C . TRP B 1 233 ? -18.969 2.596 20.062 1 97.88 233 TRP B C 1
ATOM 7180 O O . TRP B 1 233 ? -19.078 2.807 21.266 1 97.88 233 TRP B O 1
ATOM 7190 N N . SER B 1 234 ? -19.906 2.883 19.219 1 98.12 234 SER B N 1
ATOM 7191 C CA . SER B 1 234 ? -21.219 3.391 19.609 1 98.12 234 SER B CA 1
ATOM 7192 C C . SER B 1 234 ? -22.328 2.648 18.891 1 98.12 234 SER B C 1
ATOM 7194 O O . SER B 1 234 ? -22.109 2.02 17.859 1 98.12 234 SER B O 1
ATOM 7196 N N . ALA B 1 235 ? -23.5 2.686 19.469 1 98.31 235 ALA B N 1
ATOM 7197 C CA . ALA B 1 235 ? -24.688 2.045 18.891 1 98.31 235 ALA B CA 1
ATOM 7198 C C . ALA B 1 235 ? -25.719 3.082 18.453 1 98.31 235 ALA B C 1
ATOM 7200 O O . ALA B 1 235 ? -25.906 4.098 19.125 1 98.31 235 ALA B O 1
ATOM 7201 N N . THR B 1 236 ? -26.344 2.787 17.406 1 97.62 236 THR B N 1
ATOM 7202 C CA . THR B 1 236 ? -27.406 3.66 16.922 1 97.62 236 THR B CA 1
ATOM 7203 C C . THR B 1 236 ? -28.75 3.279 17.547 1 97.62 236 THR B C 1
ATOM 7205 O O . THR B 1 236 ? -28.875 2.221 18.172 1 97.62 236 THR B O 1
ATOM 7208 N N . ALA B 1 237 ? -29.781 4.188 17.375 1 95.75 237 ALA B N 1
ATOM 7209 C CA . ALA B 1 237 ? -31.156 3.826 17.656 1 95.75 237 ALA B CA 1
ATOM 7210 C C . ALA B 1 237 ? -31.703 2.875 16.594 1 95.75 237 ALA B C 1
ATOM 7212 O O . ALA B 1 237 ? -30.969 2.453 15.695 1 95.75 237 ALA B O 1
ATOM 7213 N N . ILE B 1 238 ? -32.969 2.449 16.781 1 95.69 238 ILE B N 1
ATOM 7214 C CA . ILE B 1 238 ? -33.594 1.646 15.75 1 95.69 238 ILE B CA 1
ATOM 7215 C C . ILE B 1 238 ? -33.844 2.496 14.508 1 95.69 238 ILE B C 1
ATOM 7217 O O . ILE B 1 238 ? -34.406 3.596 14.594 1 95.69 238 ILE B O 1
ATOM 7221 N N . VAL B 1 239 ? -33.344 2.025 13.43 1 95.5 239 VAL B N 1
ATOM 7222 C CA . VAL B 1 239 ? -33.5 2.719 12.148 1 95.5 239 VAL B CA 1
ATOM 7223 C C . VAL B 1 239 ? -34.281 1.842 11.172 1 95.5 239 VAL B C 1
ATOM 7225 O O . VAL B 1 239 ? -34 0.645 11.047 1 95.5 239 VAL B O 1
ATOM 7228 N N . GLN B 1 240 ? -35.188 2.416 10.484 1 95.75 240 GLN B N 1
ATOM 7229 C CA . GLN B 1 240 ? -35.906 1.69 9.453 1 95.75 240 GLN B CA 1
ATOM 7230 C C . GLN B 1 240 ? -35.156 1.713 8.125 1 95.75 240 GLN B C 1
ATOM 7232 O O . GLN B 1 240 ? -34.875 2.783 7.586 1 95.75 240 GLN B O 1
ATOM 7237 N N . GLY B 1 241 ? -34.906 0.585 7.602 1 96.44 241 GLY B N 1
ATOM 7238 C CA . GLY B 1 241 ? -34.156 0.48 6.348 1 96.44 241 GLY B CA 1
ATOM 7239 C C . GLY B 1 241 ? -35.031 0.755 5.129 1 96.44 241 GLY B C 1
ATOM 7240 O O . GLY B 1 241 ? -36.25 0.753 5.219 1 96.44 241 GLY B O 1
ATOM 7241 N N . VAL B 1 242 ? -34.375 0.947 4.004 1 96.62 242 VAL B N 1
ATOM 7242 C CA . VAL B 1 242 ? -35.094 1.181 2.752 1 96.62 242 VAL B CA 1
ATOM 7243 C C . VAL B 1 242 ? -35.844 -0.087 2.334 1 96.62 242 VAL B C 1
ATOM 7245 O O . VAL B 1 242 ? -36.781 -0.03 1.538 1 96.62 242 VAL B O 1
ATOM 7248 N N . ASP B 1 243 ? -35.438 -1.159 2.848 1 93.81 243 ASP B N 1
ATOM 7249 C CA . ASP B 1 243 ? -36.062 -2.441 2.564 1 93.81 243 ASP B CA 1
ATOM 7250 C C . ASP B 1 243 ? -37.188 -2.715 3.543 1 93.81 243 ASP B C 1
ATOM 7252 O O . ASP B 1 243 ? -37.812 -3.785 3.51 1 93.81 243 ASP B O 1
ATOM 7256 N N . GLY B 1 244 ? -37.438 -1.899 4.516 1 94.38 244 GLY B N 1
ATOM 7257 C CA . GLY B 1 244 ? -38.531 -2.047 5.477 1 94.38 244 GLY B CA 1
ATOM 7258 C C . GLY B 1 244 ? -38.094 -2.758 6.75 1 94.38 244 GLY B C 1
ATOM 7259 O O . GLY B 1 244 ? -38.875 -2.875 7.695 1 94.38 244 GLY B O 1
ATOM 7260 N N . LYS B 1 245 ? -36.938 -3.137 6.801 1 95.62 245 LYS B N 1
ATOM 7261 C CA . LYS B 1 245 ? -36.438 -3.854 7.973 1 95.62 245 LYS B CA 1
ATOM 7262 C C . LYS B 1 245 ? -35.906 -2.885 9.023 1 95.62 245 LYS B C 1
ATOM 7264 O O . LYS B 1 245 ? -35.188 -1.936 8.695 1 95.62 245 LYS B O 1
ATOM 7269 N N . ALA B 1 246 ? -36.312 -3.131 10.273 1 96.62 246 ALA B N 1
ATOM 7270 C CA . ALA B 1 246 ? -35.719 -2.379 11.391 1 96.62 246 ALA B CA 1
ATOM 7271 C C . ALA B 1 246 ? -34.312 -2.879 11.719 1 96.62 246 ALA B C 1
ATOM 7273 O O . ALA B 1 246 ? -34.062 -4.086 11.711 1 96.62 246 ALA B O 1
ATOM 7274 N N . ARG B 1 247 ? -33.406 -1.873 12 1 96.75 247 ARG B N 1
ATOM 7275 C CA . ARG B 1 247 ? -32.031 -2.244 12.234 1 96.75 247 ARG B CA 1
ATOM 7276 C C . ARG B 1 247 ? -31.422 -1.416 13.367 1 96.75 247 ARG B C 1
ATOM 7278 O O . ARG B 1 247 ? -31.859 -0.292 13.625 1 96.75 247 ARG B O 1
ATOM 7285 N N . ARG B 1 248 ? -30.469 -1.995 14.008 1 97.75 248 ARG B N 1
ATOM 7286 C CA . ARG B 1 248 ? -29.531 -1.287 14.875 1 97.75 248 ARG B CA 1
ATOM 7287 C C . ARG B 1 248 ? -28.094 -1.569 14.469 1 97.75 248 ARG B C 1
ATOM 7289 O O . ARG B 1 248 ? -27.766 -2.689 14.078 1 97.75 248 ARG B O 1
ATOM 7296 N N . TRP B 1 249 ? -27.344 -0.525 14.5 1 98.19 249 TRP B N 1
ATOM 7297 C CA . TRP B 1 249 ? -25.969 -0.627 14.07 1 98.19 249 TRP B CA 1
ATOM 7298 C C . TRP B 1 249 ? -25.016 -0.334 15.219 1 98.19 249 TRP B C 1
ATOM 7300 O O . TRP B 1 249 ? -25.344 0.428 16.125 1 98.19 249 TRP B O 1
ATOM 7310 N N . VAL B 1 250 ? -23.891 -0.966 15.203 1 98.38 250 VAL B N 1
ATOM 7311 C CA . VAL B 1 250 ? -22.719 -0.578 15.977 1 98.38 250 VAL B CA 1
ATOM 7312 C C . VAL B 1 250 ? -21.609 -0.093 15.031 1 98.38 250 VAL B C 1
ATOM 7314 O O . VAL B 1 250 ? -21.344 -0.725 14 1 98.38 250 VAL B O 1
ATOM 7317 N N . TYR B 1 251 ? -21.031 1.06 15.281 1 98.25 251 TYR B N 1
ATOM 7318 C CA . TYR B 1 251 ? -20.031 1.607 14.359 1 98.25 251 TYR B CA 1
ATOM 7319 C C . TYR B 1 251 ? -18.828 2.154 15.125 1 98.25 251 TYR B C 1
ATOM 7321 O O . TYR B 1 251 ? -18.938 2.512 16.297 1 98.25 251 TYR B O 1
ATOM 7329 N N . LEU B 1 252 ? -17.703 2.172 14.484 1 97.81 252 LEU B N 1
ATOM 7330 C CA . LEU B 1 252 ? -16.438 2.633 15.023 1 97.81 252 LEU B CA 1
ATOM 7331 C C . LEU B 1 252 ? -16.281 4.137 14.836 1 97.81 252 LEU B C 1
ATOM 7333 O O . LEU B 1 252 ? -16.656 4.68 13.797 1 97.81 252 LEU B O 1
ATOM 7337 N N . HIS B 1 253 ? -15.781 4.832 15.828 1 96.88 253 HIS B N 1
ATOM 7338 C CA . HIS B 1 253 ? -15.312 6.211 15.734 1 96.88 253 HIS B CA 1
ATOM 7339 C C . HIS B 1 253 ? -14.094 6.441 16.625 1 96.88 253 HIS B C 1
ATOM 7341 O O . HIS B 1 253 ? -14.164 6.254 17.844 1 96.88 253 HIS B O 1
ATOM 7347 N N . TYR B 1 254 ? -13.031 6.93 16.094 1 93.5 254 TYR B N 1
ATOM 7348 C CA . TYR B 1 254 ? -11.797 7.137 16.844 1 93.5 254 TYR B CA 1
ATOM 7349 C C . TYR B 1 254 ? -11.898 8.375 17.734 1 93.5 254 TYR B C 1
ATOM 7351 O O . TYR B 1 254 ? -11.359 8.406 18.844 1 93.5 254 TYR B O 1
ATOM 7359 N N . PHE B 1 255 ? -12.625 9.32 17.234 1 90.75 255 PHE B N 1
ATOM 7360 C CA . PHE B 1 255 ? -12.742 10.594 17.938 1 90.75 255 PHE B CA 1
ATOM 7361 C C . PHE B 1 255 ? -14.141 10.773 18.5 1 90.75 255 PHE B C 1
ATOM 7363 O O . PHE B 1 255 ? -14.594 9.969 19.312 1 90.75 255 PHE B O 1
ATOM 7370 N N . LYS B 1 256 ? -14.883 11.727 18.078 1 89.56 256 LYS B N 1
ATOM 7371 C CA . LYS B 1 256 ? -16.219 11.93 18.625 1 89.56 256 LYS B CA 1
ATOM 7372 C C . LYS B 1 256 ? -17.234 11.039 17.922 1 89.56 256 LYS B C 1
ATOM 7374 O O . LYS B 1 256 ? -17.016 10.609 16.781 1 89.56 256 LYS B O 1
ATOM 7379 N N . GLU B 1 257 ? -18.359 10.781 18.594 1 91.81 257 GLU B N 1
ATOM 7380 C CA . GLU B 1 257 ? -19.375 9.852 18.094 1 91.81 257 GLU B CA 1
ATOM 7381 C C . GLU B 1 257 ? -19.984 10.352 16.781 1 91.81 257 GLU B C 1
ATOM 7383 O O . GLU B 1 257 ? -20.516 9.57 15.992 1 91.81 257 GLU B O 1
ATOM 7388 N N . GLY B 1 258 ? -19.906 11.656 16.547 1 94.38 258 GLY B N 1
ATOM 7389 C CA . GLY B 1 258 ? -20.406 12.234 15.312 1 94.38 258 GLY B CA 1
ATOM 7390 C C . GLY B 1 258 ? -19.438 12.094 14.148 1 94.38 258 GLY B C 1
ATOM 7391 O O . GLY B 1 258 ? -19.719 12.578 13.047 1 94.38 258 GLY B O 1
ATOM 7392 N N . GLN B 1 259 ? -18.328 11.344 14.336 1 96.75 259 GLN B N 1
ATOM 7393 C CA . GLN B 1 259 ? -17.297 11.141 13.32 1 96.75 259 GLN B CA 1
ATOM 7394 C C . GLN B 1 259 ? -17.109 9.664 13.016 1 96.75 259 GLN B C 1
ATOM 7396 O O . GLN B 1 259 ? -16.031 9.109 13.266 1 96.75 259 GLN B O 1
ATOM 7401 N N . PRO B 1 260 ? -18.141 9.047 12.383 1 98.06 260 PRO B N 1
ATOM 7402 C CA . PRO B 1 260 ? -18.016 7.621 12.07 1 98.06 260 PRO B CA 1
ATOM 7403 C C . PRO B 1 260 ? -16.812 7.328 11.164 1 98.06 260 PRO B C 1
ATOM 7405 O O . PRO B 1 260 ? -16.562 8.062 10.211 1 98.06 260 PRO B O 1
ATOM 7408 N N . SER B 1 261 ? -16.109 6.254 11.492 1 97.94 261 SER B N 1
ATOM 7409 C CA . SER B 1 261 ? -14.852 5.922 10.812 1 97.94 261 SER B CA 1
ATOM 7410 C C . SER B 1 261 ? -15.109 5.211 9.492 1 97.94 261 SER B C 1
ATOM 7412 O O . SER B 1 261 ? -16 4.367 9.398 1 97.94 261 SER B O 1
ATOM 7414 N N . LEU B 1 262 ? -14.32 5.504 8.508 1 98.25 262 LEU B N 1
ATOM 7415 C CA . LEU B 1 262 ? -14.438 4.934 7.164 1 98.25 262 LEU B CA 1
ATOM 7416 C C . LEU B 1 262 ? -13.734 3.586 7.086 1 98.25 262 LEU B C 1
ATOM 7418 O O . LEU B 1 262 ? -12.727 3.363 7.766 1 98.25 262 LEU B O 1
ATOM 7422 N N . ASN B 1 263 ? -14.328 2.707 6.289 1 97.44 263 ASN B N 1
ATOM 7423 C CA . ASN B 1 263 ? -13.812 1.361 6.066 1 97.44 263 ASN B CA 1
ATOM 7424 C C . ASN B 1 263 ? -12.984 1.283 4.785 1 97.44 263 ASN B C 1
ATOM 7426 O O . ASN B 1 263 ? -13.539 1.242 3.686 1 97.44 263 ASN B O 1
ATOM 7430 N N . TRP B 1 264 ? -11.664 1.101 4.914 1 97.31 264 TRP B N 1
ATOM 7431 C CA . TRP B 1 264 ? -10.75 1.237 3.787 1 97.31 264 TRP B CA 1
ATOM 7432 C C . TRP B 1 264 ? -10.469 -0.117 3.145 1 97.31 264 TRP B C 1
ATOM 7434 O O . TRP B 1 264 ? -9.609 -0.23 2.27 1 97.31 264 TRP B O 1
ATOM 7444 N N . LEU B 1 265 ? -11.094 -1.137 3.578 1 96 265 LEU B N 1
ATOM 7445 C CA . LEU B 1 265 ? -10.969 -2.41 2.877 1 96 265 LEU B CA 1
ATOM 7446 C C . LEU B 1 265 ? -12.312 -3.129 2.814 1 96 265 LEU B C 1
ATOM 7448 O O . LEU B 1 265 ? -12.414 -4.293 3.211 1 96 265 LEU B O 1
ATOM 7452 N N . ASP B 1 266 ? -13.289 -2.467 2.371 1 96.62 266 ASP B N 1
ATOM 7453 C CA . ASP B 1 266 ? -14.578 -3.012 1.941 1 96.62 266 ASP B CA 1
ATOM 7454 C C . ASP B 1 266 ? -14.57 -3.312 0.444 1 96.62 266 ASP B C 1
ATOM 7456 O O . ASP B 1 266 ? -13.984 -2.57 -0.341 1 96.62 266 ASP B O 1
ATOM 7460 N N . PRO B 1 267 ? -15.234 -4.367 0.009 1 96.5 267 PRO B N 1
ATOM 7461 C CA . PRO B 1 267 ? -15.203 -4.719 -1.412 1 96.5 267 PRO B CA 1
ATOM 7462 C C . PRO B 1 267 ? -15.789 -3.627 -2.303 1 96.5 267 PRO B C 1
ATOM 7464 O O . PRO B 1 267 ? -15.531 -3.604 -3.51 1 96.5 267 PRO B O 1
ATOM 7467 N N . SER B 1 268 ? -16.578 -2.717 -1.758 1 96.56 268 SER B N 1
ATOM 7468 C CA . SER B 1 268 ? -17.172 -1.642 -2.545 1 96.56 268 SER B CA 1
ATOM 7469 C C . SER B 1 268 ? -16.156 -0.562 -2.869 1 96.56 268 SER B C 1
ATOM 7471 O O . SER B 1 268 ? -16.344 0.228 -3.797 1 96.56 268 SER B O 1
ATOM 7473 N N . PHE B 1 269 ? -15.117 -0.408 -2.008 1 97.31 269 PHE B N 1
ATOM 7474 C CA . PHE B 1 269 ? -14.102 0.63 -2.098 1 97.31 269 PHE B CA 1
ATOM 7475 C C . PHE B 1 269 ? -14.734 2.016 -2.064 1 97.31 269 PHE B C 1
ATOM 7477 O O . PHE B 1 269 ? -14.25 2.939 -2.725 1 97.31 269 PHE B O 1
ATOM 7484 N N . ALA B 1 270 ? -15.828 2.086 -1.321 1 97.69 270 ALA B N 1
ATOM 7485 C CA . ALA B 1 270 ? -16.578 3.338 -1.24 1 97.69 270 ALA B CA 1
ATOM 7486 C C . ALA B 1 270 ? -15.758 4.422 -0.543 1 97.69 270 ALA B C 1
ATOM 7488 O O . ALA B 1 270 ? -15.781 5.586 -0.952 1 97.69 270 ALA B O 1
ATOM 7489 N N . ALA B 1 271 ? -15.016 4.062 0.488 1 97.94 271 ALA B N 1
ATOM 7490 C CA . ALA B 1 271 ? -14.227 5.035 1.232 1 97.94 271 ALA B CA 1
ATOM 7491 C C . ALA B 1 271 ? -13.148 5.656 0.348 1 97.94 271 ALA B C 1
ATOM 7493 O O . ALA B 1 271 ? -12.961 6.875 0.349 1 97.94 271 ALA B O 1
ATOM 7494 N N . GLN B 1 272 ? -12.43 4.812 -0.427 1 97.88 272 GLN B N 1
ATOM 7495 C CA . GLN B 1 272 ? -11.375 5.281 -1.322 1 97.88 272 GLN B CA 1
ATOM 7496 C C . GLN B 1 272 ? -11.945 6.207 -2.396 1 97.88 272 GLN B C 1
ATOM 7498 O O . GLN B 1 272 ? -11.359 7.254 -2.691 1 97.88 272 GLN B O 1
ATOM 7503 N N . GLN B 1 273 ? -13.109 5.77 -2.945 1 97.81 273 GLN B N 1
ATOM 7504 C CA . GLN B 1 273 ? -13.758 6.594 -3.963 1 97.81 273 GLN B CA 1
ATOM 7505 C C . GLN B 1 273 ? -14.109 7.969 -3.412 1 97.81 273 GLN B C 1
ATOM 7507 O O . GLN B 1 273 ? -13.844 8.992 -4.051 1 97.81 273 GLN B O 1
ATOM 7512 N N . MET B 1 274 ? -14.664 7.98 -2.238 1 98.38 274 MET B N 1
ATOM 7513 C CA . MET B 1 274 ? -15.125 9.227 -1.637 1 98.38 274 MET B CA 1
ATOM 7514 C C . MET B 1 274 ? -13.953 10.148 -1.318 1 98.38 274 MET B C 1
ATOM 7516 O O . MET B 1 274 ? -13.977 11.336 -1.641 1 98.38 274 MET B O 1
ATOM 7520 N N . ILE B 1 275 ? -12.898 9.672 -0.726 1 98.25 275 ILE B N 1
ATOM 7521 C CA . ILE B 1 275 ? -11.781 10.477 -0.244 1 98.25 275 ILE B CA 1
ATOM 7522 C C . ILE B 1 275 ? -10.953 10.969 -1.428 1 98.25 275 ILE B C 1
ATOM 7524 O O . ILE B 1 275 ? -10.531 12.125 -1.459 1 98.25 275 ILE B O 1
ATOM 7528 N N . ILE B 1 276 ? -10.695 10.109 -2.414 1 97.81 276 ILE B N 1
ATOM 7529 C CA . ILE B 1 276 ? -9.945 10.539 -3.592 1 97.81 276 ILE B CA 1
ATOM 7530 C C . ILE B 1 276 ? -10.797 11.516 -4.406 1 97.81 276 ILE B C 1
ATOM 7532 O O . ILE B 1 276 ? -10.266 12.484 -4.969 1 97.81 276 ILE B O 1
ATOM 7536 N N . GLY B 1 277 ? -12.148 11.242 -4.48 1 97.62 277 GLY B N 1
ATOM 7537 C CA . GLY B 1 277 ? -13.039 12.227 -5.082 1 97.62 277 GLY B CA 1
ATOM 7538 C C . GLY B 1 277 ? -12.961 13.586 -4.414 1 97.62 277 GLY B C 1
ATOM 7539 O O . GLY B 1 277 ? -12.969 14.617 -5.094 1 97.62 277 GLY B O 1
ATOM 7540 N N . ASP B 1 278 ? -12.898 13.586 -3.117 1 97.56 278 ASP B N 1
ATOM 7541 C CA . ASP B 1 278 ? -12.758 14.828 -2.354 1 97.56 278 ASP B CA 1
ATOM 7542 C C . ASP B 1 278 ? -11.453 15.539 -2.701 1 97.56 278 ASP B C 1
ATOM 7544 O O . ASP B 1 278 ? -11.445 16.75 -2.904 1 97.56 278 ASP B O 1
ATOM 7548 N N . ALA B 1 279 ? -10.375 14.805 -2.75 1 97.44 279 ALA B N 1
ATOM 7549 C CA . ALA B 1 279 ? -9.07 15.375 -3.084 1 97.44 279 ALA B CA 1
ATOM 7550 C C . ALA B 1 279 ? -9.086 16 -4.477 1 97.44 279 ALA B C 1
ATOM 7552 O O . ALA B 1 279 ? -8.578 17.109 -4.668 1 97.44 279 ALA B O 1
ATOM 7553 N N . LEU B 1 280 ? -9.672 15.273 -5.438 1 96.88 280 LEU B N 1
ATOM 7554 C CA . LEU B 1 280 ? -9.727 15.773 -6.805 1 96.88 280 LEU B CA 1
ATOM 7555 C C . LEU B 1 280 ? -10.609 17.016 -6.887 1 96.88 280 LEU B C 1
ATOM 7557 O O . LEU B 1 280 ? -10.312 17.953 -7.641 1 96.88 280 LEU B O 1
ATOM 7561 N N . HIS B 1 281 ? -11.703 17 -6.109 1 96.44 281 HIS B N 1
ATOM 7562 C CA . HIS B 1 281 ? -12.547 18.188 -6.039 1 96.44 281 HIS B CA 1
ATOM 7563 C C . HIS B 1 281 ? -11.773 19.391 -5.5 1 96.44 281 HIS B C 1
ATOM 7565 O O . HIS B 1 281 ? -11.875 20.484 -6.035 1 96.44 281 HIS B O 1
ATOM 7571 N N . ALA B 1 282 ? -11.016 19.203 -4.465 1 95.88 282 ALA B N 1
ATOM 7572 C CA . ALA B 1 282 ? -10.227 20.281 -3.854 1 95.88 282 ALA B CA 1
ATOM 7573 C C . ALA B 1 282 ? -9.211 20.844 -4.84 1 95.88 282 ALA B C 1
ATOM 7575 O O . ALA B 1 282 ? -8.992 22.062 -4.887 1 95.88 282 ALA B O 1
ATOM 7576 N N . ILE B 1 283 ? -8.617 20.016 -5.652 1 95.62 283 ILE B N 1
ATOM 7577 C CA . ILE B 1 283 ? -7.555 20.438 -6.562 1 95.62 283 ILE B CA 1
ATOM 7578 C C . ILE B 1 283 ? -8.164 21.047 -7.82 1 95.62 283 ILE B C 1
ATOM 7580 O O . ILE B 1 283 ? -7.836 22.172 -8.203 1 95.62 283 ILE B O 1
ATOM 7584 N N . ASP B 1 284 ? -9.148 20.406 -8.414 1 94 284 ASP B N 1
ATOM 7585 C CA . ASP B 1 284 ? -9.617 20.766 -9.75 1 94 284 ASP B CA 1
ATOM 7586 C C . ASP B 1 284 ? -10.734 21.797 -9.68 1 94 284 ASP B C 1
ATOM 7588 O O . ASP B 1 284 ? -10.914 22.594 -10.617 1 94 284 ASP B O 1
ATOM 7592 N N . VAL B 1 285 ? -11.492 21.766 -8.594 1 92.69 285 VAL B N 1
ATOM 7593 C CA . VAL B 1 285 ? -12.641 22.672 -8.508 1 92.69 285 VAL B CA 1
ATOM 7594 C C . VAL B 1 285 ? -12.305 23.844 -7.59 1 92.69 285 VAL B C 1
ATOM 7596 O O . VAL B 1 285 ? -12.539 25 -7.945 1 92.69 285 VAL B O 1
ATOM 7599 N N . MET B 1 286 ? -11.648 23.562 -6.48 1 92.62 286 MET B N 1
ATOM 7600 C CA . MET B 1 286 ? -11.406 24.609 -5.492 1 92.62 286 MET B CA 1
ATOM 7601 C C . MET B 1 286 ? -10.062 25.281 -5.727 1 92.62 286 MET B C 1
ATOM 7603 O O . MET B 1 286 ? -9.797 26.359 -5.195 1 92.62 286 MET B O 1
ATOM 7607 N N . GLY B 1 287 ? -9.195 24.688 -6.445 1 93.12 287 GLY B N 1
ATOM 7608 C CA . GLY B 1 287 ? -7.945 25.328 -6.84 1 93.12 287 GLY B CA 1
ATOM 7609 C C . GLY B 1 287 ? -6.832 25.125 -5.828 1 93.12 287 GLY B C 1
ATOM 7610 O O . GLY B 1 287 ? -5.812 25.812 -5.879 1 93.12 287 GLY B O 1
ATOM 7611 N N . ALA B 1 288 ? -6.961 24.172 -4.941 1 96.12 288 ALA B N 1
ATOM 7612 C CA . ALA B 1 288 ? -5.918 23.906 -3.953 1 96.12 288 ALA B CA 1
ATOM 7613 C C . ALA B 1 288 ? -4.695 23.266 -4.605 1 96.12 288 ALA B C 1
ATOM 7615 O O . ALA B 1 288 ? -4.828 22.5 -5.562 1 96.12 288 ALA B O 1
ATOM 7616 N N . ARG B 1 289 ? -3.529 23.547 -4.023 1 97.19 289 ARG B N 1
ATOM 7617 C CA . ARG B 1 289 ? -2.297 22.953 -4.535 1 97.19 289 ARG B CA 1
ATOM 7618 C C . ARG B 1 289 ? -1.7 21.984 -3.531 1 97.19 289 ARG B C 1
ATOM 7620 O O . ARG B 1 289 ? -0.887 21.125 -3.895 1 97.19 289 ARG B O 1
ATOM 7627 N N . VAL B 1 290 ? -2.002 22.125 -2.305 1 98.12 290 VAL B N 1
ATOM 7628 C CA . VAL B 1 290 ? -1.565 21.219 -1.236 1 98.12 290 VAL B CA 1
ATOM 7629 C C . VAL B 1 290 ? -2.766 20.812 -0.386 1 98.12 290 VAL B C 1
ATOM 7631 O O . VAL B 1 290 ? -3.68 21.609 -0.162 1 98.12 290 VAL B O 1
ATOM 7634 N N . LEU B 1 291 ? -2.789 19.547 0.008 1 98 291 LEU B N 1
ATOM 7635 C CA . LEU B 1 291 ? -3.902 19.047 0.8 1 98 291 LEU B CA 1
ATOM 7636 C C . LEU B 1 291 ? -3.408 18.422 2.105 1 98 291 LEU B C 1
ATOM 7638 O O . LEU B 1 291 ? -2.473 17.625 2.102 1 98 291 LEU B O 1
ATOM 7642 N N . ARG B 1 292 ? -3.979 18.797 3.176 1 97.81 292 ARG B N 1
ATOM 7643 C CA . ARG B 1 292 ? -3.738 18.156 4.465 1 97.81 292 ARG B CA 1
ATOM 7644 C C . ARG B 1 292 ? -4.469 16.828 4.559 1 97.81 292 ARG B C 1
ATOM 7646 O O . ARG B 1 292 ? -5.645 16.734 4.195 1 97.81 292 ARG B O 1
ATOM 7653 N N . LEU B 1 293 ? -3.799 15.82 4.961 1 97 293 LEU B N 1
ATOM 7654 C CA . LEU B 1 293 ? -4.41 14.547 5.332 1 97 293 LEU B CA 1
ATOM 7655 C C . LEU B 1 293 ? -4.609 14.461 6.844 1 97 293 LEU B C 1
ATOM 7657 O O . LEU B 1 293 ? -3.674 14.141 7.578 1 97 293 LEU B O 1
ATOM 7661 N N . ASP B 1 294 ? -5.797 14.625 7.211 1 94.06 294 ASP B N 1
ATOM 7662 C CA . ASP B 1 294 ? -6.133 14.594 8.633 1 94.06 294 ASP B CA 1
ATOM 7663 C C . ASP B 1 294 ? -6.516 13.188 9.078 1 94.06 294 ASP B C 1
ATOM 7665 O O . ASP B 1 294 ? -7.215 12.469 8.352 1 94.06 294 ASP B O 1
ATOM 7669 N N . ALA B 1 295 ? -6.043 12.711 10.211 1 93 295 ALA B N 1
ATOM 7670 C CA . ALA B 1 295 ? -6.379 11.438 10.836 1 93 295 ALA B CA 1
ATOM 7671 C C . ALA B 1 295 ? -6.062 10.266 9.906 1 93 295 ALA B C 1
ATOM 7673 O O . ALA B 1 295 ? -6.746 9.242 9.938 1 93 295 ALA B O 1
ATOM 7674 N N . ASN B 1 296 ? -5.039 10.383 9.07 1 95.31 296 ASN B N 1
ATOM 7675 C CA . ASN B 1 296 ? -4.707 9.398 8.047 1 95.31 296 ASN B CA 1
ATOM 7676 C C . ASN B 1 296 ? -3.998 8.188 8.641 1 95.31 296 ASN B C 1
ATOM 7678 O O . ASN B 1 296 ? -3.75 7.203 7.949 1 95.31 296 ASN B O 1
ATOM 7682 N N . GLY B 1 297 ? -3.715 8.219 9.938 1 93.69 297 GLY B N 1
ATOM 7683 C CA . GLY B 1 297 ? -3.072 7.086 10.594 1 93.69 297 GLY B CA 1
ATOM 7684 C C . GLY B 1 297 ? -4.059 6.047 11.086 1 93.69 297 GLY B C 1
ATOM 7685 O O . GLY B 1 297 ? -3.658 4.977 11.555 1 93.69 297 GLY B O 1
ATOM 7686 N N . PHE B 1 298 ? -5.32 6.254 10.914 1 93.88 298 PHE B N 1
ATOM 7687 C CA . PHE B 1 298 ? -6.355 5.395 11.469 1 93.88 298 PHE B CA 1
ATOM 7688 C C . PHE B 1 298 ? -7.25 4.84 10.367 1 93.88 298 PHE B C 1
ATOM 7690 O O . PHE B 1 298 ? -8.469 5.02 10.406 1 93.88 298 PHE B O 1
ATOM 7697 N N . LEU B 1 299 ? -6.648 4.129 9.406 1 96.31 299 LEU B N 1
ATOM 7698 C CA . LEU B 1 299 ? -7.414 3.666 8.25 1 96.31 299 LEU B CA 1
ATOM 7699 C C . LEU B 1 299 ? -7.633 2.156 8.32 1 96.31 299 LEU B C 1
ATOM 7701 O O . LEU B 1 299 ? -8.43 1.606 7.555 1 96.31 299 LEU B O 1
ATOM 7705 N N . GLY B 1 300 ? -6.945 1.5 9.211 1 94.81 300 GLY B N 1
ATOM 7706 C CA . GLY B 1 300 ? -7.078 0.055 9.305 1 94.81 300 GLY B CA 1
ATOM 7707 C C . GLY B 1 300 ? -7.34 -0.429 10.719 1 94.81 300 GLY B C 1
ATOM 7708 O O . GLY B 1 300 ? -6.848 0.164 11.68 1 94.81 300 GLY B O 1
ATOM 7709 N N . VAL B 1 301 ? -8.102 -1.507 10.828 1 95.5 301 VAL B N 1
ATOM 7710 C CA . VAL B 1 301 ? -8.367 -2.16 12.102 1 95.5 301 VAL B CA 1
ATOM 7711 C C . VAL B 1 301 ? -8.508 -3.666 11.891 1 95.5 301 VAL B C 1
ATOM 7713 O O . VAL B 1 301 ? -9.07 -4.109 10.883 1 95.5 301 VAL B O 1
ATOM 7716 N N . GLU B 1 302 ? -7.93 -4.438 12.742 1 95.31 302 GLU B N 1
ATOM 7717 C CA . GLU B 1 302 ? -8.141 -5.879 12.648 1 95.31 302 GLU B CA 1
ATOM 7718 C C . GLU B 1 302 ? -8.062 -6.539 14.016 1 95.31 302 GLU B C 1
ATOM 7720 O O . GLU B 1 302 ? -7.504 -5.969 14.961 1 95.31 302 GLU B O 1
ATOM 7725 N N . ARG B 1 303 ? -8.641 -7.672 14.094 1 93.75 303 ARG B N 1
ATOM 7726 C CA . ARG B 1 303 ? -8.578 -8.484 15.297 1 93.75 303 ARG B CA 1
ATOM 7727 C C . ARG B 1 303 ? -7.191 -9.094 15.484 1 93.75 303 ARG B C 1
ATOM 7729 O O . ARG B 1 303 ? -6.5 -9.383 14.5 1 93.75 303 ARG B O 1
ATOM 7736 N N . LYS B 1 304 ? -6.75 -9.258 16.719 1 89.81 304 LYS B N 1
ATOM 7737 C CA . LYS B 1 304 ? -5.543 -10 17.078 1 89.81 304 LYS B CA 1
ATOM 7738 C C . LYS B 1 304 ? -5.887 -11.297 17.797 1 89.81 304 LYS B C 1
ATOM 7740 O O . LYS B 1 304 ? -6.977 -11.438 18.344 1 89.81 304 LYS B O 1
ATOM 7745 N N . ALA B 1 305 ? -4.938 -12.156 17.719 1 81.81 305 ALA B N 1
ATOM 7746 C CA . ALA B 1 305 ? -5.137 -13.422 18.438 1 81.81 305 ALA B CA 1
ATOM 7747 C C . ALA B 1 305 ? -5.285 -13.188 19.938 1 81.81 305 ALA B C 1
ATOM 7749 O O . ALA B 1 305 ? -6.137 -13.805 20.578 1 81.81 305 ALA B O 1
ATOM 7750 N N . GLU B 1 306 ? -4.496 -12.234 20.406 1 85.38 306 GLU B N 1
ATOM 7751 C CA . GLU B 1 306 ? -4.559 -11.906 21.828 1 85.38 306 GLU B CA 1
ATOM 7752 C C . GLU B 1 306 ? -4.555 -10.391 22.047 1 85.38 306 GLU B C 1
ATOM 7754 O O . GLU B 1 306 ? -3.934 -9.648 21.281 1 85.38 306 GLU B O 1
ATOM 7759 N N . GLY B 1 307 ? -5.402 -10.008 22.984 1 87.69 307 GLY B N 1
ATOM 7760 C CA . GLY B 1 307 ? -5.387 -8.609 23.391 1 87.69 307 GLY B CA 1
ATOM 7761 C C . GLY B 1 307 ? -6.344 -7.75 22.594 1 87.69 307 GLY B C 1
ATOM 7762 O O . GLY B 1 307 ? -7.309 -8.258 22.016 1 87.69 307 GLY B O 1
ATOM 7763 N N . ASN B 1 308 ? -6.117 -6.457 22.625 1 92.75 308 ASN B N 1
ATOM 7764 C CA . ASN B 1 308 ? -6.957 -5.465 21.969 1 92.75 308 ASN B CA 1
ATOM 7765 C C . ASN B 1 308 ? -6.723 -5.449 20.453 1 92.75 308 ASN B C 1
ATOM 7767 O O . ASN B 1 308 ? -5.668 -5.875 19.984 1 92.75 308 ASN B O 1
ATOM 7771 N N . ALA B 1 309 ? -7.734 -5.004 19.734 1 95.25 309 ALA B N 1
ATOM 7772 C CA . ALA B 1 309 ? -7.648 -4.895 18.281 1 95.25 309 ALA B CA 1
ATOM 7773 C C . ALA B 1 309 ? -6.535 -3.936 17.875 1 95.25 309 ALA B C 1
ATOM 7775 O O . ALA B 1 309 ? -6.199 -3.01 18.609 1 95.25 309 ALA B O 1
ATOM 7776 N N . TRP B 1 310 ? -5.941 -4.238 16.719 1 93.38 310 TRP B N 1
ATOM 7777 C CA . TRP B 1 310 ? -4.82 -3.479 16.172 1 93.38 310 TRP B CA 1
ATOM 7778 C C . TRP B 1 310 ? -5.309 -2.395 15.219 1 93.38 310 TRP B C 1
ATOM 7780 O O . TRP B 1 310 ? -5.988 -2.689 14.234 1 93.38 310 TRP B O 1
ATOM 7790 N N . SER B 1 311 ? -4.984 -1.102 15.484 1 92.31 311 SER B N 1
ATOM 7791 C CA . SER B 1 311 ? -5.332 -0.009 14.578 1 92.31 311 SER B CA 1
ATOM 7792 C C . SER B 1 311 ? -4.141 0.912 14.344 1 92.31 311 SER B C 1
ATOM 7794 O O . SER B 1 311 ? -3.73 1.123 13.203 1 92.31 311 SER B O 1
ATOM 7796 N N . GLU B 1 312 ? -3.49 1.425 15.391 1 87.5 312 GLU B N 1
ATOM 7797 C CA . GLU B 1 312 ? -2.344 2.32 15.273 1 87.5 312 GLU B CA 1
ATOM 7798 C C . GLU B 1 312 ? -1.162 1.621 14.609 1 87.5 312 GLU B C 1
ATOM 7800 O O . GLU B 1 312 ? -0.816 0.494 14.969 1 87.5 312 GLU B O 1
ATOM 7805 N N . SER B 1 313 ? -0.611 2.205 13.656 1 87.75 313 SER B N 1
ATOM 7806 C CA . SER B 1 313 ? 0.533 1.69 12.906 1 87.75 313 SER B CA 1
ATOM 7807 C C . SER B 1 313 ? 0.124 0.541 11.992 1 87.75 313 SER B C 1
ATOM 7809 O O . SER B 1 313 ? 0.968 -0.251 11.57 1 87.75 313 SER B O 1
ATOM 7811 N N . HIS B 1 314 ? -1.176 0.391 11.828 1 93.19 314 HIS B N 1
ATOM 7812 C CA . HIS B 1 314 ? -1.657 -0.68 10.961 1 93.19 314 HIS B CA 1
ATOM 7813 C C . HIS B 1 314 ? -1.186 -0.483 9.523 1 93.19 314 HIS B C 1
ATOM 7815 O O . HIS B 1 314 ? -1.274 0.622 8.984 1 93.19 314 HIS B O 1
ATOM 7821 N N . PRO B 1 315 ? -0.773 -1.513 8.773 1 94.5 315 PRO B N 1
ATOM 7822 C CA . PRO B 1 315 ? -0.24 -1.401 7.41 1 94.5 315 PRO B CA 1
ATOM 7823 C C . PRO B 1 315 ? -1.256 -0.834 6.422 1 94.5 315 PRO B C 1
ATOM 7825 O O . PRO B 1 315 ? -0.875 -0.209 5.43 1 94.5 315 PRO B O 1
ATOM 7828 N N . LEU B 1 316 ? -2.506 -1.007 6.691 1 96.44 316 LEU B N 1
ATOM 7829 C CA . LEU B 1 316 ? -3.523 -0.493 5.785 1 96.44 316 LEU B CA 1
ATOM 7830 C C . LEU B 1 316 ? -3.48 1.029 5.723 1 96.44 316 LEU B C 1
ATOM 7832 O O . LEU B 1 316 ? -3.803 1.623 4.691 1 96.44 316 LEU B O 1
ATOM 7836 N N . SER B 1 317 ? -3.045 1.664 6.816 1 96.12 317 SER B N 1
ATOM 7837 C CA . SER B 1 317 ? -2.891 3.115 6.789 1 96.12 317 SER B CA 1
ATOM 7838 C C . SER B 1 317 ? -1.78 3.535 5.832 1 96.12 317 SER B C 1
ATOM 7840 O O . SER B 1 317 ? -1.897 4.551 5.148 1 96.12 317 SER B O 1
ATOM 7842 N N . ILE B 1 318 ? -0.704 2.779 5.812 1 95.06 318 ILE B N 1
ATOM 7843 C CA . ILE B 1 318 ? 0.386 3.059 4.883 1 95.06 318 ILE B CA 1
ATOM 7844 C C . ILE B 1 318 ? -0.109 2.912 3.447 1 95.06 318 ILE B C 1
ATOM 7846 O O . ILE B 1 318 ? 0.104 3.801 2.617 1 95.06 318 ILE B O 1
ATOM 7850 N N . THR B 1 319 ? -0.806 1.829 3.219 1 96.19 319 THR B N 1
ATOM 7851 C CA . THR B 1 319 ? -1.342 1.549 1.891 1 96.19 319 THR B CA 1
ATOM 7852 C C . THR B 1 319 ? -2.324 2.635 1.463 1 96.19 319 THR B C 1
ATOM 7854 O O . THR B 1 319 ? -2.256 3.131 0.336 1 96.19 319 THR B O 1
ATOM 7857 N N . GLY B 1 320 ? -3.236 2.951 2.338 1 96.81 320 GLY B N 1
ATOM 7858 C CA . GLY B 1 320 ? -4.199 4 2.043 1 96.81 320 GLY B CA 1
ATOM 7859 C C . GLY B 1 320 ? -3.551 5.34 1.751 1 96.81 320 GLY B C 1
ATOM 7860 O O . GLY B 1 320 ? -3.953 6.039 0.818 1 96.81 320 GLY B O 1
ATOM 7861 N N . ASN B 1 321 ? -2.594 5.695 2.508 1 96.81 321 ASN B N 1
ATOM 7862 C CA . ASN B 1 321 ? -1.901 6.969 2.322 1 96.81 321 ASN B CA 1
ATOM 7863 C C . ASN B 1 321 ? -1.156 7.012 0.991 1 96.81 321 ASN B C 1
ATOM 7865 O O . ASN B 1 321 ? -1.035 8.07 0.376 1 96.81 321 ASN B O 1
ATOM 7869 N N . GLN B 1 322 ? -0.594 5.879 0.569 1 97.12 322 GLN B N 1
ATOM 7870 C CA . GLN B 1 322 ? 0.097 5.82 -0.714 1 97.12 322 GLN B CA 1
ATOM 7871 C C . GLN B 1 322 ? -0.878 6.012 -1.873 1 97.12 322 GLN B C 1
ATOM 7873 O O . GLN B 1 322 ? -0.551 6.664 -2.865 1 97.12 322 GLN B O 1
ATOM 7878 N N . LEU B 1 323 ? -2.064 5.484 -1.75 1 97.56 323 LEU B N 1
ATOM 7879 C CA . LEU B 1 323 ? -3.094 5.68 -2.764 1 97.56 323 LEU B CA 1
ATOM 7880 C C . LEU B 1 323 ? -3.52 7.141 -2.828 1 97.56 323 LEU B C 1
ATOM 7882 O O . LEU B 1 323 ? -3.615 7.719 -3.914 1 97.56 323 LEU B O 1
ATOM 7886 N N . ILE B 1 324 ? -3.742 7.746 -1.665 1 97.81 324 ILE B N 1
ATOM 7887 C CA . ILE B 1 324 ? -4.195 9.133 -1.602 1 97.81 324 ILE B CA 1
ATOM 7888 C C . ILE B 1 324 ? -3.105 10.055 -2.131 1 97.81 324 ILE B C 1
ATOM 7890 O O . ILE B 1 324 ? -3.357 10.891 -3.006 1 97.81 324 ILE B O 1
ATOM 7894 N N . GLY B 1 325 ? -1.874 9.891 -1.553 1 97.69 325 GLY B N 1
ATOM 7895 C CA . GLY B 1 325 ? -0.763 10.719 -1.995 1 97.69 325 GLY B CA 1
ATOM 7896 C C . GLY B 1 325 ? -0.489 10.602 -3.482 1 97.69 325 GLY B C 1
ATOM 7897 O O . GLY B 1 325 ? -0.23 11.609 -4.152 1 97.69 325 GLY B O 1
ATOM 7898 N N . GLY B 1 326 ? -0.522 9.344 -4.008 1 97.25 326 GLY B N 1
ATOM 7899 C CA . GLY B 1 326 ? -0.323 9.125 -5.434 1 97.25 326 GLY B CA 1
ATOM 7900 C C . GLY B 1 326 ? -1.365 9.812 -6.293 1 97.25 326 GLY B C 1
ATOM 7901 O O . GLY B 1 326 ? -1.03 10.445 -7.297 1 97.25 326 GLY B O 1
ATOM 7902 N N . ALA B 1 327 ? -2.66 9.695 -5.918 1 97.25 327 ALA B N 1
ATOM 7903 C CA . ALA B 1 327 ? -3.74 10.328 -6.672 1 97.25 327 ALA B CA 1
ATOM 7904 C C . ALA B 1 327 ? -3.588 11.844 -6.68 1 97.25 327 ALA B C 1
ATOM 7906 O O . ALA B 1 327 ? -3.838 12.492 -7.695 1 97.25 327 ALA B O 1
ATOM 7907 N N . ILE B 1 328 ? -3.195 12.398 -5.57 1 97.62 328 ILE B N 1
ATOM 7908 C CA . ILE B 1 328 ? -3.018 13.836 -5.445 1 97.62 328 ILE B CA 1
ATOM 7909 C C . ILE B 1 328 ? -1.877 14.297 -6.352 1 97.62 328 ILE B C 1
ATOM 7911 O O . ILE B 1 328 ? -2.006 15.297 -7.066 1 97.62 328 ILE B O 1
ATOM 7915 N N . ARG B 1 329 ? -0.754 13.602 -6.398 1 97.06 329 ARG B N 1
ATOM 7916 C CA . ARG B 1 329 ? 0.367 13.953 -7.266 1 97.06 329 ARG B CA 1
ATOM 7917 C C . ARG B 1 329 ? -0.013 13.812 -8.734 1 97.06 329 ARG B C 1
ATOM 7919 O O . ARG B 1 329 ? 0.376 14.633 -9.562 1 97.06 329 ARG B O 1
ATOM 7926 N N . LYS B 1 330 ? -0.818 12.734 -9.039 1 95.38 330 LYS B N 1
ATOM 7927 C CA . LYS B 1 330 ? -1.311 12.594 -10.406 1 95.38 330 LYS B CA 1
ATOM 7928 C C . LYS B 1 330 ? -2.104 13.828 -10.828 1 95.38 330 LYS B C 1
ATOM 7930 O O . LYS B 1 330 ? -2.076 14.219 -12 1 95.38 330 LYS B O 1
ATOM 7935 N N . ALA B 1 331 ? -2.801 14.414 -9.875 1 95.44 331 ALA B N 1
ATOM 7936 C CA . ALA B 1 331 ? -3.662 15.555 -10.164 1 95.44 331 ALA B CA 1
ATOM 7937 C C . ALA B 1 331 ? -2.869 16.859 -10.164 1 95.44 331 ALA B C 1
ATOM 7939 O O . ALA B 1 331 ? -3.408 17.922 -10.469 1 95.44 331 ALA B O 1
ATOM 7940 N N . GLY B 1 332 ? -1.604 16.812 -9.805 1 95.19 332 GLY B N 1
ATOM 7941 C CA . GLY B 1 332 ? -0.743 17.984 -9.867 1 95.19 332 GLY B CA 1
ATOM 7942 C C . GLY B 1 332 ? -0.615 18.703 -8.539 1 95.19 332 GLY B C 1
ATOM 7943 O O . GLY B 1 332 ? -0.167 19.859 -8.484 1 95.19 332 GLY B O 1
ATOM 7944 N N . GLY B 1 333 ? -1.053 18.047 -7.422 1 96.94 333 GLY B N 1
ATOM 7945 C CA . GLY B 1 333 ? -0.926 18.625 -6.094 1 96.94 333 GLY B CA 1
ATOM 7946 C C . GLY B 1 333 ? 0.057 17.891 -5.211 1 96.94 333 GLY B C 1
ATOM 7947 O O . GLY B 1 333 ? 0.744 16.969 -5.668 1 96.94 333 GLY B O 1
ATOM 7948 N N . PHE B 1 334 ? 0.203 18.297 -3.975 1 98.31 334 PHE B N 1
ATOM 7949 C CA . PHE B 1 334 ? 0.985 17.641 -2.932 1 98.31 334 PHE B CA 1
ATOM 7950 C C . PHE B 1 334 ? 0.165 17.5 -1.654 1 98.31 334 PHE B C 1
ATOM 7952 O O . PHE B 1 334 ? -0.915 18.078 -1.532 1 98.31 334 PHE B O 1
ATOM 7959 N N . SER B 1 335 ? 0.6 16.656 -0.812 1 98.5 335 SER B N 1
ATOM 7960 C CA . SER B 1 335 ? -0.133 16.438 0.433 1 98.5 335 SER B CA 1
ATOM 7961 C C . SER B 1 335 ? 0.8 16.484 1.638 1 98.5 335 SER B C 1
ATOM 7963 O O . SER B 1 335 ? 2.016 16.344 1.495 1 98.5 335 SER B O 1
ATOM 7965 N N . PHE B 1 336 ? 0.257 16.766 2.775 1 98.12 336 PHE B N 1
ATOM 7966 C CA . PHE B 1 336 ? 0.987 16.656 4.031 1 98.12 336 PHE B CA 1
ATOM 7967 C C . PHE B 1 336 ? 0.118 16 5.105 1 98.12 336 PHE B C 1
ATOM 7969 O O . PHE B 1 336 ? -1.11 16.109 5.062 1 98.12 336 PHE B O 1
ATOM 7976 N N . GLN B 1 337 ? 0.768 15.289 6 1 97.19 337 GLN B N 1
ATOM 7977 C CA . GLN B 1 337 ? 0.037 14.547 7.016 1 97.19 337 GLN B CA 1
ATOM 7978 C C . GLN B 1 337 ? 0.132 15.227 8.375 1 97.19 337 GLN B C 1
ATOM 7980 O O . GLN B 1 337 ? 1.165 15.805 8.719 1 97.19 337 GLN B O 1
ATOM 7985 N N . GLU B 1 338 ? -0.952 15.203 9.055 1 93.44 338 GLU B N 1
ATOM 7986 C CA . GLU B 1 338 ? -0.987 15.484 10.484 1 93.44 338 GLU B CA 1
ATOM 7987 C C . GLU B 1 338 ? -1.055 14.195 11.305 1 93.44 338 GLU B C 1
ATOM 7989 O O . GLU B 1 338 ? -2.141 13.75 11.68 1 93.44 338 GLU B O 1
ATOM 7994 N N . LEU B 1 339 ? 0.059 13.688 11.539 1 90.19 339 LEU B N 1
ATOM 7995 C CA . LEU B 1 339 ? 0.205 12.344 12.094 1 90.19 339 LEU B CA 1
ATOM 7996 C C . LEU B 1 339 ? 1.036 12.367 13.367 1 90.19 339 LEU B C 1
ATOM 7998 O O . LEU B 1 339 ? 2.268 12.406 13.312 1 90.19 339 LEU B O 1
ATOM 8002 N N . ASN B 1 340 ? 0.367 12.305 14.461 1 89.94 340 ASN B N 1
ATOM 8003 C CA . ASN B 1 340 ? 1.054 12.211 15.742 1 89.94 340 ASN B CA 1
ATOM 8004 C C . ASN B 1 340 ? 1.192 10.766 16.203 1 89.94 340 ASN B C 1
ATOM 8006 O O . ASN B 1 340 ? 0.466 10.32 17.094 1 89.94 340 ASN B O 1
ATOM 8010 N N . LEU B 1 341 ? 2.102 10.047 15.594 1 89.69 341 LEU B N 1
ATOM 8011 C CA . LEU B 1 341 ? 2.445 8.672 15.922 1 89.69 341 LEU B CA 1
ATOM 8012 C C . LEU B 1 341 ? 3.949 8.516 16.125 1 89.69 341 LEU B C 1
ATOM 8014 O O . LEU B 1 341 ? 4.625 9.469 16.531 1 89.69 341 LEU B O 1
ATOM 8018 N N . THR B 1 342 ? 4.449 7.297 16.094 1 93.25 342 THR B N 1
ATOM 8019 C CA . THR B 1 342 ? 5.879 7.078 16.281 1 93.25 342 THR B CA 1
ATOM 8020 C C . THR B 1 342 ? 6.672 7.609 15.094 1 93.25 342 THR B C 1
ATOM 8022 O O . THR B 1 342 ? 6.117 7.809 14.008 1 93.25 342 THR B O 1
ATOM 8025 N N . LEU B 1 343 ? 7.945 7.848 15.352 1 96.06 343 LEU B N 1
ATOM 8026 C CA . LEU B 1 343 ? 8.812 8.305 14.266 1 96.06 343 LEU B CA 1
ATOM 8027 C C . LEU B 1 343 ? 8.883 7.27 13.148 1 96.06 343 LEU B C 1
ATOM 8029 O O . LEU B 1 343 ? 9 7.625 11.977 1 96.06 343 LEU B O 1
ATOM 8033 N N . ASP B 1 344 ? 8.727 5.977 13.516 1 94.38 344 ASP B N 1
ATOM 8034 C CA . ASP B 1 344 ? 8.625 4.898 12.539 1 94.38 344 ASP B CA 1
ATOM 8035 C C . ASP B 1 344 ? 7.441 5.125 11.602 1 94.38 344 ASP B C 1
ATOM 8037 O O . ASP B 1 344 ? 7.582 5.008 10.375 1 94.38 344 ASP B O 1
ATOM 8041 N N . ASP B 1 345 ? 6.383 5.438 12.164 1 93.69 345 ASP B N 1
ATOM 8042 C CA . ASP B 1 345 ? 5.148 5.621 11.406 1 93.69 345 ASP B CA 1
ATOM 8043 C C . ASP B 1 345 ? 5.238 6.848 10.5 1 93.69 345 ASP B C 1
ATOM 8045 O O . ASP B 1 345 ? 4.777 6.816 9.359 1 93.69 345 ASP B O 1
ATOM 8049 N N . ILE B 1 346 ? 5.785 7.895 11.055 1 94.94 346 ILE B N 1
ATOM 8050 C CA . ILE B 1 346 ? 5.945 9.109 10.266 1 94.94 346 ILE B CA 1
ATOM 8051 C C . ILE B 1 346 ? 6.816 8.828 9.047 1 94.94 346 ILE B C 1
ATOM 8053 O O . ILE B 1 346 ? 6.48 9.219 7.926 1 94.94 346 ILE B O 1
ATOM 8057 N N . ALA B 1 347 ? 7.902 8.125 9.305 1 95.12 347 ALA B N 1
ATOM 8058 C CA . ALA B 1 347 ? 8.812 7.762 8.219 1 95.12 347 ALA B CA 1
ATOM 8059 C C . ALA B 1 347 ? 8.117 6.855 7.203 1 95.12 347 ALA B C 1
ATOM 8061 O O . ALA B 1 347 ? 8.211 7.086 5.996 1 95.12 347 ALA B O 1
ATOM 8062 N N . ALA B 1 348 ? 7.445 5.883 7.68 1 93.19 348 ALA B N 1
ATOM 8063 C CA . ALA B 1 348 ? 6.801 4.898 6.809 1 93.19 348 ALA B CA 1
ATOM 8064 C C . ALA B 1 348 ? 5.707 5.547 5.965 1 93.19 348 ALA B C 1
ATOM 8066 O O . ALA B 1 348 ? 5.594 5.266 4.77 1 93.19 348 ALA B O 1
ATOM 8067 N N . MET B 1 349 ? 4.91 6.406 6.52 1 93.62 349 MET B N 1
ATOM 8068 C CA . MET B 1 349 ? 3.779 7.031 5.84 1 93.62 349 MET B CA 1
ATOM 8069 C C . MET B 1 349 ? 4.254 8.094 4.855 1 93.62 349 MET B C 1
ATOM 8071 O O . MET B 1 349 ? 3.508 8.492 3.957 1 93.62 349 MET B O 1
ATOM 8075 N N . SER B 1 350 ? 5.496 8.5 5.051 1 92.75 350 SER B N 1
ATOM 8076 C CA . SER B 1 350 ? 6.062 9.484 4.133 1 92.75 350 SER B CA 1
ATOM 8077 C C . SER B 1 350 ? 6.676 8.805 2.908 1 92.75 350 SER B C 1
ATOM 8079 O O . SER B 1 350 ? 6.957 9.469 1.905 1 92.75 350 SER B O 1
ATOM 8081 N N . HIS B 1 351 ? 6.895 7.512 3.018 1 90.62 351 HIS B N 1
ATOM 8082 C CA . HIS B 1 351 ? 7.445 6.785 1.88 1 90.62 351 HIS B CA 1
ATOM 8083 C C . HIS B 1 351 ? 6.363 6.461 0.855 1 90.62 351 HIS B C 1
ATOM 8085 O O . HIS B 1 351 ? 5.777 5.379 0.888 1 90.62 351 HIS B O 1
ATOM 8091 N N . GLY B 1 352 ? 6.242 7.402 -0.046 1 91.88 352 GLY B N 1
ATOM 8092 C CA . GLY B 1 352 ? 5.258 7.223 -1.103 1 91.88 352 GLY B CA 1
ATOM 8093 C C . GLY B 1 352 ? 3.887 7.758 -0.738 1 91.88 352 GLY B C 1
ATOM 8094 O O . GLY B 1 352 ? 3.02 7.898 -1.603 1 91.88 352 GLY B O 1
ATOM 8095 N N . GLY B 1 353 ? 3.676 8.055 0.516 1 95.75 353 GLY B N 1
ATOM 8096 C CA . GLY B 1 353 ? 2.428 8.641 0.978 1 95.75 353 GLY B CA 1
ATOM 8097 C C . GLY B 1 353 ? 2.428 10.156 0.931 1 95.75 353 GLY B C 1
ATOM 8098 O O . GLY B 1 353 ? 2.59 10.75 -0.137 1 95.75 353 GLY B O 1
ATOM 8099 N N . ALA B 1 354 ? 2.326 10.781 2.076 1 97.62 354 ALA B N 1
ATOM 8100 C CA . ALA B 1 354 ? 2.293 12.242 2.135 1 97.62 354 ALA B CA 1
ATOM 8101 C C . ALA B 1 354 ? 3.66 12.836 1.805 1 97.62 354 ALA B C 1
ATOM 8103 O O . ALA B 1 354 ? 4.691 12.281 2.193 1 97.62 354 ALA B O 1
ATOM 8104 N N . ASP B 1 355 ? 3.693 13.977 1.154 1 98.25 355 ASP B N 1
ATOM 8105 C CA . ASP B 1 355 ? 4.938 14.641 0.778 1 98.25 355 ASP B CA 1
ATOM 8106 C C . ASP B 1 355 ? 5.574 15.336 1.981 1 98.25 355 ASP B C 1
ATOM 8108 O O . ASP B 1 355 ? 6.801 15.43 2.068 1 98.25 355 ASP B O 1
ATOM 8112 N N . LEU B 1 356 ? 4.715 15.82 2.809 1 98.38 356 LEU B N 1
ATOM 8113 C CA . LEU B 1 356 ? 5.148 16.547 3.994 1 98.38 356 LEU B CA 1
ATOM 8114 C C . LEU B 1 356 ? 4.449 16.016 5.242 1 98.38 356 LEU B C 1
ATOM 8116 O O . LEU B 1 356 ? 3.465 15.281 5.141 1 98.38 356 LEU B O 1
ATOM 8120 N N . SER B 1 357 ? 5 16.375 6.395 1 97.94 357 SER B N 1
ATOM 8121 C CA . SER B 1 357 ? 4.422 16 7.68 1 97.94 357 SER B CA 1
ATOM 8122 C C . SER B 1 357 ? 4.555 17.141 8.695 1 97.94 357 SER B C 1
ATOM 8124 O O . SER B 1 357 ? 5.598 17.797 8.773 1 97.94 357 SER B O 1
ATOM 8126 N N . TYR B 1 358 ? 3.479 17.375 9.406 1 97.19 358 TYR B N 1
ATOM 8127 C CA . TYR B 1 358 ? 3.619 18.266 10.555 1 97.19 358 TYR B CA 1
ATOM 8128 C C . TYR B 1 358 ? 4.711 17.766 11.492 1 97.19 358 TYR B C 1
ATOM 8130 O O . TYR B 1 358 ? 4.836 16.562 11.734 1 97.19 358 TYR B O 1
ATOM 8138 N N . ASP B 1 359 ? 5.43 18.672 12.031 1 97.06 359 ASP B N 1
ATOM 8139 C CA . ASP B 1 359 ? 6.535 18.328 12.922 1 97.06 359 ASP B CA 1
ATOM 8140 C C . ASP B 1 359 ? 6.039 18.109 14.352 1 97.06 359 ASP B C 1
ATOM 8142 O O . ASP B 1 359 ? 6.141 19.016 15.188 1 97.06 359 ASP B O 1
ATOM 8146 N N . PHE B 1 360 ? 5.633 16.906 14.617 1 95 360 PHE B N 1
ATOM 8147 C CA . PHE B 1 360 ? 5.238 16.531 15.969 1 95 360 PHE B CA 1
ATOM 8148 C C . PHE B 1 360 ? 6.453 16.094 16.781 1 95 360 PHE B C 1
ATOM 8150 O O . PHE B 1 360 ? 6.328 15.727 17.953 1 95 360 PHE B O 1
ATOM 8157 N N . ILE B 1 361 ? 7.57 16.156 16.188 1 95.44 361 ILE B N 1
ATOM 8158 C CA . ILE B 1 361 ? 8.773 15.594 16.781 1 95.44 361 ILE B CA 1
ATOM 8159 C C . ILE B 1 361 ? 9.492 16.672 17.594 1 95.44 361 ILE B C 1
ATOM 8161 O O . ILE B 1 361 ? 9.742 16.484 18.797 1 95.44 361 ILE B O 1
ATOM 8165 N N . SER B 1 362 ? 9.734 17.781 16.969 1 96 362 SER B N 1
ATOM 8166 C CA . SER B 1 362 ? 10.562 18.781 17.641 1 96 362 SER B CA 1
ATOM 8167 C C . SER B 1 362 ? 9.703 19.844 18.312 1 96 362 SER B C 1
ATOM 8169 O O . SER B 1 362 ? 10.195 20.609 19.141 1 96 362 SER B O 1
ATOM 8171 N N . ARG B 1 363 ? 8.461 19.906 18 1 96.31 363 ARG B N 1
ATOM 8172 C CA . ARG B 1 363 ? 7.629 20.984 18.516 1 96.31 363 ARG B CA 1
ATOM 8173 C C . ARG B 1 363 ? 7.547 20.922 20.047 1 96.31 363 ARG B C 1
ATOM 8175 O O . ARG B 1 363 ? 7.848 21.906 20.719 1 96.31 363 ARG B O 1
ATOM 8182 N N . PRO B 1 364 ? 7.168 19.781 20.625 1 96.38 364 PRO B N 1
ATOM 8183 C CA . PRO B 1 364 ? 7.172 19.766 22.094 1 96.38 364 PRO B CA 1
ATOM 8184 C C . PRO B 1 364 ? 8.562 19.969 22.688 1 96.38 364 PRO B C 1
ATOM 8186 O O . PRO B 1 364 ? 8.703 20.516 23.781 1 96.38 364 PRO B O 1
ATOM 8189 N N . ALA B 1 365 ? 9.562 19.625 21.953 1 98.25 365 ALA B N 1
ATOM 8190 C CA . ALA B 1 365 ? 10.93 19.672 22.453 1 98.25 365 ALA B CA 1
ATOM 8191 C C . ALA B 1 365 ? 11.445 21.094 22.547 1 98.25 365 ALA B C 1
ATOM 8193 O O . ALA B 1 365 ? 12.141 21.453 23.5 1 98.25 365 ALA B O 1
ATOM 8194 N N . TYR B 1 366 ? 11.188 21.906 21.547 1 98.5 366 TYR B N 1
ATOM 8195 C CA . TYR B 1 366 ? 11.703 23.266 21.656 1 98.5 366 TYR B CA 1
ATOM 8196 C C . TYR B 1 366 ? 10.898 24.078 22.656 1 98.5 366 TYR B C 1
ATOM 8198 O O . TYR B 1 366 ? 11.422 25.016 23.266 1 98.5 366 TYR B O 1
ATOM 8206 N N . GLN B 1 367 ? 9.641 23.734 22.875 1 98.25 367 GLN B N 1
ATOM 8207 C CA . GLN B 1 367 ? 8.859 24.375 23.922 1 98.25 367 GLN B CA 1
ATOM 8208 C C . GLN B 1 367 ? 9.375 23.969 25.312 1 98.25 367 GLN B C 1
ATOM 8210 O O . GLN B 1 367 ? 9.422 24.797 26.219 1 98.25 367 GLN B O 1
ATOM 8215 N N . HIS B 1 368 ? 9.672 22.672 25.406 1 98.44 368 HIS B N 1
ATOM 8216 C CA . HIS B 1 368 ? 10.328 22.219 26.625 1 98.44 368 HIS B CA 1
ATOM 8217 C C . HIS B 1 368 ? 11.617 22.984 26.891 1 98.44 368 HIS B C 1
ATOM 8219 O O . HIS B 1 368 ? 11.906 23.359 28.016 1 98.44 368 HIS B O 1
ATOM 8225 N N . ALA B 1 369 ? 12.398 23.203 25.844 1 98.69 369 ALA B N 1
ATOM 8226 C CA . ALA B 1 369 ? 13.648 23.969 25.953 1 98.69 369 ALA B CA 1
ATOM 8227 C C . ALA B 1 369 ? 13.398 25.375 26.469 1 98.69 369 ALA B C 1
ATOM 8229 O O . ALA B 1 369 ? 14.141 25.875 27.312 1 98.69 369 ALA B O 1
ATOM 8230 N N . LEU B 1 370 ? 12.398 25.984 25.969 1 98.5 370 LEU B N 1
ATOM 8231 C CA . LEU B 1 370 ? 12.07 27.344 26.391 1 98.5 370 LEU B CA 1
ATOM 8232 C C . LEU B 1 370 ? 11.672 27.375 27.859 1 98.5 370 LEU B C 1
ATOM 8234 O O . LEU B 1 370 ? 12.109 28.25 28.609 1 98.5 370 LEU B O 1
ATOM 8238 N N . LEU B 1 371 ? 10.875 26.438 28.266 1 97.88 371 LEU B N 1
ATOM 8239 C CA . LEU B 1 371 ? 10.32 26.422 29.625 1 97.88 371 LEU B CA 1
ATOM 8240 C C . LEU B 1 371 ? 11.391 26.062 30.641 1 97.88 371 LEU B C 1
ATOM 8242 O O . LEU B 1 371 ? 11.328 26.516 31.797 1 97.88 371 LEU B O 1
ATOM 8246 N N . THR B 1 372 ? 12.391 25.25 30.25 1 97.19 372 THR B N 1
ATOM 8247 C CA . THR B 1 372 ? 13.352 24.734 31.203 1 97.19 372 THR B CA 1
ATOM 8248 C C . THR B 1 372 ? 14.695 25.453 31.062 1 97.19 372 THR B C 1
ATOM 8250 O O . THR B 1 372 ? 15.539 25.391 31.969 1 97.19 372 THR B O 1
ATOM 8253 N N . GLY B 1 373 ? 14.922 26.031 29.906 1 97.31 373 GLY B N 1
ATOM 8254 C CA . GLY B 1 373 ? 16.203 26.656 29.641 1 97.31 373 GLY B CA 1
ATOM 8255 C C . GLY B 1 373 ? 17.281 25.688 29.234 1 97.31 373 GLY B C 1
ATOM 8256 O O . GLY B 1 373 ? 18.469 26.031 29.203 1 97.31 373 GLY B O 1
ATOM 8257 N N . THR B 1 374 ? 16.859 24.438 28.891 1 97.44 374 THR B N 1
ATOM 8258 C CA . THR B 1 374 ? 17.812 23.422 28.453 1 97.44 374 THR B CA 1
ATOM 8259 C C . THR B 1 374 ? 17.375 22.828 27.109 1 97.44 374 THR B C 1
ATOM 8261 O O . THR B 1 374 ? 16.203 22.531 26.906 1 97.44 374 THR B O 1
ATOM 8264 N N . THR B 1 375 ? 18.375 22.625 26.219 1 98.44 375 THR B N 1
ATOM 8265 C CA . THR B 1 375 ? 18.062 22.172 24.859 1 98.44 375 THR B CA 1
ATOM 8266 C C . THR B 1 375 ? 18.422 20.688 24.688 1 98.44 375 THR B C 1
ATOM 8268 O O . THR B 1 375 ? 18.438 20.172 23.562 1 98.44 375 THR B O 1
ATOM 8271 N N . GLU B 1 376 ? 18.703 19.984 25.719 1 98.06 376 GLU B N 1
ATOM 8272 C CA . GLU B 1 376 ? 19.172 18.609 25.609 1 98.06 376 GLU B CA 1
ATOM 8273 C C . GLU B 1 376 ? 18.109 17.719 24.984 1 98.06 376 GLU B C 1
ATOM 8275 O O . GLU B 1 376 ? 18.391 16.922 24.094 1 98.06 376 GLU B O 1
ATOM 8280 N N . PHE B 1 377 ? 16.906 17.797 25.484 1 98.25 377 PHE B N 1
ATOM 8281 C CA . PHE B 1 377 ? 15.828 17 24.922 1 98.25 377 PHE B CA 1
ATOM 8282 C C . PHE B 1 377 ? 15.586 17.391 23.469 1 98.25 377 PHE B C 1
ATOM 8284 O O . PHE B 1 377 ? 15.289 16.531 22.625 1 98.25 377 PHE B O 1
ATOM 8291 N N . LEU B 1 378 ? 15.672 18.641 23.203 1 98.56 378 LEU B N 1
ATOM 8292 C CA . LEU B 1 378 ? 15.5 19.109 21.828 1 98.56 378 LEU B CA 1
ATOM 8293 C C . LEU B 1 378 ? 16.547 18.5 20.906 1 98.56 378 LEU B C 1
ATOM 8295 O O . LEU B 1 378 ? 16.234 18.031 19.812 1 98.56 378 LEU B O 1
ATOM 8299 N N . ARG B 1 379 ? 17.812 18.484 21.297 1 98.31 379 ARG B N 1
ATOM 8300 C CA . ARG B 1 379 ? 18.859 17.859 20.5 1 98.31 379 ARG B CA 1
ATOM 8301 C C . ARG B 1 379 ? 18.594 16.375 20.328 1 98.31 379 ARG B C 1
ATOM 8303 O O . ARG B 1 379 ? 18.844 15.812 19.25 1 98.31 379 ARG B O 1
ATOM 8310 N N . LEU B 1 380 ? 18.156 15.781 21.406 1 98.06 380 LEU B N 1
ATOM 8311 C CA . LEU B 1 380 ? 17.812 14.367 21.328 1 98.06 380 LEU B CA 1
ATOM 8312 C C . LEU B 1 380 ? 16.766 14.125 20.234 1 98.06 380 LEU B C 1
ATOM 8314 O O . LEU B 1 380 ? 16.938 13.234 19.406 1 98.06 380 LEU B O 1
ATOM 8318 N N . MET B 1 381 ? 15.719 14.898 20.203 1 98.25 381 MET B N 1
ATOM 8319 C CA . MET B 1 381 ? 14.625 14.703 19.266 1 98.25 381 MET B CA 1
ATOM 8320 C C . MET B 1 381 ? 15.078 15.016 17.844 1 98.25 381 MET B C 1
ATOM 8322 O O . MET B 1 381 ? 14.695 14.328 16.891 1 98.25 381 MET B O 1
ATOM 8326 N N . LEU B 1 382 ? 15.852 16.094 17.656 1 98.44 382 LEU B N 1
ATOM 8327 C CA . LEU B 1 382 ? 16.375 16.422 16.344 1 98.44 382 LEU B CA 1
ATOM 8328 C C . LEU B 1 382 ? 17.219 15.281 15.781 1 98.44 382 LEU B C 1
ATOM 8330 O O . LEU B 1 382 ? 17.156 14.969 14.594 1 98.44 382 LEU B O 1
ATOM 8334 N N . ARG B 1 383 ? 17.984 14.672 16.625 1 97.88 383 ARG B N 1
ATOM 8335 C CA . ARG B 1 383 ? 18.828 13.562 16.203 1 97.88 383 ARG B CA 1
ATOM 8336 C C . ARG B 1 383 ? 17.984 12.328 15.891 1 97.88 383 ARG B C 1
ATOM 8338 O O . ARG B 1 383 ? 18.328 11.547 15 1 97.88 383 ARG B O 1
ATOM 8345 N N . GLN B 1 384 ? 16.891 12.148 16.672 1 97 384 GLN B N 1
ATOM 8346 C CA . GLN B 1 384 ? 15.984 11.039 16.375 1 97 384 GLN B CA 1
ATOM 8347 C C . GLN B 1 384 ? 15.391 11.18 14.977 1 97 384 GLN B C 1
ATOM 8349 O O . GLN B 1 384 ? 15.133 10.172 14.305 1 97 384 GLN B O 1
ATOM 8354 N N . VAL B 1 385 ? 15.125 12.414 14.539 1 97.25 385 VAL B N 1
ATOM 8355 C CA . VAL B 1 385 ? 14.617 12.656 13.195 1 97.25 385 VAL B CA 1
ATOM 8356 C C . VAL B 1 385 ? 15.547 12.016 12.164 1 97.25 385 VAL B C 1
ATOM 8358 O O . VAL B 1 385 ? 15.086 11.328 11.25 1 97.25 385 VAL B O 1
ATOM 8361 N N . HIS B 1 386 ? 16.844 12.164 12.312 1 96.62 386 HIS B N 1
ATOM 8362 C CA . HIS B 1 386 ? 17.828 11.617 11.398 1 96.62 386 HIS B CA 1
ATOM 8363 C C . HIS B 1 386 ? 17.984 10.109 11.586 1 96.62 386 HIS B C 1
ATOM 8365 O O . HIS B 1 386 ? 18.125 9.375 10.602 1 96.62 386 HIS B O 1
ATOM 8371 N N . ALA B 1 387 ? 17.969 9.742 12.836 1 96.38 387 ALA B N 1
ATOM 8372 C CA . ALA B 1 387 ? 18.141 8.328 13.133 1 96.38 387 ALA B CA 1
ATOM 8373 C C . ALA B 1 387 ? 17.047 7.488 12.477 1 96.38 387 ALA B C 1
ATOM 8375 O O . ALA B 1 387 ? 17.297 6.352 12.062 1 96.38 387 ALA B O 1
ATOM 8376 N N . PHE B 1 388 ? 15.891 8.023 12.352 1 96.5 388 PHE B N 1
ATOM 8377 C CA . PHE B 1 388 ? 14.773 7.285 11.766 1 96.5 388 PHE B CA 1
ATOM 8378 C C . PHE B 1 388 ? 14.617 7.621 10.289 1 96.5 388 PHE B C 1
ATOM 8380 O O . PHE B 1 388 ? 13.594 7.293 9.68 1 96.5 388 PHE B O 1
ATOM 8387 N N . GLY B 1 389 ? 15.586 8.312 9.711 1 95.44 389 GLY B N 1
ATOM 8388 C CA . GLY B 1 389 ? 15.641 8.562 8.281 1 95.44 389 GLY B CA 1
ATOM 8389 C C . GLY B 1 389 ? 14.625 9.594 7.82 1 95.44 389 GLY B C 1
ATOM 8390 O O . GLY B 1 389 ? 14.203 9.578 6.66 1 95.44 389 GLY B O 1
ATOM 8391 N N . ILE B 1 390 ? 14.156 10.453 8.641 1 96.94 390 ILE B N 1
ATOM 8392 C CA . ILE B 1 390 ? 13.242 11.531 8.273 1 96.94 390 ILE B CA 1
ATOM 8393 C C . ILE B 1 390 ? 14.039 12.75 7.816 1 96.94 390 ILE B C 1
ATOM 8395 O O . ILE B 1 390 ? 14.922 13.227 8.531 1 96.94 390 ILE B O 1
ATOM 8399 N N . ASP B 1 391 ? 13.812 13.195 6.594 1 96.38 391 ASP B N 1
ATOM 8400 C CA . ASP B 1 391 ? 14.414 14.414 6.07 1 96.38 391 ASP B CA 1
ATOM 8401 C C . ASP B 1 391 ? 13.711 15.656 6.629 1 96.38 391 ASP B C 1
ATOM 8403 O O . ASP B 1 391 ? 12.516 15.859 6.398 1 96.38 391 ASP B O 1
ATOM 8407 N N . PRO B 1 392 ? 14.43 16.484 7.316 1 97.56 392 PRO B N 1
ATOM 8408 C CA . PRO B 1 392 ? 13.773 17.672 7.852 1 97.56 392 PRO B CA 1
ATOM 8409 C C . PRO B 1 392 ? 13.055 18.484 6.773 1 97.56 392 PRO B C 1
ATOM 8411 O O . PRO B 1 392 ? 12.086 19.188 7.07 1 97.56 392 PRO B O 1
ATOM 8414 N N . ALA B 1 393 ? 13.508 18.328 5.535 1 98 393 ALA B N 1
ATOM 8415 C CA . ALA B 1 393 ? 12.867 19.047 4.441 1 98 393 ALA B CA 1
ATOM 8416 C C . ALA B 1 393 ? 11.453 18.531 4.199 1 98 393 ALA B C 1
ATOM 8418 O O . ALA B 1 393 ? 10.664 19.172 3.498 1 98 393 ALA B O 1
ATOM 8419 N N . SER B 1 394 ? 11.125 17.406 4.793 1 98.06 394 SER B N 1
ATOM 8420 C CA . SER B 1 394 ? 9.781 16.844 4.652 1 98.06 394 SER B CA 1
ATOM 8421 C C . SER B 1 394 ? 8.883 17.281 5.805 1 98.06 394 SER B C 1
ATOM 8423 O O . SER B 1 394 ? 7.734 16.844 5.902 1 98.06 394 SER B O 1
ATOM 8425 N N . LEU B 1 395 ? 9.336 18.203 6.66 1 98.38 395 LEU B N 1
ATOM 8426 C CA . LEU B 1 395 ? 8.57 18.562 7.844 1 98.38 395 LEU B CA 1
ATOM 8427 C C . LEU B 1 395 ? 7.977 19.969 7.695 1 98.38 395 LEU B C 1
ATOM 8429 O O . LEU B 1 395 ? 8.516 20.797 6.969 1 98.38 395 LEU B O 1
ATOM 8433 N N . ILE B 1 396 ? 6.863 20.172 8.281 1 98.5 396 ILE B N 1
ATOM 8434 C CA . ILE B 1 396 ? 6.246 21.469 8.477 1 98.5 396 ILE B CA 1
ATOM 8435 C C . ILE B 1 396 ? 6.465 21.938 9.914 1 98.5 396 ILE B C 1
ATOM 8437 O O . ILE B 1 396 ? 5.875 21.391 10.844 1 98.5 396 ILE B O 1
ATOM 8441 N N . HIS B 1 397 ? 7.289 22.891 10.031 1 98.5 397 HIS B N 1
ATOM 8442 C CA . HIS B 1 397 ? 7.574 23.5 11.328 1 98.5 397 HIS B CA 1
ATOM 8443 C C . HIS B 1 397 ? 6.586 24.609 11.648 1 98.5 397 HIS B C 1
ATOM 8445 O O . HIS B 1 397 ? 6.832 25.781 11.328 1 98.5 397 HIS B O 1
ATOM 8451 N N . ALA B 1 398 ? 5.547 24.188 12.336 1 97.88 398 ALA B N 1
ATOM 8452 C CA . ALA B 1 398 ? 4.465 25.141 12.602 1 97.88 398 ALA B CA 1
ATOM 8453 C C . ALA B 1 398 ? 4.504 25.609 14.055 1 97.88 398 ALA B C 1
ATOM 8455 O O . ALA B 1 398 ? 4.789 24.828 14.961 1 97.88 398 ALA B O 1
ATOM 8456 N N . LEU B 1 399 ? 4.262 26.891 14.211 1 97.81 399 LEU B N 1
ATOM 8457 C CA . LEU B 1 399 ? 3.973 27.375 15.555 1 97.81 399 LEU B CA 1
ATOM 8458 C C . LEU B 1 399 ? 2.602 26.906 16.016 1 97.81 399 LEU B C 1
ATOM 8460 O O . LEU B 1 399 ? 2.045 25.953 15.469 1 97.81 399 LEU B O 1
ATOM 8464 N N . GLN B 1 400 ? 2.129 27.422 17.141 1 93.25 400 GLN B N 1
ATOM 8465 C CA . GLN B 1 400 ? 0.9 26.906 17.734 1 93.25 400 GLN B CA 1
ATOM 8466 C C . GLN B 1 400 ? -0.309 27.219 16.844 1 93.25 400 GLN B C 1
ATOM 8468 O O . GLN B 1 400 ? -0.426 28.328 16.312 1 93.25 400 GLN B O 1
ATOM 8473 N N . ASN B 1 401 ? -1.135 26.188 16.594 1 91.88 401 ASN B N 1
ATOM 8474 C CA . ASN B 1 401 ? -2.354 26.328 15.805 1 91.88 401 ASN B CA 1
ATOM 8475 C C . ASN B 1 401 ? -3.598 26.031 16.641 1 91.88 401 ASN B C 1
ATOM 8477 O O . ASN B 1 401 ? -3.621 26.281 17.844 1 91.88 401 ASN B O 1
ATOM 8481 N N . HIS B 1 402 ? -4.676 25.609 15.953 1 90.56 402 HIS B N 1
ATOM 8482 C CA . HIS B 1 402 ? -5.98 25.438 16.594 1 90.56 402 HIS B CA 1
ATOM 8483 C C . HIS B 1 402 ? -6.004 24.203 17.484 1 90.56 402 HIS B C 1
ATOM 8485 O O . HIS B 1 402 ? -6.926 24.031 18.281 1 90.56 402 HIS B O 1
ATOM 8491 N N . ASP B 1 403 ? -5.031 23.359 17.406 1 91.31 403 ASP B N 1
ATOM 8492 C CA . ASP B 1 403 ? -4.953 22.188 18.266 1 91.31 403 ASP B CA 1
ATOM 8493 C C . ASP B 1 403 ? -4.074 22.453 19.484 1 91.31 403 ASP B C 1
ATOM 8495 O O . ASP B 1 403 ? -3.354 23.453 19.531 1 91.31 403 ASP B O 1
ATOM 8499 N N . GLU B 1 404 ? -4.121 21.562 20.438 1 92.31 404 GLU B N 1
ATOM 8500 C CA . GLU B 1 404 ? -3.32 21.688 21.656 1 92.31 404 GLU B CA 1
ATOM 8501 C C . GLU B 1 404 ? -1.846 21.406 21.375 1 92.31 404 GLU B C 1
ATOM 8503 O O . GLU B 1 404 ? -1.502 20.828 20.344 1 92.31 404 GLU B O 1
ATOM 8508 N N . LEU B 1 405 ? -1.002 21.922 22.219 1 95.12 405 LEU B N 1
ATOM 8509 C CA . LEU B 1 405 ? 0.371 21.438 22.266 1 95.12 405 LEU B CA 1
ATOM 8510 C C . LEU B 1 405 ? 0.416 19.984 22.75 1 95.12 405 LEU B C 1
ATOM 8512 O O . LEU B 1 405 ? 0.133 19.703 23.906 1 95.12 405 LEU B O 1
ATOM 8516 N N . THR B 1 406 ? 0.745 19.141 21.875 1 93.56 406 THR B N 1
ATOM 8517 C CA . THR B 1 406 ? 0.677 17.719 22.234 1 93.56 406 THR B CA 1
ATOM 8518 C C . THR B 1 406 ? 1.822 17.344 23.156 1 93.56 406 THR B C 1
ATOM 8520 O O . THR B 1 406 ? 2.951 17.812 22.984 1 93.56 406 THR B O 1
ATOM 8523 N N . LEU B 1 407 ? 1.528 16.625 24.172 1 94.62 407 LEU B N 1
ATOM 8524 C CA . LEU B 1 407 ? 2.512 16.047 25.078 1 94.62 407 LEU B CA 1
ATOM 8525 C C . LEU B 1 407 ? 2.373 14.531 25.141 1 94.62 407 LEU B C 1
ATOM 8527 O O . LEU B 1 407 ? 2.781 13.898 26.109 1 94.62 407 LEU B O 1
ATOM 8531 N N . GLU B 1 408 ? 1.755 14.047 24.078 1 91 408 GLU B N 1
ATOM 8532 C CA . GLU B 1 408 ? 1.567 12.602 24.062 1 91 408 GLU B CA 1
ATOM 8533 C C . GLU B 1 408 ? 2.902 11.867 23.938 1 91 408 GLU B C 1
ATOM 8535 O O . GLU B 1 408 ? 3.113 10.836 24.578 1 91 408 GLU B O 1
ATOM 8540 N N . LEU B 1 409 ? 3.809 12.445 23.094 1 95 409 LEU B N 1
ATOM 8541 C CA . LEU B 1 409 ? 5.117 11.828 22.906 1 95 409 LEU B CA 1
ATOM 8542 C C . LEU B 1 409 ? 4.973 10.336 22.609 1 95 409 LEU B C 1
ATOM 8544 O O . LEU B 1 409 ? 5.598 9.508 23.281 1 95 409 LEU B O 1
ATOM 8548 N N . VAL B 1 410 ? 4.203 10.094 21.547 1 90.75 410 VAL B N 1
ATOM 8549 C CA . VAL B 1 410 ? 3.725 8.758 21.219 1 90.75 410 VAL B CA 1
ATOM 8550 C C . VAL B 1 410 ? 4.914 7.832 20.969 1 90.75 410 VAL B C 1
ATOM 8552 O O . VAL B 1 410 ? 4.859 6.641 21.281 1 90.75 410 VAL B O 1
ATOM 8555 N N . HIS B 1 411 ? 5.969 8.336 20.406 1 94.06 411 HIS B N 1
ATOM 8556 C CA . HIS B 1 411 ? 7.156 7.551 20.078 1 94.06 411 HIS B CA 1
ATOM 8557 C C . HIS B 1 411 ? 7.68 6.816 21.312 1 94.06 411 HIS B C 1
ATOM 8559 O O . HIS B 1 411 ? 8.047 5.645 21.234 1 94.06 411 HIS B O 1
ATOM 8565 N N . PHE B 1 412 ? 7.621 7.406 22.469 1 95.5 412 PHE B N 1
ATOM 8566 C CA . PHE B 1 412 ? 8.203 6.891 23.703 1 95.5 412 PHE B CA 1
ATOM 8567 C C . PHE B 1 412 ? 7.18 6.086 24.5 1 95.5 412 PHE B C 1
ATOM 8569 O O . PHE B 1 412 ? 7.516 5.48 25.516 1 95.5 412 PHE B O 1
ATOM 8576 N N . TRP B 1 413 ? 6.004 6.047 24.094 1 89.31 413 TRP B N 1
ATOM 8577 C CA . TRP B 1 413 ? 4.902 5.434 24.828 1 89.31 413 TRP B CA 1
ATOM 8578 C C . TRP B 1 413 ? 4.625 4.023 24.312 1 89.31 413 TRP B C 1
ATOM 8580 O O . TRP B 1 413 ? 4.199 3.152 25.078 1 89.31 413 TRP B O 1
ATOM 8590 N N . THR B 1 414 ? 4.855 3.811 23.062 1 85.38 414 THR B N 1
ATOM 8591 C CA . THR B 1 414 ? 4.375 2.582 22.438 1 85.38 414 THR B CA 1
ATOM 8592 C C . THR B 1 414 ? 5.547 1.713 21.984 1 85.38 414 THR B C 1
ATOM 8594 O O . THR B 1 414 ? 6.168 1.027 22.797 1 85.38 414 THR B O 1
ATOM 8597 N N . LEU B 1 415 ? 5.98 1.887 20.75 1 85.31 415 LEU B N 1
ATOM 8598 C CA . LEU B 1 415 ? 6.941 0.981 20.125 1 85.31 415 LEU B CA 1
ATOM 8599 C C . LEU B 1 415 ? 8.297 1.081 20.812 1 85.31 415 LEU B C 1
ATOM 8601 O O . LEU B 1 415 ? 9.047 0.101 20.859 1 85.31 415 LEU B O 1
ATOM 8605 N N . HIS B 1 416 ? 8.555 2.27 21.344 1 94.19 416 HIS B N 1
ATOM 8606 C CA . HIS B 1 416 ? 9.898 2.479 21.891 1 94.19 416 HIS B CA 1
ATOM 8607 C C . HIS B 1 416 ? 9.844 2.785 23.375 1 94.19 416 HIS B C 1
ATOM 8609 O O . HIS B 1 416 ? 10.695 3.506 23.906 1 94.19 416 HIS B O 1
ATOM 8615 N N . ALA B 1 417 ? 8.828 2.363 24.016 1 94.56 417 ALA B N 1
ATOM 8616 C CA . ALA B 1 417 ? 8.625 2.574 25.438 1 94.56 417 ALA B CA 1
ATOM 8617 C C . ALA B 1 417 ? 9.773 1.975 26.25 1 94.56 417 ALA B C 1
ATOM 8619 O O . ALA B 1 417 ? 10.125 2.494 27.312 1 94.56 417 ALA B O 1
ATOM 8620 N N . HIS B 1 418 ? 10.398 0.887 25.719 1 95.81 418 HIS B N 1
ATOM 8621 C CA . HIS B 1 418 ? 11.391 0.171 26.5 1 95.81 418 HIS B CA 1
ATOM 8622 C C . HIS B 1 418 ? 12.789 0.354 25.922 1 95.81 418 HIS B C 1
ATOM 8624 O O . HIS B 1 418 ? 13.758 -0.217 26.438 1 95.81 418 HIS B O 1
ATOM 8630 N N . ASP B 1 419 ? 12.922 1.141 24.906 1 96.38 419 ASP B N 1
ATOM 8631 C CA . ASP B 1 419 ? 14.242 1.491 24.391 1 96.38 419 ASP B CA 1
ATOM 8632 C C . ASP B 1 419 ? 14.984 2.416 25.344 1 96.38 419 ASP B C 1
ATOM 8634 O O . ASP B 1 419 ? 14.359 3.1 26.156 1 96.38 419 ASP B O 1
ATOM 8638 N N . THR B 1 420 ? 16.25 2.418 25.188 1 97.06 420 THR B N 1
ATOM 8639 C CA . THR B 1 420 ? 17.078 3.188 26.109 1 97.06 420 THR B CA 1
ATOM 8640 C C . THR B 1 420 ? 17.484 4.516 25.484 1 97.06 420 THR B C 1
ATOM 8642 O O . THR B 1 420 ? 17.969 4.559 24.344 1 97.06 420 THR B O 1
ATOM 8645 N N . TYR B 1 421 ? 17.359 5.602 26.328 1 97.38 421 TYR B N 1
ATOM 8646 C CA . TYR B 1 421 ? 17.734 6.945 25.906 1 97.38 421 TYR B CA 1
ATOM 8647 C C . TYR B 1 421 ? 18.625 7.621 26.953 1 97.38 421 TYR B C 1
ATOM 8649 O O . TYR B 1 421 ? 18.406 7.461 28.156 1 97.38 421 TYR B O 1
ATOM 8657 N N . HIS B 1 422 ? 19.625 8.305 26.469 1 96.25 422 HIS B N 1
ATOM 8658 C CA . HIS B 1 422 ? 20.5 9.086 27.328 1 96.25 422 HIS B CA 1
ATOM 8659 C C . HIS B 1 422 ? 19.984 10.516 27.484 1 96.25 422 HIS B C 1
ATOM 8661 O O . HIS B 1 422 ? 19.812 11.219 26.484 1 96.25 422 HIS B O 1
ATOM 8667 N N . TYR B 1 423 ? 19.766 10.922 28.766 1 96.25 423 TYR B N 1
ATOM 8668 C CA . TYR B 1 423 ? 19.234 12.25 29.062 1 96.25 423 TYR B CA 1
ATOM 8669 C C . TYR B 1 423 ? 19.672 12.711 30.453 1 96.25 423 TYR B C 1
ATOM 8671 O O . TYR B 1 423 ? 19.531 11.969 31.438 1 96.25 423 TYR B O 1
ATOM 8679 N N . GLN B 1 424 ? 20.266 13.891 30.5 1 94.56 424 GLN B N 1
ATOM 8680 C CA . GLN B 1 424 ? 20.75 14.508 31.734 1 94.56 424 GLN B CA 1
ATOM 8681 C C . GLN B 1 424 ? 21.734 13.602 32.469 1 94.56 424 GLN B C 1
ATOM 8683 O O . GLN B 1 424 ? 21.625 13.398 33.656 1 94.56 424 GLN B O 1
ATOM 8688 N N . GLY B 1 425 ? 22.516 12.969 31.688 1 93.56 425 GLY B N 1
ATOM 8689 C CA . GLY B 1 425 ? 23.594 12.141 32.219 1 93.56 425 GLY B CA 1
ATOM 8690 C C . GLY B 1 425 ? 23.125 10.781 32.719 1 93.56 425 GLY B C 1
ATOM 8691 O O . GLY B 1 425 ? 23.906 10.016 33.281 1 93.56 425 GLY B O 1
ATOM 8692 N N . GLN B 1 426 ? 21.875 10.508 32.438 1 95.44 426 GLN B N 1
ATOM 8693 C CA . GLN B 1 426 ? 21.297 9.234 32.844 1 95.44 426 GLN B CA 1
ATOM 8694 C C . GLN B 1 426 ? 20.688 8.492 31.656 1 95.44 426 GLN B C 1
ATOM 8696 O O . GLN B 1 426 ? 20.547 9.055 30.578 1 95.44 426 GLN B O 1
ATOM 8701 N N . THR B 1 427 ? 20.484 7.25 31.938 1 96.12 427 THR B N 1
ATOM 8702 C CA . THR B 1 427 ? 19.812 6.414 30.953 1 96.12 427 THR B CA 1
ATOM 8703 C C . THR B 1 427 ? 18.391 6.113 31.375 1 96.12 427 THR B C 1
ATOM 8705 O O . THR B 1 427 ? 18.141 5.684 32.5 1 96.12 427 THR B O 1
ATOM 8708 N N . PHE B 1 428 ? 17.438 6.383 30.484 1 96.38 428 PHE B N 1
ATOM 8709 C CA . PHE B 1 428 ? 16.016 6.184 30.766 1 96.38 428 PHE B CA 1
ATOM 8710 C C . PHE B 1 428 ? 15.383 5.273 29.719 1 96.38 428 PHE B C 1
ATOM 8712 O O . PHE B 1 428 ? 15.703 5.367 28.531 1 96.38 428 PHE B O 1
ATOM 8719 N N . PRO B 1 429 ? 14.562 4.367 30.219 1 97.31 429 PRO B N 1
ATOM 8720 C CA . PRO B 1 429 ? 13.641 3.814 29.219 1 97.31 429 PRO B CA 1
ATOM 8721 C C . PRO B 1 429 ? 12.695 4.867 28.641 1 97.31 429 PRO B C 1
ATOM 8723 O O . PRO B 1 429 ? 12.391 5.859 29.297 1 97.31 429 PRO B O 1
ATOM 8726 N N . GLY B 1 430 ? 12.234 4.645 27.438 1 97.75 430 GLY B N 1
ATOM 8727 C CA . GLY B 1 430 ? 11.406 5.605 26.734 1 97.75 430 GLY B CA 1
ATOM 8728 C C . GLY B 1 430 ? 10.195 6.055 27.531 1 97.75 430 GLY B C 1
ATOM 8729 O O . GLY B 1 430 ? 9.891 7.246 27.594 1 97.75 430 GLY B O 1
ATOM 8730 N N . ASN B 1 431 ? 9.547 5.148 28.203 1 96.88 431 ASN B N 1
ATOM 8731 C CA . ASN B 1 431 ? 8.328 5.48 28.922 1 96.88 431 ASN B CA 1
ATOM 8732 C C . ASN B 1 431 ? 8.617 6.375 30.125 1 96.88 431 ASN B C 1
ATOM 8734 O O . ASN B 1 431 ? 7.824 7.262 30.453 1 96.88 431 ASN B O 1
ATOM 8738 N N . ILE B 1 432 ? 9.711 6.18 30.719 1 97.75 432 ILE B N 1
ATOM 8739 C CA . ILE B 1 432 ? 10.086 6.992 31.875 1 97.75 432 ILE B CA 1
ATOM 8740 C C . ILE B 1 432 ? 10.523 8.383 31.406 1 97.75 432 ILE B C 1
ATOM 8742 O O . ILE B 1 432 ? 10.203 9.383 32.031 1 97.75 432 ILE B O 1
ATOM 8746 N N . LEU B 1 433 ? 11.281 8.375 30.375 1 97.94 433 LEU B N 1
ATOM 8747 C CA . LEU B 1 433 ? 11.664 9.664 29.797 1 97.94 433 LEU B CA 1
ATOM 8748 C C . LEU B 1 433 ? 10.43 10.484 29.438 1 97.94 433 LEU B C 1
ATOM 8750 O O . LEU B 1 433 ? 10.375 11.68 29.75 1 97.94 433 LEU B O 1
ATOM 8754 N N . ARG B 1 434 ? 9.484 9.844 28.812 1 97.25 434 ARG B N 1
ATOM 8755 C CA . ARG B 1 434 ? 8.227 10.484 28.438 1 97.25 434 ARG B CA 1
ATOM 8756 C C . ARG B 1 434 ? 7.559 11.117 29.656 1 97.25 434 ARG B C 1
ATOM 8758 O O . ARG B 1 434 ? 7.152 12.273 29.625 1 97.25 434 ARG B O 1
ATOM 8765 N N . GLU B 1 435 ? 7.453 10.43 30.703 1 97.06 435 GLU B N 1
ATOM 8766 C CA . GLU B 1 435 ? 6.777 10.922 31.906 1 97.06 435 GLU B CA 1
ATOM 8767 C C . GLU B 1 435 ? 7.551 12.078 32.531 1 97.06 435 GLU B C 1
ATOM 8769 O O . GLU B 1 435 ? 6.949 13.023 33.062 1 97.06 435 GLU B O 1
ATOM 8774 N N . HIS B 1 436 ? 8.789 11.922 32.5 1 97.38 436 HIS B N 1
ATOM 8775 C CA . HIS B 1 436 ? 9.633 12.992 33 1 97.38 436 HIS B CA 1
ATOM 8776 C C . HIS B 1 436 ? 9.398 14.297 32.281 1 97.38 436 HIS B C 1
ATOM 8778 O O . HIS B 1 436 ? 9.211 15.344 32.875 1 97.38 436 HIS B O 1
ATOM 8784 N N . ILE B 1 437 ? 9.445 14.227 30.984 1 97.81 437 ILE B N 1
ATOM 8785 C CA . ILE B 1 437 ? 9.266 15.406 30.156 1 97.81 437 ILE B CA 1
ATOM 8786 C C . ILE B 1 437 ? 7.855 15.961 30.344 1 97.81 437 ILE B C 1
ATOM 8788 O O . ILE B 1 437 ? 7.672 17.172 30.484 1 97.81 437 ILE B O 1
ATOM 8792 N N . ARG B 1 438 ? 6.883 15.086 30.344 1 97 438 ARG B N 1
ATOM 8793 C CA . ARG B 1 438 ? 5.492 15.492 30.516 1 97 438 ARG B CA 1
ATOM 8794 C C . ARG B 1 438 ? 5.293 16.219 31.844 1 97 438 ARG B C 1
ATOM 8796 O O . ARG B 1 438 ? 4.625 17.25 31.906 1 97 438 ARG B O 1
ATOM 8803 N N . GLU B 1 439 ? 5.855 15.664 32.875 1 96.31 439 GLU B N 1
ATOM 8804 C CA . GLU B 1 439 ? 5.73 16.25 34.188 1 96.31 439 GLU B CA 1
ATOM 8805 C C . GLU B 1 439 ? 6.312 17.656 34.219 1 96.31 439 GLU B C 1
ATOM 8807 O O . GLU B 1 439 ? 5.695 18.578 34.781 1 96.31 439 GLU B O 1
ATOM 8812 N N . GLU B 1 440 ? 7.441 17.797 33.656 1 96.62 440 GLU B N 1
ATOM 8813 C CA . GLU B 1 440 ? 8.07 19.125 33.625 1 96.62 440 GLU B CA 1
ATOM 8814 C C . GLU B 1 440 ? 7.223 20.109 32.812 1 96.62 440 GLU B C 1
ATOM 8816 O O . GLU B 1 440 ? 7.055 21.266 33.25 1 96.62 440 GLU B O 1
ATOM 8821 N N . MET B 1 441 ? 6.723 19.656 31.766 1 97.75 441 MET B N 1
ATOM 8822 C CA . MET B 1 441 ? 5.934 20.531 30.891 1 97.75 441 MET B CA 1
ATOM 8823 C C . MET B 1 441 ? 4.625 20.922 31.562 1 97.75 441 MET B C 1
ATOM 8825 O O . MET B 1 441 ? 4.254 22.109 31.562 1 97.75 441 MET B O 1
ATOM 8829 N N . TYR B 1 442 ? 3.939 19.984 32.156 1 96.56 442 TYR B N 1
ATOM 8830 C CA . TYR B 1 442 ? 2.674 20.297 32.812 1 96.56 442 TYR B CA 1
ATOM 8831 C C . TYR B 1 442 ? 2.885 21.25 34 1 96.56 442 TYR B C 1
ATOM 8833 O O . TYR B 1 442 ? 2.074 22.141 34.25 1 96.56 442 TYR B O 1
ATOM 8841 N N . GLU B 1 443 ? 3.924 21.016 34.688 1 96 443 GLU B N 1
ATOM 8842 C CA . GLU B 1 443 ? 4.227 21.844 35.844 1 96 443 GLU B CA 1
ATOM 8843 C C . GLU B 1 443 ? 4.453 23.297 35.438 1 96 443 GLU B C 1
ATOM 8845 O O . GLU B 1 443 ? 3.98 24.219 36.094 1 96 443 GLU B O 1
ATOM 8850 N N . ARG B 1 444 ? 5.098 23.516 34.344 1 96.25 444 ARG B N 1
ATOM 8851 C CA . ARG B 1 444 ? 5.535 24.859 33.969 1 96.25 444 ARG B CA 1
ATOM 8852 C C . ARG B 1 444 ? 4.523 25.531 33.062 1 96.25 444 ARG B C 1
ATOM 8854 O O . ARG B 1 444 ? 4.477 26.766 32.969 1 96.25 444 ARG B O 1
ATOM 8861 N N . LEU B 1 445 ? 3.734 24.781 32.375 1 96.69 445 LEU B N 1
ATOM 8862 C CA . LEU B 1 445 ? 2.902 25.328 31.328 1 96.69 445 LEU B CA 1
ATOM 8863 C C . LEU B 1 445 ? 1.438 25.375 31.75 1 96.69 445 LEU B C 1
ATOM 8865 O O . LEU B 1 445 ? 0.61 25.984 31.062 1 96.69 445 LEU B O 1
ATOM 8869 N N . ALA B 1 446 ? 1.072 24.812 32.812 1 95.12 446 ALA B N 1
ATOM 8870 C CA . ALA B 1 446 ? -0.31 24.812 33.312 1 95.12 446 ALA B CA 1
ATOM 8871 C C . ALA B 1 446 ? -0.366 24.875 34.812 1 95.12 446 ALA B C 1
ATOM 8873 O O . ALA B 1 446 ? 0.66 25.062 35.469 1 95.12 446 ALA B O 1
ATOM 8874 N N . GLY B 1 447 ? -1.526 24.812 35.344 1 92.31 447 GLY B N 1
ATOM 8875 C CA . GLY B 1 447 ? -1.707 24.781 36.781 1 92.31 447 GLY B CA 1
ATOM 8876 C C . GLY B 1 447 ? -1.382 26.109 37.469 1 92.31 447 GLY B C 1
ATOM 8877 O O . GLY B 1 447 ? -1.744 27.172 36.938 1 92.31 447 GLY B O 1
ATOM 8878 N N . GLU B 1 448 ? -0.692 25.953 38.562 1 92.81 448 GLU B N 1
ATOM 8879 C CA . GLU B 1 448 ? -0.42 27.109 39.406 1 92.81 448 GLU B CA 1
ATOM 8880 C C . GLU B 1 448 ? 0.506 28.094 38.688 1 92.81 448 GLU B C 1
ATOM 8882 O O . GLU B 1 448 ? 0.347 29.312 38.844 1 92.81 448 GLU B O 1
ATOM 8887 N N . HIS B 1 449 ? 1.389 27.641 37.875 1 92.25 449 HIS B N 1
ATOM 8888 C CA . HIS B 1 449 ? 2.395 28.469 37.25 1 92.25 449 HIS B CA 1
ATOM 8889 C C . HIS B 1 449 ? 1.803 29.234 36.062 1 92.25 449 HIS B C 1
ATOM 8891 O O . HIS B 1 449 ? 2.238 30.344 35.75 1 92.25 449 HIS B O 1
ATOM 8897 N N . ALA B 1 450 ? 0.925 28.672 35.375 1 96.81 450 ALA B N 1
ATOM 8898 C CA . ALA B 1 450 ? 0.283 29.25 34.219 1 96.81 450 ALA B CA 1
ATOM 8899 C C . ALA B 1 450 ? -1.203 28.906 34.156 1 96.81 450 ALA B C 1
ATOM 8901 O O . ALA B 1 450 ? -1.639 28.094 33.344 1 96.81 450 ALA B O 1
ATOM 8902 N N . PRO B 1 451 ? -1.938 29.547 35 1 96.5 451 PRO B N 1
ATOM 8903 C CA . PRO B 1 451 ? -3.342 29.172 35.188 1 96.5 451 PRO B CA 1
ATOM 8904 C C . PRO B 1 451 ? -4.188 29.469 33.938 1 96.5 451 PRO B C 1
ATOM 8906 O O . PRO B 1 451 ? -5.301 28.953 33.812 1 96.5 451 PRO B O 1
ATOM 8909 N N . TYR B 1 452 ? -3.703 30.281 33.062 1 97.56 452 TYR B N 1
ATOM 8910 C CA . TYR B 1 452 ? -4.43 30.688 31.875 1 97.56 452 TYR B CA 1
ATOM 8911 C C . TYR B 1 452 ? -4.34 29.609 30.797 1 97.56 452 TYR B C 1
ATOM 8913 O O . TYR B 1 452 ? -5.051 29.672 29.781 1 97.56 452 TYR B O 1
ATOM 8921 N N . ASN B 1 453 ? -3.42 28.656 30.844 1 98 453 ASN B N 1
ATOM 8922 C CA . ASN B 1 453 ? -3.363 27.453 30.016 1 98 453 ASN B CA 1
ATOM 8923 C C . ASN B 1 453 ? -4.078 26.281 30.688 1 98 453 ASN B C 1
ATOM 8925 O O . ASN B 1 453 ? -4.07 26.156 31.906 1 98 453 ASN B O 1
ATOM 8929 N N . LEU B 1 454 ? -4.719 25.453 29.812 1 97.06 454 LEU B N 1
ATOM 8930 C CA . LEU B 1 454 ? -5.473 24.328 30.391 1 97.06 454 LEU B CA 1
ATOM 8931 C C . LEU B 1 454 ? -5.016 23 29.797 1 97.06 454 LEU B C 1
ATOM 8933 O O . LEU B 1 454 ? -4.703 22.922 28.609 1 97.06 454 LEU B O 1
ATOM 8937 N N . LYS B 1 455 ? -4.992 22.016 30.641 1 93.19 455 LYS B N 1
ATOM 8938 C CA . LYS B 1 455 ? -4.758 20.672 30.141 1 93.19 455 LYS B CA 1
ATOM 8939 C C . LYS B 1 455 ? -5.918 20.203 29.266 1 93.19 455 LYS B C 1
ATOM 8941 O O . LYS B 1 455 ? -7.078 20.484 29.562 1 93.19 455 LYS B O 1
ATOM 8946 N N . PHE B 1 456 ? -5.605 19.625 28.203 1 90.56 456 PHE B N 1
ATOM 8947 C CA . PHE B 1 456 ? -6.598 18.953 27.375 1 90.56 456 PHE B CA 1
ATOM 8948 C C . PHE B 1 456 ? -6.469 17.438 27.484 1 90.56 456 PHE B C 1
ATOM 8950 O O . PHE B 1 456 ? -5.656 16.812 26.797 1 90.56 456 PHE B O 1
ATOM 8957 N N . VAL B 1 457 ? -7.32 16.844 28.25 1 80.81 457 VAL B N 1
ATOM 8958 C CA . VAL B 1 457 ? -7.32 15.422 28.562 1 80.81 457 VAL B CA 1
ATOM 8959 C C . VAL B 1 457 ? -5.891 14.938 28.797 1 80.81 457 VAL B C 1
ATOM 8961 O O . VAL B 1 457 ? -5.137 15.57 29.547 1 80.81 457 VAL B O 1
ATOM 8964 N N . THR B 1 458 ? -5.488 13.836 28.141 1 78.38 458 THR B N 1
ATOM 8965 C CA . THR B 1 458 ? -4.133 13.32 28.312 1 78.38 458 THR B CA 1
ATOM 8966 C C . THR B 1 458 ? -3.271 13.664 27.094 1 78.38 458 THR B C 1
ATOM 8968 O O . THR B 1 458 ? -2.09 13.32 27.062 1 78.38 458 THR B O 1
ATOM 8971 N N . ASN B 1 459 ? -3.76 14.539 26.297 1 84.31 459 ASN B N 1
ATOM 8972 C CA . ASN B 1 459 ? -3.123 14.773 25.016 1 84.31 459 ASN B CA 1
ATOM 8973 C C . ASN B 1 459 ? -2.088 15.891 25.078 1 84.31 459 ASN B C 1
ATOM 8975 O O . ASN B 1 459 ? -1.085 15.867 24.375 1 84.31 459 ASN B O 1
ATOM 8979 N N . GLY B 1 460 ? -2.479 16.922 25.906 1 93.19 460 GLY B N 1
ATOM 8980 C CA . GLY B 1 460 ? -1.554 18.047 25.938 1 93.19 460 GLY B CA 1
ATOM 8981 C C . GLY B 1 460 ? -2.117 19.266 26.641 1 93.19 460 GLY B C 1
ATOM 8982 O O . GLY B 1 460 ? -2.803 19.141 27.656 1 93.19 460 GLY B O 1
ATOM 8983 N N . VAL B 1 461 ? -1.667 20.422 26.203 1 96.62 461 VAL B N 1
ATOM 8984 C CA . VAL B 1 461 ? -2.031 21.672 26.859 1 96.62 461 VAL B CA 1
ATOM 8985 C C . VAL B 1 461 ? -2.6 22.656 25.828 1 96.62 461 VAL B C 1
ATOM 8987 O O . VAL B 1 461 ? -2.02 22.844 24.75 1 96.62 461 VAL B O 1
ATOM 8990 N N . SER B 1 462 ? -3.768 23.172 26.141 1 97.25 462 SER B N 1
ATOM 8991 C CA . SER B 1 462 ? -4.336 24.25 25.328 1 97.25 462 SER B CA 1
ATOM 8992 C C . SER B 1 462 ? -3.67 25.578 25.641 1 97.25 462 SER B C 1
ATOM 8994 O O . SER B 1 462 ? -3.736 26.062 26.781 1 97.25 462 SER B O 1
ATOM 8996 N N . CYS B 1 463 ? -3.041 26.141 24.656 1 97.81 463 CYS B N 1
ATOM 8997 C CA . CYS B 1 463 ? -2.273 27.375 24.875 1 97.81 463 CYS B CA 1
ATOM 8998 C C . CYS B 1 463 ? -2.008 28.078 23.547 1 97.81 463 CYS B C 1
ATOM 9000 O O . CYS B 1 463 ? -2.234 27.5 22.469 1 97.81 463 CYS B O 1
ATOM 9002 N N . THR B 1 464 ? -1.651 29.312 23.547 1 98.19 464 THR B N 1
ATOM 9003 C CA . THR B 1 464 ? -1.078 30.031 22.422 1 98.19 464 THR B CA 1
ATOM 9004 C C . THR B 1 464 ? 0.437 30.141 22.562 1 98.19 464 THR B C 1
ATOM 9006 O O . THR B 1 464 ? 0.986 29.891 23.641 1 98.19 464 THR B O 1
ATOM 9009 N N . THR B 1 465 ? 1.129 30.484 21.438 1 98.56 465 THR B N 1
ATOM 9010 C CA . THR B 1 465 ? 2.57 30.688 21.531 1 98.56 465 THR B CA 1
ATOM 9011 C C . THR B 1 465 ? 2.898 31.766 22.562 1 98.56 465 THR B C 1
ATOM 9013 O O . THR B 1 465 ? 3.826 31.609 23.359 1 98.56 465 THR B O 1
ATOM 9016 N N . ALA B 1 466 ? 2.137 32.844 22.609 1 98.56 466 ALA B N 1
ATOM 9017 C CA . ALA B 1 466 ? 2.352 33.938 23.562 1 98.56 466 ALA B CA 1
ATOM 9018 C C . ALA B 1 466 ? 2.211 33.438 25 1 98.56 466 ALA B C 1
ATOM 9020 O O . ALA B 1 466 ? 2.969 33.844 25.875 1 98.56 466 ALA B O 1
ATOM 9021 N N . SER B 1 467 ? 1.245 32.594 25.219 1 98.31 467 SER B N 1
ATOM 9022 C CA . SER B 1 467 ? 1.019 32.156 26.594 1 98.31 467 SER B CA 1
ATOM 9023 C C . SER B 1 467 ? 2.072 31.156 27.031 1 98.31 467 SER B C 1
ATOM 9025 O O . SER B 1 467 ? 2.33 31 28.219 1 98.31 467 SER B O 1
ATOM 9027 N N . ILE B 1 468 ? 2.664 30.391 26.094 1 98.31 468 ILE B N 1
ATOM 9028 C CA . ILE B 1 468 ? 3.822 29.578 26.422 1 98.31 468 ILE B CA 1
ATOM 9029 C C . ILE B 1 468 ? 4.965 30.469 26.906 1 98.31 468 ILE B C 1
ATOM 9031 O O . ILE B 1 468 ? 5.633 30.156 27.891 1 98.31 468 ILE B O 1
ATOM 9035 N N . ILE B 1 469 ? 5.188 31.562 26.25 1 98.62 469 ILE B N 1
ATOM 9036 C CA . ILE B 1 469 ? 6.266 32.5 26.562 1 98.62 469 ILE B CA 1
ATOM 9037 C C . ILE B 1 469 ? 6 33.156 27.906 1 98.62 469 ILE B C 1
ATOM 9039 O O . ILE B 1 469 ? 6.918 33.312 28.734 1 98.62 469 ILE B O 1
ATOM 9043 N N . THR B 1 470 ? 4.73 33.594 28.172 1 98.44 470 THR B N 1
ATOM 9044 C CA . THR B 1 470 ? 4.426 34.188 29.469 1 98.44 470 THR B CA 1
ATOM 9045 C C . THR B 1 470 ? 4.688 33.188 30.609 1 98.44 470 THR B C 1
ATOM 9047 O O . THR B 1 470 ? 5.145 33.562 31.688 1 98.44 470 THR B O 1
ATOM 9050 N N . ALA B 1 471 ? 4.375 31.953 30.328 1 98.19 471 ALA B N 1
ATOM 9051 C CA . ALA B 1 471 ? 4.684 30.906 31.312 1 98.19 471 ALA B CA 1
ATOM 9052 C C . ALA B 1 471 ? 6.188 30.812 31.547 1 98.19 471 ALA B C 1
ATOM 9054 O O . ALA B 1 471 ? 6.637 30.688 32.688 1 98.19 471 ALA B O 1
ATOM 9055 N N . ALA B 1 472 ? 6.945 30.828 30.484 1 97.69 472 ALA B N 1
ATOM 9056 C CA . ALA B 1 472 ? 8.398 30.75 30.594 1 97.69 472 ALA B CA 1
ATOM 9057 C C . ALA B 1 472 ? 8.969 31.922 31.375 1 97.69 472 ALA B C 1
ATOM 9059 O O . ALA B 1 472 ? 9.961 31.781 32.094 1 97.69 472 ALA B O 1
ATOM 9060 N N . LEU B 1 473 ? 8.336 33.062 31.266 1 97.12 473 LEU B N 1
ATOM 9061 C CA . LEU B 1 473 ? 8.797 34.281 31.922 1 97.12 473 LEU B CA 1
ATOM 9062 C C . LEU B 1 473 ? 8.266 34.375 33.344 1 97.12 473 LEU B C 1
ATOM 9064 O O . LEU B 1 473 ? 8.617 35.312 34.094 1 97.12 473 LEU B O 1
ATOM 9068 N N . GLY B 1 474 ? 7.391 33.5 33.75 1 95.94 474 GLY B N 1
ATOM 9069 C CA . GLY B 1 474 ? 6.844 33.469 35.094 1 95.94 474 GLY B CA 1
ATOM 9070 C C . GLY B 1 474 ? 5.719 34.438 35.312 1 95.94 474 GLY B C 1
ATOM 9071 O O . GLY B 1 474 ? 5.418 34.812 36.438 1 95.94 474 GLY B O 1
ATOM 9072 N N . ILE B 1 475 ? 5.133 34.906 34.219 1 97.19 475 ILE B N 1
ATOM 9073 C CA . ILE B 1 475 ? 4.008 35.812 34.344 1 97.19 475 ILE B CA 1
ATOM 9074 C C . ILE B 1 475 ? 2.723 35.031 34.594 1 97.19 475 ILE B C 1
ATOM 9076 O O . ILE B 1 475 ? 2.178 34.406 33.688 1 97.19 475 ILE B O 1
ATOM 9080 N N . ARG B 1 476 ? 2.176 35.125 35.688 1 96.25 476 ARG B N 1
ATOM 9081 C CA . ARG B 1 476 ? 1.012 34.344 36.094 1 96.25 476 ARG B CA 1
ATOM 9082 C C . ARG B 1 476 ? -0.282 35.094 35.812 1 96.25 476 ARG B C 1
ATOM 9084 O O . ARG B 1 476 ? -1.321 34.5 35.562 1 96.25 476 ARG B O 1
ATOM 9091 N N . ASP B 1 477 ? -0.175 36.438 36 1 96.69 477 ASP B N 1
ATOM 9092 C CA . ASP B 1 477 ? -1.327 37.281 35.75 1 96.69 477 ASP B CA 1
ATOM 9093 C C . ASP B 1 477 ? -1.181 38.031 34.406 1 96.69 477 ASP B C 1
ATOM 9095 O O . ASP B 1 477 ? -0.392 38.969 34.312 1 96.69 477 ASP B O 1
ATOM 9099 N N . LEU B 1 478 ? -1.973 37.656 33.5 1 97.25 478 LEU B N 1
ATOM 9100 C CA . LEU B 1 478 ? -1.852 38.188 32.156 1 97.25 478 LEU B CA 1
ATOM 9101 C C . LEU B 1 478 ? -2.258 39.656 32.125 1 97.25 478 LEU B C 1
ATOM 9103 O O . LEU B 1 478 ? -1.837 40.406 31.234 1 97.25 478 LEU B O 1
ATOM 9107 N N . ASP B 1 479 ? -3.062 40.094 33.062 1 95.12 479 ASP B N 1
ATOM 9108 C CA . ASP B 1 479 ? -3.506 41.5 33.125 1 95.12 479 ASP B CA 1
ATOM 9109 C C . ASP B 1 479 ? -2.375 42.406 33.594 1 95.12 479 ASP B C 1
ATOM 9111 O O . ASP B 1 479 ? -2.445 43.625 33.406 1 95.12 479 ASP B O 1
ATOM 9115 N N . ALA B 1 480 ? -1.405 41.812 34.125 1 95.25 480 ALA B N 1
ATOM 9116 C CA . ALA B 1 480 ? -0.296 42.594 34.688 1 95.25 480 ALA B CA 1
ATOM 9117 C C . ALA B 1 480 ? 0.802 42.781 33.656 1 95.25 480 ALA B C 1
ATOM 9119 O O . ALA B 1 480 ? 1.821 43.438 33.938 1 95.25 480 ALA B O 1
ATOM 9120 N N . ILE B 1 481 ? 0.626 42.344 32.5 1 97.94 481 ILE B N 1
ATOM 9121 C CA . ILE B 1 481 ? 1.63 42.438 31.438 1 97.94 481 ILE B CA 1
ATOM 9122 C C . ILE B 1 481 ? 1.91 43.906 31.141 1 97.94 481 ILE B C 1
ATOM 9124 O O . ILE B 1 481 ? 0.989 44.688 30.844 1 97.94 481 ILE B O 1
ATOM 9128 N N . THR B 1 482 ? 3.17 44.312 31.156 1 97.44 482 THR B N 1
ATOM 9129 C CA . THR B 1 482 ? 3.605 45.688 30.891 1 97.44 482 THR B CA 1
ATOM 9130 C C . THR B 1 482 ? 4.133 45.812 29.469 1 97.44 482 THR B C 1
ATOM 9132 O O . THR B 1 482 ? 4.246 44.812 28.75 1 97.44 482 THR B O 1
ATOM 9135 N N . GLU B 1 483 ? 4.438 47.031 29.125 1 96.81 483 GLU B N 1
ATOM 9136 C CA . GLU B 1 483 ? 5.031 47.281 27.812 1 96.81 483 GLU B CA 1
ATOM 9137 C C . GLU B 1 483 ? 6.391 46.594 27.703 1 96.81 483 GLU B C 1
ATOM 9139 O O . GLU B 1 483 ? 6.75 46.094 26.625 1 96.81 483 GLU B O 1
ATOM 9144 N N . ALA B 1 484 ? 7.109 46.625 28.75 1 97.25 484 ALA B N 1
ATOM 9145 C CA . ALA B 1 484 ? 8.406 45.938 28.75 1 97.25 484 ALA B CA 1
ATOM 9146 C C . ALA B 1 484 ? 8.242 44.438 28.578 1 97.25 484 ALA B C 1
ATOM 9148 O O . ALA B 1 484 ? 9.055 43.781 27.922 1 97.25 484 ALA B O 1
ATOM 9149 N N . ASP B 1 485 ? 7.203 43.969 29.25 1 98.06 485 ASP B N 1
ATOM 9150 C CA . ASP B 1 485 ? 6.898 42.531 29.094 1 98.06 485 ASP B CA 1
ATOM 9151 C C . ASP B 1 485 ? 6.559 42.188 27.641 1 98.06 485 ASP B C 1
ATOM 9153 O O . ASP B 1 485 ? 6.973 41.156 27.125 1 98.06 485 ASP B O 1
ATOM 9157 N N . ILE B 1 486 ? 5.797 43.062 27.031 1 98.5 486 ILE B N 1
ATOM 9158 C CA . ILE B 1 486 ? 5.383 42.844 25.656 1 98.5 486 ILE B CA 1
ATOM 9159 C C . ILE B 1 486 ? 6.613 42.781 24.75 1 98.5 486 ILE B C 1
ATOM 9161 O O . ILE B 1 486 ? 6.691 41.906 23.859 1 98.5 486 ILE B O 1
ATOM 9165 N N . GLN B 1 487 ? 7.562 43.625 24.984 1 97.81 487 GLN B N 1
ATOM 9166 C CA . GLN B 1 487 ? 8.797 43.594 24.188 1 97.81 487 GLN B CA 1
ATOM 9167 C C . GLN B 1 487 ? 9.57 42.312 24.391 1 97.81 487 GLN B C 1
ATOM 9169 O O . GLN B 1 487 ? 10.109 41.75 23.438 1 97.81 487 GLN B O 1
ATOM 9174 N N . GLN B 1 488 ? 9.602 41.875 25.625 1 98 488 GLN B N 1
ATOM 9175 C CA . GLN B 1 488 ? 10.297 40.625 25.922 1 98 488 GLN B CA 1
ATOM 9176 C C . GLN B 1 488 ? 9.578 39.438 25.297 1 98 488 GLN B C 1
ATOM 9178 O O . GLN B 1 488 ? 10.219 38.531 24.766 1 98 488 GLN B O 1
ATOM 9183 N N . ILE B 1 489 ? 8.266 39.438 25.406 1 98.75 489 ILE B N 1
ATOM 9184 C CA . ILE B 1 489 ? 7.465 38.375 24.812 1 98.75 489 ILE B CA 1
ATOM 9185 C C . ILE B 1 489 ? 7.691 38.312 23.312 1 98.75 489 ILE B C 1
ATOM 9187 O O . ILE B 1 489 ? 7.895 37.25 22.734 1 98.75 489 ILE B O 1
ATOM 9191 N N . GLN B 1 490 ? 7.672 39.469 22.672 1 98.69 490 GLN B N 1
ATOM 9192 C CA . GLN B 1 490 ? 7.918 39.562 21.234 1 98.69 490 GLN B CA 1
ATOM 9193 C C . GLN B 1 490 ? 9.297 39.031 20.875 1 98.69 490 GLN B C 1
ATOM 9195 O O . GLN B 1 490 ? 9.453 38.312 19.891 1 98.69 490 GLN B O 1
ATOM 9200 N N . HIS B 1 491 ? 10.242 39.375 21.688 1 98.44 491 HIS B N 1
ATOM 9201 C CA . HIS B 1 491 ? 11.617 38.969 21.469 1 98.44 491 HIS B CA 1
ATOM 9202 C C . HIS B 1 491 ? 11.734 37.438 21.5 1 98.44 491 HIS B C 1
ATOM 9204 O O . HIS B 1 491 ? 12.359 36.844 20.625 1 98.44 491 HIS B O 1
ATOM 9210 N N . ILE B 1 492 ? 11.156 36.812 22.438 1 98.81 492 ILE B N 1
ATOM 9211 C CA . ILE B 1 492 ? 11.219 35.375 22.594 1 98.81 492 ILE B CA 1
ATOM 9212 C C . ILE B 1 492 ? 10.398 34.688 21.484 1 98.81 492 ILE B C 1
ATOM 9214 O O . ILE B 1 492 ? 10.766 33.625 20.984 1 98.81 492 ILE B O 1
ATOM 9218 N N . HIS B 1 493 ? 9.242 35.312 21.156 1 98.88 493 HIS B N 1
ATOM 9219 C CA . HIS B 1 493 ? 8.438 34.812 20.047 1 98.88 493 HIS B CA 1
ATOM 9220 C C . HIS B 1 493 ? 9.25 34.75 18.75 1 98.88 493 HIS B C 1
ATOM 9222 O O . HIS B 1 493 ? 9.141 33.781 18 1 98.88 493 HIS B O 1
ATOM 9228 N N . LEU B 1 494 ? 10.062 35.719 18.5 1 98.69 494 LEU B N 1
ATOM 9229 C CA . LEU B 1 494 ? 10.922 35.75 17.312 1 98.69 494 LEU B CA 1
ATOM 9230 C C . LEU B 1 494 ? 12.008 34.688 17.406 1 98.69 494 LEU B C 1
ATOM 9232 O O . LEU B 1 494 ? 12.414 34.125 16.375 1 98.69 494 LEU B O 1
ATOM 9236 N N . LEU B 1 495 ? 12.469 34.375 18.609 1 98.75 495 LEU B N 1
ATOM 9237 C CA . LEU B 1 495 ? 13.391 33.25 18.797 1 98.75 495 LEU B CA 1
ATOM 9238 C C . LEU B 1 495 ? 12.766 31.953 18.312 1 98.75 495 LEU B C 1
ATOM 9240 O O . LEU B 1 495 ? 13.414 31.172 17.625 1 98.75 495 LEU B O 1
ATOM 9244 N N . LEU B 1 496 ? 11.523 31.75 18.703 1 98.75 496 LEU B N 1
ATOM 9245 C CA . LEU B 1 496 ? 10.812 30.547 18.297 1 98.75 496 LEU B CA 1
ATOM 9246 C C . LEU B 1 496 ? 10.586 30.531 16.781 1 98.75 496 LEU B C 1
ATOM 9248 O O . LEU B 1 496 ? 10.656 29.484 16.156 1 98.75 496 LEU B O 1
ATOM 9252 N N . VAL B 1 497 ? 10.297 31.703 16.234 1 98.81 497 VAL B N 1
ATOM 9253 C CA . VAL B 1 497 ? 10.195 31.828 14.781 1 98.81 497 VAL B CA 1
ATOM 9254 C C . VAL B 1 497 ? 11.508 31.406 14.133 1 98.81 497 VAL B C 1
ATOM 9256 O O . VAL B 1 497 ? 11.516 30.656 13.156 1 98.81 497 VAL B O 1
ATOM 9259 N N . MET B 1 498 ? 12.594 31.875 14.641 1 98.69 498 MET B N 1
ATOM 9260 C CA . MET B 1 498 ? 13.906 31.578 14.055 1 98.69 498 MET B CA 1
ATOM 9261 C C . MET B 1 498 ? 14.188 30.078 14.102 1 98.69 498 MET B C 1
ATOM 9263 O O . MET B 1 498 ? 14.68 29.5 13.125 1 98.69 498 MET B O 1
ATOM 9267 N N . PHE B 1 499 ? 13.906 29.469 15.234 1 98.56 499 PHE B N 1
ATOM 9268 C CA . PHE B 1 499 ? 14.109 28.031 15.312 1 98.56 499 PHE B CA 1
ATOM 9269 C C . PHE B 1 499 ? 13.375 27.312 14.188 1 98.56 499 PHE B C 1
ATOM 9271 O O . PHE B 1 499 ? 13.938 26.438 13.516 1 98.56 499 PHE B O 1
ATOM 9278 N N . ASN B 1 500 ? 12.141 27.641 13.969 1 98.75 500 ASN B N 1
ATOM 9279 C CA . ASN B 1 500 ? 11.281 26.938 13.023 1 98.75 500 ASN B CA 1
ATOM 9280 C C . ASN B 1 500 ? 11.57 27.359 11.586 1 98.75 500 ASN B C 1
ATOM 9282 O O . ASN B 1 500 ? 11.641 26.5 10.688 1 98.75 500 ASN B O 1
ATOM 9286 N N . ALA B 1 501 ? 11.766 28.625 11.336 1 98.69 501 ALA B N 1
ATOM 9287 C CA . ALA B 1 501 ? 11.914 29.172 9.992 1 98.69 501 ALA B CA 1
ATOM 9288 C C . ALA B 1 501 ? 13.297 28.859 9.422 1 98.69 501 ALA B C 1
ATOM 9290 O O . ALA B 1 501 ? 13.477 28.812 8.203 1 98.69 501 ALA B O 1
ATOM 9291 N N . MET B 1 502 ? 14.281 28.641 10.266 1 98.5 502 MET B N 1
ATOM 9292 C CA . MET B 1 502 ? 15.641 28.422 9.789 1 98.5 502 MET B CA 1
ATOM 9293 C C . MET B 1 502 ? 15.93 26.922 9.664 1 98.5 502 MET B C 1
ATOM 9295 O O . MET B 1 502 ? 17.094 26.5 9.656 1 98.5 502 MET B O 1
ATOM 9299 N N . GLN B 1 503 ? 14.922 26.125 9.602 1 98.31 503 GLN B N 1
ATOM 9300 C CA . GLN B 1 503 ? 15.031 24.703 9.297 1 98.31 503 GLN B CA 1
ATOM 9301 C C . GLN B 1 503 ? 14.594 24.422 7.863 1 98.31 503 GLN B C 1
ATOM 9303 O O . GLN B 1 503 ? 13.789 25.156 7.293 1 98.31 503 GLN B O 1
ATOM 9308 N N . PRO B 1 504 ? 15.203 23.297 7.23 1 98.38 504 PRO B N 1
ATOM 9309 C CA . PRO B 1 504 ? 14.648 22.859 5.949 1 98.38 504 PRO B CA 1
ATOM 9310 C C . PRO B 1 504 ? 13.164 22.516 6.035 1 98.38 504 PRO B C 1
ATOM 9312 O O . PRO B 1 504 ? 12.68 22.125 7.098 1 98.38 504 PRO B O 1
ATOM 9315 N N . GLY B 1 505 ? 12.422 22.656 4.93 1 98.56 505 GLY B N 1
ATOM 9316 C CA . GLY B 1 505 ? 11 22.344 4.914 1 98.56 505 GLY B CA 1
ATOM 9317 C C . GLY B 1 505 ? 10.117 23.578 4.953 1 98.56 505 GLY B C 1
ATOM 9318 O O . GLY B 1 505 ? 10.477 24.625 4.41 1 98.56 505 GLY B O 1
ATOM 9319 N N . VAL B 1 506 ? 8.945 23.375 5.547 1 98.81 506 VAL B N 1
ATOM 9320 C CA . VAL B 1 506 ? 7.949 24.438 5.52 1 98.81 506 VAL B CA 1
ATOM 9321 C C . VAL B 1 506 ? 7.867 25.109 6.891 1 98.81 506 VAL B C 1
ATOM 9323 O O . VAL B 1 506 ? 7.965 24.438 7.922 1 98.81 506 VAL B O 1
ATOM 9326 N N . PHE B 1 507 ? 7.812 26.469 6.898 1 98.75 507 PHE B N 1
ATOM 9327 C CA . PHE B 1 507 ? 7.492 27.234 8.094 1 98.75 507 PHE B CA 1
ATOM 9328 C C . PHE B 1 507 ? 6.043 27.688 8.07 1 98.75 507 PHE B C 1
ATOM 9330 O O . PHE B 1 507 ? 5.566 28.203 7.059 1 98.75 507 PHE B O 1
ATOM 9337 N N . ALA B 1 508 ? 5.348 27.438 9.195 1 98.69 508 ALA B N 1
ATOM 9338 C CA . ALA B 1 508 ? 3.947 27.859 9.25 1 98.69 508 ALA B CA 1
ATOM 9339 C C . ALA B 1 508 ? 3.641 28.594 10.547 1 98.69 508 ALA B C 1
ATOM 9341 O O . ALA B 1 508 ? 4.18 28.25 11.602 1 98.69 508 ALA B O 1
ATOM 9342 N N . LEU B 1 509 ? 2.82 29.609 10.477 1 98 509 LEU B N 1
ATOM 9343 C CA . LEU B 1 509 ? 2.383 30.328 11.672 1 98 509 LEU B CA 1
ATOM 9344 C C . LEU B 1 509 ? 0.903 30.688 11.578 1 98 509 LEU B C 1
ATOM 9346 O O . LEU B 1 509 ? 0.359 30.812 10.484 1 98 509 LEU B O 1
ATOM 9350 N N . SER B 1 510 ? 0.255 30.938 12.664 1 98 510 SER B N 1
ATOM 9351 C CA . SER B 1 510 ? -1.181 31.172 12.766 1 98 510 SER B CA 1
ATOM 9352 C C . SER B 1 510 ? -1.481 32.656 12.891 1 98 510 SER B C 1
ATOM 9354 O O . SER B 1 510 ? -0.568 33.469 13.055 1 98 510 SER B O 1
ATOM 9356 N N . GLY B 1 511 ? -2.791 32.938 12.766 1 97.88 511 GLY B N 1
ATOM 9357 C CA . GLY B 1 511 ? -3.213 34.312 13.039 1 97.88 511 GLY B CA 1
ATOM 9358 C C . GLY B 1 511 ? -2.963 34.75 14.469 1 97.88 511 GLY B C 1
ATOM 9359 O O . GLY B 1 511 ? -2.666 35.906 14.734 1 97.88 511 GLY B O 1
ATOM 9360 N N . TRP B 1 512 ? -3.055 33.844 15.344 1 98.56 512 TRP B N 1
ATOM 9361 C CA . TRP B 1 512 ? -2.787 34.094 16.75 1 98.56 512 TRP B CA 1
ATOM 9362 C C . TRP B 1 512 ? -1.325 34.5 16.969 1 98.56 512 TRP B C 1
ATOM 9364 O O . TRP B 1 512 ? -1.014 35.344 17.812 1 98.56 512 TRP B O 1
ATOM 9374 N N . ASP B 1 513 ? -0.457 33.875 16.219 1 98.69 513 ASP B N 1
ATOM 9375 C CA . ASP B 1 513 ? 0.957 34.219 16.281 1 98.69 513 ASP B CA 1
ATOM 9376 C C . ASP B 1 513 ? 1.18 35.656 15.773 1 98.69 513 ASP B C 1
ATOM 9378 O O . ASP B 1 513 ? 1.929 36.406 16.375 1 98.69 513 ASP B O 1
ATOM 9382 N N . LEU B 1 514 ? 0.563 35.969 14.719 1 98.69 514 LEU B N 1
ATOM 9383 C CA . LEU B 1 514 ? 0.798 37.219 14.039 1 98.69 514 LEU B CA 1
ATOM 9384 C C . LEU B 1 514 ? 0.358 38.406 14.906 1 98.69 514 LEU B C 1
ATOM 9386 O O . LEU B 1 514 ? 0.947 39.469 14.844 1 98.69 514 LEU B O 1
ATOM 9390 N N . VAL B 1 515 ? -0.665 38.188 15.734 1 98.31 515 VAL B N 1
ATOM 9391 C CA . VAL B 1 515 ? -1.162 39.281 16.547 1 98.31 515 VAL B CA 1
ATOM 9392 C C . VAL B 1 515 ? -0.701 39.125 17.984 1 98.31 515 VAL B C 1
ATOM 9394 O O . VAL B 1 515 ? -0.985 39.969 18.844 1 98.31 515 VAL B O 1
ATOM 9397 N N . GLY B 1 516 ? -0.009 38.094 18.328 1 98.5 516 GLY B N 1
ATOM 9398 C CA . GLY B 1 516 ? 0.385 37.812 19.703 1 98.5 516 GLY B CA 1
ATOM 9399 C C . GLY B 1 516 ? -0.796 37.625 20.625 1 98.5 516 GLY B C 1
ATOM 9400 O O . GLY B 1 516 ? -0.87 38.281 21.688 1 98.5 516 GLY B O 1
ATOM 9401 N N . ALA B 1 517 ? -1.7 36.75 20.219 1 98.62 517 ALA B N 1
ATOM 9402 C CA . ALA B 1 517 ? -2.936 36.531 20.969 1 98.62 517 ALA B CA 1
ATOM 9403 C C . ALA B 1 517 ? -2.682 35.75 22.25 1 98.62 517 ALA B C 1
ATOM 9405 O O . ALA B 1 517 ? -1.911 34.781 22.234 1 98.62 517 ALA B O 1
ATOM 9406 N N . LEU B 1 518 ? -3.275 36.188 23.328 1 98.5 518 LEU B N 1
ATOM 9407 C CA . LEU B 1 518 ? -3.338 35.406 24.562 1 98.5 518 LEU B CA 1
ATOM 9408 C C . LEU B 1 518 ? -4.551 34.5 24.562 1 98.5 518 LEU B C 1
ATOM 9410 O O . LEU B 1 518 ? -5.445 34.625 23.734 1 98.5 518 LEU B O 1
ATOM 9414 N N . PRO B 1 519 ? -4.551 33.438 25.422 1 98.25 519 PRO B N 1
ATOM 9415 C CA . PRO B 1 519 ? -5.754 32.625 25.516 1 98.25 519 PRO B CA 1
ATOM 9416 C C . PRO B 1 519 ? -6.961 33.375 26.062 1 98.25 519 PRO B C 1
ATOM 9418 O O . PRO B 1 519 ? -6.793 34.406 26.734 1 98.25 519 PRO B O 1
ATOM 9421 N N . LEU B 1 520 ? -8.109 32.906 25.719 1 98.19 520 LEU B N 1
ATOM 9422 C CA . LEU B 1 520 ? -9.344 33.438 26.312 1 98.19 520 LEU B CA 1
ATOM 9423 C C . LEU B 1 520 ? -9.477 32.969 27.766 1 98.19 520 LEU B C 1
ATOM 9425 O O . LEU B 1 520 ? -9.078 31.875 28.125 1 98.19 520 LEU B O 1
ATOM 9429 N N . PRO B 1 521 ? -10.031 33.938 28.578 1 96.75 521 PRO B N 1
ATOM 9430 C CA . PRO B 1 521 ? -10.461 33.406 29.891 1 96.75 521 PRO B CA 1
ATOM 9431 C C . PRO B 1 521 ? -11.445 32.25 29.766 1 96.75 521 PRO B C 1
ATOM 9433 O O . PRO B 1 521 ? -12.375 32.312 28.969 1 96.75 521 PRO B O 1
ATOM 9436 N N . ALA B 1 522 ? -11.219 31.234 30.562 1 95.69 522 ALA B N 1
ATOM 9437 C CA . ALA B 1 522 ? -11.992 29.984 30.469 1 95.69 522 ALA B CA 1
ATOM 9438 C C . ALA B 1 522 ? -13.484 30.266 30.609 1 95.69 522 ALA B C 1
ATOM 9440 O O . ALA B 1 522 ? -14.312 29.594 29.984 1 95.69 522 ALA B O 1
ATOM 9441 N N . ASP B 1 523 ? -13.883 31.25 31.391 1 95.75 523 ASP B N 1
ATOM 9442 C CA . ASP B 1 523 ? -15.281 31.547 31.672 1 95.75 523 ASP B CA 1
ATOM 9443 C C . ASP B 1 523 ? -16 32.031 30.406 1 95.75 523 ASP B C 1
ATOM 9445 O O . ASP B 1 523 ? -17.203 31.828 30.266 1 95.75 523 ASP B O 1
ATOM 9449 N N . GLN B 1 524 ? -15.281 32.594 29.5 1 96.25 524 GLN B N 1
ATOM 9450 C CA . GLN B 1 524 ? -15.883 33.156 28.281 1 96.25 524 GLN B CA 1
ATOM 9451 C C . GLN B 1 524 ? -16.266 32.031 27.312 1 96.25 524 GLN B C 1
ATOM 9453 O O . GLN B 1 524 ? -17.109 32.25 26.438 1 96.25 524 GLN B O 1
ATOM 9458 N N . VAL B 1 525 ? -15.625 30.891 27.453 1 95.75 525 VAL B N 1
ATOM 9459 C CA . VAL B 1 525 ? -15.906 29.812 26.516 1 95.75 525 VAL B CA 1
ATOM 9460 C C . VAL B 1 525 ? -16.281 28.547 27.281 1 95.75 525 VAL B C 1
ATOM 9462 O O . VAL B 1 525 ? -16.125 27.438 26.781 1 95.75 525 VAL B O 1
ATOM 9465 N N . GLN B 1 526 ? -16.688 28.641 28.5 1 94.75 526 GLN B N 1
ATOM 9466 C CA . GLN B 1 526 ? -17.031 27.5 29.344 1 94.75 526 GLN B CA 1
ATOM 9467 C C . GLN B 1 526 ? -18.109 26.625 28.703 1 94.75 526 GLN B C 1
ATOM 9469 O O . GLN B 1 526 ? -18.078 25.406 28.812 1 94.75 526 GLN B O 1
ATOM 9474 N N . HIS B 1 527 ? -19.031 27.25 28.047 1 89.44 527 HIS B N 1
ATOM 9475 C CA . HIS B 1 527 ? -20.141 26.531 27.438 1 89.44 527 HIS B CA 1
ATOM 9476 C C . HIS B 1 527 ? -19.656 25.625 26.312 1 89.44 527 HIS B C 1
ATOM 9478 O O . HIS B 1 527 ? -20.328 24.656 25.969 1 89.44 527 HIS B O 1
ATOM 9484 N N . LEU B 1 528 ? -18.516 25.906 25.734 1 87.88 528 LEU B N 1
ATOM 9485 C CA . LEU B 1 528 ? -17.969 25.109 24.656 1 87.88 528 LEU B CA 1
ATOM 9486 C C . LEU B 1 528 ? -17.109 23.969 25.203 1 87.88 528 LEU B C 1
ATOM 9488 O O . LEU B 1 528 ? -16.797 23.016 24.469 1 87.88 528 LEU B O 1
ATOM 9492 N N . MET B 1 529 ? -16.766 24 26.422 1 89.06 529 MET B N 1
ATOM 9493 C CA . MET B 1 529 ? -15.797 23.062 26.969 1 89.06 529 MET B CA 1
ATOM 9494 C C . MET B 1 529 ? -16.484 22.016 27.844 1 89.06 529 MET B C 1
ATOM 9496 O O . MET B 1 529 ? -15.844 21.344 28.656 1 89.06 529 MET B O 1
ATOM 9500 N N . GLN B 1 530 ? -17.781 21.875 27.688 1 80.44 530 GLN B N 1
ATOM 9501 C CA . GLN B 1 530 ? -18.578 21 28.547 1 80.44 530 GLN B CA 1
ATOM 9502 C C . GLN B 1 530 ? -18.156 19.531 28.375 1 80.44 530 GLN B C 1
ATOM 9504 O O . GLN B 1 530 ? -18.281 18.75 29.312 1 80.44 530 GLN B O 1
ATOM 9509 N N . ASP B 1 531 ? -17.656 19.188 27.234 1 76.88 531 ASP B N 1
ATOM 9510 C CA . ASP B 1 531 ? -17.25 17.797 27 1 76.88 531 ASP B CA 1
ATOM 9511 C C . ASP B 1 531 ? -15.766 17.609 27.312 1 76.88 531 ASP B C 1
ATOM 9513 O O . ASP B 1 531 ? -15.18 16.594 26.953 1 76.88 531 ASP B O 1
ATOM 9517 N N . GLY B 1 532 ? -15.109 18.641 27.875 1 81.19 532 GLY B N 1
ATOM 9518 C CA . GLY B 1 532 ? -13.719 18.516 28.266 1 81.19 532 GLY B CA 1
ATOM 9519 C C . GLY B 1 532 ? -12.75 19.062 27.25 1 81.19 532 GLY B C 1
ATOM 9520 O O . GLY B 1 532 ? -11.531 19.062 27.453 1 81.19 532 GLY B O 1
ATOM 9521 N N . ASP B 1 533 ? -13.258 19.594 26.156 1 88.31 533 ASP B N 1
ATOM 9522 C CA . ASP B 1 533 ? -12.406 20.141 25.125 1 88.31 533 ASP B CA 1
ATOM 9523 C C . ASP B 1 533 ? -11.938 21.547 25.484 1 88.31 533 ASP B C 1
ATOM 9525 O O . ASP B 1 533 ? -12.578 22.547 25.109 1 88.31 533 ASP B O 1
ATOM 9529 N N . THR B 1 534 ? -10.789 21.641 26.109 1 93.5 534 THR B N 1
ATOM 9530 C CA . THR B 1 534 ? -10.281 22.922 26.578 1 93.5 534 THR B CA 1
ATOM 9531 C C . THR B 1 534 ? -9.625 23.688 25.438 1 93.5 534 THR B C 1
ATOM 9533 O O . THR B 1 534 ? -9.219 24.844 25.625 1 93.5 534 THR B O 1
ATOM 9536 N N . ARG B 1 535 ? -9.57 23.172 24.312 1 94.12 535 ARG B N 1
ATOM 9537 C CA . ARG B 1 535 ? -8.906 23.828 23.188 1 94.12 535 ARG B CA 1
ATOM 9538 C C . ARG B 1 535 ? -9.617 25.125 22.797 1 94.12 535 ARG B C 1
ATOM 9540 O O . ARG B 1 535 ? -9.023 25.984 22.156 1 94.12 535 ARG B O 1
ATOM 9547 N N . TRP B 1 536 ? -10.688 25.312 23.188 1 93.94 536 TRP B N 1
ATOM 9548 C CA . TRP B 1 536 ? -11.469 26.5 22.844 1 93.94 536 TRP B CA 1
ATOM 9549 C C . TRP B 1 536 ? -10.836 27.75 23.422 1 93.94 536 TRP B C 1
ATOM 9551 O O . TRP B 1 536 ? -11.055 28.859 22.906 1 93.94 536 TRP B O 1
ATOM 9561 N N . ILE B 1 537 ? -10.008 27.656 24.422 1 97.19 537 ILE B N 1
ATOM 9562 C CA . ILE B 1 537 ? -9.445 28.828 25.062 1 97.19 537 ILE B CA 1
ATOM 9563 C C . ILE B 1 537 ? -8.414 29.484 24.156 1 97.19 537 ILE B C 1
ATOM 9565 O O . ILE B 1 537 ? -8.078 30.656 24.312 1 97.19 537 ILE B O 1
ATOM 9569 N N . HIS B 1 538 ? -7.828 28.719 23.266 1 97.19 538 HIS B N 1
ATOM 9570 C CA . HIS B 1 538 ? -6.809 29.328 22.422 1 97.19 538 HIS B CA 1
ATOM 9571 C C . HIS B 1 538 ? -7.316 29.516 21 1 97.19 538 HIS B C 1
ATOM 9573 O O . HIS B 1 538 ? -6.523 29.688 20.062 1 97.19 538 HIS B O 1
ATOM 9579 N N . ARG B 1 539 ? -8.633 29.422 20.781 1 96.12 539 ARG B N 1
ATOM 9580 C CA . ARG B 1 539 ? -9.266 29.625 19.484 1 96.12 539 ARG B CA 1
ATOM 9581 C C . ARG B 1 539 ? -9.984 30.969 19.422 1 96.12 539 ARG B C 1
ATOM 9583 O O . ARG B 1 539 ? -11.023 31.094 18.766 1 96.12 539 ARG B O 1
ATOM 9590 N N . GLY B 1 540 ? -9.453 31.938 20.094 1 97.62 540 GLY B N 1
ATOM 9591 C CA . GLY B 1 540 ? -10.062 33.25 20.141 1 97.62 540 GLY B CA 1
ATOM 9592 C C . GLY B 1 540 ? -10.086 33.938 18.781 1 97.62 540 GLY B C 1
ATOM 9593 O O . GLY B 1 540 ? -9.32 33.594 17.891 1 97.62 540 GLY B O 1
ATOM 9594 N N . ALA B 1 541 ? -10.922 34.969 18.734 1 98.06 541 ALA B N 1
ATOM 9595 C CA . ALA B 1 541 ? -11.109 35.719 17.5 1 98.06 541 ALA B CA 1
ATOM 9596 C C . ALA B 1 541 ? -9.914 36.625 17.234 1 98.06 541 ALA B C 1
ATOM 9598 O O . ALA B 1 541 ? -9.266 37.094 18.156 1 98.06 541 ALA B O 1
ATOM 9599 N N . TYR B 1 542 ? -9.641 36.844 15.977 1 97.69 542 TYR B N 1
ATOM 9600 C CA . TYR B 1 542 ? -8.602 37.812 15.641 1 97.69 542 TYR B CA 1
ATOM 9601 C C . TYR B 1 542 ? -8.914 38.531 14.328 1 97.69 542 TYR B C 1
ATOM 9603 O O . TYR B 1 542 ? -9.625 37.969 13.477 1 97.69 542 TYR B O 1
ATOM 9611 N N . ASP B 1 543 ? -8.516 39.719 14.203 1 97.75 543 ASP B N 1
ATOM 9612 C CA . ASP B 1 543 ? -8.586 40.594 13.047 1 97.75 543 ASP B CA 1
ATOM 9613 C C . ASP B 1 543 ? -7.195 41.062 12.625 1 97.75 543 ASP B C 1
ATOM 9615 O O . ASP B 1 543 ? -6.566 41.875 13.328 1 97.75 543 ASP B O 1
ATOM 9619 N N . LEU B 1 544 ? -6.758 40.656 11.461 1 98.12 544 LEU B N 1
ATOM 9620 C CA . LEU B 1 544 ? -5.359 40.844 11.094 1 98.12 544 LEU B CA 1
ATOM 9621 C C . LEU B 1 544 ? -5.156 42.219 10.445 1 98.12 544 LEU B C 1
ATOM 9623 O O . LEU B 1 544 ? -4.047 42.75 10.453 1 98.12 544 LEU B O 1
ATOM 9627 N N . VAL B 1 545 ? -6.246 42.781 9.859 1 98.19 545 VAL B N 1
ATOM 9628 C CA . VAL B 1 545 ? -6.02 44 9.062 1 98.19 545 VAL B CA 1
ATOM 9629 C C . VAL B 1 545 ? -7.109 45.031 9.352 1 98.19 545 VAL B C 1
ATOM 9631 O O . VAL B 1 545 ? -7.535 45.75 8.461 1 98.19 545 VAL B O 1
ATOM 9634 N N . ASP B 1 546 ? -7.66 44.969 10.5 1 97.44 546 ASP B N 1
ATOM 9635 C CA . ASP B 1 546 ? -8.609 45.938 11 1 97.44 546 ASP B CA 1
ATOM 9636 C C . ASP B 1 546 ? -9.859 46 10.125 1 97.44 546 ASP B C 1
ATOM 9638 O O . ASP B 1 546 ? -10.297 47.094 9.734 1 97.44 546 ASP B O 1
ATOM 9642 N N . LEU B 1 547 ? -10.391 44.906 9.836 1 97.88 547 LEU B N 1
ATOM 9643 C CA . LEU B 1 547 ? -11.633 44.812 9.07 1 97.88 547 LEU B CA 1
ATOM 9644 C C . LEU B 1 547 ? -12.805 45.312 9.906 1 97.88 547 LEU B C 1
ATOM 9646 O O . LEU B 1 547 ? -13.703 46 9.383 1 97.88 547 LEU B O 1
ATOM 9650 N N . ASP B 1 548 ? -12.828 44.906 11.164 1 97.38 548 ASP B N 1
ATOM 9651 C CA . ASP B 1 548 ? -13.805 45.375 12.141 1 97.38 548 ASP B CA 1
ATOM 9652 C C . ASP B 1 548 ? -13.18 45.531 13.523 1 97.38 548 ASP B C 1
ATOM 9654 O O . ASP B 1 548 ? -13.398 44.719 14.414 1 97.38 548 ASP B O 1
ATOM 9658 N N . PRO B 1 549 ? -12.516 46.594 13.75 1 94.38 549 PRO B N 1
ATOM 9659 C CA . PRO B 1 549 ? -11.727 46.781 14.969 1 94.38 549 PRO B CA 1
ATOM 9660 C C . PRO B 1 549 ? -12.594 46.75 16.234 1 94.38 549 PRO B C 1
ATOM 9662 O O . PRO B 1 549 ? -12.086 46.469 17.328 1 94.38 549 PRO B O 1
ATOM 9665 N N . GLU B 1 550 ? -13.898 47 16.141 1 94.5 550 GLU B N 1
ATOM 9666 C CA . GLU B 1 550 ? -14.758 47.094 17.312 1 94.5 550 GLU B CA 1
ATOM 9667 C C . GLU B 1 550 ? -15.469 45.781 17.594 1 94.5 550 GLU B C 1
ATOM 9669 O O . GLU B 1 550 ? -16.125 45.625 18.641 1 94.5 550 GLU B O 1
ATOM 9674 N N . ALA B 1 551 ? -15.25 44.844 16.672 1 96.5 551 ALA B N 1
ATOM 9675 C CA . ALA B 1 551 ? -15.938 43.562 16.844 1 96.5 551 ALA B CA 1
ATOM 9676 C C . ALA B 1 551 ? -15.438 42.844 18.094 1 96.5 551 ALA B C 1
ATOM 9678 O O . ALA B 1 551 ? -14.227 42.75 18.312 1 96.5 551 ALA B O 1
ATOM 9679 N N . GLU B 1 552 ? -16.359 42.312 18.875 1 96.31 552 GLU B N 1
ATOM 9680 C CA . GLU B 1 552 ? -16 41.594 20.078 1 96.31 552 GLU B CA 1
ATOM 9681 C C . GLU B 1 552 ? -16.016 40.094 19.812 1 96.31 552 GLU B C 1
ATOM 9683 O O . GLU B 1 552 ? -15.445 39.312 20.594 1 96.31 552 GLU B O 1
ATOM 9688 N N . PHE B 1 553 ? -16.641 39.719 18.781 1 96.88 553 PHE B N 1
ATOM 9689 C CA . PHE B 1 553 ? -16.766 38.312 18.422 1 96.88 553 PHE B CA 1
ATOM 9690 C C . PHE B 1 553 ? -16.469 38.094 16.953 1 96.88 553 PHE B C 1
ATOM 9692 O O . PHE B 1 553 ? -16.641 39 16.125 1 96.88 553 PHE B O 1
ATOM 9699 N N . SER B 1 554 ? -15.953 36.906 16.672 1 95.94 554 SER B N 1
ATOM 9700 C CA . SER B 1 554 ? -15.75 36.5 15.281 1 95.94 554 SER B CA 1
ATOM 9701 C C . SER B 1 554 ? -17.062 36.062 14.633 1 95.94 554 SER B C 1
ATOM 9703 O O . SER B 1 554 ? -18.094 36 15.297 1 95.94 554 SER B O 1
ATOM 9705 N N . ALA B 1 555 ? -16.938 35.75 13.305 1 90.88 555 ALA B N 1
ATOM 9706 C CA . ALA B 1 555 ? -18.078 35.188 12.578 1 90.88 555 ALA B CA 1
ATOM 9707 C C . ALA B 1 555 ? -18.531 33.875 13.195 1 90.88 555 ALA B C 1
ATOM 9709 O O . ALA B 1 555 ? -19.719 33.562 13.188 1 90.88 555 ALA B O 1
ATOM 9710 N N . GLY B 1 556 ? -17.625 33.188 13.789 1 89.31 556 GLY B N 1
ATOM 9711 C CA . GLY B 1 556 ? -17.938 31.906 14.438 1 89.31 556 GLY B CA 1
ATOM 9712 C C . GLY B 1 556 ? -18.281 32.062 15.906 1 89.31 556 GLY B C 1
ATOM 9713 O O . GLY B 1 556 ? -18.25 31.094 16.656 1 89.31 556 GLY B O 1
ATOM 9714 N N . ASN B 1 557 ? -18.422 33.25 16.328 1 92.25 557 ASN B N 1
ATOM 9715 C CA . ASN B 1 557 ? -18.875 33.594 17.672 1 92.25 557 ASN B CA 1
ATOM 9716 C C . ASN B 1 557 ? -17.797 33.312 18.703 1 92.25 557 ASN B C 1
ATOM 9718 O O . ASN B 1 557 ? -18.109 32.938 19.844 1 92.25 557 ASN B O 1
ATOM 9722 N N . MET B 1 558 ? -16.625 33.375 18.297 1 95.75 558 MET B N 1
ATOM 9723 C CA . MET B 1 558 ? -15.539 33.281 19.266 1 95.75 558 MET B CA 1
ATOM 9724 C C . MET B 1 558 ? -15.219 34.688 19.828 1 95.75 558 MET B C 1
ATOM 9726 O O . MET B 1 558 ? -15.164 35.656 19.078 1 95.75 558 MET B O 1
ATOM 9730 N N . PRO B 1 559 ? -15.023 34.75 21.078 1 98 559 PRO B N 1
ATOM 9731 C CA . PRO B 1 559 ? -14.648 36.031 21.656 1 98 559 PRO B CA 1
ATOM 9732 C C . PRO B 1 559 ? -13.258 36.5 21.234 1 98 559 PRO B C 1
ATOM 9734 O O . PRO B 1 559 ? -12.414 35.656 20.875 1 98 559 PRO B O 1
ATOM 9737 N N . ARG B 1 560 ? -13.102 37.781 21.266 1 97.75 560 ARG B N 1
ATOM 9738 C CA . ARG B 1 560 ? -11.797 38.344 20.953 1 97.75 560 ARG B CA 1
ATOM 9739 C C . ARG B 1 560 ? -10.891 38.375 22.172 1 97.75 560 ARG B C 1
ATOM 9741 O O . ARG B 1 560 ? -11.227 39 23.188 1 97.75 560 ARG B O 1
ATOM 9748 N N . PRO B 1 561 ? -9.781 37.75 22.156 1 97.69 561 PRO B N 1
ATOM 9749 C CA . PRO B 1 561 ? -8.836 37.844 23.266 1 97.69 561 PRO B CA 1
ATOM 9750 C C . PRO B 1 561 ? -7.949 39.062 23.203 1 97.69 561 PRO B C 1
ATOM 9752 O O . PRO B 1 561 ? -7.984 39.812 22.219 1 97.69 561 PRO B O 1
ATOM 9755 N N . ARG B 1 562 ? -7.223 39.25 24.297 1 97.06 562 ARG B N 1
ATOM 9756 C CA . ARG B 1 562 ? -6.191 40.281 24.266 1 97.06 562 ARG B CA 1
ATOM 9757 C C . ARG B 1 562 ? -5.07 39.938 23.312 1 97.06 562 ARG B C 1
ATOM 9759 O O . ARG B 1 562 ? -4.559 38.812 23.344 1 97.06 562 ARG B O 1
ATOM 9766 N N . SER B 1 563 ? -4.73 40.844 22.406 1 96.88 563 SER B N 1
ATOM 9767 C CA . SER B 1 563 ? -3.611 40.688 21.484 1 96.88 563 SER B CA 1
ATOM 9768 C C . SER B 1 563 ? -2.486 41.656 21.812 1 96.88 563 SER B C 1
ATOM 9770 O O . SER B 1 563 ? -2.734 42.844 22.078 1 96.88 563 SER B O 1
ATOM 9772 N N . LEU B 1 564 ? -1.307 41.219 21.734 1 98.5 564 LEU B N 1
ATOM 9773 C CA . LEU B 1 564 ? -0.185 41.969 22.266 1 98.5 564 LEU B CA 1
ATOM 9774 C C . LEU B 1 564 ? 0.47 42.812 21.156 1 98.5 564 LEU B C 1
ATOM 9776 O O . LEU B 1 564 ? 1.137 43.812 21.438 1 98.5 564 LEU B O 1
ATOM 9780 N N . TYR B 1 565 ? 0.327 42.438 19.891 1 98.38 565 TYR B N 1
ATOM 9781 C CA . TYR B 1 565 ? 1.174 43.031 18.859 1 98.38 565 TYR B CA 1
ATOM 9782 C C . TYR B 1 565 ? 0.39 44.031 18.016 1 98.38 565 TYR B C 1
ATOM 9784 O O . TYR B 1 565 ? 0.979 44.844 17.297 1 98.38 565 TYR B O 1
ATOM 9792 N N . GLY B 1 566 ? -0.917 43.938 18 1 95.81 566 GLY B N 1
ATOM 9793 C CA . GLY B 1 566 ? -1.732 44.75 17.141 1 95.81 566 GLY B CA 1
ATOM 9794 C C . GLY B 1 566 ? -1.946 44.188 15.766 1 95.81 566 GLY B C 1
ATOM 9795 O O . GLY B 1 566 ? -1.517 43.062 15.492 1 95.81 566 GLY B O 1
ATOM 9796 N N . SER B 1 567 ? -2.602 44.938 14.883 1 97.31 567 SER B N 1
ATOM 9797 C CA . SER B 1 567 ? -2.908 44.5 13.531 1 97.31 567 SER B CA 1
ATOM 9798 C C . SER B 1 567 ? -1.665 44.5 12.648 1 97.31 567 SER B C 1
ATOM 9800 O O . SER B 1 567 ? -0.682 45.188 12.961 1 97.31 567 SER B O 1
ATOM 9802 N N . LEU B 1 568 ? -1.704 43.781 11.562 1 98.5 568 LEU B N 1
ATOM 9803 C CA . LEU B 1 568 ? -0.573 43.719 10.648 1 98.5 568 LEU B CA 1
ATOM 9804 C C . LEU B 1 568 ? -0.357 45.094 9.992 1 98.5 568 LEU B C 1
ATOM 9806 O O . LEU B 1 568 ? 0.779 45.469 9.695 1 98.5 568 LEU B O 1
ATOM 9810 N N . ILE B 1 569 ? -1.422 45.844 9.82 1 97 569 ILE B N 1
ATOM 9811 C CA . ILE B 1 569 ? -1.34 47.156 9.219 1 97 569 ILE B CA 1
ATOM 9812 C C . ILE B 1 569 ? -0.52 48.094 10.117 1 97 569 ILE B C 1
ATOM 9814 O O . ILE B 1 569 ? 0.369 48.812 9.641 1 97 569 ILE B O 1
ATOM 9818 N N . SER B 1 570 ? -0.808 48.031 11.297 1 97.38 570 SER B N 1
ATOM 9819 C CA . SER B 1 570 ? -0.089 48.875 12.25 1 97.38 570 SER B CA 1
ATOM 9820 C C . SER B 1 570 ? 1.342 48.375 12.453 1 97.38 570 SER B C 1
ATOM 9822 O O . SER B 1 570 ? 2.275 49.188 12.523 1 97.38 570 SER B O 1
ATOM 9824 N N . GLN B 1 571 ? 1.513 47.094 12.516 1 98.5 571 GLN B N 1
ATOM 9825 C CA . GLN B 1 571 ? 2.822 46.531 12.797 1 98.5 571 GLN B CA 1
ATOM 9826 C C . GLN B 1 571 ? 3.805 46.812 11.664 1 98.5 571 GLN B C 1
ATOM 9828 O O . GLN B 1 571 ? 4.969 47.156 11.914 1 98.5 571 GLN B O 1
ATOM 9833 N N . LEU B 1 572 ? 3.352 46.719 10.445 1 98.38 572 LEU B N 1
ATOM 9834 C CA . LEU B 1 572 ? 4.238 46.844 9.297 1 98.38 572 LEU B CA 1
ATOM 9835 C C . LEU B 1 572 ? 4.695 48.281 9.094 1 98.38 572 LEU B C 1
ATOM 9837 O O . LEU B 1 572 ? 5.617 48.531 8.32 1 98.38 572 LEU B O 1
ATOM 9841 N N . GLN B 1 573 ? 4.145 49.188 9.977 1 97.75 573 GLN B N 1
ATOM 9842 C CA . GLN B 1 573 ? 4.594 50.594 9.969 1 97.75 573 GLN B CA 1
ATOM 9843 C C . GLN B 1 573 ? 5.699 50.812 11 1 97.75 573 GLN B C 1
ATOM 9845 O O . GLN B 1 573 ? 6.34 51.875 11.008 1 97.75 573 GLN B O 1
ATOM 9850 N N . ARG B 1 574 ? 5.949 49.812 11.797 1 97.88 574 ARG B N 1
ATOM 9851 C CA . ARG B 1 574 ? 6.949 49.906 12.852 1 97.88 574 ARG B CA 1
ATOM 9852 C C . ARG B 1 574 ? 8.07 48.875 12.641 1 97.88 574 ARG B C 1
ATOM 9854 O O . ARG B 1 574 ? 7.848 47.688 12.742 1 97.88 574 ARG B O 1
ATOM 9861 N N . PRO B 1 575 ? 9.227 49.312 12.516 1 96.12 575 PRO B N 1
ATOM 9862 C CA . PRO B 1 575 ? 10.32 48.406 12.18 1 96.12 575 PRO B CA 1
ATOM 9863 C C . PRO B 1 575 ? 10.641 47.438 13.312 1 96.12 575 PRO B C 1
ATOM 9865 O O . PRO B 1 575 ? 11.195 46.344 13.07 1 96.12 575 PRO B O 1
ATOM 9868 N N . ASP B 1 576 ? 10.289 47.75 14.484 1 96.44 576 ASP B N 1
ATOM 9869 C CA . ASP B 1 576 ? 10.641 46.938 15.633 1 96.44 576 ASP B CA 1
ATOM 9870 C C . ASP B 1 576 ? 9.492 46 16.016 1 96.44 576 ASP B C 1
ATOM 9872 O O . ASP B 1 576 ? 9.586 45.25 16.984 1 96.44 576 ASP B O 1
ATOM 9876 N N . SER B 1 577 ? 8.461 46 15.188 1 98.38 577 SER B N 1
ATOM 9877 C CA . SER B 1 577 ? 7.312 45.156 15.484 1 98.38 577 SER B CA 1
ATOM 9878 C C . SER B 1 577 ? 7.609 43.688 15.172 1 98.38 577 SER B C 1
ATOM 9880 O O . SER B 1 577 ? 8.602 43.375 14.5 1 98.38 577 SER B O 1
ATOM 9882 N N . PHE B 1 578 ? 6.816 42.812 15.727 1 98.56 578 PHE B N 1
ATOM 9883 C CA . PHE B 1 578 ? 6.934 41.406 15.461 1 98.56 578 PHE B CA 1
ATOM 9884 C C . PHE B 1 578 ? 6.875 41.125 13.961 1 98.56 578 PHE B C 1
ATOM 9886 O O . PHE B 1 578 ? 7.734 40.406 13.43 1 98.56 578 PHE B O 1
ATOM 9893 N N . ALA B 1 579 ? 5.875 41.656 13.234 1 98.81 579 ALA B N 1
ATOM 9894 C CA . ALA B 1 579 ? 5.641 41.406 11.812 1 98.81 579 ALA B CA 1
ATOM 9895 C C . ALA B 1 579 ? 6.812 41.906 10.969 1 98.81 579 ALA B C 1
ATOM 9897 O O . ALA B 1 579 ? 7.215 41.219 10.008 1 98.81 579 ALA B O 1
ATOM 9898 N N . SER B 1 580 ? 7.305 43.031 11.32 1 98.5 580 SER B N 1
ATOM 9899 C CA . SER B 1 580 ? 8.422 43.594 10.555 1 98.5 580 SER B CA 1
ATOM 9900 C C . SER B 1 580 ? 9.688 42.781 10.758 1 98.5 580 SER B C 1
ATOM 9902 O O . SER B 1 580 ? 10.469 42.594 9.812 1 98.5 580 SER B O 1
ATOM 9904 N N . GLN B 1 581 ? 9.922 42.344 11.961 1 98.19 581 GLN B N 1
ATOM 9905 C CA . GLN B 1 581 ? 11.086 41.5 12.219 1 98.19 581 GLN B CA 1
ATOM 9906 C C . GLN B 1 581 ? 10.914 40.125 11.578 1 98.19 581 GLN B C 1
ATOM 9908 O O . GLN B 1 581 ? 11.875 39.562 11.078 1 98.19 581 GLN B O 1
ATOM 9913 N N . LEU B 1 582 ? 9.727 39.625 11.656 1 98.75 582 LEU B N 1
ATOM 9914 C CA . LEU B 1 582 ? 9.398 38.375 10.961 1 98.75 582 LEU B CA 1
ATOM 9915 C C . LEU B 1 582 ? 9.727 38.5 9.469 1 98.75 582 LEU B C 1
ATOM 9917 O O . LEU B 1 582 ? 10.32 37.594 8.891 1 98.75 582 LEU B O 1
ATOM 9921 N N . LYS B 1 583 ? 9.312 39.562 8.883 1 98.5 583 LYS B N 1
ATOM 9922 C CA . LYS B 1 583 ? 9.562 39.844 7.473 1 98.5 583 LYS B CA 1
ATOM 9923 C C . LYS B 1 583 ? 11.047 39.75 7.148 1 98.5 58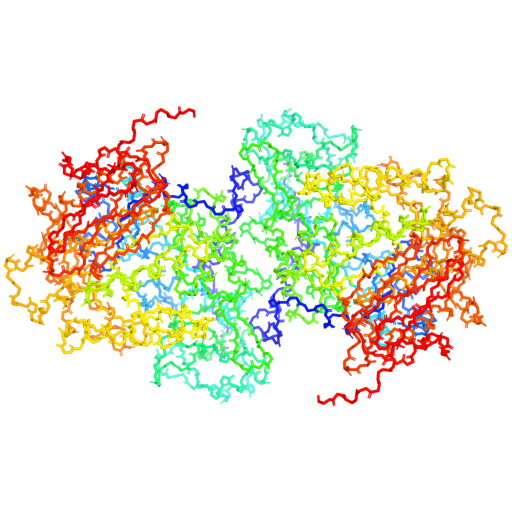3 LYS B C 1
ATOM 9925 O O . LYS B 1 583 ? 11.43 39.156 6.141 1 98.5 583 LYS B O 1
ATOM 9930 N N . LYS B 1 584 ? 11.859 40.25 8 1 97.88 584 LYS B N 1
ATOM 9931 C CA . LYS B 1 584 ? 13.305 40.219 7.793 1 97.88 584 LYS B CA 1
ATOM 9932 C C . LYS B 1 584 ? 13.828 38.781 7.836 1 97.88 584 LYS B C 1
ATOM 9934 O O . LYS B 1 584 ? 14.656 38.406 7.012 1 97.88 584 LYS B O 1
ATOM 9939 N N . ILE B 1 585 ? 13.383 38.062 8.773 1 98.44 585 ILE B N 1
ATOM 9940 C CA . ILE B 1 585 ? 13.805 36.656 8.93 1 98.44 585 ILE B CA 1
ATOM 9941 C C . ILE B 1 585 ? 13.398 35.875 7.699 1 98.44 585 ILE B C 1
ATOM 9943 O O . ILE B 1 585 ? 14.195 35.094 7.164 1 98.44 585 ILE B O 1
ATOM 9947 N N . LEU B 1 586 ? 12.18 36.062 7.238 1 98.62 586 LEU B N 1
ATOM 9948 C CA . LEU B 1 586 ? 11.648 35.281 6.125 1 98.62 586 LEU B CA 1
ATOM 9949 C C . LEU B 1 586 ? 12.312 35.688 4.812 1 98.62 586 LEU B C 1
ATOM 9951 O O . LEU B 1 586 ? 12.477 34.875 3.908 1 98.62 586 LEU B O 1
ATOM 9955 N N . ALA B 1 587 ? 12.688 36.938 4.707 1 97.94 587 ALA B N 1
ATOM 9956 C CA . ALA B 1 587 ? 13.438 37.375 3.535 1 97.94 587 ALA B CA 1
ATOM 9957 C C . ALA B 1 587 ? 14.766 36.656 3.416 1 97.94 587 ALA B C 1
ATOM 9959 O O . ALA B 1 587 ? 15.18 36.281 2.316 1 97.94 587 ALA B O 1
ATOM 9960 N N . VAL B 1 588 ? 15.391 36.5 4.52 1 97.5 588 VAL B N 1
ATOM 9961 C CA . VAL B 1 588 ? 16.656 35.75 4.559 1 97.5 588 VAL B CA 1
ATOM 9962 C C . VAL B 1 588 ? 16.406 34.281 4.219 1 97.5 588 VAL B C 1
ATOM 9964 O O . VAL B 1 588 ? 17.188 33.688 3.465 1 97.5 588 VAL B O 1
ATOM 9967 N N . ARG B 1 589 ? 15.391 33.719 4.777 1 98.25 589 ARG B N 1
ATOM 9968 C CA . ARG B 1 589 ? 15.016 32.344 4.48 1 98.25 589 ARG B CA 1
ATOM 9969 C C . ARG B 1 589 ? 14.859 32.125 2.98 1 98.25 589 ARG B C 1
ATOM 9971 O O . ARG B 1 589 ? 15.344 31.141 2.436 1 98.25 589 ARG B O 1
ATOM 9978 N N . ARG B 1 590 ? 14.211 33.031 2.342 1 97.25 590 ARG B N 1
ATOM 9979 C CA . ARG B 1 590 ? 13.977 32.969 0.905 1 97.25 590 ARG B CA 1
ATOM 9980 C C . ARG B 1 590 ? 15.273 33.156 0.125 1 97.25 590 ARG B C 1
ATOM 9982 O O . ARG B 1 590 ? 15.562 32.406 -0.807 1 97.25 590 ARG B O 1
ATOM 9989 N N . ALA B 1 591 ? 16.016 34.125 0.522 1 96.44 591 ALA B N 1
ATOM 9990 C CA . ALA B 1 591 ? 17.234 34.5 -0.203 1 96.44 591 ALA B CA 1
ATOM 9991 C C . ALA B 1 591 ? 18.234 33.344 -0.217 1 96.44 591 ALA B C 1
ATOM 9993 O O . ALA B 1 591 ? 18.953 33.156 -1.201 1 96.44 591 ALA B O 1
ATOM 9994 N N . TYR B 1 592 ? 18.281 32.625 0.848 1 96.69 592 TYR B N 1
ATOM 9995 C CA . TYR B 1 592 ? 19.281 31.562 0.955 1 96.69 592 TYR B CA 1
ATOM 9996 C C . TYR B 1 592 ? 18.656 30.188 0.756 1 96.69 592 TYR B C 1
ATOM 9998 O O . TYR B 1 592 ? 19.312 29.156 0.933 1 96.69 592 TYR B O 1
ATOM 10006 N N . ASP B 1 593 ? 17.375 30.125 0.426 1 97.44 593 ASP B N 1
ATOM 10007 C CA . ASP B 1 593 ? 16.625 28.891 0.136 1 97.44 593 ASP B CA 1
ATOM 10008 C C . ASP B 1 593 ? 16.812 27.875 1.256 1 97.44 593 ASP B C 1
ATOM 10010 O O . ASP B 1 593 ? 17.172 26.719 1.001 1 97.44 593 ASP B O 1
ATOM 10014 N N . ILE B 1 594 ? 16.562 28.359 2.486 1 98.25 594 ILE B N 1
ATOM 10015 C CA . ILE B 1 594 ? 16.734 27.516 3.668 1 98.25 594 ILE B CA 1
ATOM 10016 C C . ILE B 1 594 ? 15.805 26.297 3.58 1 98.25 594 ILE B C 1
ATOM 10018 O O . ILE B 1 594 ? 16.156 25.203 4.02 1 98.25 594 ILE B O 1
ATOM 10022 N N . ALA B 1 595 ? 14.641 26.453 2.932 1 98.44 595 ALA B N 1
ATOM 10023 C CA . ALA B 1 595 ? 13.648 25.391 2.816 1 98.44 595 ALA B CA 1
ATOM 10024 C C . ALA B 1 595 ? 14.234 24.156 2.129 1 98.44 595 ALA B C 1
ATOM 10026 O O . ALA B 1 595 ? 13.891 23.031 2.463 1 98.44 595 ALA B O 1
ATOM 10027 N N . ALA B 1 596 ? 15.141 24.344 1.189 1 98.19 596 ALA B N 1
ATOM 10028 C CA . ALA B 1 596 ? 15.688 23.266 0.369 1 98.19 596 ALA B CA 1
ATOM 10029 C C . ALA B 1 596 ? 17.016 22.781 0.929 1 98.19 596 ALA B C 1
ATOM 10031 O O . ALA B 1 596 ? 17.641 21.859 0.373 1 98.19 596 ALA B O 1
ATOM 10032 N N . SER B 1 597 ? 17.469 23.297 2.055 1 98.31 597 SER B N 1
ATOM 10033 C CA . SER B 1 597 ? 18.781 22.969 2.594 1 98.31 597 SER B CA 1
ATOM 10034 C C . SER B 1 597 ? 18.797 21.578 3.215 1 98.31 597 SER B C 1
ATOM 10036 O O . SER B 1 597 ? 17.75 20.906 3.26 1 98.31 597 SER B O 1
ATOM 10038 N N . LYS B 1 598 ? 20 21.141 3.574 1 97.75 598 LYS B N 1
ATOM 10039 C CA . LYS B 1 598 ? 20.188 19.828 4.203 1 97.75 598 LYS B CA 1
ATOM 10040 C C . LYS B 1 598 ? 20.844 19.984 5.578 1 97.75 598 LYS B C 1
ATOM 10042 O O . LYS B 1 598 ? 21.906 20.578 5.703 1 97.75 598 LYS B O 1
ATOM 10047 N N . GLN B 1 599 ? 20.156 19.547 6.57 1 97.75 599 GLN B N 1
ATOM 10048 C CA . GLN B 1 599 ? 20.766 19.562 7.895 1 97.75 599 GLN B CA 1
ATOM 10049 C C . GLN B 1 599 ? 21.891 18.547 8 1 97.75 599 GLN B C 1
ATOM 10051 O O . GLN B 1 599 ? 21.672 17.344 7.812 1 97.75 599 GLN B O 1
ATOM 10056 N N . ILE B 1 600 ? 23.094 18.953 8.359 1 96 600 ILE B N 1
ATOM 10057 C CA . ILE B 1 600 ? 24.234 18.062 8.273 1 96 600 ILE B CA 1
ATOM 10058 C C . ILE B 1 600 ? 24.828 17.844 9.656 1 96 600 ILE B C 1
ATOM 10060 O O . ILE B 1 600 ? 25.562 16.875 9.883 1 96 600 ILE B O 1
ATOM 10064 N N . LEU B 1 601 ? 24.516 18.797 10.602 1 96 601 LEU B N 1
ATOM 10065 C CA . LEU B 1 601 ? 25.125 18.641 11.914 1 96 601 LEU B CA 1
ATOM 10066 C C . LEU B 1 601 ? 24.266 19.266 13 1 96 601 LEU B C 1
ATOM 10068 O O . LEU B 1 601 ? 23.672 20.328 12.789 1 96 601 LEU B O 1
ATOM 10072 N N . ILE B 1 602 ? 24.172 18.641 14.18 1 97.38 602 ILE B N 1
ATOM 10073 C CA . ILE B 1 602 ? 23.656 19.141 15.445 1 97.38 602 ILE B CA 1
ATOM 10074 C C . ILE B 1 602 ? 24.688 18.938 16.547 1 97.38 602 ILE B C 1
ATOM 10076 O O . ILE B 1 602 ? 24.594 17.969 17.312 1 97.38 602 ILE B O 1
ATOM 10080 N N . PRO B 1 603 ? 25.594 19.828 16.656 1 96.06 603 PRO B N 1
ATOM 10081 C CA . PRO B 1 603 ? 26.719 19.594 17.562 1 96.06 603 PRO B CA 1
ATOM 10082 C C . PRO B 1 603 ? 26.328 19.641 19.031 1 96.06 603 PRO B C 1
ATOM 10084 O O . PRO B 1 603 ? 25.328 20.266 19.375 1 96.06 603 PRO B O 1
ATOM 10087 N N . ASP B 1 604 ? 27.188 19.016 19.844 1 94.5 604 ASP B N 1
ATOM 10088 C CA . ASP B 1 604 ? 27.062 19.188 21.281 1 94.5 604 ASP B CA 1
ATOM 10089 C C . ASP B 1 604 ? 27.516 20.594 21.703 1 94.5 604 ASP B C 1
ATOM 10091 O O . ASP B 1 604 ? 28.328 21.219 21.016 1 94.5 604 ASP B O 1
ATOM 10095 N N . VAL B 1 605 ? 26.938 21.016 22.734 1 96.19 605 VAL B N 1
ATOM 10096 C CA . VAL B 1 605 ? 27.281 22.328 23.266 1 96.19 605 VAL B CA 1
ATOM 10097 C C . VAL B 1 605 ? 27.562 22.234 24.75 1 96.19 605 VAL B C 1
ATOM 10099 O O . VAL B 1 605 ? 27.219 21.234 25.391 1 96.19 605 VAL B O 1
ATOM 10102 N N . GLN B 1 606 ? 28.203 23.219 25.266 1 96 606 GLN B N 1
ATOM 10103 C CA . GLN B 1 606 ? 28.5 23.266 26.688 1 96 606 GLN B CA 1
ATOM 10104 C C . GLN B 1 606 ? 27.375 23.906 27.484 1 96 606 GLN B C 1
ATOM 10106 O O . GLN B 1 606 ? 26.938 23.375 28.5 1 96 606 GLN B O 1
ATOM 10111 N N . HIS B 1 607 ? 27 25.094 27.031 1 97.06 607 HIS B N 1
ATOM 10112 C CA . HIS B 1 607 ? 25.906 25.766 27.734 1 97.06 607 HIS B CA 1
ATOM 10113 C C . HIS B 1 607 ? 24.578 25.047 27.5 1 97.06 607 HIS B C 1
ATOM 10115 O O . HIS B 1 607 ? 24.188 24.828 26.359 1 97.06 607 HIS B O 1
ATOM 10121 N N . PRO B 1 608 ? 23.828 24.766 28.531 1 96.75 608 PRO B N 1
ATOM 10122 C CA . PRO B 1 608 ? 22.609 23.953 28.391 1 96.75 608 PRO B CA 1
ATOM 10123 C C . PRO B 1 608 ? 21.547 24.641 27.547 1 96.75 608 PRO B C 1
ATOM 10125 O O . PRO B 1 608 ? 20.734 23.953 26.906 1 96.75 608 PRO B O 1
ATOM 10128 N N . GLY B 1 609 ? 21.5 25.906 27.5 1 98.12 609 GLY B N 1
ATOM 10129 C CA . GLY B 1 609 ? 20.453 26.641 26.797 1 98.12 609 GLY B CA 1
ATOM 10130 C C . GLY B 1 609 ? 20.75 26.859 25.328 1 98.12 609 GLY B C 1
ATOM 10131 O O . GLY B 1 609 ? 19.891 27.328 24.578 1 98.12 609 GLY B O 1
ATOM 10132 N N . LEU B 1 610 ? 21.938 26.484 24.859 1 98.56 610 LEU B N 1
ATOM 10133 C CA . LEU B 1 610 ? 22.391 26.781 23.5 1 98.56 610 LEU B CA 1
ATOM 10134 C C . LEU B 1 610 ? 22.016 25.656 22.531 1 98.56 610 LEU B C 1
ATOM 10136 O O . LEU B 1 610 ? 22.156 24.469 22.875 1 98.56 610 LEU B O 1
ATOM 10140 N N . LEU B 1 611 ? 21.422 25.922 21.406 1 98.81 611 LEU B N 1
ATOM 10141 C CA . LEU B 1 611 ? 21.203 25 20.297 1 98.81 611 LEU B CA 1
ATOM 10142 C C . LEU B 1 611 ? 21.922 25.484 19.047 1 98.81 611 LEU B C 1
ATOM 10144 O O . LEU B 1 611 ? 21.828 26.656 18.688 1 98.81 611 LEU B O 1
ATOM 10148 N N . ILE B 1 612 ? 22.625 24.609 18.422 1 98.19 612 ILE B N 1
ATOM 10149 C CA . ILE B 1 612 ? 23.297 24.891 17.156 1 98.19 612 ILE B CA 1
ATOM 10150 C C . ILE B 1 612 ? 22.781 23.922 16.094 1 98.19 612 ILE B C 1
ATOM 10152 O O . ILE B 1 612 ? 22.75 22.719 16.297 1 98.19 612 ILE B O 1
ATOM 10156 N N . MET B 1 613 ? 22.344 24.406 14.984 1 98.31 613 MET B N 1
ATOM 10157 C CA . MET B 1 613 ? 21.984 23.609 13.812 1 98.31 613 MET B CA 1
ATOM 10158 C C . MET B 1 613 ? 22.812 24.031 12.602 1 98.31 613 MET B C 1
ATOM 10160 O O . MET B 1 613 ? 22.984 25.219 12.344 1 98.31 613 MET B O 1
ATOM 10164 N N . VAL B 1 614 ? 23.344 23.109 11.875 1 97.75 614 VAL B N 1
ATOM 10165 C CA . VAL B 1 614 ? 24.188 23.391 10.719 1 97.75 614 VAL B CA 1
ATOM 10166 C C . VAL B 1 614 ? 23.531 22.812 9.461 1 97.75 614 VAL B C 1
ATOM 10168 O O . VAL B 1 614 ? 23.188 21.625 9.422 1 97.75 614 VAL B O 1
ATOM 10171 N N . HIS B 1 615 ? 23.422 23.609 8.445 1 98 615 HIS B N 1
ATOM 10172 C CA . HIS B 1 615 ? 22.781 23.219 7.195 1 98 615 HIS B CA 1
ATOM 10173 C C . HIS B 1 615 ? 23.688 23.484 5.996 1 98 615 HIS B C 1
ATOM 10175 O O . HIS B 1 615 ? 24.422 24.484 5.984 1 98 615 HIS B O 1
ATOM 10181 N N . GLU B 1 616 ? 23.688 22.578 5.043 1 96.94 616 GLU B N 1
ATOM 10182 C CA . GLU B 1 616 ? 24.266 22.828 3.723 1 96.94 616 GLU B CA 1
ATOM 10183 C C . GLU B 1 616 ? 23.25 23.5 2.805 1 96.94 616 GLU B C 1
ATOM 10185 O O . GLU B 1 616 ? 22.172 22.953 2.551 1 96.94 616 GLU B O 1
ATOM 10190 N N . LEU B 1 617 ? 23.609 24.719 2.365 1 96.75 617 LEU B N 1
ATOM 10191 C CA . LEU B 1 617 ? 22.703 25.469 1.503 1 96.75 617 LEU B CA 1
ATOM 10192 C C . LEU B 1 617 ? 22.703 24.906 0.085 1 96.75 617 LEU B C 1
ATOM 10194 O O . LEU B 1 617 ? 23.703 24.328 -0.35 1 96.75 617 LEU B O 1
ATOM 10198 N N . PRO B 1 618 ? 21.609 25.031 -0.583 1 95.44 618 PRO B N 1
ATOM 10199 C CA . PRO B 1 618 ? 21.562 24.516 -1.954 1 95.44 618 PRO B CA 1
ATOM 10200 C C . PRO B 1 618 ? 22.438 25.328 -2.918 1 95.44 618 PRO B C 1
ATOM 10202 O O . PRO B 1 618 ? 22.828 26.453 -2.598 1 95.44 618 PRO B O 1
ATOM 10205 N N . ALA B 1 619 ? 22.766 24.703 -4.102 1 92.12 619 ALA B N 1
ATOM 10206 C CA . ALA B 1 619 ? 23.438 25.344 -5.234 1 92.12 619 ALA B CA 1
ATOM 10207 C C . ALA B 1 619 ? 24.812 25.891 -4.832 1 92.12 619 ALA B C 1
ATOM 10209 O O . ALA B 1 619 ? 25.234 26.922 -5.328 1 92.12 619 ALA B O 1
ATOM 10210 N N . GLY B 1 620 ? 25.438 25.344 -3.855 1 86.75 620 GLY B N 1
ATOM 10211 C CA . GLY B 1 620 ? 26.812 25.703 -3.486 1 86.75 620 GLY B CA 1
ATOM 10212 C C . GLY B 1 620 ? 26.906 27.031 -2.754 1 86.75 620 GLY B C 1
ATOM 10213 O O . GLY B 1 620 ? 27.938 27.688 -2.773 1 86.75 620 GLY B O 1
ATOM 10214 N N . LYS B 1 621 ? 25.812 27.469 -2.043 1 89.69 621 LYS B N 1
ATOM 10215 C CA . LYS B 1 621 ? 25.797 28.75 -1.342 1 89.69 621 LYS B CA 1
ATOM 10216 C C . LYS B 1 621 ? 26.531 28.672 -0.009 1 89.69 621 LYS B C 1
ATOM 10218 O O . LYS B 1 621 ? 26.641 29.656 0.714 1 89.69 621 LYS B O 1
ATOM 10223 N N . GLY B 1 622 ? 27 27.484 0.267 1 91.62 622 GLY B N 1
ATOM 10224 C CA . GLY B 1 622 ? 27.812 27.359 1.464 1 91.62 622 GLY B CA 1
ATOM 10225 C C . GLY B 1 622 ? 27.078 26.734 2.627 1 91.62 622 GLY B C 1
ATOM 10226 O O . GLY B 1 622 ? 26.172 25.922 2.426 1 91.62 622 GLY B O 1
ATOM 10227 N N . THR B 1 623 ? 27.609 27.031 3.83 1 96.25 623 THR B N 1
ATOM 10228 C CA . THR B 1 623 ? 27.078 26.438 5.051 1 96.25 623 THR B CA 1
ATOM 10229 C C . THR B 1 623 ? 26.375 27.469 5.91 1 96.25 623 THR B C 1
ATOM 10231 O O . THR B 1 623 ? 26.891 28.578 6.094 1 96.25 623 THR B O 1
ATOM 10234 N N . GLN B 1 624 ? 25.203 27.172 6.332 1 97.62 624 GLN B N 1
ATOM 10235 C CA . GLN B 1 624 ? 24.422 28.016 7.223 1 97.62 624 GLN B CA 1
ATOM 10236 C C . GLN B 1 624 ? 24.406 27.469 8.641 1 97.62 624 GLN B C 1
ATOM 10238 O O . GLN B 1 624 ? 24.25 26.25 8.844 1 97.62 624 GLN B O 1
ATOM 10243 N N . ILE B 1 625 ? 24.594 28.312 9.664 1 97.56 625 ILE B N 1
ATOM 10244 C CA . ILE B 1 625 ? 24.578 27.953 11.078 1 97.56 625 ILE B CA 1
ATOM 10245 C C . ILE B 1 625 ? 23.5 28.75 11.812 1 97.56 625 ILE B C 1
ATOM 10247 O O . ILE B 1 625 ? 23.484 29.984 11.734 1 97.56 625 ILE B O 1
ATOM 10251 N N . THR B 1 626 ? 22.594 28.109 12.43 1 98.5 626 THR B N 1
ATOM 10252 C CA . THR B 1 626 ? 21.641 28.75 13.32 1 98.5 626 THR B CA 1
ATOM 10253 C C . THR B 1 626 ? 22.031 28.531 14.781 1 98.5 626 THR B C 1
ATOM 10255 O O . THR B 1 626 ? 22.203 27.391 15.211 1 98.5 626 THR B O 1
ATOM 10258 N N . ALA B 1 627 ? 22.25 29.562 15.484 1 98.44 627 ALA B N 1
ATOM 10259 C CA . ALA B 1 627 ? 22.562 29.531 16.906 1 98.44 627 ALA B CA 1
ATOM 10260 C C . ALA B 1 627 ? 21.438 30.172 17.734 1 98.44 627 ALA B C 1
ATOM 10262 O O . ALA B 1 627 ? 21.078 31.328 17.5 1 98.44 627 ALA B O 1
ATOM 10263 N N . LEU B 1 628 ? 20.891 29.453 18.688 1 98.81 628 LEU B N 1
ATOM 10264 C CA . LEU B 1 628 ? 19.766 29.938 19.469 1 98.81 628 LEU B CA 1
ATOM 10265 C C . LEU B 1 628 ? 20.016 29.734 20.953 1 98.81 628 LEU B C 1
ATOM 10267 O O . LEU B 1 628 ? 20.453 28.656 21.375 1 98.81 628 LEU B O 1
ATOM 10271 N N . ASN B 1 629 ? 19.766 30.719 21.75 1 98.81 629 ASN B N 1
ATOM 10272 C CA . ASN B 1 629 ? 19.859 30.641 23.203 1 98.81 629 ASN B CA 1
ATOM 10273 C C . ASN B 1 629 ? 18.484 30.594 23.844 1 98.81 629 ASN B C 1
ATOM 10275 O O . ASN B 1 629 ? 17.766 31.609 23.875 1 98.81 629 ASN B O 1
ATOM 10279 N N . PHE B 1 630 ? 18.109 29.469 24.484 1 98.75 630 PHE B N 1
ATOM 10280 C CA . PHE B 1 630 ? 16.781 29.281 25.078 1 98.75 630 PHE B CA 1
ATOM 10281 C C . PHE B 1 630 ? 16.797 29.641 26.547 1 98.75 630 PHE B C 1
ATOM 10283 O O . PHE B 1 630 ? 15.812 29.422 27.266 1 98.75 630 PHE B O 1
ATOM 10290 N N . SER B 1 631 ? 17.906 30.25 27.031 1 97.94 631 SER B N 1
ATOM 10291 C CA . SER B 1 631 ? 18.031 30.547 28.453 1 97.94 631 SER B CA 1
ATOM 10292 C C . SER B 1 631 ? 17.984 32.062 28.719 1 97.94 631 SER B C 1
ATOM 10294 O O . SER B 1 631 ? 18.109 32.844 27.781 1 97.94 631 SER B O 1
ATOM 10296 N N . SER B 1 632 ? 17.844 32.406 29.969 1 97 632 SER B N 1
ATOM 10297 C CA . SER B 1 632 ? 17.781 33.781 30.375 1 97 632 SER B CA 1
ATOM 10298 C C . SER B 1 632 ? 19.172 34.344 30.688 1 97 632 SER B C 1
ATOM 10300 O O . SER B 1 632 ? 19.312 35.469 31.188 1 97 632 SER B O 1
ATOM 10302 N N . GLU B 1 633 ? 20.203 33.531 30.297 1 96.75 633 GLU B N 1
ATOM 10303 C CA . GLU B 1 633 ? 21.578 33.938 30.531 1 96.75 633 GLU B CA 1
ATOM 10304 C C . GLU B 1 633 ? 22.328 34.125 29.219 1 96.75 633 GLU B C 1
ATOM 10306 O O . GLU B 1 633 ? 22.031 33.469 28.219 1 96.75 633 GLU B O 1
ATOM 10311 N N . SER B 1 634 ? 23.25 35.031 29.266 1 97.5 634 SER B N 1
ATOM 10312 C CA . SER B 1 634 ? 24.109 35.188 28.094 1 97.5 634 SER B CA 1
ATOM 10313 C C . SER B 1 634 ? 25.062 34 27.938 1 97.5 634 SER B C 1
ATOM 10315 O O . SER B 1 634 ? 25.438 33.375 28.922 1 97.5 634 SER B O 1
ATOM 10317 N N . VAL B 1 635 ? 25.438 33.75 26.719 1 97.38 635 VAL B N 1
ATOM 10318 C CA . VAL B 1 635 ? 26.266 32.594 26.406 1 97.38 635 VAL B CA 1
ATOM 10319 C C . VAL B 1 635 ? 27.453 33 25.562 1 97.38 635 VAL B C 1
ATOM 10321 O O . VAL B 1 635 ? 27.312 33.812 24.625 1 97.38 635 VAL B O 1
ATOM 10324 N N . VAL B 1 636 ? 28.625 32.625 25.938 1 97.31 636 VAL B N 1
ATOM 10325 C CA . VAL B 1 636 ? 29.828 32.656 25.094 1 97.31 636 VAL B CA 1
ATOM 10326 C C . VAL B 1 636 ? 30.438 31.266 25 1 97.31 636 VAL B C 1
ATOM 10328 O O . VAL B 1 636 ? 30.75 30.641 26.031 1 97.31 636 VAL B O 1
ATOM 10331 N N . GLU B 1 637 ? 30.484 30.781 23.844 1 97.31 637 GLU B N 1
ATOM 10332 C CA . GLU B 1 637 ? 30.969 29.406 23.672 1 97.31 637 GLU B CA 1
ATOM 10333 C C . GLU B 1 637 ? 31.719 29.234 22.359 1 97.31 637 GLU B C 1
ATOM 10335 O O . GLU B 1 637 ? 31.328 29.797 21.328 1 97.31 637 GLU B O 1
ATOM 10340 N N . THR B 1 638 ? 32.844 28.5 22.344 1 96.81 638 THR B N 1
ATOM 10341 C CA . THR B 1 638 ? 33.594 28.141 21.141 1 96.81 638 THR B CA 1
ATOM 10342 C C . THR B 1 638 ? 33.062 26.828 20.562 1 96.81 638 THR B C 1
ATOM 10344 O O . THR B 1 638 ? 33.125 25.797 21.219 1 96.81 638 THR B O 1
ATOM 10347 N N . LEU B 1 639 ? 32.594 26.953 19.359 1 95.38 639 LEU B N 1
ATOM 10348 C CA . LEU B 1 639 ? 32.031 25.797 18.656 1 95.38 639 LEU B CA 1
ATOM 10349 C C . LEU B 1 639 ? 33.125 25.062 17.891 1 95.38 639 LEU B C 1
ATOM 10351 O O . LEU B 1 639 ? 34.156 25.656 17.5 1 95.38 639 LEU B O 1
ATOM 10355 N N . HIS B 1 640 ? 32.938 23.781 17.75 1 93.38 640 HIS B N 1
ATOM 10356 C CA . HIS B 1 640 ? 33.812 22.938 16.906 1 93.38 640 HIS B CA 1
ATOM 10357 C C . HIS B 1 640 ? 33 22.297 15.781 1 93.38 640 HIS B C 1
ATOM 10359 O O . HIS B 1 640 ? 32.375 21.25 15.977 1 93.38 640 HIS B O 1
ATOM 10365 N N . LEU B 1 641 ? 33.156 22.875 14.664 1 93.75 641 LEU B N 1
ATOM 10366 C CA . LEU B 1 641 ? 32.375 22.438 13.508 1 93.75 641 LEU B CA 1
ATOM 10367 C C . LEU B 1 641 ? 33.281 21.703 12.508 1 93.75 641 LEU B C 1
ATOM 10369 O O . LEU B 1 641 ? 33.719 22.297 11.523 1 93.75 641 LEU B O 1
ATOM 10373 N N . ALA B 1 642 ? 33.375 20.406 12.688 1 85.69 642 ALA B N 1
ATOM 10374 C CA . ALA B 1 642 ? 34.25 19.594 11.859 1 85.69 642 ALA B CA 1
ATOM 10375 C C . ALA B 1 642 ? 33.688 19.422 10.453 1 85.69 642 ALA B C 1
ATOM 10377 O O . ALA B 1 642 ? 32.469 19.281 10.281 1 85.69 642 ALA B O 1
ATOM 10378 N N . GLY B 1 643 ? 34.562 19.5 9.508 1 86.81 643 GLY B N 1
ATOM 10379 C CA . GLY B 1 643 ? 34.156 19.172 8.148 1 86.81 643 GLY B CA 1
ATOM 10380 C C . GLY B 1 643 ? 33.594 20.359 7.387 1 86.81 643 GLY B C 1
ATOM 10381 O O . GLY B 1 643 ? 33.188 20.219 6.242 1 86.81 643 GLY B O 1
ATOM 10382 N N . ILE B 1 644 ? 33.562 21.531 8.016 1 91.88 644 ILE B N 1
ATOM 10383 C CA . ILE B 1 644 ? 33.062 22.734 7.348 1 91.88 644 ILE B CA 1
ATOM 10384 C C . ILE B 1 644 ? 34.25 23.594 6.871 1 91.88 644 ILE B C 1
ATOM 10386 O O . ILE B 1 644 ? 35.219 23.797 7.613 1 91.88 644 ILE B O 1
ATOM 10390 N N . ALA B 1 645 ? 34.188 24.078 5.668 1 91 645 ALA B N 1
ATOM 10391 C CA . ALA B 1 645 ? 35.25 24.922 5.109 1 91 645 ALA B CA 1
ATOM 10392 C C . ALA B 1 645 ? 35.406 26.219 5.895 1 91 645 ALA B C 1
ATOM 10394 O O . ALA B 1 645 ? 34.406 26.844 6.266 1 91 645 ALA B O 1
ATOM 10395 N N . PRO B 1 646 ? 36.625 26.594 6.18 1 93.12 646 PRO B N 1
ATOM 10396 C CA . PRO B 1 646 ? 36.844 27.828 6.953 1 93.12 646 PRO B CA 1
ATOM 10397 C C . PRO B 1 646 ? 36.5 29.078 6.164 1 93.12 646 PRO B C 1
ATOM 10399 O O . PRO B 1 646 ? 36.438 29.047 4.93 1 93.12 646 PRO B O 1
ATOM 10402 N N . GLY B 1 647 ? 36.25 30.203 6.875 1 93.81 647 GLY B N 1
ATOM 10403 C CA . GLY B 1 647 ? 35.938 31.484 6.266 1 93.81 647 GLY B CA 1
ATOM 10404 C C . GLY B 1 647 ? 35.25 32.438 7.207 1 93.81 647 GLY B C 1
ATOM 10405 O O . GLY B 1 647 ? 35.031 32.125 8.375 1 93.81 647 GLY B O 1
ATOM 10406 N N . PRO B 1 648 ? 35.062 33.688 6.691 1 94.69 648 PRO B N 1
ATOM 10407 C CA . PRO B 1 648 ? 34.312 34.625 7.5 1 94.69 648 PRO B CA 1
ATOM 10408 C C . PRO B 1 648 ? 32.906 34.156 7.801 1 94.69 648 PRO B C 1
ATOM 10410 O O . PRO B 1 648 ? 32.25 33.562 6.941 1 94.69 648 PRO B O 1
ATOM 10413 N N . VAL B 1 649 ? 32.531 34.375 9.039 1 96.56 649 VAL B N 1
ATOM 10414 C CA . VAL B 1 649 ? 31.172 34.062 9.477 1 96.56 649 VAL B CA 1
ATOM 10415 C C . VAL B 1 649 ? 30.328 35.344 9.555 1 96.56 649 VAL B C 1
ATOM 10417 O O . VAL B 1 649 ? 30.688 36.281 10.258 1 96.56 649 VAL B O 1
ATOM 10420 N N . VAL B 1 650 ? 29.203 35.312 8.82 1 96.25 650 VAL B N 1
ATOM 10421 C CA . VAL B 1 650 ? 28.391 36.531 8.695 1 96.25 650 VAL B CA 1
ATOM 10422 C C . VAL B 1 650 ? 26.984 36.25 9.25 1 96.25 650 VAL B C 1
ATOM 10424 O O . VAL B 1 650 ? 26.422 35.188 9.031 1 96.25 650 VAL B O 1
ATOM 10427 N N . ASP B 1 651 ? 26.531 37.156 10.078 1 97.06 651 ASP B N 1
ATOM 10428 C CA . ASP B 1 651 ? 25.109 37.188 10.438 1 97.06 651 ASP B CA 1
ATOM 10429 C C . ASP B 1 651 ? 24.25 37.594 9.258 1 97.06 651 ASP B C 1
ATOM 10431 O O . ASP B 1 651 ? 24.25 38.781 8.875 1 97.06 651 ASP B O 1
ATOM 10435 N N . ILE B 1 652 ? 23.5 36.75 8.773 1 96.12 652 ILE B N 1
ATOM 10436 C CA . ILE B 1 652 ? 22.859 37 7.488 1 96.12 652 ILE B CA 1
ATOM 10437 C C . ILE B 1 652 ? 21.562 37.781 7.703 1 96.12 652 ILE B C 1
ATOM 10439 O O . ILE B 1 652 ? 20.984 38.312 6.754 1 96.12 652 ILE B O 1
ATOM 10443 N N . ILE B 1 653 ? 21.094 37.906 8.875 1 95.31 653 ILE B N 1
ATOM 10444 C CA . ILE B 1 653 ? 19.906 38.719 9.141 1 95.31 653 ILE B CA 1
ATOM 10445 C C . ILE B 1 653 ? 20.328 40.188 9.336 1 95.31 653 ILE B C 1
ATOM 10447 O O . ILE B 1 653 ? 19.719 41.094 8.75 1 95.31 653 ILE B O 1
ATOM 10451 N N . ASN B 1 654 ? 21.391 40.375 10.094 1 93.5 654 ASN B N 1
ATOM 10452 C CA . ASN B 1 654 ? 21.828 41.719 10.406 1 93.5 654 ASN B CA 1
ATOM 10453 C C . ASN B 1 654 ? 22.969 42.188 9.492 1 93.5 654 ASN B C 1
ATOM 10455 O O . ASN B 1 654 ? 23.406 43.312 9.555 1 93.5 654 ASN B O 1
ATOM 10459 N N . GLU B 1 655 ? 23.484 41.406 8.734 1 92.38 655 GLU B N 1
ATOM 10460 C CA . GLU B 1 655 ? 24.531 41.688 7.766 1 92.38 655 GLU B CA 1
ATOM 10461 C C . GLU B 1 655 ? 25.797 42.219 8.445 1 92.38 655 GLU B C 1
ATOM 10463 O O . GLU B 1 655 ? 26.312 43.281 8.078 1 92.38 655 GLU B O 1
ATOM 10468 N N . ARG B 1 656 ? 26.25 41.438 9.359 1 94.38 656 ARG B N 1
ATOM 10469 C CA . ARG B 1 656 ? 27.453 41.812 10.094 1 94.38 656 ARG B CA 1
ATOM 10470 C C . ARG B 1 656 ? 28.391 40.625 10.227 1 94.38 656 ARG B C 1
ATOM 10472 O O . ARG B 1 656 ? 27.953 39.5 10.391 1 94.38 656 ARG B O 1
ATOM 10479 N N . VAL B 1 657 ? 29.641 40.938 10.219 1 94.06 657 VAL B N 1
ATOM 10480 C CA . VAL B 1 657 ? 30.656 39.875 10.414 1 94.06 657 VAL B CA 1
ATOM 10481 C C . VAL B 1 657 ? 30.766 39.531 11.898 1 94.06 657 VAL B C 1
ATOM 10483 O O . VAL B 1 657 ? 30.938 40.438 12.727 1 94.06 657 VAL B O 1
ATOM 10486 N N . GLU B 1 658 ? 30.609 38.344 12.195 1 94.31 658 GLU B N 1
ATOM 10487 C CA . GLU B 1 658 ? 30.641 37.906 13.586 1 94.31 658 GLU B CA 1
ATOM 10488 C C . GLU B 1 658 ? 32 37.312 13.953 1 94.31 658 GLU B C 1
ATOM 10490 O O . GLU B 1 658 ? 32.344 37.219 15.133 1 94.31 658 GLU B O 1
ATOM 10495 N N . GLY B 1 659 ? 32.75 36.938 12.938 1 93.69 659 GLY B N 1
ATOM 10496 C CA . GLY B 1 659 ? 34.062 36.312 13.156 1 93.69 659 GLY B CA 1
ATOM 10497 C C . GLY B 1 659 ? 34.5 35.438 12.016 1 93.69 659 GLY B C 1
ATOM 10498 O O . GLY B 1 659 ? 34.094 35.625 10.867 1 93.69 659 GLY B O 1
ATOM 10499 N N . ASP B 1 660 ? 35.469 34.5 12.383 1 94.5 660 ASP B N 1
ATOM 10500 C CA . ASP B 1 660 ? 35.969 33.562 11.406 1 94.5 660 ASP B CA 1
ATOM 10501 C C . ASP B 1 660 ? 35.938 32.125 11.93 1 94.5 660 ASP B C 1
ATOM 10503 O O . ASP B 1 660 ? 36.219 31.891 13.102 1 94.5 660 ASP B O 1
ATOM 10507 N N . LEU B 1 661 ? 35.469 31.312 11.031 1 95.38 661 LEU B N 1
ATOM 10508 C CA . LEU B 1 661 ? 35.656 29.891 11.297 1 95.38 661 LEU B CA 1
ATOM 10509 C C . LEU B 1 661 ? 37.094 29.469 10.953 1 95.38 661 LEU B C 1
ATOM 10511 O O . LEU B 1 661 ? 37.531 29.656 9.812 1 95.38 661 LEU B O 1
ATOM 10515 N N . THR B 1 662 ? 37.781 28.906 11.859 1 94.75 662 THR B N 1
ATOM 10516 C CA . THR B 1 662 ? 39.188 28.562 11.664 1 94.75 662 THR B CA 1
ATOM 10517 C C . THR B 1 662 ? 39.312 27.297 10.836 1 94.75 662 THR B C 1
ATOM 10519 O O . THR B 1 662 ? 38.312 26.609 10.555 1 94.75 662 THR B O 1
ATOM 10522 N N . GLU B 1 663 ? 40.531 26.969 10.406 1 92.75 663 GLU B N 1
ATOM 10523 C CA . GLU B 1 663 ? 40.844 25.75 9.664 1 92.75 663 GLU B CA 1
ATOM 10524 C C . GLU B 1 663 ? 40.531 24.516 10.484 1 92.75 663 GLU B C 1
ATOM 10526 O O . GLU B 1 663 ? 40.156 23.469 9.93 1 92.75 663 GLU B O 1
ATOM 10531 N N . GLU B 1 664 ? 40.562 24.688 11.781 1 93 664 GLU B N 1
ATOM 10532 C CA . GLU B 1 664 ? 40.281 23.562 12.68 1 93 664 GLU B CA 1
ATOM 10533 C C . GLU B 1 664 ? 38.812 23.422 12.961 1 93 664 GLU B C 1
ATOM 10535 O O . GLU B 1 664 ? 38.375 22.5 13.648 1 93 664 GLU B O 1
ATOM 10540 N N . GLY B 1 665 ? 38 24.391 12.453 1 93.25 665 GLY B N 1
ATOM 10541 C CA . GLY B 1 665 ? 36.562 24.328 12.633 1 93.25 665 GLY B CA 1
ATOM 10542 C C . GLY B 1 665 ? 36.094 25 13.914 1 93.25 665 GLY B C 1
ATOM 10543 O O . GLY B 1 665 ? 35.031 24.672 14.422 1 93.25 665 GLY B O 1
ATOM 10544 N N . GLU B 1 666 ? 36.906 25.906 14.43 1 95.5 666 GLU B N 1
ATOM 10545 C CA . GLU B 1 666 ? 36.562 26.594 15.672 1 95.5 666 GLU B CA 1
ATOM 10546 C C . GLU B 1 666 ? 35.906 27.953 15.383 1 95.5 666 GLU B C 1
ATOM 10548 O O . GLU B 1 666 ? 36.344 28.688 14.5 1 95.5 666 GLU B O 1
ATOM 10553 N N . PHE B 1 667 ? 34.875 28.281 16.078 1 96.25 667 PHE B N 1
ATOM 10554 C CA . PHE B 1 667 ? 34.188 29.562 15.984 1 96.25 667 PHE B CA 1
ATOM 10555 C C . PHE B 1 667 ? 33.531 29.922 17.328 1 96.25 667 PHE B C 1
ATOM 10557 O O . PHE B 1 667 ? 32.781 29.109 17.891 1 96.25 667 PHE B O 1
ATOM 10564 N N . THR B 1 668 ? 33.781 31.078 17.844 1 96.62 668 THR B N 1
ATOM 10565 C CA . THR B 1 668 ? 33.219 31.5 19.109 1 96.62 668 THR B CA 1
ATOM 10566 C C . THR B 1 668 ? 31.938 32.312 18.891 1 96.62 668 THR B C 1
ATOM 10568 O O . THR B 1 668 ? 31.938 33.312 18.156 1 96.62 668 THR B O 1
ATOM 10571 N N . ILE B 1 669 ? 30.938 31.922 19.578 1 96 669 ILE B N 1
ATOM 10572 C CA . ILE B 1 669 ? 29.656 32.625 19.453 1 96 669 ILE B CA 1
ATOM 10573 C C . ILE B 1 669 ? 29.328 33.344 20.75 1 96 669 ILE B C 1
ATOM 10575 O O . ILE B 1 669 ? 29.719 32.906 21.828 1 96 669 ILE B O 1
ATOM 10579 N N . THR B 1 670 ? 28.719 34.438 20.625 1 96.25 670 THR B N 1
ATOM 10580 C CA . THR B 1 670 ? 28.203 35.219 21.75 1 96.25 670 THR B CA 1
ATOM 10581 C C . THR B 1 670 ? 26.719 35.531 21.531 1 96.25 670 THR B C 1
ATOM 10583 O O . THR B 1 670 ? 26.344 36.125 20.531 1 96.25 670 THR B O 1
ATOM 10586 N N . LEU B 1 671 ? 25.891 35.125 22.5 1 97.94 671 LEU B N 1
ATOM 10587 C CA . LEU B 1 671 ? 24.453 35.344 22.422 1 97.94 671 LEU B CA 1
ATOM 10588 C C . LEU B 1 671 ? 23.938 35.906 23.75 1 97.94 671 LEU B C 1
ATOM 10590 O O . LEU B 1 671 ? 24.312 35.438 24.812 1 97.94 671 LEU B O 1
ATOM 10594 N N . ASP B 1 672 ? 23.141 36.938 23.688 1 97.75 672 ASP B N 1
ATOM 10595 C CA . ASP B 1 672 ? 22.391 37.406 24.859 1 97.75 672 ASP B CA 1
ATOM 10596 C C . ASP B 1 672 ? 21.266 36.438 25.203 1 97.75 672 ASP B C 1
ATOM 10598 O O . ASP B 1 672 ? 21.031 35.469 24.484 1 97.75 672 ASP B O 1
ATOM 10602 N N . ALA B 1 673 ? 20.578 36.781 26.344 1 98 673 ALA B N 1
ATOM 10603 C CA . ALA B 1 673 ? 19.422 36 26.75 1 98 673 ALA B CA 1
ATOM 10604 C C . ALA B 1 673 ? 18.375 35.938 25.656 1 98 673 ALA B C 1
ATOM 10606 O O . ALA B 1 673 ? 17.969 37 25.141 1 98 673 ALA B O 1
ATOM 10607 N N . TYR B 1 674 ? 17.969 34.719 25.266 1 98.5 674 TYR B N 1
ATOM 10608 C CA . TYR B 1 674 ? 16.906 34.469 24.312 1 98.5 674 TYR B CA 1
ATOM 10609 C C . TYR B 1 674 ? 17.234 35.062 22.953 1 98.5 674 TYR B C 1
ATOM 10611 O O . TYR B 1 674 ? 16.344 35.5 22.219 1 98.5 674 TYR B O 1
ATOM 10619 N N . GLU B 1 675 ? 18.516 35.156 22.656 1 97.81 675 GLU B N 1
ATOM 10620 C CA . GLU B 1 675 ? 18.953 35.688 21.359 1 97.81 675 GLU B CA 1
ATOM 10621 C C . GLU B 1 675 ? 19.203 34.562 20.359 1 97.81 675 GLU B C 1
ATOM 10623 O O . GLU B 1 675 ? 19.547 33.438 20.75 1 97.81 675 GLU B O 1
ATOM 10628 N N . GLY B 1 676 ? 18.922 34.812 19.094 1 97.75 676 GLY B N 1
ATOM 10629 C CA . GLY B 1 676 ? 19.266 33.906 18 1 97.75 676 GLY B CA 1
ATOM 10630 C C . GLY B 1 676 ? 20.031 34.594 16.891 1 97.75 676 GLY B C 1
ATOM 10631 O O . GLY B 1 676 ? 19.828 35.781 16.609 1 97.75 676 GLY B O 1
ATOM 10632 N N . LEU B 1 677 ? 20.922 33.844 16.281 1 97.62 677 LEU B N 1
ATOM 10633 C CA . LEU B 1 677 ? 21.672 34.312 15.125 1 97.62 677 LEU B CA 1
ATOM 10634 C C . LEU B 1 677 ? 21.562 33.312 13.969 1 97.62 677 LEU B C 1
ATOM 10636 O O . LEU B 1 677 ? 21.547 32.094 14.188 1 97.62 677 LEU B O 1
ATOM 10640 N N . ALA B 1 678 ? 21.391 33.844 12.805 1 98.19 678 ALA B N 1
ATOM 10641 C CA . ALA B 1 678 ? 21.531 33.062 11.562 1 98.19 678 ALA B CA 1
ATOM 10642 C C . ALA B 1 678 ? 22.828 33.438 10.844 1 98.19 678 ALA B C 1
ATOM 10644 O O . ALA B 1 678 ? 22.984 34.562 10.367 1 98.19 678 ALA B O 1
ATOM 10645 N N . LEU B 1 679 ? 23.703 32.438 10.773 1 97.69 679 LEU B N 1
ATOM 10646 C CA . LEU B 1 679 ? 25.062 32.719 10.289 1 97.69 679 LEU B CA 1
ATOM 10647 C C . LEU B 1 679 ? 25.328 31.953 8.992 1 97.69 679 LEU B C 1
ATOM 10649 O O . LEU B 1 679 ? 24.656 30.969 8.695 1 97.69 679 LEU B O 1
ATOM 10653 N N . ARG B 1 680 ? 26.25 32.438 8.227 1 96.88 680 ARG B N 1
ATOM 10654 C CA . ARG B 1 680 ? 26.75 31.781 7.023 1 96.88 680 ARG B CA 1
ATOM 10655 C C . ARG B 1 680 ? 28.266 31.812 6.965 1 96.88 680 ARG B C 1
ATOM 10657 O O . ARG B 1 680 ? 28.875 32.844 7.242 1 96.88 680 ARG B O 1
ATOM 10664 N N . VAL B 1 681 ? 28.797 30.719 6.719 1 95.56 681 VAL B N 1
ATOM 10665 C CA . VAL B 1 681 ? 30.234 30.656 6.457 1 95.56 681 VAL B CA 1
ATOM 10666 C C . VAL B 1 681 ? 30.5 30.891 4.973 1 95.56 681 VAL B C 1
ATOM 10668 O O . VAL B 1 681 ? 30.062 30.109 4.129 1 95.56 681 VAL B O 1
ATOM 10671 N N . VAL B 1 682 ? 31.234 31.953 4.676 1 88.06 682 VAL B N 1
ATOM 10672 C CA . VAL B 1 682 ? 31.547 32.312 3.295 1 88.06 682 VAL B CA 1
ATOM 10673 C C . VAL B 1 682 ? 32.844 31.594 2.869 1 88.06 682 VAL B C 1
ATOM 10675 O O . VAL B 1 682 ? 33.906 31.891 3.387 1 88.06 682 VAL B O 1
ATOM 10678 N N . SER B 1 683 ? 32.719 30.344 2.305 1 75.31 683 SER B N 1
ATOM 10679 C CA . SER B 1 683 ? 33.906 29.609 1.927 1 75.31 683 SER B CA 1
ATOM 10680 C C . SER B 1 683 ? 34.469 30.078 0.585 1 75.31 683 SER B C 1
ATOM 10682 O O . SER B 1 683 ? 33.688 30.484 -0.297 1 75.31 683 SER B O 1
ATOM 10684 N N . ALA B 1 684 ? 35.781 30.547 0.452 1 56.69 684 ALA B N 1
ATOM 10685 C CA . ALA B 1 684 ? 36.5 30.859 -0.781 1 56.69 684 ALA B CA 1
ATOM 10686 C C . ALA B 1 684 ? 36.625 29.625 -1.675 1 56.69 684 ALA B C 1
ATOM 10688 O O . ALA B 1 684 ? 37.25 29.688 -2.736 1 56.69 684 ALA B O 1
ATOM 10689 N N . VAL B 1 685 ? 36.406 28.406 -1.4 1 48.09 685 VAL B N 1
ATOM 10690 C CA . VAL B 1 685 ? 36.844 27.359 -2.316 1 48.09 685 VAL B CA 1
ATOM 10691 C C . VAL B 1 685 ? 35.938 27.344 -3.549 1 48.09 685 VAL B C 1
ATOM 10693 O O . VAL B 1 685 ? 34.719 27.188 -3.436 1 48.09 685 VAL B O 1
ATOM 10696 N N . PRO B 1 686 ? 36.375 27.75 -4.789 1 36.31 686 PRO B N 1
ATOM 10697 C CA . PRO B 1 686 ? 35.719 27.484 -6.066 1 36.31 686 PRO B CA 1
ATOM 10698 C C . PRO B 1 686 ? 35.25 26.047 -6.203 1 36.31 686 PRO B C 1
ATOM 10700 O O . PRO B 1 686 ? 35.875 25.125 -5.676 1 36.31 686 PRO B O 1
ATOM 10703 N N . ALA B 1 687 ? 33.875 25.797 -6.281 1 39.72 687 ALA B N 1
ATOM 10704 C CA . ALA B 1 687 ? 33.531 24.484 -6.793 1 39.72 687 ALA B CA 1
ATOM 10705 C C . ALA B 1 687 ? 34.5 24 -7.844 1 39.72 687 ALA B C 1
ATOM 10707 O O . ALA B 1 687 ? 34.75 24.672 -8.852 1 39.72 687 ALA B O 1
ATOM 10708 N N . PHE B 1 688 ? 35.531 23.094 -7.559 1 27.36 688 PHE B N 1
ATOM 10709 C CA . PHE B 1 688 ? 36.031 22.297 -8.672 1 27.36 688 PHE B CA 1
ATOM 10710 C C . PHE B 1 688 ? 34.906 21.469 -9.289 1 27.36 688 PHE B C 1
ATOM 10712 O O . PHE B 1 688 ? 34.062 20.938 -8.562 1 27.36 688 PHE B O 1
#

Foldseek 3Di:
DDFPDPVLLVVLCVLFLLNLLVVVVVVPPPDCLLVPFFFQFFALLVAVVLWFEEAEEQQLQAAFFVVDASLCQLQDLLVLVLCLLLPGAEYEHEAFADAAEDDRNDGDDHLPSNLQHGHLAGDVLRHHLVSLVSSQVSSVVSSHFYEYAFELWWHFHYSLVLQLLQVPDCSVQFFQKFWDDPVCCVLADDDDPPDFKAADDQVSQVVCVVVVGHQGFAPDQPLDDPPGHPGQKIKGHFDQHNVRDTTIMIFGHRYDPRTTTTACDGPVNSSLSSRLSSLLCCCVPSPGAEYEYEPLQFHDWHHDPDDHIYGGVDVVSLVSQLSNSSSNVSNNHFYEYADDAALLSVVSSNGNGHNAYECLQQQLQVLLCLQVQFNQSNLVSVVVCVVSPHFLLRYELEFDDLDFNFLPLNNCVPPQVQPWDDDPNDIDGSVVVSVVSQVSCCVQLDDPQAPLWADQPNTHIQWHLLSSNCSSVSNRDPVPQDPVNLLVSLLLLVLSQLVRLLAAHHYYYYQCSQQVFGFARCVQCVVSCVSRGSSLRRSHHDYQRPSPVPDQARSSGHGHGDTRQDHSVVQCVPCSGSSNLSSLSNVLCVVQVSNSWGWDDFDDFDRRQKTWTKTHTPPRQFIKIKIWGSAQAKDKGKDADPPGAKAFKAQSSVGGTPGIQDPRRIDIDIAHHGGMTMIGGDHPDPPD/DDFPDPVLLVVLCVLFLLNLLVVVVVVPPPDCLLVPFFFQFFALLVAVVLWFEEAEEQQLQAAFFVVDASLCQLQDLLVLVLCLLLPGAEYEHEAFADAAADDRNDGDDHLPSNLQHGHLAGDVLRHHLVSLVSSQVSSVVSSHFYEYAFELWWHFHYSLVLQLLQVPDCSVQFFQKFWDDPVCCVLADDDDPPDFKAADDQVSQVVCVVVVGHQGFAPDAPLDDPPGHPGQKIKGHWDQHNVRDTTIMIFGHRYDPRTTTTACDGPVNSSLSSRLSSLLCCCVPSPGAEYEYEPLQFHDWHHDPDDHIYGGPDVVSLVSQLSNSSSNVSNNHFYEYADDAALLSVVSSNGNGHNAYECLQQQLQVLLCLQPQFNQSNLVSVVVCVVSPHFLLRYEQEFDDLDFNFLPLNNCVPPQVQPWDDDPNDIDGSVVVSVVSQVSCCVQLDDPQAPLWDDQDNTHIQWHLLSSNCSSVSNRDPVPQDPVNLLVSLLLLVLSQLVRLLAAHHYYYYQCSQQVFGFARCVQCVVSCVSRGSSLRRSHHDYQRPSPVPDQARSSGHGHGDTRQDHSVVQCVPCSGSSNLSSLSNVLCVVQVSNSWGWDDWDDFDRRQWTWTKTHTPPRQFIKIKIWGSAQAKDKGKDADPPGAKAFKAQSSVGGTPGIQDPRRIDIDIAHGGGMTMIGGRHPDPDD

Organism: Pseudomonas syringae (NCBI:txid317)

Secondary structure (DSSP, 8-state):
-----HHHHHHHHHH-HHHHHHHHHTTTTT-GGGGSS--SS--HHHHHHH-SEEEE--GGGB-PSTT--HHHHHT-HHHHHHHHHHT--EEE----EEESEEETTEEE--SSTT-SEEEEEEPTTT--HHHHHHHHHHHHHTT-EEEEEE-SSB--BSHHHHHHHTT-TTGGGGBSEEEEPGGGGGGSPPPPTT-SEEEPPHHHHHHHHHTTSS---BS--TT-BTTTBSSSEEEE--EE-TTS-EEEEEEE-SS-TTSPBB-TT-TT-HHHHHHHHHHHHHHHTS-EEEEEEETTT----B--SSSSBB-TT-HHHHHHHHHHHHHHHHTT-EEEEE--S-HHHHHHHHTTT-SEEE-TTTHHHHHHHHHHS--HHHHHHHHHHHHTT--GGGEEEE---SS-EE---HHHHTTTTTSEEEETTEEEEHHHHHHHHHHHHHHHHSTTT-TTSEEETTTEEE--HHHHHHHHTT---GGG--HHHHHHHHHHHHHHHHHHHTSSSEEEEEHHHHHTBPPPPGGGGGGG-TTS-GGGGG---B-SS-SSTT-SB-TT-PBPPPBSS--HHHHTT-TTSHHHHHHHHHHHHHHTTGGG-EEEE----SSTTEEEEEEEPGGG--EEEEEEE-SSS-EEEEEE-TTPPPEEEEETTTTEEEEEE-TT-EEEEEE-TT-EEEEEE-------/-----HHHHHHHHHH-HHHHHHHHHTTTTT-GGGGSS--SS--HHHHHHH-SEEEE--GGGB-PSTT--HHHHHT-HHHHHHHHHHT--EEE----EEESEEETTEEE--SSTT-SEEEEEEPTTT--HHHHHHHHHHHHHTT-EEEEEE-SSB--BSHHHHHHHTT-TTGGGGBSEEEEPGGGGGGSPPPPTT-SEEEPPHHHHHHHHHTTSS---BS--TT-BTTTBSSSEEEE--EE-TTS-EEEEEEE-SS-TTSPBB-TT-TT-HHHHHHHHHHHHHHHTS-EEEEEEETTT----B--SSSSBB-TT-HHHHHHHHHHHHHHHHTT-EEEEE--S-HHHHHHHHTTT-SEEE-TTTHHHHHHHHHHS--HHHHHHHHHHHHTT--GGGEEEE---SS-EE---GGGTTTTTTSEEEETTEEEEHHHHHHHHHHHHHHHHSTTT-TTSEEETTTEEE--HHHHHHHHTT---GGG--HHHHHHHHHHHHHHHHHHHTSSSEEEEEHHHHHTBPPPPGGGGGGG-TTS-GGGGG---B-SS-SSTT-SB-TT-PBPPPBSS--HHHHTT-TTSHHHHHHHHHHHHHHTTGGG-EEEE----SSTTEEEEEEEPGGG--EEEEEEE-SSS-EEEEEE-TTPPPEEEEETTTTEEEEEE-TT-EEEEEE-TT-EEEEEE-------